Protein AF-A0A8J3CJN0-F1 (afdb_monomer_lite)

Sequence (1232 aa):
MSHNLHHTLRSFTLPDGKTASFYSLPALESAGIGPISRLPISIRIVLESVLRHYDGQKITETHIKQLANWQATAERTDEIPFVVARVVLQDFTGVPLLADLAAMRNVAHQMGKNPKTIEPLVPVDLVVDHSVMVDKYGTNIALRQNMEREFERNGERYQFMKWGMQAFDTFKVVPPGIGIVHQVNLEYLFRGVNEKNGVYYPDTLVGTDSHTTMINGVGVVGWGVGGIEAEAAMLGQPVYFLTPDVVGVELSGALNEGVTATDLVLTITEMLRREKVVGKFVEFFGEGTASLTVTDRATIANMAPEYGATMGFFPIDDKTVDYLTKTGRTEAEIATFKAYYQAQNMYDVPMMGDIDYTKVLQMNLKEIVPSIAGPKRPQDRIALPEAQNAFDTLLTNTSSDGFNKSVDEASVRYTIAGTDTTLGHGDVVLAAITSCTNTSNPSVMLAAGLLAKKAVEKGLQVPAHIKTSLAPGSRVVADYLEKSGLQHYLDALGFNVVAFGCTTCIGNAGDLAPEINDTILNNDVIAAAVLSGNRNFEARIHPNIKANFLASPPLVVAFALAGRMNIDLTTEPISIGSNGQPVYLKDIWPNSDEISTALPFAFDPATFKERYTDFAKDLDLWQQVPAPTGQVYSWPESTYIAKPPFFDRFKMSTDDISGITGAKALLILGDSVTTDHISPAGSFKATTPAGQWLESKGVSAKDFNSYGSRRGHHDVMVRGTFANVRVKNLMLPANEDGSRIEGGYTLLNGTQTTVFDAAAQHMSTGTPTIVFGGEEYGTGSSRDWAAKGTQLLGVKAVIAKSFERIHRSNLVGMGVLPLQFKEGDSAEILGITGNETFDILGVNNHIKPQEDLTLVIHRPNGTSAHVQVTSRIDTPIEVDYYRHGGILPYVLRLLLGPDAQVTPEQSVPNFSHLSTTTHKEKSSMSSNNTHKQGQWAKWTGAAVAALLVALLFRGCNDWGQTVQAPKIDPAVVNKIDAPAVPVANKLMQLAGFNNNGKFTLNGTVPTDAIKAQIDAELKKTFGDGNYVNNLAVAADVKPAGWLAKLAGLFDFFKVSGAEVTFNGDAVTLSGTTGSLSEKLQTFLGDSIKVSALDIANASKAATGNALDTLNALKPDASGKEILDALNLQIINFASGSAVIPAENQAVLKKAATLLKDKKDFTFEIGGHADNVGNEAANLTLSEKRAAAVRDFLVKNGVADTMLTAKGYGSSIPVADNATEAGRFKNRRIEYR

Organism: NCBI:txid1384487

pLDDT: mean 87.47, std 17.37, range [24.17, 98.88]

InterPro domains:
  IPR000573 Aconitase A/isopropylmalate dehydratase small subunit, swivel domain [PF00694] (693-823)
  IPR001030 Aconitase/3-isopropylmalate dehydratase large subunit, alpha/beta/alpha domain [PF00330] (70-563)
  IPR001030 Aconitase/3-isopropylmalate dehydratase large subunit, alpha/beta/alpha domain [PR00415] (147-160)
  IPR001030 Aconitase/3-isopropylmalate dehydratase large subunit, alpha/beta/alpha domain [PR00415] (171-179)
  IPR001030 Aconitase/3-isopropylmalate dehydratase large subunit, alpha/beta/alpha domain [PR00415] (200-213)
  IPR001030 Aconitase/3-isopropylmalate dehydratase large subunit, alpha/beta/alpha domain [PR00415] (214-229)
  IPR001030 Aconitase/3-isopropylmalate dehydratase large subunit, alpha/beta/alpha domain [PR00415] (276-289)
  IPR001030 Aconitase/3-isopropylmalate dehydratase large subunit, alpha/beta/alpha domain [PR00415] (290-303)
  IPR001030 Aconitase/3-isopropylmalate dehydratase large subunit, alpha/beta/alpha domain [PR00415] (370-384)
  IPR001030 Aconitase/3-isopropylmalate dehydratase large subunit, alpha/beta/alpha domain [PR00415] (432-443)
  IPR001030 Aconitase/3-isopropylmalate dehydratase large subunit, alpha/beta/alpha domain [PR00415] (494-507)
  IPR006249 Aconitase/Iron-responsive element-binding protein 2 [PTHR11670] (6-894)
  IPR006249 Aconitase/Iron-responsive element-binding protein 2 [TIGR01341] (19-895)
  IPR006664 Outer membrane protein, bacterial [PR01021] (1133-1155)
  IPR006664 Outer membrane protein, bacterial [PR01021] (1163-1178)
  IPR006664 Outer membrane protein, bacterial [PR01021] (1178-1194)
  IPR006665 OmpA-like domain [PF00691] (1133-1227)
  IPR006665 OmpA-like domain [PS51123] (1120-1232)
  IPR006665 OmpA-like domain [cd07185] (1131-1230)
  IPR006690 Outer membrane protein, OmpA-like, conserved site [PS01068] (1165-1209)

Radius of gyration: 36.58 Å; chains: 1; bounding box: 81×136×108 Å

Structure (mmCIF, N/CA/C/O backbone):
data_AF-A0A8J3CJN0-F1
#
_entry.id   AF-A0A8J3CJN0-F1
#
loop_
_atom_site.group_PDB
_atom_site.id
_atom_site.type_symbol
_atom_site.label_atom_id
_atom_site.label_alt_id
_atom_site.label_comp_id
_atom_site.label_asym_id
_atom_site.label_entity_id
_atom_site.label_seq_id
_atom_site.pdbx_PDB_ins_code
_atom_site.Cartn_x
_atom_site.Cartn_y
_atom_site.Cartn_z
_atom_site.occupancy
_atom_site.B_iso_or_equiv
_atom_site.auth_seq_id
_atom_site.auth_comp_id
_atom_site.auth_asym_id
_atom_site.auth_atom_id
_atom_site.pdbx_PDB_model_num
ATOM 1 N N . MET A 1 1 ? -20.441 -20.152 24.062 1.00 48.16 1 MET A N 1
ATOM 2 C CA . MET A 1 1 ? -21.369 -21.240 23.662 1.00 48.16 1 MET A CA 1
ATOM 3 C C . MET A 1 1 ? -21.905 -20.907 22.280 1.00 48.16 1 MET A C 1
ATOM 5 O O . MET A 1 1 ? -21.934 -19.726 21.960 1.00 48.16 1 MET A O 1
ATOM 9 N N . SER A 1 2 ? -22.297 -21.889 21.467 1.00 72.44 2 SER A N 1
ATOM 10 C CA . SER A 1 2 ? -23.025 -21.608 20.223 1.00 72.44 2 SER A CA 1
ATOM 11 C C . SER A 1 2 ? -24.394 -21.011 20.548 1.00 72.44 2 SER A C 1
ATOM 13 O O . SER A 1 2 ? -25.103 -21.507 21.425 1.00 72.44 2 SER A O 1
ATOM 15 N N . HIS A 1 3 ? -24.752 -19.929 19.864 1.00 92.62 3 HIS A N 1
ATOM 16 C CA . HIS A 1 3 ? -26.099 -19.364 19.919 1.00 92.62 3 HIS A CA 1
ATOM 17 C C . HIS A 1 3 ? -26.935 -19.931 18.763 1.00 92.62 3 HIS A C 1
ATOM 19 O O . HIS A 1 3 ? -26.430 -20.657 17.907 1.00 92.62 3 HIS A O 1
ATOM 25 N N . ASN A 1 4 ? -28.232 -19.629 18.745 1.00 93.38 4 ASN A N 1
ATOM 26 C CA . ASN A 1 4 ? -29.097 -19.942 17.607 1.00 93.38 4 ASN A CA 1
ATOM 27 C C . ASN A 1 4 ? -30.085 -18.794 17.352 1.00 93.38 4 ASN A C 1
ATOM 29 O O . ASN A 1 4 ? -31.301 -18.991 17.260 1.00 93.38 4 ASN A O 1
ATOM 33 N N . LEU A 1 5 ? -29.551 -17.570 17.320 1.00 93.81 5 LEU A N 1
ATOM 34 C CA . LEU A 1 5 ? -30.323 -16.357 17.082 1.00 93.81 5 LEU A CA 1
ATOM 35 C C . LEU A 1 5 ? -31.024 -16.443 15.714 1.00 93.81 5 LEU A C 1
ATOM 37 O O . LEU A 1 5 ? -30.443 -16.921 14.739 1.00 93.81 5 LEU A O 1
ATOM 41 N N . HIS A 1 6 ? -32.300 -16.053 15.664 1.00 94.88 6 HIS A N 1
ATOM 42 C CA . HIS A 1 6 ? -33.177 -16.161 14.485 1.00 94.88 6 HIS A CA 1
ATOM 43 C C . HIS A 1 6 ? -33.244 -17.565 13.830 1.00 94.88 6 HIS A C 1
ATOM 45 O O . HIS A 1 6 ? -33.575 -17.686 12.654 1.00 94.88 6 HIS A O 1
ATOM 51 N N . HIS A 1 7 ? -32.948 -18.641 14.574 1.00 95.88 7 HIS A N 1
ATOM 52 C CA . HIS A 1 7 ? -32.847 -20.010 14.045 1.00 95.88 7 HIS A CA 1
ATOM 53 C C . HIS A 1 7 ? -31.845 -20.146 12.877 1.00 95.88 7 HIS A C 1
ATOM 55 O O . HIS A 1 7 ? -32.108 -20.860 11.904 1.00 95.88 7 HIS A O 1
ATOM 61 N N . THR A 1 8 ? -30.713 -19.443 12.950 1.00 97.00 8 THR A N 1
ATOM 62 C CA . THR A 1 8 ? -29.686 -19.412 11.893 1.00 97.00 8 THR A CA 1
ATOM 63 C C . THR A 1 8 ? -28.685 -20.559 11.941 1.00 97.00 8 THR A C 1
ATOM 65 O O . THR A 1 8 ? -28.099 -20.867 10.905 1.00 97.00 8 THR A O 1
ATOM 68 N N . LEU A 1 9 ? -28.500 -21.231 13.082 1.00 97.31 9 LEU A N 1
ATOM 69 C CA . LEU A 1 9 ? -27.635 -22.408 13.157 1.00 97.31 9 LEU A CA 1
ATOM 70 C C . LEU A 1 9 ? -28.329 -23.573 12.436 1.00 97.31 9 LEU A C 1
ATOM 72 O O . LEU A 1 9 ? -29.327 -24.121 12.915 1.00 97.31 9 LEU A O 1
ATOM 76 N N . ARG A 1 10 ? -27.821 -23.909 11.250 1.00 97.00 10 ARG A N 1
ATOM 77 C CA . ARG A 1 10 ? -28.373 -24.909 10.328 1.00 97.00 10 ARG A CA 1
ATOM 78 C C . ARG A 1 10 ? -27.341 -25.970 9.997 1.00 97.00 10 ARG A C 1
ATOM 80 O O . ARG A 1 10 ? -26.159 -25.826 10.295 1.00 97.00 10 ARG A O 1
ATOM 87 N N . SER A 1 11 ? -27.816 -27.041 9.377 1.00 95.38 11 SER A N 1
ATOM 88 C CA . SER A 1 11 ? -27.004 -28.150 8.903 1.00 95.38 11 SER A CA 1
ATOM 89 C C . SER A 1 11 ? -26.852 -28.146 7.382 1.00 95.38 11 SER A C 1
ATOM 91 O O . SER A 1 11 ? -27.796 -27.826 6.662 1.00 95.38 11 SER A O 1
ATOM 93 N N . PHE A 1 12 ? -25.681 -28.561 6.904 1.00 94.38 12 PHE A N 1
ATOM 94 C CA . PHE A 1 12 ? -25.420 -28.919 5.508 1.00 94.38 12 PHE A CA 1
ATOM 95 C C . PHE A 1 12 ? -24.737 -30.295 5.432 1.00 94.38 12 PHE A C 1
ATOM 97 O O . PHE A 1 12 ? -24.317 -30.853 6.452 1.00 94.38 12 PHE A O 1
ATOM 104 N N . THR A 1 13 ? -24.674 -30.875 4.234 1.00 92.06 13 THR A N 1
ATOM 105 C CA . THR A 1 13 ? -24.120 -32.217 4.005 1.00 92.06 13 THR A CA 1
ATOM 106 C C . THR A 1 13 ? -22.684 -32.124 3.496 1.00 92.06 13 THR A C 1
ATOM 108 O O . THR A 1 13 ? -22.411 -31.413 2.531 1.00 92.06 13 THR A O 1
ATOM 111 N N . LEU A 1 14 ? -21.777 -32.855 4.143 1.00 88.38 14 LEU A N 1
ATOM 112 C CA . LEU A 1 14 ? -20.382 -33.003 3.735 1.00 88.38 14 LEU A CA 1
ATOM 113 C C . LEU A 1 14 ? -20.226 -34.067 2.628 1.00 88.38 14 LEU A C 1
ATOM 115 O O . LEU A 1 14 ? -21.095 -34.931 2.483 1.00 88.38 14 LEU A O 1
ATOM 119 N N . PRO A 1 15 ? -19.103 -34.072 1.881 1.00 78.31 15 PRO A N 1
ATOM 120 C CA . PRO A 1 15 ? -18.867 -35.025 0.787 1.00 78.31 15 PRO A CA 1
ATOM 121 C C . PRO A 1 15 ? -18.867 -36.503 1.207 1.00 78.31 15 PRO A C 1
ATOM 123 O O . PRO A 1 15 ? -19.134 -37.377 0.388 1.00 78.31 15 PRO A O 1
ATOM 126 N N . ASP A 1 16 ? -18.594 -36.794 2.482 1.00 81.88 16 ASP A N 1
ATOM 127 C CA . ASP A 1 16 ? -18.627 -38.141 3.064 1.00 81.88 16 ASP A CA 1
ATOM 128 C C . ASP A 1 16 ? -20.008 -38.539 3.628 1.00 81.88 16 ASP A C 1
ATOM 130 O O . ASP A 1 16 ? -20.142 -39.560 4.306 1.00 81.88 16 ASP A O 1
ATOM 134 N N . GLY A 1 17 ? -21.039 -37.727 3.373 1.00 83.25 17 GLY A N 1
ATOM 135 C CA . GLY A 1 17 ? -22.405 -37.930 3.849 1.00 83.25 17 GLY A CA 1
ATOM 136 C C . GLY A 1 17 ? -22.647 -37.525 5.306 1.00 83.25 17 GLY A C 1
ATOM 137 O O . GLY A 1 17 ? -23.784 -37.628 5.775 1.00 83.25 17 GLY A O 1
ATOM 138 N N . LYS A 1 18 ? -21.634 -37.045 6.043 1.00 86.88 18 LYS A N 1
ATOM 139 C CA . LYS A 1 18 ? -21.842 -36.500 7.393 1.00 86.88 18 LYS A CA 1
ATOM 140 C C . LYS A 1 18 ? -22.598 -35.174 7.342 1.00 86.88 18 LYS A C 1
ATOM 142 O O . LYS A 1 18 ? -22.627 -34.468 6.338 1.00 86.88 18 LYS A O 1
ATOM 147 N N . THR A 1 19 ? -23.212 -34.826 8.467 1.00 88.38 19 THR A N 1
ATOM 148 C CA . THR A 1 19 ? -23.887 -33.539 8.660 1.00 88.38 19 THR A CA 1
ATOM 149 C C . THR A 1 19 ? -22.973 -32.585 9.424 1.00 88.38 19 THR A C 1
ATOM 151 O O . THR A 1 19 ? -22.493 -32.933 10.501 1.00 88.38 19 THR A O 1
ATOM 154 N N . ALA A 1 20 ? -22.762 -31.388 8.884 1.00 91.69 20 ALA A N 1
ATOM 155 C CA . ALA A 1 20 ? -21.978 -30.310 9.485 1.00 91.69 20 ALA A CA 1
ATOM 156 C C . ALA A 1 20 ? -22.864 -29.100 9.801 1.00 91.69 20 ALA A C 1
ATOM 158 O O . ALA A 1 20 ? -23.912 -28.935 9.177 1.00 91.69 20 ALA A O 1
ATOM 159 N N . SER A 1 21 ? -22.463 -28.253 10.756 1.00 96.44 21 SER A N 1
ATOM 160 C CA . SER A 1 21 ? -23.229 -27.054 11.135 1.00 96.44 21 SER A CA 1
ATOM 161 C C . SER A 1 21 ? -22.655 -25.782 10.510 1.00 96.44 21 SER A C 1
ATOM 163 O O . SER A 1 21 ? -21.455 -25.701 10.260 1.00 96.44 21 SER A O 1
ATOM 165 N N . PHE A 1 22 ? -23.492 -24.768 10.297 1.00 97.69 22 PHE A N 1
ATOM 166 C CA . PHE A 1 22 ? -23.095 -23.427 9.856 1.00 97.69 22 PHE A CA 1
ATOM 167 C C . PHE A 1 22 ? -24.135 -22.375 10.273 1.00 97.69 22 PHE A C 1
ATOM 169 O O . PHE A 1 22 ? -25.286 -22.718 10.554 1.00 97.69 22 PHE A O 1
ATOM 176 N N . TYR A 1 23 ? -23.752 -21.096 10.305 1.00 98.12 23 TYR A N 1
ATOM 177 C CA . TYR A 1 23 ? -24.701 -19.993 10.488 1.00 98.12 23 TYR A CA 1
ATOM 178 C C . TYR A 1 23 ? -25.222 -19.542 9.117 1.00 98.12 23 TYR A C 1
ATOM 180 O O . TYR A 1 23 ? -24.522 -18.890 8.345 1.00 98.12 23 TYR A O 1
ATOM 188 N N . SER A 1 24 ? -26.449 -19.949 8.798 1.00 98.44 24 SER A N 1
ATOM 189 C CA . SER A 1 24 ? -27.060 -19.788 7.480 1.00 98.44 24 SER A CA 1
ATOM 190 C C . SER A 1 24 ? -27.631 -18.385 7.282 1.00 98.44 24 SER A C 1
ATOM 192 O O . SER A 1 24 ? -28.590 -17.985 7.948 1.00 98.44 24 SER A O 1
ATOM 194 N N . LEU A 1 25 ? -27.081 -17.663 6.306 1.00 98.50 25 LEU A N 1
ATOM 195 C CA . LEU A 1 25 ? -27.592 -16.367 5.866 1.00 98.50 25 LEU A CA 1
ATOM 196 C C . LEU A 1 25 ? -28.964 -16.475 5.166 1.00 98.50 25 LEU A C 1
ATOM 198 O O . LEU A 1 25 ? -29.846 -15.688 5.514 1.00 98.50 25 LEU A O 1
ATOM 202 N N . PRO A 1 26 ? -29.240 -17.485 4.308 1.00 98.31 26 PRO A N 1
ATOM 203 C CA . PRO A 1 26 ? -30.597 -17.732 3.807 1.00 98.31 26 PRO A CA 1
ATOM 204 C C . PRO A 1 26 ? -31.639 -17.957 4.917 1.00 98.31 26 PRO A C 1
ATOM 206 O O . PRO A 1 26 ? -32.799 -17.569 4.768 1.00 98.31 26 PRO A O 1
ATOM 209 N N . ALA A 1 27 ? -31.251 -18.541 6.059 1.00 98.31 27 ALA A N 1
ATOM 210 C CA . ALA A 1 27 ? -32.141 -18.673 7.215 1.00 98.31 27 ALA A CA 1
ATOM 211 C C . ALA A 1 27 ? -32.377 -17.336 7.947 1.00 98.31 27 ALA A C 1
ATOM 213 O O . ALA A 1 27 ? -33.477 -17.121 8.453 1.00 98.31 27 ALA A O 1
ATOM 214 N N . LEU A 1 28 ? -31.387 -16.433 7.975 1.00 98.25 28 LEU A N 1
ATOM 215 C CA . LEU A 1 28 ? -31.521 -15.085 8.544 1.00 98.25 28 LEU A CA 1
ATOM 216 C C . LEU A 1 28 ? -32.468 -14.206 7.701 1.00 98.25 28 LEU A C 1
ATOM 218 O O . LEU A 1 28 ? -33.319 -13.505 8.249 1.00 98.25 28 LEU A O 1
ATOM 222 N N . GLU A 1 29 ? -32.382 -14.307 6.374 1.00 98.25 29 GLU A N 1
ATOM 223 C CA . GLU A 1 29 ? -33.317 -13.675 5.431 1.00 98.25 29 GLU A CA 1
ATOM 224 C C . GLU A 1 29 ? -34.728 -14.266 5.557 1.00 98.25 29 GLU A C 1
ATOM 226 O O . GLU A 1 29 ? -35.704 -13.528 5.685 1.00 98.25 29 GLU A O 1
ATOM 231 N N . SER A 1 30 ? -34.839 -15.597 5.653 1.00 97.94 30 SER A N 1
ATOM 232 C CA . SER A 1 30 ? -36.113 -16.295 5.906 1.00 97.94 30 SER A CA 1
ATOM 233 C C . SER A 1 30 ? -36.765 -15.921 7.247 1.00 97.94 30 SER A C 1
ATOM 235 O O . SER A 1 30 ? -37.970 -16.102 7.413 1.00 97.94 30 SER A O 1
ATOM 237 N N . ALA A 1 31 ? -35.992 -15.399 8.205 1.00 97.38 31 ALA A N 1
ATOM 238 C CA . ALA A 1 31 ? -36.487 -14.862 9.472 1.00 97.38 31 ALA A CA 1
ATOM 239 C C . ALA A 1 31 ? -36.919 -13.379 9.388 1.00 97.38 31 ALA A C 1
ATOM 241 O O . ALA A 1 31 ? -37.317 -12.805 10.402 1.00 97.38 31 ALA A O 1
ATOM 242 N N . GLY A 1 32 ? -36.858 -12.760 8.202 1.00 97.00 32 GLY A N 1
ATOM 243 C CA . GLY A 1 32 ? -37.298 -11.384 7.955 1.00 97.00 32 GLY A CA 1
ATOM 244 C C . GLY A 1 32 ? -36.328 -10.306 8.441 1.00 97.00 32 GLY A C 1
ATOM 245 O O . GLY A 1 32 ? -36.754 -9.180 8.686 1.00 97.00 32 GLY A O 1
ATOM 246 N N . ILE A 1 33 ? -35.043 -10.636 8.620 1.00 96.69 33 ILE A N 1
ATOM 247 C CA . ILE A 1 33 ? -34.050 -9.723 9.213 1.00 96.69 33 ILE A CA 1
ATOM 248 C C . ILE A 1 33 ? -33.394 -8.785 8.185 1.00 96.69 33 ILE A C 1
ATOM 250 O O . ILE A 1 33 ? -32.803 -7.789 8.588 1.00 96.69 33 ILE A O 1
ATOM 254 N N . GLY A 1 34 ? -33.538 -9.041 6.882 1.00 95.62 34 GLY A N 1
ATOM 255 C CA . GLY A 1 34 ? -33.107 -8.139 5.806 1.00 95.62 34 GLY A CA 1
ATOM 256 C C . GLY A 1 34 ? -33.061 -8.831 4.433 1.00 95.62 34 GLY A C 1
ATOM 257 O O . GLY A 1 34 ? -33.147 -10.061 4.387 1.00 95.62 34 GLY A O 1
ATOM 258 N N . PRO A 1 35 ? -32.936 -8.084 3.318 1.00 96.75 35 PRO A N 1
ATOM 259 C CA . PRO A 1 35 ? -32.906 -8.621 1.952 1.00 96.75 35 PRO A CA 1
ATOM 260 C C . PRO A 1 35 ? -31.509 -9.161 1.581 1.00 96.75 35 PRO A C 1
ATOM 262 O O . PRO A 1 35 ? -30.846 -8.659 0.674 1.00 96.75 35 PRO A O 1
ATOM 265 N N . ILE A 1 36 ? -31.019 -10.160 2.318 1.00 98.19 36 ILE A N 1
ATOM 266 C CA . ILE A 1 36 ? -29.624 -10.630 2.234 1.00 98.19 36 ILE A CA 1
ATOM 267 C C . ILE A 1 36 ? -29.261 -11.149 0.831 1.00 98.19 36 ILE A C 1
ATOM 269 O O . ILE A 1 36 ? -28.139 -10.936 0.371 1.00 98.19 36 ILE A O 1
ATOM 273 N N . SER A 1 37 ? -30.217 -11.737 0.106 1.00 97.31 37 SER A N 1
ATOM 274 C CA . SER A 1 37 ? -30.073 -12.164 -1.293 1.00 97.31 37 SER A CA 1
ATOM 275 C C . SER A 1 37 ? -29.746 -11.032 -2.277 1.00 97.31 37 SER A C 1
ATOM 277 O O . SER A 1 37 ? -29.248 -11.320 -3.366 1.00 97.31 37 SER A O 1
ATOM 279 N N . ARG A 1 38 ? -29.959 -9.764 -1.895 1.00 97.75 38 ARG A N 1
ATOM 280 C CA . ARG A 1 38 ? -29.622 -8.554 -2.669 1.00 97.75 38 ARG A CA 1
ATOM 281 C C . ARG A 1 38 ? -28.297 -7.902 -2.278 1.00 97.75 38 ARG A C 1
ATOM 283 O O . ARG A 1 38 ? -27.766 -7.104 -3.048 1.00 97.75 38 ARG A O 1
ATOM 290 N N . LEU A 1 39 ? -27.763 -8.220 -1.097 1.00 98.44 39 LEU A N 1
ATOM 291 C CA . LEU A 1 39 ? -26.531 -7.612 -0.587 1.00 98.44 39 LEU A CA 1
ATOM 292 C C . LEU A 1 39 ? -25.309 -8.067 -1.404 1.00 98.44 39 LEU A C 1
ATOM 294 O O . LEU A 1 39 ? -25.266 -9.238 -1.798 1.00 98.44 39 LEU A O 1
ATOM 298 N N . PRO A 1 40 ? -24.288 -7.212 -1.596 1.00 98.50 40 PRO A N 1
ATOM 299 C CA . PRO A 1 40 ? -22.991 -7.616 -2.140 1.00 98.50 40 PRO A CA 1
ATOM 300 C C . PRO A 1 40 ? -22.386 -8.815 -1.404 1.00 98.50 40 PRO A C 1
ATOM 302 O O . PRO A 1 40 ? -22.539 -8.948 -0.186 1.00 98.50 40 PRO A O 1
ATOM 305 N N . ILE A 1 41 ? -21.693 -9.703 -2.120 1.00 98.56 41 ILE A N 1
ATOM 306 C CA . ILE A 1 41 ? -21.180 -10.960 -1.542 1.00 98.56 41 ILE A CA 1
ATOM 307 C C . ILE A 1 41 ? -20.112 -10.673 -0.473 1.00 98.56 41 ILE A C 1
ATOM 309 O O . ILE A 1 41 ? -20.093 -11.313 0.580 1.00 98.56 41 ILE A O 1
ATOM 313 N N . SER A 1 42 ? -19.309 -9.629 -0.677 1.00 98.25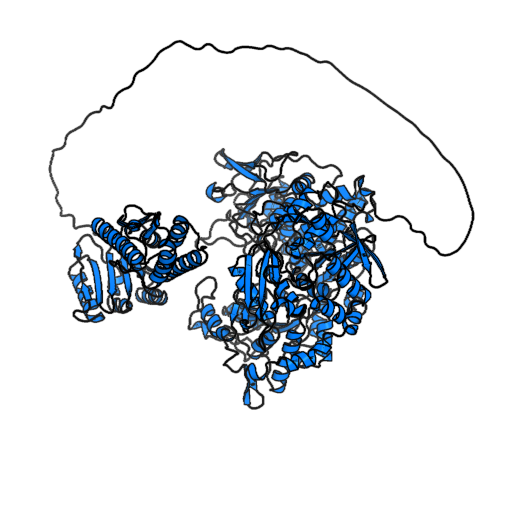 42 SER A N 1
ATOM 314 C CA . SER A 1 42 ? -18.426 -9.042 0.337 1.00 98.25 42 SER A CA 1
ATOM 315 C C . SER A 1 42 ? -19.148 -8.719 1.657 1.00 98.25 42 SER A C 1
ATOM 317 O O . SER A 1 42 ? -18.676 -9.098 2.731 1.00 98.25 42 SER A O 1
ATOM 319 N N . ILE A 1 43 ? -20.319 -8.077 1.593 1.00 98.25 43 ILE A N 1
ATOM 320 C CA . ILE A 1 43 ? -21.145 -7.728 2.762 1.00 98.25 43 ILE A CA 1
ATOM 321 C C . ILE A 1 43 ? -21.745 -8.982 3.416 1.00 98.25 43 ILE A C 1
ATOM 323 O O . ILE A 1 43 ? -21.762 -9.072 4.644 1.00 98.25 43 ILE A O 1
ATOM 327 N N . ARG A 1 44 ? -22.163 -9.988 2.631 1.00 98.50 44 ARG A N 1
ATOM 328 C CA . ARG A 1 44 ? -22.650 -11.279 3.161 1.00 98.50 44 ARG A CA 1
ATOM 329 C C . ARG A 1 44 ? -21.586 -11.987 4.007 1.00 98.50 44 ARG A C 1
ATOM 331 O O . ARG A 1 44 ? -21.894 -12.473 5.090 1.00 98.50 44 ARG A O 1
ATOM 338 N N . ILE A 1 45 ? -20.330 -12.011 3.559 1.00 98.31 45 ILE A N 1
ATOM 339 C CA . ILE A 1 45 ? -19.232 -12.662 4.296 1.00 98.31 45 ILE A CA 1
ATOM 340 C C . ILE A 1 45 ? -18.900 -11.915 5.600 1.00 98.31 45 ILE A C 1
ATOM 342 O O . ILE A 1 45 ? -18.632 -12.556 6.619 1.00 98.31 45 ILE A O 1
ATOM 346 N N . VAL A 1 46 ? -18.985 -10.578 5.621 1.00 98.19 46 VAL A N 1
ATOM 347 C CA . VAL A 1 46 ? -18.901 -9.811 6.881 1.00 98.19 46 VAL A CA 1
ATOM 348 C C . VAL A 1 46 ? -20.080 -10.166 7.797 1.00 98.19 46 VAL A C 1
ATOM 350 O O . VAL A 1 46 ? -19.863 -10.462 8.972 1.00 98.19 46 VAL A O 1
ATOM 353 N N . LEU A 1 47 ? -21.306 -10.223 7.264 1.00 98.38 47 LEU A N 1
ATOM 354 C CA . LEU A 1 47 ? -22.522 -10.562 8.013 1.00 98.38 47 LEU A CA 1
ATOM 355 C C . LEU A 1 47 ? -22.490 -11.973 8.614 1.00 98.38 47 LEU A C 1
ATOM 357 O O . LEU A 1 47 ? -22.982 -12.150 9.726 1.00 98.38 47 LEU A O 1
ATOM 361 N N . GLU A 1 48 ? -21.868 -12.953 7.952 1.00 98.25 48 GLU A N 1
ATOM 362 C CA . GLU A 1 48 ? -21.621 -14.279 8.537 1.00 98.25 48 GLU A CA 1
ATOM 363 C C . GLU A 1 48 ? -20.787 -14.167 9.818 1.00 98.25 48 GLU A C 1
ATOM 365 O O . GLU A 1 48 ? -21.176 -14.717 10.848 1.00 98.25 48 GLU A O 1
ATOM 370 N N . SER A 1 49 ? -19.690 -13.401 9.793 1.00 97.12 49 SER A N 1
ATOM 371 C CA . SER A 1 49 ? -18.840 -13.225 10.974 1.00 97.12 49 SER A CA 1
ATOM 372 C C . SER A 1 49 ? -19.557 -12.462 12.093 1.00 97.12 49 SER A C 1
ATOM 374 O O . SER A 1 49 ? -19.501 -12.895 13.246 1.00 97.12 49 SER A O 1
ATOM 376 N N . VAL A 1 50 ? -20.274 -11.376 11.773 1.00 97.06 50 VAL A N 1
ATOM 377 C CA . VAL A 1 50 ? -21.072 -10.617 12.759 1.00 97.06 50 VAL A CA 1
ATOM 378 C C . VAL A 1 50 ? -22.139 -11.520 13.392 1.00 97.06 50 VAL A C 1
ATOM 380 O O . VAL A 1 50 ? -22.304 -11.531 14.609 1.00 97.06 50 VAL A O 1
ATOM 383 N N . LEU A 1 51 ? -22.830 -12.337 12.592 1.00 97.88 51 LEU A N 1
ATOM 384 C CA . LEU A 1 51 ? -23.830 -13.289 13.074 1.00 97.88 51 LEU A CA 1
ATOM 385 C C . LEU A 1 51 ? -23.206 -14.365 13.975 1.00 97.88 51 LEU A C 1
ATOM 387 O O . LEU A 1 51 ? -23.654 -14.568 15.103 1.00 97.88 51 LEU A O 1
ATOM 391 N N . ARG A 1 52 ? -22.163 -15.056 13.506 1.00 96.88 52 ARG A N 1
ATOM 392 C CA . ARG A 1 52 ? -21.522 -16.187 14.199 1.00 96.88 52 ARG A CA 1
ATOM 393 C C . ARG A 1 52 ? -20.884 -15.804 15.535 1.00 96.88 52 ARG A C 1
ATOM 395 O O . ARG A 1 52 ? -20.864 -16.637 16.441 1.00 96.88 52 ARG A O 1
ATOM 402 N N . HIS A 1 53 ? -20.401 -14.570 15.675 1.00 95.06 53 HIS A N 1
ATOM 403 C CA . HIS A 1 53 ? -19.730 -14.081 16.884 1.00 95.06 53 HIS A CA 1
ATOM 404 C C . HIS A 1 53 ? -20.630 -13.266 17.832 1.00 95.06 53 HIS A C 1
ATOM 406 O O . HIS A 1 53 ? -20.114 -12.639 18.754 1.00 95.06 53 HIS A O 1
ATOM 412 N N . TYR A 1 54 ? -21.956 -13.293 17.649 1.00 94.81 54 TYR A N 1
ATOM 413 C CA . TYR A 1 54 ? -22.913 -12.703 18.591 1.00 94.81 54 TYR A CA 1
ATOM 414 C C . TYR A 1 54 ? -22.675 -13.174 20.038 1.00 94.81 54 TYR A C 1
ATOM 416 O O . TYR A 1 54 ? -22.812 -14.359 20.357 1.00 94.81 54 TYR A O 1
ATOM 424 N N . ASP A 1 55 ? -22.351 -12.223 20.915 1.00 88.81 55 ASP A N 1
ATOM 425 C CA . ASP A 1 55 ? -22.137 -12.423 22.354 1.00 88.81 55 ASP A CA 1
ATOM 426 C C . ASP A 1 55 ? -23.091 -11.578 23.224 1.00 88.81 55 ASP A C 1
ATOM 428 O O . ASP A 1 55 ? -23.168 -11.781 24.437 1.00 88.81 55 ASP A O 1
ATOM 432 N N . GLY A 1 56 ? -23.832 -10.643 22.615 1.00 86.19 56 GLY A N 1
ATOM 433 C CA . GLY A 1 56 ? -24.709 -9.700 23.311 1.00 86.19 56 GLY A CA 1
ATOM 434 C C . GLY A 1 56 ? -23.974 -8.577 24.057 1.00 86.19 56 GLY A C 1
ATOM 435 O O . GLY A 1 56 ? -24.619 -7.840 24.800 1.00 86.19 56 GLY A O 1
ATOM 436 N N . GLN A 1 57 ? -22.656 -8.438 23.873 1.00 81.38 57 GLN A N 1
ATOM 437 C CA . GLN A 1 57 ? -21.807 -7.435 24.525 1.00 81.38 57 GLN A CA 1
ATOM 438 C C . GLN A 1 57 ? -20.966 -6.659 23.504 1.00 81.38 57 GLN A C 1
ATOM 440 O O . GLN A 1 57 ? -21.230 -5.482 23.270 1.00 81.38 57 GLN A O 1
ATOM 445 N N . LYS A 1 58 ? -19.980 -7.309 22.869 1.00 80.12 58 LYS A N 1
ATOM 446 C CA . LYS A 1 58 ? -19.170 -6.719 21.790 1.00 80.12 58 LYS A CA 1
ATOM 447 C C . LYS A 1 58 ? -19.924 -6.739 20.462 1.00 80.12 58 LYS A C 1
ATOM 449 O O . LYS A 1 58 ? -19.781 -5.835 19.644 1.00 80.12 58 LYS A O 1
ATOM 454 N N . ILE A 1 59 ? -20.720 -7.783 20.238 1.00 89.88 59 ILE A N 1
ATOM 455 C CA . ILE A 1 59 ? -21.463 -8.019 19.005 1.00 89.88 59 ILE A CA 1
ATOM 456 C C . ILE A 1 59 ? -22.928 -8.265 19.361 1.00 89.88 59 ILE A C 1
ATOM 458 O O . ILE A 1 59 ? -23.306 -9.286 19.940 1.00 89.88 59 ILE A O 1
ATOM 462 N N . THR A 1 60 ? -23.750 -7.270 19.034 1.00 92.06 60 THR A N 1
ATOM 463 C CA . THR A 1 60 ? -25.161 -7.186 19.411 1.00 92.06 60 THR A CA 1
ATOM 464 C C . THR A 1 60 ? -26.080 -7.578 18.252 1.00 92.06 60 THR A C 1
ATOM 466 O O . THR A 1 60 ? -25.681 -7.599 17.088 1.00 92.06 60 THR A O 1
ATOM 469 N N . GLU A 1 61 ? -27.353 -7.838 18.559 1.00 95.12 61 GLU A N 1
ATOM 470 C CA . GLU A 1 61 ? -28.394 -8.064 17.544 1.00 95.12 61 GLU A CA 1
ATOM 471 C C . GLU A 1 61 ? -28.610 -6.812 16.668 1.00 95.12 61 GLU A C 1
ATOM 473 O O . GLU A 1 61 ? -29.010 -6.926 15.510 1.00 95.12 61 GLU A O 1
ATOM 478 N N . THR A 1 62 ? -28.285 -5.621 17.187 1.00 93.81 62 THR A N 1
ATOM 479 C CA . THR A 1 62 ? -28.304 -4.361 16.436 1.00 93.81 62 THR A CA 1
ATOM 480 C C . THR A 1 62 ? -27.297 -4.391 15.288 1.00 93.81 62 THR A C 1
ATOM 482 O O . THR A 1 62 ? -27.699 -4.147 14.156 1.00 93.81 62 THR A O 1
ATOM 485 N N . HIS A 1 63 ? -26.043 -4.799 15.532 1.00 94.00 63 HIS A N 1
ATOM 486 C CA . HIS A 1 63 ? -25.006 -4.859 14.488 1.00 94.00 63 HIS A CA 1
ATOM 487 C C . HIS A 1 63 ? -25.387 -5.830 13.356 1.00 94.00 63 HIS A C 1
ATOM 489 O O . HIS A 1 63 ? -25.184 -5.532 12.179 1.00 94.00 63 HIS A O 1
ATOM 495 N N . ILE A 1 64 ? -26.002 -6.970 13.703 1.00 96.88 64 ILE A N 1
ATOM 496 C CA . ILE A 1 64 ? -26.533 -7.939 12.727 1.00 96.88 64 ILE A CA 1
ATOM 497 C C . ILE A 1 64 ? -27.631 -7.288 11.877 1.00 96.88 64 ILE A C 1
ATOM 499 O O . ILE A 1 64 ? -27.603 -7.395 10.654 1.00 96.88 64 ILE A O 1
ATOM 503 N N . LYS A 1 65 ? -28.585 -6.589 12.506 1.00 96.12 65 LYS A N 1
ATOM 504 C CA . LYS A 1 65 ? -29.696 -5.921 11.808 1.00 96.12 65 LYS A CA 1
ATOM 505 C C . LYS A 1 65 ? -29.239 -4.753 10.939 1.00 96.12 65 LYS A C 1
ATOM 507 O O . LYS A 1 65 ? -29.767 -4.609 9.841 1.00 96.12 65 LYS A O 1
ATOM 512 N N . GLN A 1 66 ? -28.277 -3.953 11.394 1.00 94.31 66 GLN A N 1
ATOM 513 C CA . GLN A 1 66 ? -27.710 -2.840 10.627 1.00 94.31 66 GLN A CA 1
ATOM 514 C C . GLN A 1 66 ? -27.102 -3.352 9.317 1.00 94.31 66 GLN A C 1
ATOM 516 O O . GLN A 1 66 ? -27.499 -2.913 8.241 1.00 94.31 66 GLN A O 1
ATOM 521 N N . LEU A 1 67 ? -26.228 -4.362 9.389 1.00 95.81 67 LEU A N 1
ATOM 522 C CA . LEU A 1 67 ? -25.569 -4.900 8.200 1.00 95.81 67 LEU A CA 1
ATOM 523 C C . LEU A 1 67 ? -26.505 -5.746 7.314 1.00 95.81 67 LEU A C 1
ATOM 525 O O . LEU A 1 67 ? -26.410 -5.675 6.092 1.00 95.81 67 LEU A O 1
ATOM 529 N N . ALA A 1 68 ? -27.449 -6.498 7.894 1.00 97.25 68 ALA A N 1
ATOM 530 C CA . ALA A 1 68 ? -28.460 -7.237 7.127 1.00 97.25 68 ALA A CA 1
ATOM 531 C C . ALA A 1 68 ? -29.446 -6.320 6.377 1.00 97.25 68 ALA A C 1
ATOM 533 O O . ALA A 1 68 ? -30.022 -6.742 5.376 1.00 97.25 68 ALA A O 1
ATOM 534 N N . ASN A 1 69 ? -29.622 -5.073 6.832 1.00 96.12 69 ASN A N 1
ATOM 535 C CA . ASN A 1 69 ? -30.407 -4.032 6.159 1.00 96.12 69 ASN A CA 1
ATOM 536 C C . ASN A 1 69 ? -29.519 -2.946 5.530 1.00 96.12 69 ASN A C 1
ATOM 538 O O . ASN A 1 69 ? -29.973 -1.814 5.360 1.00 96.12 69 ASN A O 1
ATOM 542 N N . TRP A 1 70 ? -28.272 -3.272 5.171 1.00 96.69 70 TRP A N 1
ATOM 543 C CA . TRP A 1 70 ? -27.436 -2.384 4.365 1.00 96.69 70 TRP A CA 1
ATOM 544 C C . TRP A 1 70 ? -28.166 -2.018 3.064 1.00 96.69 70 TRP A C 1
ATOM 546 O O . TRP A 1 70 ? -28.778 -2.869 2.417 1.00 96.69 70 TRP A O 1
ATOM 556 N N . GLN A 1 71 ? -28.110 -0.743 2.677 1.00 95.25 71 GLN A N 1
ATOM 557 C CA . GLN A 1 71 ? -28.754 -0.234 1.466 1.00 95.25 71 GLN A CA 1
ATOM 558 C C . GLN A 1 71 ? -27.740 0.494 0.591 1.00 95.25 71 GLN A C 1
ATOM 560 O O . GLN A 1 71 ? -26.977 1.334 1.081 1.00 95.25 71 GLN A O 1
ATOM 565 N N . ALA A 1 72 ? -27.799 0.229 -0.715 1.00 94.44 72 ALA A N 1
ATOM 566 C CA . ALA A 1 72 ? -26.913 0.792 -1.729 1.00 94.44 72 ALA A CA 1
ATOM 567 C C . ALA A 1 72 ? -26.691 2.305 -1.577 1.00 94.44 72 ALA A C 1
ATOM 569 O O . ALA A 1 72 ? -25.544 2.746 -1.586 1.00 94.44 72 ALA A O 1
ATOM 570 N N . THR A 1 73 ? -27.759 3.080 -1.366 1.00 92.56 73 THR A N 1
ATOM 571 C CA . THR A 1 73 ? -27.751 4.555 -1.349 1.00 92.56 73 THR A CA 1
ATOM 572 C C . THR A 1 73 ? -27.970 5.184 0.034 1.00 92.56 73 THR A C 1
ATOM 574 O O . THR A 1 73 ? -28.286 6.370 0.107 1.00 92.56 73 THR A O 1
ATOM 577 N N . ALA A 1 74 ? -27.869 4.419 1.125 1.00 92.00 74 ALA A N 1
ATOM 578 C CA . ALA A 1 74 ? -27.953 4.976 2.479 1.00 92.00 74 ALA A CA 1
ATOM 579 C C . ALA A 1 74 ? -26.644 5.668 2.900 1.00 92.00 74 ALA A C 1
ATOM 581 O O . ALA A 1 74 ? -25.564 5.341 2.408 1.00 92.00 74 ALA A O 1
ATOM 582 N N . GLU A 1 75 ? -26.749 6.604 3.843 1.00 87.88 75 GLU A N 1
ATOM 583 C CA . GLU A 1 75 ? -25.596 7.242 4.483 1.00 87.88 75 GLU A CA 1
ATOM 584 C C . GLU A 1 75 ? -24.774 6.220 5.290 1.00 87.88 75 GLU A C 1
ATOM 586 O O . GLU A 1 75 ? -25.306 5.226 5.794 1.00 87.88 75 GLU A O 1
ATOM 591 N N . ARG A 1 76 ? -23.460 6.439 5.405 1.00 85.62 76 ARG A N 1
ATOM 592 C CA . ARG A 1 76 ? -22.556 5.571 6.174 1.00 85.62 76 ARG A CA 1
ATOM 593 C C . ARG A 1 76 ? -22.306 6.176 7.549 1.00 85.62 76 ARG A C 1
ATOM 595 O O . ARG A 1 76 ? -21.320 6.874 7.753 1.00 85.62 76 ARG A O 1
ATOM 602 N N . THR A 1 77 ? -23.227 5.915 8.472 1.00 79.12 77 THR A N 1
ATOM 603 C CA . THR A 1 77 ? -23.158 6.348 9.881 1.00 79.12 77 THR A CA 1
ATOM 604 C C . THR A 1 77 ? -22.646 5.262 10.824 1.00 79.12 77 THR A C 1
ATOM 606 O O . THR A 1 77 ? -22.129 5.566 11.896 1.00 79.12 77 THR A O 1
ATOM 609 N N . ASP A 1 78 ? -22.808 3.997 10.438 1.00 81.25 78 ASP A N 1
ATOM 610 C CA . ASP A 1 78 ? -22.727 2.862 11.355 1.00 81.25 78 ASP A CA 1
ATOM 611 C C . ASP A 1 78 ? -21.375 2.153 11.245 1.00 81.25 78 ASP A C 1
ATOM 613 O O . ASP A 1 78 ? -20.958 1.776 10.148 1.00 81.25 78 ASP A O 1
ATOM 617 N N . GLU A 1 79 ? -20.702 1.910 12.370 1.00 82.44 79 GLU A N 1
ATOM 618 C CA . GLU A 1 79 ? -19.528 1.032 12.422 1.00 82.44 79 GLU A CA 1
ATOM 619 C C . GLU A 1 79 ? -19.899 -0.415 12.757 1.00 82.44 79 GLU A C 1
ATOM 621 O O . GLU A 1 79 ? -20.804 -0.679 13.550 1.00 82.44 79 GLU A O 1
ATOM 626 N N . ILE A 1 80 ? -19.154 -1.360 12.180 1.00 89.06 80 ILE A N 1
ATOM 627 C CA . ILE A 1 80 ? -19.403 -2.797 12.303 1.00 89.06 80 ILE A CA 1
ATOM 628 C C . ILE A 1 80 ? -18.182 -3.504 12.916 1.00 89.06 80 ILE A C 1
ATOM 630 O O . ILE A 1 80 ? -17.072 -3.355 12.397 1.00 89.06 80 ILE A O 1
ATOM 634 N N . PRO A 1 81 ? -18.358 -4.314 13.980 1.00 90.94 81 PRO A N 1
ATOM 635 C CA . PRO A 1 81 ? -17.308 -5.183 14.503 1.00 90.94 81 PRO A CA 1
ATOM 636 C C . PRO A 1 81 ? -17.139 -6.437 13.641 1.00 90.94 81 PRO A C 1
ATOM 638 O O . PRO A 1 81 ? -18.071 -7.224 13.489 1.00 90.94 81 PRO A O 1
ATOM 641 N N . PHE A 1 82 ? -15.928 -6.689 13.152 1.00 93.19 82 PHE A N 1
ATOM 642 C CA . PHE A 1 82 ? -15.608 -7.851 12.325 1.00 93.19 82 PHE A CA 1
ATOM 643 C C . PHE A 1 82 ? -14.501 -8.700 12.948 1.00 93.19 82 PHE A C 1
ATOM 645 O O . PHE A 1 82 ? -13.381 -8.239 13.169 1.00 93.19 82 PHE A O 1
ATOM 652 N N . VAL A 1 83 ? -14.815 -9.965 13.235 1.00 94.81 83 VAL A N 1
ATOM 653 C CA . VAL A 1 83 ? -13.844 -10.947 13.732 1.00 94.81 83 VAL A CA 1
ATOM 654 C C . VAL A 1 83 ? -13.358 -11.787 12.553 1.00 94.81 83 VAL A C 1
ATOM 656 O O . VAL A 1 83 ? -14.144 -12.446 11.867 1.00 94.81 83 VAL A O 1
ATOM 659 N N . VAL A 1 84 ? -12.055 -11.756 12.305 1.00 95.38 84 VAL A N 1
ATOM 660 C CA . VAL A 1 84 ? -11.419 -12.516 11.221 1.00 95.38 84 VAL A CA 1
ATOM 661 C C . VAL A 1 84 ? -11.239 -13.992 11.576 1.00 95.38 84 VAL A C 1
ATOM 663 O O . VAL A 1 84 ? -11.189 -14.355 12.750 1.00 95.38 84 VAL A O 1
ATOM 666 N N . ALA A 1 85 ? -11.116 -14.857 10.569 1.00 95.94 85 ALA A N 1
ATOM 667 C CA . ALA A 1 85 ? -10.781 -16.264 10.767 1.00 95.94 85 ALA A CA 1
ATOM 668 C C . ALA A 1 85 ? -9.303 -16.475 11.144 1.00 95.94 85 ALA A C 1
ATOM 670 O O . ALA A 1 85 ? -9.012 -17.400 11.903 1.00 95.94 85 ALA A O 1
ATOM 671 N N . ARG A 1 86 ? -8.391 -15.634 10.628 1.00 96.38 86 ARG A N 1
ATOM 672 C CA . ARG A 1 86 ? -6.928 -15.691 10.836 1.00 96.38 86 ARG A CA 1
ATOM 673 C C . ARG A 1 86 ? -6.249 -14.330 10.614 1.00 96.38 86 ARG A C 1
ATOM 675 O O . ARG A 1 86 ? -6.878 -13.392 10.127 1.00 96.38 86 ARG A O 1
ATOM 682 N N . VAL A 1 87 ? -4.961 -14.230 10.941 1.00 97.06 87 VAL A N 1
ATOM 683 C CA . VAL A 1 87 ? -4.111 -13.048 10.691 1.00 97.06 87 VAL A CA 1
ATOM 684 C C . VAL A 1 87 ? -2.849 -13.461 9.929 1.00 97.06 87 VAL A C 1
ATOM 686 O O . VAL A 1 87 ? -2.266 -14.505 10.216 1.00 97.06 87 VAL A O 1
ATOM 689 N N . VAL A 1 88 ? -2.409 -12.643 8.967 1.00 96.88 88 VAL A N 1
ATOM 690 C CA . VAL A 1 88 ? -1.174 -12.885 8.192 1.00 96.88 88 VAL A CA 1
ATOM 691 C C . VAL A 1 88 ? -0.181 -11.737 8.378 1.00 96.88 88 VAL A C 1
ATOM 693 O O . VAL A 1 88 ? -0.542 -10.564 8.300 1.00 96.88 88 VAL A O 1
ATOM 696 N N . LEU A 1 89 ? 1.084 -12.068 8.629 1.00 95.56 89 LEU A N 1
ATOM 697 C CA . LEU A 1 89 ? 2.149 -11.120 8.952 1.00 95.56 89 LEU A CA 1
ATOM 698 C C . LEU A 1 89 ? 3.320 -11.243 7.967 1.00 95.56 89 LEU A C 1
ATOM 700 O O . LEU A 1 89 ? 3.561 -12.303 7.392 1.00 95.56 89 LEU A O 1
ATOM 704 N N . GLN A 1 90 ? 4.096 -10.168 7.841 1.00 92.62 90 GLN A N 1
ATOM 705 C CA . GLN A 1 90 ? 5.410 -10.164 7.185 1.00 92.62 90 GLN A CA 1
ATOM 706 C C . GLN A 1 90 ? 6.491 -9.675 8.155 1.00 92.62 90 GLN A C 1
ATOM 708 O O . GLN A 1 90 ? 6.175 -9.028 9.155 1.00 92.62 90 GLN A O 1
ATOM 713 N N . ASP A 1 91 ? 7.764 -10.000 7.936 1.00 91.31 91 ASP A N 1
ATOM 714 C CA . ASP A 1 91 ? 8.786 -9.908 8.989 1.00 91.31 91 ASP A CA 1
ATOM 715 C C . ASP A 1 91 ? 9.082 -8.485 9.520 1.00 91.31 91 ASP A C 1
ATOM 717 O O . ASP A 1 91 ? 9.473 -8.341 10.683 1.00 91.31 91 ASP A O 1
ATOM 721 N N . PHE A 1 92 ? 8.847 -7.414 8.750 1.00 85.88 92 PHE A N 1
ATOM 722 C CA . PHE A 1 92 ? 8.986 -6.027 9.237 1.00 85.88 92 PHE A CA 1
ATOM 723 C C . PHE A 1 92 ? 7.825 -5.588 10.149 1.00 85.88 92 PHE A C 1
ATOM 725 O O . PHE A 1 92 ? 7.919 -4.545 10.795 1.00 85.88 92 PHE A O 1
ATOM 732 N N . THR A 1 93 ? 6.712 -6.316 10.204 1.00 86.31 93 THR A N 1
ATOM 733 C CA . THR A 1 93 ? 5.551 -5.987 11.060 1.00 86.31 93 THR A CA 1
ATOM 734 C C . THR A 1 93 ? 5.200 -7.094 12.051 1.00 86.31 93 THR A C 1
ATOM 736 O O . THR A 1 93 ? 4.699 -6.803 13.130 1.00 86.31 93 THR A O 1
ATOM 739 N N . GLY A 1 94 ? 5.545 -8.346 11.757 1.00 92.44 94 GLY A N 1
ATOM 740 C CA . GLY A 1 94 ? 5.375 -9.467 12.674 1.00 92.44 94 GLY A CA 1
ATOM 741 C C . GLY A 1 94 ? 6.433 -9.540 13.778 1.00 92.44 94 GLY A C 1
ATOM 742 O O . GLY A 1 94 ? 6.120 -9.989 14.875 1.00 92.44 94 GLY A O 1
ATOM 743 N N . VAL A 1 95 ? 7.658 -9.043 13.549 1.00 93.88 95 VAL A N 1
ATOM 744 C CA . VAL A 1 95 ? 8.694 -8.966 14.601 1.00 93.88 95 VAL A CA 1
ATOM 745 C C . VAL A 1 95 ? 8.292 -8.064 15.785 1.00 93.88 95 VAL A C 1
ATOM 747 O O . VAL A 1 95 ? 8.414 -8.544 16.912 1.00 93.88 95 VAL A O 1
ATOM 750 N N . PRO A 1 96 ? 7.800 -6.813 15.611 1.00 92.81 96 PRO A N 1
ATOM 751 C CA . PRO A 1 96 ? 7.319 -6.025 16.750 1.00 92.81 96 PRO A CA 1
ATOM 752 C C . PRO A 1 96 ? 6.114 -6.674 17.449 1.00 92.81 96 PRO A C 1
ATOM 754 O O . PRO A 1 96 ? 6.124 -6.769 18.668 1.00 92.81 96 PRO A O 1
ATOM 757 N N . LEU A 1 97 ? 5.142 -7.222 16.710 1.00 92.75 97 LEU A N 1
ATOM 758 C CA . LEU A 1 97 ? 3.988 -7.928 17.294 1.00 92.75 97 LEU A CA 1
ATOM 759 C C . LEU A 1 97 ? 4.406 -9.143 18.139 1.00 92.75 97 LEU A C 1
ATOM 761 O O . LEU A 1 97 ? 3.916 -9.333 19.249 1.00 92.75 97 LEU A O 1
ATOM 765 N N . LEU A 1 98 ? 5.374 -9.936 17.670 1.00 94.94 98 LEU A N 1
ATOM 766 C CA . LEU A 1 98 ? 5.938 -11.032 18.459 1.00 94.94 98 LEU A CA 1
ATOM 767 C C . LEU A 1 98 ? 6.692 -10.516 19.703 1.00 94.94 98 LEU A C 1
ATOM 769 O O . LEU A 1 98 ? 6.681 -11.183 20.738 1.00 94.94 98 LEU A O 1
ATOM 773 N N . ALA A 1 99 ? 7.316 -9.333 19.637 1.00 95.06 99 ALA A N 1
ATOM 774 C CA . ALA A 1 99 ? 7.965 -8.685 20.782 1.00 95.06 99 ALA A CA 1
ATOM 775 C C . ALA A 1 99 ? 6.959 -8.174 21.826 1.00 95.06 99 ALA A C 1
ATOM 777 O O . ALA A 1 99 ? 7.216 -8.298 23.027 1.00 95.06 99 ALA A O 1
ATOM 778 N N . ASP A 1 100 ? 5.803 -7.677 21.393 1.00 93.75 100 ASP A N 1
ATOM 779 C CA . ASP A 1 100 ? 4.721 -7.248 22.276 1.00 93.75 100 ASP A CA 1
ATOM 780 C C . ASP A 1 100 ? 4.049 -8.452 22.968 1.00 93.75 100 ASP A C 1
ATOM 782 O O . ASP A 1 100 ? 3.960 -8.475 24.201 1.00 93.75 100 ASP A O 1
ATOM 786 N N . LEU A 1 101 ? 3.736 -9.531 22.233 1.00 94.06 101 LEU A N 1
ATOM 787 C CA . LEU A 1 101 ? 3.290 -10.810 22.815 1.00 94.06 101 LEU A CA 1
ATOM 788 C C . LEU A 1 101 ? 4.321 -11.415 23.787 1.00 94.06 101 LEU A C 1
ATOM 790 O O . LEU A 1 101 ? 3.959 -11.940 24.846 1.00 94.06 101 LEU A O 1
ATOM 794 N N . ALA A 1 102 ? 5.616 -11.342 23.461 1.00 95.56 102 ALA A N 1
ATOM 795 C CA . ALA A 1 102 ? 6.682 -11.788 24.354 1.00 95.56 102 ALA A CA 1
ATOM 796 C C . ALA A 1 102 ? 6.700 -10.970 25.653 1.00 95.56 102 ALA A C 1
ATOM 798 O O . ALA A 1 102 ? 6.740 -11.543 26.743 1.00 95.56 102 ALA A O 1
ATOM 799 N N . ALA A 1 103 ? 6.594 -9.641 25.561 1.00 95.88 103 ALA A N 1
ATOM 800 C CA . ALA A 1 103 ? 6.558 -8.767 26.726 1.00 95.88 103 ALA A CA 1
ATOM 801 C C . ALA A 1 103 ? 5.320 -9.016 27.604 1.00 95.88 103 ALA A C 1
ATOM 803 O O . ALA A 1 103 ? 5.467 -9.111 28.825 1.00 95.88 103 ALA A O 1
ATOM 804 N N . MET A 1 104 ? 4.138 -9.229 27.010 1.00 94.81 104 MET A N 1
ATOM 805 C CA . MET A 1 104 ? 2.939 -9.681 27.731 1.00 94.81 104 MET A CA 1
ATOM 806 C C . MET A 1 104 ? 3.201 -10.976 28.519 1.00 94.81 104 MET A C 1
ATOM 808 O O . MET A 1 104 ? 2.820 -11.079 29.688 1.00 94.81 104 MET A O 1
ATOM 812 N N . ARG A 1 105 ? 3.907 -11.952 27.928 1.00 95.75 105 ARG A N 1
ATOM 813 C CA . ARG A 1 105 ? 4.296 -13.195 28.618 1.00 95.75 105 ARG A CA 1
ATOM 814 C C . ARG A 1 105 ? 5.290 -12.978 29.756 1.00 95.75 105 ARG A C 1
ATOM 816 O O . ARG A 1 105 ? 5.148 -13.615 30.801 1.00 95.75 105 ARG A O 1
ATOM 823 N N . ASN A 1 106 ? 6.262 -12.076 29.604 1.00 95.56 106 ASN A N 1
ATOM 824 C CA . ASN A 1 106 ? 7.150 -11.702 30.708 1.00 95.56 106 ASN A CA 1
ATOM 825 C C . ASN A 1 106 ? 6.371 -11.037 31.861 1.00 95.56 106 ASN A C 1
ATOM 827 O O . ASN A 1 106 ? 6.647 -11.351 33.016 1.00 95.56 106 ASN A O 1
ATOM 831 N N . VAL A 1 107 ? 5.371 -10.195 31.573 1.00 95.50 107 VAL A N 1
ATOM 832 C CA . VAL A 1 107 ? 4.498 -9.585 32.598 1.00 95.50 107 VAL A CA 1
ATOM 833 C C . VAL A 1 107 ? 3.648 -10.644 33.300 1.00 95.50 107 VAL A C 1
ATOM 835 O O . VAL A 1 107 ? 3.629 -10.693 34.528 1.00 95.50 107 VAL A O 1
ATOM 838 N N . ALA A 1 108 ? 3.010 -11.549 32.549 1.00 95.06 108 ALA A N 1
ATOM 839 C CA . ALA A 1 108 ? 2.260 -12.670 33.118 1.00 95.06 108 ALA A CA 1
ATOM 840 C C . ALA A 1 108 ? 3.133 -13.497 34.081 1.00 95.06 108 ALA A C 1
ATOM 842 O O . ALA A 1 108 ? 2.730 -13.759 35.216 1.00 95.06 108 ALA A O 1
ATOM 843 N N . HIS A 1 109 ? 4.365 -13.822 33.674 1.00 95.31 109 HIS A N 1
ATOM 844 C CA . HIS A 1 109 ? 5.334 -14.531 34.509 1.00 95.31 109 HIS A CA 1
ATOM 845 C C . HIS A 1 109 ? 5.720 -13.750 35.778 1.00 95.31 109 HIS A C 1
ATOM 847 O O . HIS A 1 109 ? 5.688 -14.309 36.873 1.00 95.31 109 HIS A O 1
ATOM 853 N N . GLN A 1 110 ? 6.021 -12.451 35.654 1.00 94.50 110 GLN A N 1
ATOM 854 C CA . GLN A 1 110 ? 6.334 -11.565 36.787 1.00 94.50 110 GLN A CA 1
ATOM 855 C C . GLN A 1 110 ? 5.172 -11.447 37.787 1.00 94.50 110 GLN A C 1
ATOM 857 O O . GLN A 1 110 ? 5.400 -11.279 38.982 1.00 94.50 110 GLN A O 1
ATOM 862 N N . MET A 1 111 ? 3.930 -11.592 37.318 1.00 94.19 111 MET A N 1
ATOM 863 C CA . MET A 1 111 ? 2.716 -11.610 38.140 1.00 94.19 111 MET A CA 1
ATOM 864 C C . MET A 1 111 ? 2.349 -13.004 38.686 1.00 94.19 111 MET A C 1
ATOM 866 O O . MET A 1 111 ? 1.274 -13.168 39.264 1.00 94.19 111 MET A O 1
ATOM 870 N N . GLY A 1 112 ? 3.198 -14.021 38.495 1.00 94.12 112 GLY A N 1
ATOM 871 C CA . GLY A 1 112 ? 2.939 -15.397 38.941 1.00 94.12 112 GLY A CA 1
ATOM 872 C C . GLY A 1 112 ? 1.817 -16.112 38.174 1.00 94.12 112 GLY A C 1
ATOM 873 O O . GLY A 1 112 ? 1.278 -17.108 38.655 1.00 94.12 112 GLY A O 1
ATOM 874 N N . LYS A 1 113 ? 1.438 -15.606 36.995 1.00 93.88 113 LYS A N 1
ATOM 875 C CA . LYS A 1 113 ? 0.443 -16.203 36.094 1.00 93.88 113 LYS A CA 1
ATOM 876 C C . LYS A 1 113 ? 1.138 -17.136 35.093 1.00 93.88 113 LYS A C 1
ATOM 878 O O . LYS A 1 113 ? 2.326 -16.997 34.810 1.00 93.88 113 LYS A O 1
ATOM 883 N N . ASN A 1 114 ? 0.389 -18.086 34.533 1.00 93.44 114 ASN A N 1
ATOM 884 C CA . ASN A 1 114 ? 0.888 -18.980 33.485 1.00 93.44 114 ASN A CA 1
ATOM 885 C C . ASN A 1 114 ? 1.111 -18.194 32.171 1.00 93.44 114 ASN A C 1
ATOM 887 O O . ASN A 1 114 ? 0.122 -17.703 31.617 1.00 93.44 114 ASN A O 1
ATOM 891 N N . PRO A 1 115 ? 2.341 -18.106 31.622 1.00 94.06 115 PRO A N 1
ATOM 892 C CA . PRO A 1 115 ? 2.600 -17.364 30.386 1.00 94.06 115 PRO A CA 1
ATOM 893 C C . PRO A 1 115 ? 1.834 -17.899 29.169 1.00 94.06 115 PRO A C 1
ATOM 895 O O . PRO A 1 115 ? 1.491 -17.114 28.292 1.00 94.06 115 PRO A O 1
ATOM 898 N N . LYS A 1 116 ? 1.478 -19.194 29.137 1.00 92.75 116 LYS A N 1
ATOM 899 C CA . LYS A 1 116 ? 0.633 -19.775 28.073 1.00 92.75 116 LYS A CA 1
ATOM 900 C C . LYS A 1 116 ? -0.814 -19.245 28.035 1.00 92.75 116 LYS A C 1
ATOM 902 O O . LYS A 1 116 ? -1.544 -19.594 27.120 1.00 92.75 116 LYS A O 1
ATOM 907 N N . THR A 1 117 ? -1.240 -18.397 28.978 1.00 90.38 117 THR A N 1
ATOM 908 C CA . THR A 1 117 ? -2.515 -17.648 28.849 1.00 90.38 117 THR A CA 1
ATOM 909 C C . THR A 1 117 ? -2.439 -16.499 27.840 1.00 90.38 117 THR A C 1
ATOM 911 O O . THR A 1 117 ? -3.474 -15.990 27.421 1.00 90.38 117 THR A O 1
ATOM 914 N N . ILE A 1 118 ? -1.229 -16.109 27.421 1.00 92.62 118 ILE A N 1
ATOM 915 C CA . ILE A 1 118 ? -1.010 -15.182 26.312 1.00 92.62 118 ILE A CA 1
ATOM 916 C C . ILE A 1 118 ? -0.700 -16.013 25.065 1.00 92.62 118 ILE A C 1
ATOM 918 O O . ILE A 1 118 ? 0.404 -16.542 24.911 1.00 92.62 118 ILE A O 1
ATOM 922 N N . GLU A 1 119 ? -1.690 -16.146 24.196 1.00 91.88 119 GLU A N 1
ATOM 923 C CA . GLU A 1 119 ? -1.660 -16.940 22.969 1.00 91.88 119 GLU A CA 1
ATOM 924 C C . GLU A 1 119 ? -2.658 -16.308 21.979 1.00 91.88 119 GLU A C 1
ATOM 926 O O . GLU A 1 119 ? -3.730 -15.877 22.419 1.00 91.88 119 GLU A O 1
ATOM 931 N N . PRO A 1 120 ? -2.349 -16.215 20.673 1.00 92.19 120 PRO A N 1
ATOM 932 C CA . PRO A 1 120 ? -3.342 -15.824 19.678 1.00 92.19 120 PRO A CA 1
ATOM 933 C C . PRO A 1 120 ? -4.581 -16.740 19.685 1.00 92.19 120 PRO A C 1
ATOM 935 O O . PRO A 1 120 ? -4.495 -17.958 19.819 1.00 92.19 120 PRO A O 1
ATOM 938 N N . LEU A 1 121 ? -5.763 -16.140 19.544 1.00 89.38 121 LEU A N 1
ATOM 939 C CA . LEU A 1 121 ? -7.070 -16.813 19.592 1.00 89.38 121 LEU A CA 1
ATOM 940 C C . LEU A 1 121 ? -7.585 -17.229 18.196 1.00 89.38 121 LEU A C 1
ATOM 942 O O . LEU A 1 121 ? -8.574 -17.968 18.077 1.00 89.38 121 LEU A O 1
ATOM 946 N N . VAL A 1 122 ? -6.885 -16.775 17.154 1.00 91.44 122 VAL A N 1
ATOM 947 C CA . VAL A 1 122 ? -7.000 -17.168 15.742 1.00 91.44 122 VAL A CA 1
ATOM 948 C C . VAL A 1 122 ? -5.599 -17.496 15.194 1.00 91.44 122 VAL A C 1
ATOM 950 O O . VAL A 1 122 ? -4.621 -16.995 15.752 1.00 91.44 122 VAL A O 1
ATOM 953 N N . PRO A 1 123 ? -5.462 -18.319 14.134 1.00 94.00 123 PRO A N 1
ATOM 954 C CA . PRO A 1 123 ? -4.159 -18.648 13.552 1.00 94.00 123 PRO A CA 1
ATOM 955 C C . PRO A 1 123 ? -3.392 -17.405 13.087 1.00 94.00 123 PRO A C 1
ATOM 957 O O . PRO A 1 123 ? -3.993 -16.469 12.550 1.00 94.00 123 PRO A O 1
ATOM 960 N N . VAL A 1 124 ? -2.069 -17.421 13.271 1.00 96.25 124 VAL A N 1
ATOM 961 C CA . VAL A 1 124 ? -1.170 -16.333 12.861 1.00 96.25 124 VAL A CA 1
ATOM 962 C C . VAL A 1 124 ? -0.025 -16.894 12.025 1.00 96.25 124 VAL A C 1
ATOM 964 O O . VAL A 1 124 ? 0.864 -17.558 12.559 1.00 96.25 124 VAL A O 1
ATOM 967 N N . ASP A 1 125 ? -0.027 -16.589 10.730 1.00 96.12 125 ASP A N 1
ATOM 968 C CA . ASP A 1 125 ? 1.018 -17.001 9.789 1.00 96.12 125 ASP A CA 1
ATOM 969 C C . ASP A 1 125 ? 1.933 -15.813 9.452 1.00 96.12 125 ASP A C 1
ATOM 971 O O . ASP A 1 125 ? 1.503 -14.853 8.813 1.00 96.12 125 ASP A O 1
ATOM 975 N N . LEU A 1 126 ? 3.204 -15.868 9.855 1.00 96.38 126 LEU A N 1
ATOM 976 C CA . LEU A 1 126 ? 4.235 -14.900 9.471 1.00 96.38 126 LEU A CA 1
ATOM 977 C C . LEU A 1 126 ? 5.055 -15.447 8.298 1.00 96.38 126 LEU A C 1
ATOM 979 O O . LEU A 1 126 ? 5.592 -16.547 8.386 1.00 96.38 126 LEU A O 1
ATOM 983 N N . VAL A 1 127 ? 5.215 -14.678 7.222 1.00 96.38 127 VAL A N 1
ATOM 984 C CA . VAL A 1 127 ? 6.127 -15.008 6.110 1.00 96.38 127 VAL A CA 1
ATOM 985 C C . VAL A 1 127 ? 7.336 -14.068 6.129 1.00 96.38 127 VAL A C 1
ATOM 987 O O . VAL A 1 127 ? 7.191 -12.877 6.396 1.00 96.38 127 VAL A O 1
ATOM 990 N N . VAL A 1 128 ? 8.542 -14.601 5.910 1.00 95.62 128 VAL A N 1
ATOM 991 C CA . VAL A 1 128 ? 9.783 -13.809 5.920 1.00 95.62 128 VAL A CA 1
ATOM 992 C C . VAL A 1 128 ? 10.234 -13.521 4.490 1.00 95.62 128 VAL A C 1
ATOM 994 O O . VAL A 1 128 ? 10.793 -14.384 3.817 1.00 95.62 128 VAL A O 1
ATOM 997 N N . ASP A 1 129 ? 9.950 -12.306 4.024 1.00 94.31 129 ASP A N 1
ATOM 998 C CA . ASP A 1 129 ? 10.080 -11.899 2.621 1.00 94.31 129 ASP A CA 1
ATOM 999 C C . ASP A 1 129 ? 10.471 -10.420 2.414 1.00 94.31 129 ASP A C 1
ATOM 1001 O O . ASP A 1 129 ? 10.843 -10.041 1.300 1.00 94.31 129 ASP A O 1
ATOM 1005 N N . HIS A 1 130 ? 10.430 -9.581 3.456 1.00 91.31 130 HIS A N 1
ATOM 1006 C CA . HIS A 1 130 ? 10.808 -8.161 3.415 1.00 91.31 130 HIS A CA 1
ATOM 1007 C C . HIS A 1 130 ? 12.283 -7.918 3.788 1.00 91.31 130 HIS A C 1
ATOM 1009 O O . HIS A 1 130 ? 12.783 -6.804 3.628 1.00 91.31 130 HIS A O 1
ATOM 1015 N N . SER A 1 131 ? 12.998 -8.938 4.262 1.00 89.31 131 SER A N 1
ATOM 1016 C CA . SER A 1 131 ? 14.404 -8.874 4.689 1.00 89.31 131 SER A CA 1
ATOM 1017 C C . SER A 1 131 ? 15.441 -9.040 3.572 1.00 89.31 131 SER A C 1
ATOM 1019 O O . SER A 1 131 ? 16.536 -8.480 3.683 1.00 89.31 131 SER A O 1
ATOM 1021 N N . VAL A 1 132 ? 15.127 -9.786 2.508 1.00 93.31 132 VAL A N 1
ATOM 1022 C CA . VAL A 1 132 ? 16.080 -10.113 1.432 1.00 93.31 132 VAL A CA 1
ATOM 1023 C C . VAL A 1 132 ? 16.322 -8.927 0.492 1.00 93.31 132 VAL A C 1
ATOM 1025 O O . VAL A 1 132 ? 15.402 -8.164 0.188 1.00 93.31 132 VAL A O 1
ATOM 1028 N N . MET A 1 133 ? 17.561 -8.775 0.016 1.00 92.81 133 MET A N 1
ATOM 1029 C CA . MET A 1 133 ? 18.014 -7.680 -0.851 1.00 92.81 133 MET A CA 1
ATOM 1030 C C . MET A 1 133 ? 18.770 -8.211 -2.073 1.00 92.81 133 MET A C 1
ATOM 1032 O O . MET A 1 133 ? 19.452 -9.231 -1.992 1.00 92.81 133 MET A O 1
ATOM 1036 N N . VAL A 1 134 ? 18.673 -7.506 -3.206 1.00 96.38 134 VAL A N 1
ATOM 1037 C CA . VAL A 1 134 ? 19.377 -7.868 -4.453 1.00 96.38 134 VAL A CA 1
ATOM 1038 C C . VAL A 1 134 ? 20.799 -7.282 -4.456 1.00 96.38 134 VAL A C 1
ATOM 1040 O O . VAL A 1 134 ? 21.160 -6.406 -5.247 1.00 96.38 134 VAL A O 1
ATOM 1043 N N . ASP A 1 135 ? 21.616 -7.763 -3.519 1.00 94.31 135 ASP A N 1
ATOM 1044 C CA . ASP A 1 135 ? 23.053 -7.470 -3.409 1.00 94.31 135 ASP A CA 1
ATOM 1045 C C . ASP A 1 135 ? 23.866 -8.031 -4.589 1.00 94.31 135 ASP A C 1
ATOM 1047 O O . ASP A 1 135 ? 24.928 -7.507 -4.937 1.00 94.31 135 ASP A O 1
ATOM 1051 N N . LYS A 1 136 ? 23.374 -9.121 -5.183 1.00 96.69 136 LYS A N 1
ATOM 1052 C CA . LYS A 1 136 ? 23.938 -9.841 -6.325 1.00 96.69 136 LYS A CA 1
ATOM 1053 C C . LYS A 1 136 ? 22.840 -10.184 -7.326 1.00 96.69 136 LYS A C 1
ATOM 1055 O O . LYS A 1 136 ? 21.697 -10.438 -6.951 1.00 96.69 136 LYS A O 1
ATOM 1060 N N . TYR A 1 137 ? 23.209 -10.150 -8.600 1.00 97.00 137 TYR A N 1
ATOM 1061 C CA . TYR A 1 137 ? 22.321 -10.206 -9.760 1.00 97.00 137 TYR A CA 1
ATOM 1062 C C . TYR A 1 137 ? 23.106 -10.661 -11.000 1.00 97.00 137 TYR A C 1
ATOM 1064 O O . TYR A 1 137 ? 24.335 -10.735 -10.936 1.00 97.00 137 TYR A O 1
ATOM 1072 N N . GLY A 1 138 ? 22.420 -10.991 -12.102 1.00 94.38 138 GLY A N 1
ATOM 1073 C CA . GLY A 1 138 ? 23.062 -11.375 -13.370 1.00 94.38 138 GLY A CA 1
ATOM 1074 C C . GLY A 1 138 ? 23.957 -12.624 -13.307 1.00 94.38 138 GLY A C 1
ATOM 1075 O O . GLY A 1 138 ? 24.889 -12.756 -14.098 1.00 94.38 138 GLY A O 1
ATOM 1076 N N . THR A 1 139 ? 23.754 -13.517 -12.329 1.00 95.56 139 THR A N 1
ATOM 1077 C CA . THR A 1 139 ? 24.537 -14.753 -12.194 1.00 95.56 139 THR A CA 1
ATOM 1078 C C . THR A 1 139 ? 23.798 -15.844 -11.414 1.00 95.56 139 THR A C 1
ATOM 1080 O O . THR A 1 139 ? 23.082 -15.558 -10.456 1.00 95.56 139 THR A O 1
ATOM 1083 N N . ASN A 1 140 ? 24.035 -17.114 -11.757 1.00 94.38 140 ASN A N 1
ATOM 1084 C CA . ASN A 1 140 ? 23.405 -18.280 -11.116 1.00 94.38 140 ASN A CA 1
ATOM 1085 C C . ASN A 1 140 ? 23.747 -18.429 -9.618 1.00 94.38 140 ASN A C 1
ATOM 1087 O O . ASN A 1 140 ? 23.047 -19.136 -8.898 1.00 94.38 140 ASN A O 1
ATOM 1091 N N . ILE A 1 141 ? 24.800 -17.764 -9.121 1.00 96.38 141 ILE A N 1
ATOM 1092 C CA . ILE A 1 141 ? 25.140 -17.747 -7.684 1.00 96.38 141 ILE A CA 1
ATOM 1093 C C . ILE A 1 141 ? 24.437 -16.626 -6.897 1.00 96.38 141 ILE A C 1
ATOM 1095 O O . ILE A 1 141 ? 24.595 -16.556 -5.677 1.00 96.38 141 ILE A O 1
ATOM 1099 N N . ALA A 1 142 ? 23.661 -15.759 -7.563 1.00 97.38 142 ALA A N 1
ATOM 1100 C CA . ALA A 1 142 ? 23.024 -14.593 -6.949 1.00 97.38 142 ALA A CA 1
ATOM 1101 C C . ALA A 1 142 ? 22.086 -14.981 -5.801 1.00 97.38 142 ALA A C 1
ATOM 1103 O O . ALA A 1 142 ? 22.247 -14.454 -4.702 1.00 97.38 142 ALA A O 1
ATOM 1104 N N . LEU A 1 143 ? 21.188 -15.956 -6.018 1.00 96.88 143 LEU A N 1
ATOM 1105 C CA . LEU A 1 143 ? 20.315 -16.501 -4.973 1.00 96.88 143 LEU A CA 1
ATOM 1106 C C . LEU A 1 143 ? 21.106 -16.867 -3.714 1.00 96.88 143 LEU A C 1
ATOM 1108 O O . LEU A 1 143 ? 20.798 -16.374 -2.633 1.00 96.88 143 LEU A O 1
ATOM 1112 N N . ARG A 1 144 ? 22.160 -17.684 -3.840 1.00 95.81 144 ARG A N 1
ATOM 1113 C CA . ARG A 1 144 ? 22.931 -18.135 -2.674 1.00 95.81 144 ARG A CA 1
ATOM 1114 C C . ARG A 1 144 ? 23.594 -16.967 -1.942 1.00 95.81 144 ARG A C 1
ATOM 1116 O O . ARG A 1 144 ? 23.452 -16.877 -0.727 1.00 95.81 144 ARG A O 1
ATOM 1123 N N . GLN A 1 145 ? 24.250 -16.061 -2.667 1.00 97.31 145 GLN A N 1
ATOM 1124 C CA . GLN A 1 145 ? 24.958 -14.927 -2.062 1.00 97.31 145 GLN A CA 1
ATOM 1125 C C . GLN A 1 145 ? 24.010 -13.904 -1.411 1.00 97.31 145 GLN A C 1
ATOM 1127 O O . GLN A 1 145 ? 24.362 -13.310 -0.391 1.00 97.31 145 GLN A O 1
ATOM 1132 N N . ASN A 1 146 ? 22.804 -13.719 -1.957 1.00 97.38 146 ASN A N 1
ATOM 1133 C CA . ASN A 1 146 ? 21.777 -12.863 -1.360 1.00 97.38 146 ASN A CA 1
ATOM 1134 C C . ASN A 1 146 ? 21.191 -13.495 -0.090 1.00 97.38 146 ASN A C 1
ATOM 1136 O O . ASN A 1 146 ? 21.081 -12.806 0.923 1.00 97.38 146 ASN A O 1
ATOM 1140 N N . MET A 1 147 ? 20.892 -14.802 -0.102 1.00 96.12 147 MET A N 1
ATOM 1141 C CA . MET A 1 147 ? 20.442 -15.516 1.101 1.00 96.12 147 MET A CA 1
ATOM 1142 C C . MET A 1 147 ? 21.525 -15.510 2.196 1.00 96.12 147 MET A C 1
ATOM 1144 O O . MET A 1 147 ? 21.218 -15.266 3.358 1.00 96.12 147 MET A O 1
ATOM 1148 N N . GLU A 1 148 ? 22.802 -15.716 1.860 1.00 96.19 148 GLU A N 1
ATOM 1149 C CA . GLU A 1 148 ? 23.899 -15.663 2.843 1.00 96.19 148 GLU A CA 1
ATOM 1150 C C . GLU A 1 148 ? 24.003 -14.282 3.516 1.00 96.19 148 GLU A C 1
ATOM 1152 O O . GLU A 1 148 ? 24.046 -14.207 4.746 1.00 96.19 148 GLU A O 1
ATOM 1157 N N . ARG A 1 149 ? 23.930 -13.188 2.741 1.00 94.75 149 ARG A N 1
ATOM 1158 C CA . ARG A 1 149 ? 23.877 -11.811 3.275 1.00 94.75 149 ARG A CA 1
ATOM 1159 C C . ARG A 1 149 ? 22.609 -11.523 4.074 1.00 94.75 149 ARG A C 1
ATOM 1161 O O . ARG A 1 149 ? 22.646 -10.769 5.044 1.00 94.75 149 ARG A O 1
ATOM 1168 N N . GLU A 1 150 ? 21.474 -12.095 3.684 1.00 94.50 150 GLU A N 1
ATOM 1169 C CA . GLU A 1 150 ? 20.229 -11.963 4.435 1.00 94.50 150 GLU A CA 1
ATOM 1170 C C . GLU A 1 150 ? 20.354 -12.605 5.825 1.00 94.50 150 GLU A C 1
ATOM 1172 O O . GLU A 1 150 ? 20.004 -11.968 6.822 1.00 94.50 150 GLU A O 1
ATOM 1177 N N . PHE A 1 151 ? 20.881 -13.828 5.909 1.00 95.06 151 PHE A N 1
ATOM 1178 C CA . PHE A 1 151 ? 21.081 -14.527 7.179 1.00 95.06 151 PHE A CA 1
ATOM 1179 C C . PHE A 1 151 ? 22.166 -13.872 8.051 1.00 95.06 151 PHE A C 1
ATOM 1181 O O . PHE A 1 151 ? 21.970 -13.768 9.262 1.00 95.06 151 PHE A O 1
ATOM 1188 N N . GLU A 1 152 ? 23.242 -13.346 7.452 1.00 93.44 152 GLU A N 1
ATOM 1189 C CA . GLU A 1 152 ? 24.241 -12.503 8.131 1.00 93.44 152 GLU A CA 1
ATOM 1190 C C . GLU A 1 152 ? 23.585 -11.271 8.784 1.00 93.44 152 GLU A C 1
ATOM 1192 O O . GLU A 1 152 ? 23.762 -11.020 9.976 1.00 93.44 152 GLU A O 1
ATOM 1197 N N . ARG A 1 153 ? 22.766 -10.524 8.030 1.00 92.44 153 ARG A N 1
ATOM 1198 C CA . ARG A 1 153 ? 22.130 -9.279 8.502 1.00 92.44 153 ARG A CA 1
ATOM 1199 C C . ARG A 1 153 ? 21.000 -9.483 9.511 1.00 92.44 153 ARG A C 1
ATOM 1201 O O . ARG A 1 153 ? 20.743 -8.573 10.296 1.00 92.44 153 ARG A O 1
ATOM 1208 N N . ASN A 1 154 ? 20.288 -10.611 9.465 1.00 93.25 154 ASN A N 1
ATOM 1209 C CA . ASN A 1 154 ? 19.022 -10.801 10.188 1.00 93.25 154 ASN A CA 1
ATOM 1210 C C . ASN A 1 154 ? 19.064 -11.894 11.275 1.00 93.25 154 ASN A C 1
ATOM 1212 O O . ASN A 1 154 ? 18.026 -12.182 11.874 1.00 93.25 154 ASN A O 1
ATOM 1216 N N . GLY A 1 155 ? 20.231 -12.478 11.575 1.00 93.69 155 GLY A N 1
ATOM 1217 C CA . GLY A 1 155 ? 20.376 -13.611 12.501 1.00 93.69 155 GLY A CA 1
ATOM 1218 C C . GLY A 1 155 ? 19.626 -13.476 13.838 1.00 93.69 155 GLY A C 1
ATOM 1219 O O . GLY A 1 155 ? 18.890 -14.389 14.207 1.00 93.69 155 GLY A O 1
ATOM 1220 N N . GLU A 1 156 ? 19.729 -12.336 14.534 1.00 93.94 156 GLU A N 1
ATOM 1221 C CA . GLU A 1 156 ? 18.995 -12.077 15.794 1.00 93.94 156 GLU A CA 1
ATOM 1222 C C . GLU A 1 156 ? 17.465 -12.115 15.608 1.00 93.94 156 GLU A C 1
ATOM 1224 O O . GLU A 1 156 ? 16.748 -12.725 16.404 1.00 93.94 156 GLU A O 1
ATOM 1229 N N . ARG A 1 157 ? 16.956 -11.517 14.520 1.00 95.38 157 ARG A N 1
ATOM 1230 C CA . ARG A 1 157 ? 15.521 -11.514 14.179 1.00 95.38 157 ARG A CA 1
ATOM 1231 C C . ARG A 1 157 ? 15.022 -12.937 13.921 1.00 95.38 157 ARG A C 1
ATOM 1233 O O . ARG A 1 157 ? 13.909 -13.285 14.306 1.00 95.38 157 ARG A O 1
ATOM 1240 N N . TYR A 1 158 ? 15.853 -13.771 13.298 1.00 95.19 158 TYR A N 1
ATOM 1241 C CA . TYR A 1 158 ? 15.511 -15.152 12.951 1.00 95.19 158 TYR A CA 1
ATOM 1242 C C . TYR A 1 158 ? 15.559 -16.083 14.167 1.00 95.19 158 TYR A C 1
ATOM 1244 O O . TYR A 1 158 ? 14.670 -16.920 14.317 1.00 95.19 158 TYR A O 1
ATOM 1252 N N . GLN A 1 159 ? 16.511 -15.887 15.087 1.00 95.31 159 GLN A N 1
ATOM 1253 C CA . GLN A 1 159 ? 16.513 -16.560 16.394 1.00 95.31 159 GLN A CA 1
ATOM 1254 C C . GLN A 1 159 ? 15.249 -16.218 17.196 1.00 95.31 159 GLN A C 1
ATOM 1256 O O . GLN A 1 159 ? 14.620 -17.107 17.772 1.00 95.31 159 GLN A O 1
ATOM 1261 N N . PHE A 1 160 ? 14.832 -14.948 17.187 1.00 96.25 160 PHE A N 1
ATOM 1262 C CA . PHE A 1 160 ? 13.615 -14.509 17.867 1.00 96.25 160 PHE A CA 1
ATOM 1263 C C . PHE A 1 160 ? 12.339 -15.100 17.246 1.00 96.25 160 PHE A C 1
ATOM 1265 O O . PHE A 1 160 ? 11.480 -15.607 17.967 1.00 96.25 160 PHE A O 1
ATOM 1272 N N . MET A 1 161 ? 12.230 -15.135 15.914 1.00 95.38 161 MET A N 1
ATOM 1273 C CA . MET A 1 161 ? 11.094 -15.781 15.243 1.00 95.38 161 MET A CA 1
ATOM 1274 C C . MET A 1 161 ? 11.069 -17.304 15.456 1.00 95.38 161 MET A C 1
ATOM 1276 O O . MET A 1 161 ? 9.991 -17.854 15.681 1.00 95.38 161 MET A O 1
ATOM 1280 N N . LYS A 1 162 ? 12.227 -17.985 15.499 1.00 94.00 162 LYS A N 1
ATOM 1281 C CA . LYS A 1 162 ? 12.313 -19.404 15.901 1.00 94.00 162 LYS A CA 1
ATOM 1282 C C . LYS A 1 162 ? 11.847 -19.644 17.337 1.00 94.00 162 LYS A C 1
ATOM 1284 O O . LYS A 1 162 ? 11.134 -20.616 17.577 1.00 94.00 162 LYS A O 1
ATOM 1289 N N . TRP A 1 163 ? 12.212 -18.769 18.277 1.00 96.06 163 TRP A N 1
ATOM 1290 C CA . TRP A 1 163 ? 11.660 -18.815 19.633 1.00 96.06 163 TRP A CA 1
ATOM 1291 C C . TRP A 1 163 ? 10.129 -18.673 19.604 1.00 96.06 163 TRP A C 1
ATOM 1293 O O . TRP A 1 163 ? 9.436 -19.470 20.232 1.00 96.06 163 TRP A O 1
ATOM 1303 N N . GLY A 1 164 ? 9.592 -17.744 18.804 1.00 95.19 164 GLY A N 1
ATOM 1304 C CA . GLY A 1 164 ? 8.148 -17.570 18.615 1.00 95.19 164 GLY A CA 1
ATOM 1305 C C . GLY A 1 164 ? 7.431 -18.842 18.147 1.00 95.19 164 GLY A C 1
ATOM 1306 O O . GLY A 1 164 ? 6.445 -19.240 18.764 1.00 95.19 164 GLY A O 1
ATOM 1307 N N . MET A 1 165 ? 7.966 -19.530 17.128 1.00 92.44 165 MET A N 1
ATOM 1308 C CA . MET A 1 165 ? 7.430 -20.814 16.632 1.00 92.44 165 MET A CA 1
ATOM 1309 C C . MET A 1 165 ? 7.374 -21.916 17.700 1.00 92.44 165 MET A C 1
ATOM 1311 O O . MET A 1 165 ? 6.538 -22.811 17.610 1.00 92.44 165 MET A O 1
ATOM 1315 N N . GLN A 1 166 ? 8.297 -21.898 18.667 1.00 92.88 166 GLN A N 1
ATOM 1316 C CA . GLN A 1 166 ? 8.315 -22.851 19.778 1.00 92.88 166 GLN A CA 1
ATOM 1317 C C . GLN A 1 166 ? 7.359 -22.418 20.891 1.00 92.88 166 GLN A C 1
ATOM 1319 O O . GLN A 1 166 ? 6.699 -23.259 21.503 1.00 92.88 166 GLN A O 1
ATOM 1324 N N . ALA A 1 167 ? 7.340 -21.124 21.210 1.00 93.75 167 ALA A N 1
ATOM 1325 C CA . ALA A 1 167 ? 6.656 -20.586 22.375 1.00 93.75 167 ALA A CA 1
ATOM 1326 C C . ALA A 1 167 ? 5.130 -20.544 22.207 1.00 93.75 167 ALA A C 1
ATOM 1328 O O . ALA A 1 167 ? 4.423 -20.749 23.198 1.00 93.75 167 ALA A O 1
ATOM 1329 N N . PHE A 1 168 ? 4.636 -20.278 20.997 1.00 94.50 168 PHE A N 1
ATOM 1330 C CA . PHE A 1 168 ? 3.215 -20.096 20.696 1.00 94.50 168 PHE A CA 1
ATOM 1331 C C . PHE A 1 168 ? 2.693 -21.238 19.815 1.00 94.50 168 PHE A C 1
ATOM 1333 O O . PHE A 1 168 ? 3.229 -21.511 18.739 1.00 94.50 168 PHE A O 1
ATOM 1340 N N . ASP A 1 169 ? 1.634 -21.912 20.260 1.00 91.69 169 ASP A N 1
ATOM 1341 C CA . ASP A 1 169 ? 1.096 -23.093 19.577 1.00 91.69 169 ASP A CA 1
ATOM 1342 C C . ASP A 1 169 ? 0.342 -22.714 18.282 1.00 91.69 169 ASP A C 1
ATOM 1344 O O . ASP A 1 169 ? 0.331 -23.486 17.321 1.00 91.69 169 ASP A O 1
ATOM 1348 N N . THR A 1 170 ? -0.221 -21.503 18.209 1.00 91.50 170 THR A N 1
ATOM 1349 C CA . THR A 1 170 ? -1.012 -20.970 17.075 1.00 91.50 170 THR A CA 1
ATOM 1350 C C . THR A 1 170 ? -0.217 -20.107 16.088 1.00 91.50 170 THR A C 1
ATOM 1352 O O . THR A 1 170 ? -0.669 -19.888 14.964 1.00 91.50 170 THR A O 1
ATOM 1355 N N . PHE A 1 171 ? 0.977 -19.651 16.475 1.00 94.62 171 PHE A N 1
ATOM 1356 C CA . PHE A 1 171 ? 1.870 -18.845 15.638 1.00 94.62 171 PHE A CA 1
ATOM 1357 C C . PHE A 1 171 ? 2.717 -19.740 14.729 1.00 94.62 171 PHE A C 1
ATOM 1359 O O . PHE A 1 171 ? 3.282 -20.740 15.184 1.00 94.62 171 PHE A O 1
ATOM 1366 N N . LYS A 1 172 ? 2.834 -19.402 13.447 1.00 94.06 172 LYS A N 1
ATOM 1367 C CA . LYS A 1 172 ? 3.637 -20.139 12.464 1.00 94.06 172 LYS A CA 1
ATOM 1368 C C . LYS A 1 172 ? 4.511 -19.168 11.682 1.00 94.06 172 LYS A C 1
ATOM 1370 O O . LYS A 1 172 ? 4.149 -18.013 11.484 1.00 94.06 172 LYS A O 1
ATOM 1375 N N . VAL A 1 173 ? 5.679 -19.644 11.255 1.00 94.56 173 VAL A N 1
ATOM 1376 C CA . VAL A 1 173 ? 6.619 -18.872 10.436 1.00 94.56 173 VAL A CA 1
ATOM 1377 C C . VAL A 1 173 ? 6.956 -19.675 9.190 1.00 94.56 173 VAL A C 1
ATOM 1379 O O . VAL A 1 173 ? 7.427 -20.809 9.295 1.00 94.56 173 VAL A O 1
ATOM 1382 N N . VAL A 1 174 ? 6.744 -19.072 8.026 1.00 95.06 174 VAL A N 1
ATOM 1383 C CA . VAL A 1 174 ? 7.303 -19.513 6.749 1.00 95.06 174 VAL A CA 1
ATOM 1384 C C . VAL A 1 174 ? 8.699 -18.880 6.627 1.00 95.06 174 VAL A C 1
ATOM 1386 O O . VAL A 1 174 ? 8.792 -17.649 6.597 1.00 95.06 174 VAL A O 1
ATOM 1389 N N . PRO A 1 175 ? 9.787 -19.676 6.622 1.00 94.31 175 PRO A N 1
ATOM 1390 C CA . PRO A 1 175 ? 11.157 -19.160 6.662 1.00 94.31 175 PRO A CA 1
ATOM 1391 C C . PRO A 1 175 ? 11.572 -18.312 5.441 1.00 94.31 175 PRO A C 1
ATOM 1393 O O . PRO A 1 175 ? 10.912 -18.368 4.399 1.00 94.31 175 PRO A O 1
ATOM 1396 N N . PRO A 1 176 ? 12.714 -17.596 5.528 1.00 93.31 176 PRO A N 1
ATOM 1397 C CA . PRO A 1 176 ? 13.279 -16.855 4.402 1.00 93.31 176 PRO A CA 1
ATOM 1398 C C . PRO A 1 176 ? 13.565 -17.763 3.201 1.00 93.31 176 PRO A C 1
ATOM 1400 O O . PRO A 1 176 ? 14.007 -18.904 3.360 1.00 93.31 176 PRO A O 1
ATOM 1403 N N . GLY A 1 177 ? 13.373 -17.246 1.986 1.00 92.31 177 GLY A N 1
ATOM 1404 C CA . GLY A 1 177 ? 13.700 -17.975 0.755 1.00 92.31 177 GLY A CA 1
ATOM 1405 C C . GLY A 1 177 ? 12.699 -19.076 0.374 1.00 92.31 177 GLY A C 1
ATOM 1406 O O . GLY A 1 177 ? 13.063 -20.006 -0.354 1.00 92.31 177 GLY A O 1
ATOM 1407 N N . ILE A 1 178 ? 11.455 -18.992 0.860 1.00 94.06 178 ILE A N 1
ATOM 1408 C CA . ILE A 1 178 ? 10.322 -19.825 0.419 1.00 94.06 178 ILE A CA 1
ATOM 1409 C C . ILE A 1 178 ? 9.443 -19.090 -0.605 1.00 94.06 178 ILE A C 1
ATOM 1411 O O . ILE A 1 178 ? 9.070 -19.678 -1.623 1.00 94.06 178 ILE A O 1
ATOM 1415 N N . GLY A 1 179 ? 9.108 -17.822 -0.348 1.00 93.88 179 GLY A N 1
ATOM 1416 C CA . GLY A 1 179 ? 8.188 -17.044 -1.174 1.00 93.88 179 GLY A CA 1
ATOM 1417 C C . GLY A 1 179 ? 7.709 -15.751 -0.510 1.00 93.88 179 GLY A C 1
ATOM 1418 O O . GLY A 1 179 ? 8.013 -15.486 0.648 1.00 93.88 179 GLY A O 1
ATOM 1419 N N . ILE A 1 180 ? 6.937 -14.964 -1.261 1.00 97.31 180 ILE A N 1
ATOM 1420 C CA . ILE A 1 180 ? 6.315 -13.703 -0.839 1.00 97.31 180 ILE A CA 1
ATOM 1421 C C . ILE A 1 180 ? 4.974 -13.989 -0.158 1.00 97.31 180 ILE A C 1
ATOM 1423 O O . ILE A 1 180 ? 4.187 -14.805 -0.644 1.00 97.31 180 ILE A O 1
ATOM 1427 N N . VAL A 1 181 ? 4.684 -13.257 0.920 1.00 96.94 181 VAL A N 1
ATOM 1428 C CA . VAL A 1 181 ? 3.539 -13.437 1.822 1.00 96.94 181 VAL A CA 1
ATOM 1429 C C . VAL A 1 181 ? 2.211 -13.676 1.101 1.00 96.94 181 VAL A C 1
ATOM 1431 O O . VAL A 1 181 ? 1.520 -14.645 1.406 1.00 96.94 181 VAL A O 1
ATOM 1434 N N . HIS A 1 182 ? 1.872 -12.875 0.088 1.00 97.88 182 HIS A N 1
ATOM 1435 C CA . HIS A 1 182 ? 0.574 -12.970 -0.596 1.00 97.88 182 HIS A CA 1
ATOM 1436 C C . HIS A 1 182 ? 0.479 -14.120 -1.598 1.00 97.88 182 HIS A C 1
ATOM 1438 O O . HIS A 1 182 ? -0.595 -14.694 -1.762 1.00 97.88 182 HIS A O 1
ATOM 1444 N N . GLN A 1 183 ? 1.596 -14.505 -2.222 1.00 97.75 183 GLN A N 1
ATOM 1445 C CA . GLN A 1 183 ? 1.629 -15.676 -3.099 1.00 97.75 183 GLN A CA 1
ATOM 1446 C C . GLN A 1 183 ? 1.610 -16.963 -2.270 1.00 97.75 183 GLN A C 1
ATOM 1448 O O . GLN A 1 183 ? 0.819 -17.848 -2.560 1.00 97.75 183 GLN A O 1
ATOM 1453 N N . VAL A 1 184 ? 2.361 -17.030 -1.165 1.00 97.25 184 VAL A N 1
ATOM 1454 C CA . VAL A 1 184 ? 2.276 -18.132 -0.189 1.00 97.25 184 VAL A CA 1
ATOM 1455 C C . VAL A 1 184 ? 0.881 -18.214 0.456 1.00 97.25 184 VAL A C 1
ATOM 1457 O O . VAL A 1 184 ? 0.377 -19.310 0.706 1.00 97.25 184 VAL A O 1
ATOM 1460 N N . ASN A 1 185 ? 0.212 -17.079 0.679 1.00 98.00 185 ASN A N 1
ATOM 1461 C CA . ASN A 1 185 ? -1.167 -17.044 1.168 1.00 98.00 185 ASN A CA 1
ATOM 1462 C C . ASN A 1 185 ? -2.144 -17.689 0.168 1.00 98.00 185 ASN A C 1
ATOM 1464 O O . ASN A 1 185 ? -2.896 -18.587 0.544 1.00 98.00 185 ASN A O 1
ATOM 1468 N N . LEU A 1 186 ? -2.082 -17.281 -1.103 1.00 97.31 186 LEU A N 1
ATOM 1469 C CA . LEU A 1 186 ? -2.914 -17.809 -2.188 1.00 97.31 186 LEU A CA 1
ATOM 1470 C C . LEU A 1 186 ? -2.611 -19.295 -2.483 1.00 97.31 186 LEU A C 1
ATOM 1472 O O . LEU A 1 186 ? -3.515 -20.130 -2.520 1.00 97.31 186 LEU A O 1
ATOM 1476 N N . GLU A 1 187 ? -1.330 -19.644 -2.626 1.00 96.06 187 GLU A N 1
ATOM 1477 C CA . GLU A 1 187 ? -0.872 -20.983 -3.013 1.00 96.06 187 GLU A CA 1
ATOM 1478 C C . GLU A 1 187 ? -0.950 -22.006 -1.874 1.00 96.06 187 GLU A C 1
ATOM 1480 O O . GLU A 1 187 ? -1.060 -23.194 -2.165 1.00 96.06 187 GLU A O 1
ATOM 1485 N N . TYR A 1 188 ? -0.968 -21.601 -0.594 1.00 94.88 188 TYR A N 1
ATOM 1486 C CA . TYR A 1 188 ? -0.899 -22.552 0.530 1.00 94.88 188 TYR A CA 1
ATOM 1487 C C . TYR A 1 188 ? -1.715 -22.202 1.786 1.00 94.88 188 TYR A C 1
ATOM 1489 O O . TYR A 1 188 ? -2.440 -23.070 2.276 1.00 94.88 188 TYR A O 1
ATOM 1497 N N . LEU A 1 189 ? -1.615 -20.984 2.337 1.00 95.56 189 LEU A N 1
ATOM 1498 C CA . LEU A 1 189 ? -2.257 -20.681 3.635 1.00 95.56 189 LEU A CA 1
ATOM 1499 C C . LEU A 1 189 ? -3.793 -20.675 3.542 1.00 95.56 189 LEU A C 1
ATOM 1501 O O . LEU A 1 189 ? -4.472 -21.027 4.504 1.00 95.56 189 LEU A O 1
ATOM 1505 N N . PHE A 1 190 ? -4.344 -20.330 2.376 1.00 95.06 190 PHE A N 1
ATOM 1506 C CA . PHE A 1 190 ? -5.771 -20.411 2.076 1.00 95.06 190 PHE A CA 1
ATOM 1507 C C . PHE A 1 190 ? -6.294 -21.857 2.114 1.00 95.06 190 PHE A C 1
ATOM 1509 O O . PHE A 1 190 ? -5.936 -22.688 1.273 1.00 95.06 190 PHE A O 1
ATOM 1516 N N . ARG A 1 191 ? -7.188 -22.153 3.068 1.00 84.56 191 ARG A N 1
ATOM 1517 C CA . ARG A 1 191 ? -7.830 -23.476 3.240 1.00 84.56 191 ARG A CA 1
ATOM 1518 C C . ARG A 1 191 ? -9.261 -23.559 2.693 1.00 84.56 191 ARG A C 1
ATOM 1520 O O . ARG A 1 191 ? -9.903 -24.596 2.808 1.00 84.56 191 ARG A O 1
ATOM 1527 N N . GLY A 1 192 ? -9.773 -22.488 2.083 1.00 90.06 192 GLY A N 1
ATOM 1528 C CA . GLY A 1 192 ? -11.131 -22.445 1.542 1.00 90.06 192 GLY A CA 1
ATOM 1529 C C . GLY A 1 192 ? -12.195 -22.107 2.591 1.00 90.06 192 GLY A C 1
ATOM 1530 O O . GLY A 1 192 ? -12.649 -20.966 2.663 1.00 90.06 192 GLY A O 1
ATOM 1531 N N . VAL A 1 193 ? -12.617 -23.105 3.371 1.00 94.38 193 VAL A N 1
ATOM 1532 C CA . VAL A 1 193 ? -13.620 -22.976 4.447 1.00 94.38 193 VAL A CA 1
ATOM 1533 C C . VAL A 1 193 ? -13.006 -23.500 5.740 1.00 94.38 193 VAL A C 1
ATOM 1535 O O . VAL A 1 193 ? -12.406 -24.571 5.756 1.00 94.38 193 VAL A O 1
ATOM 1538 N N . ASN A 1 194 ? -13.158 -22.742 6.822 1.00 95.12 194 ASN A N 1
ATOM 1539 C CA . ASN A 1 194 ? -12.648 -23.097 8.141 1.00 95.12 194 ASN A CA 1
ATOM 1540 C C . ASN A 1 194 ? -13.681 -23.913 8.932 1.00 95.12 194 ASN A C 1
ATOM 1542 O O . ASN A 1 194 ? -14.884 -23.771 8.719 1.00 95.12 194 ASN A O 1
ATOM 1546 N N . GLU A 1 195 ? -13.213 -24.718 9.887 1.00 93.44 195 GLU A N 1
ATOM 1547 C CA . GLU A 1 195 ? -14.037 -25.488 10.828 1.00 93.44 195 GLU A CA 1
ATOM 1548 C C . GLU A 1 195 ? -13.594 -25.185 12.267 1.00 93.44 195 GLU A C 1
ATOM 1550 O O . GLU A 1 195 ? -12.396 -25.100 12.547 1.00 93.44 195 GLU A O 1
ATOM 1555 N N . LYS A 1 196 ? -14.551 -24.993 13.183 1.00 91.12 196 LYS A N 1
ATOM 1556 C CA . LYS A 1 196 ? -14.290 -24.904 14.628 1.00 91.12 196 LYS A CA 1
ATOM 1557 C C . LYS A 1 196 ? -15.491 -25.425 15.425 1.00 91.12 196 LYS A C 1
ATOM 1559 O O . LYS A 1 196 ? -16.569 -24.832 15.395 1.00 91.12 196 LYS A O 1
ATOM 1564 N N . ASN A 1 197 ? -15.288 -26.488 16.206 1.00 89.69 197 ASN A N 1
ATOM 1565 C CA . ASN A 1 197 ? -16.303 -27.137 17.053 1.00 89.69 197 ASN A CA 1
ATOM 1566 C C . ASN A 1 197 ? -17.542 -27.666 16.289 1.00 89.69 197 ASN A C 1
ATOM 1568 O O . ASN A 1 197 ? -18.667 -27.580 16.783 1.00 89.69 197 ASN A O 1
ATOM 1572 N N . GLY A 1 198 ? -17.350 -28.202 15.083 1.00 90.50 198 GLY A N 1
ATOM 1573 C CA . GLY A 1 198 ? -18.401 -28.719 14.199 1.00 90.50 198 GLY A CA 1
ATOM 1574 C C . GLY A 1 198 ? -19.143 -27.646 13.393 1.00 90.50 198 GLY A C 1
ATOM 1575 O O . GLY A 1 198 ? -20.118 -27.971 12.707 1.00 90.50 198 GLY A O 1
ATOM 1576 N N . VAL A 1 199 ? -18.703 -26.385 13.478 1.00 95.50 199 VAL A N 1
ATOM 1577 C CA . VAL A 1 199 ? -19.263 -25.241 12.746 1.00 95.50 199 VAL A CA 1
ATOM 1578 C C . VAL A 1 199 ? -18.296 -24.805 11.650 1.00 95.50 199 VAL A C 1
ATOM 1580 O O . VAL A 1 199 ? -17.139 -24.499 11.935 1.00 95.50 199 VAL A O 1
ATOM 1583 N N . TYR A 1 200 ? -18.788 -24.738 10.415 1.00 97.38 200 TYR A N 1
ATOM 1584 C CA . TYR A 1 200 ? -18.048 -24.280 9.242 1.00 97.38 200 TYR A CA 1
ATOM 1585 C C . TYR A 1 200 ? -18.347 -22.812 8.934 1.00 97.38 200 TYR A C 1
ATOM 1587 O O . TYR A 1 200 ? -19.476 -22.354 9.129 1.00 97.38 200 TYR A O 1
ATOM 1595 N N . TYR A 1 201 ? -17.333 -22.084 8.464 1.00 97.50 201 TYR A N 1
ATOM 1596 C CA . TYR A 1 201 ? -17.403 -20.647 8.191 1.00 97.50 201 TYR A CA 1
ATOM 1597 C C . TYR A 1 201 ? -16.374 -20.194 7.133 1.00 97.50 201 TYR A C 1
ATOM 1599 O O . TYR A 1 201 ? -15.398 -20.910 6.886 1.00 97.50 201 TYR A O 1
ATOM 1607 N N . PRO A 1 202 ? -16.556 -19.020 6.492 1.00 97.44 202 PRO A N 1
ATOM 1608 C CA . PRO A 1 202 ? -15.679 -18.543 5.425 1.00 97.44 202 PRO A CA 1
ATOM 1609 C C . PRO A 1 202 ? -14.246 -18.327 5.920 1.00 97.44 202 PRO A C 1
ATOM 1611 O O . PRO A 1 202 ? -14.010 -18.091 7.109 1.00 97.44 202 PRO A O 1
ATOM 1614 N N . ASP A 1 203 ? -13.280 -18.344 5.006 1.00 97.69 203 ASP A N 1
ATOM 1615 C CA . ASP A 1 203 ? -11.983 -17.738 5.295 1.00 97.69 203 ASP A CA 1
ATOM 1616 C C . ASP A 1 203 ? -12.077 -16.211 5.206 1.00 97.69 203 ASP A C 1
ATOM 1618 O O . ASP A 1 203 ? -12.676 -15.659 4.281 1.00 97.69 203 ASP A O 1
ATOM 1622 N N . THR A 1 204 ? -11.505 -15.540 6.204 1.00 97.69 204 THR A N 1
ATOM 1623 C CA . THR A 1 204 ? -11.398 -14.081 6.303 1.00 97.69 204 THR A CA 1
ATOM 1624 C C . THR A 1 204 ? -10.139 -13.721 7.080 1.00 97.69 204 THR A C 1
ATOM 1626 O O . THR A 1 204 ? -9.778 -14.401 8.045 1.00 97.69 204 THR A O 1
ATOM 1629 N N . LEU A 1 205 ? -9.462 -12.643 6.693 1.00 97.62 205 LEU A N 1
ATOM 1630 C CA . LEU A 1 205 ? -8.245 -12.207 7.376 1.00 97.62 205 LEU A CA 1
ATOM 1631 C C . LEU A 1 205 ? -8.039 -10.703 7.329 1.00 97.62 205 LEU A C 1
ATOM 1633 O O . LEU A 1 205 ? -8.523 -10.009 6.443 1.00 97.62 205 LEU A O 1
ATOM 1637 N N . VAL A 1 206 ? -7.221 -10.224 8.252 1.00 96.25 206 VAL A N 1
ATOM 1638 C CA . VAL A 1 206 ? -6.484 -8.976 8.079 1.00 96.25 206 VAL A CA 1
ATOM 1639 C C . VAL A 1 206 ? -4.995 -9.295 8.095 1.00 96.25 206 VAL A C 1
ATOM 1641 O O . VAL A 1 206 ? -4.573 -10.285 8.700 1.00 96.25 206 VAL A O 1
ATOM 1644 N N . GLY A 1 207 ? -4.197 -8.484 7.408 1.00 94.38 207 GLY A N 1
ATOM 1645 C CA . GLY A 1 207 ? -2.753 -8.684 7.356 1.00 94.38 207 GLY A CA 1
ATOM 1646 C C . GLY A 1 207 ? -1.963 -7.395 7.484 1.00 94.38 207 GLY A C 1
ATOM 1647 O O . GLY A 1 207 ? -2.449 -6.318 7.153 1.00 94.38 207 GLY A O 1
ATOM 1648 N N . THR A 1 208 ? -0.724 -7.485 7.961 1.00 91.06 208 THR A N 1
ATOM 1649 C CA . THR A 1 208 ? 0.141 -6.311 8.189 1.00 91.06 208 THR A CA 1
ATOM 1650 C C . THR A 1 208 ? 0.960 -5.907 6.953 1.00 91.06 208 THR A C 1
ATOM 1652 O O . THR A 1 208 ? 2.080 -5.396 7.049 1.00 91.06 208 THR A O 1
ATOM 1655 N N . ASP A 1 209 ? 0.378 -6.119 5.771 1.00 89.50 209 ASP A N 1
ATOM 1656 C CA . ASP A 1 209 ? 0.781 -5.524 4.497 1.00 89.50 209 ASP A CA 1
ATOM 1657 C C . ASP A 1 209 ? -0.459 -5.092 3.700 1.00 89.50 209 ASP A C 1
ATOM 1659 O O . ASP A 1 209 ? -1.498 -5.758 3.734 1.00 89.50 209 ASP A O 1
ATOM 1663 N N . SER A 1 210 ? -0.353 -3.986 2.960 1.00 85.88 210 SER A N 1
ATOM 1664 C CA . SER A 1 210 ? -1.481 -3.397 2.231 1.00 85.88 210 SER A CA 1
ATOM 1665 C C . SER A 1 210 ? -2.091 -4.334 1.186 1.00 85.88 210 SER A C 1
ATOM 1667 O O . SER A 1 210 ? -3.308 -4.364 1.045 1.00 85.88 210 SER A O 1
ATOM 1669 N N . HIS A 1 211 ? -1.274 -5.137 0.500 1.00 94.06 211 HIS A N 1
ATOM 1670 C CA . HIS A 1 211 ? -1.710 -5.963 -0.634 1.00 94.06 211 HIS A CA 1
ATOM 1671 C C . HIS A 1 211 ? -2.249 -7.336 -0.197 1.00 94.06 211 HIS A C 1
ATOM 1673 O O . HIS A 1 211 ? -2.410 -8.232 -1.024 1.00 94.06 211 HIS A O 1
ATOM 1679 N N . THR A 1 212 ? -2.578 -7.496 1.096 1.00 97.31 212 THR A N 1
ATOM 1680 C CA . THR A 1 212 ? -3.325 -8.657 1.628 1.00 97.31 212 THR A CA 1
ATOM 1681 C C . THR A 1 212 ? -4.613 -8.896 0.831 1.00 97.31 212 THR A C 1
ATOM 1683 O O . THR A 1 212 ? -5.039 -10.036 0.668 1.00 97.31 212 THR A O 1
ATOM 1686 N N . THR A 1 213 ? -5.169 -7.831 0.246 1.00 97.88 213 THR A N 1
ATOM 1687 C CA . THR A 1 213 ? -6.282 -7.830 -0.714 1.00 97.88 213 THR A CA 1
ATOM 1688 C C . THR A 1 213 ? -6.071 -8.735 -1.934 1.00 97.88 213 THR A C 1
ATOM 1690 O O . THR A 1 213 ? -7.035 -9.178 -2.541 1.00 97.88 213 THR A O 1
ATOM 1693 N N . MET A 1 214 ? -4.841 -9.127 -2.281 1.00 98.69 214 MET A N 1
ATOM 1694 C CA . MET A 1 214 ? -4.580 -10.134 -3.321 1.00 98.69 214 MET A CA 1
ATOM 1695 C C . MET A 1 214 ? -5.379 -11.436 -3.114 1.00 98.69 214 MET A C 1
ATOM 1697 O O . MET A 1 214 ? -5.767 -12.090 -4.082 1.00 98.69 214 MET A O 1
ATOM 1701 N N . ILE A 1 215 ? -5.687 -11.788 -1.861 1.00 98.56 215 ILE A N 1
ATOM 1702 C CA . ILE A 1 215 ? -6.503 -12.957 -1.516 1.00 98.56 215 ILE A CA 1
ATOM 1703 C C . ILE A 1 215 ? -7.987 -12.814 -1.903 1.00 98.56 215 ILE A C 1
ATOM 1705 O O . ILE A 1 215 ? -8.696 -13.813 -2.008 1.00 98.56 215 ILE A O 1
ATOM 1709 N N . ASN A 1 216 ? -8.482 -11.602 -2.177 1.00 98.75 216 ASN A N 1
ATOM 1710 C CA . ASN A 1 216 ? -9.878 -11.412 -2.574 1.00 98.75 216 ASN A CA 1
ATOM 1711 C C . ASN A 1 216 ? -10.173 -11.992 -3.972 1.00 98.75 216 ASN A C 1
ATOM 1713 O O . ASN A 1 216 ? -11.338 -12.200 -4.301 1.00 98.75 216 ASN A O 1
ATOM 1717 N N . GLY A 1 217 ? -9.139 -12.325 -4.760 1.00 98.44 217 GLY A N 1
ATOM 1718 C CA . GLY A 1 217 ? -9.253 -13.063 -6.025 1.00 98.44 217 GLY A CA 1
ATOM 1719 C C . GLY A 1 217 ? -9.777 -14.505 -5.891 1.00 98.44 217 GLY A C 1
ATOM 1720 O O . GLY A 1 217 ? -10.166 -15.103 -6.895 1.00 98.44 217 GLY A O 1
ATOM 1721 N N . VAL A 1 218 ? -9.823 -15.052 -4.667 1.00 98.00 218 VAL A N 1
ATOM 1722 C CA . VAL A 1 218 ? -10.465 -16.339 -4.315 1.00 98.00 218 VAL A CA 1
ATOM 1723 C C . VAL A 1 218 ? -11.693 -16.168 -3.405 1.00 98.00 218 VAL A C 1
ATOM 1725 O O . VAL A 1 218 ? -12.086 -17.106 -2.714 1.00 98.00 218 VAL A O 1
ATOM 1728 N N . GLY A 1 219 ? -12.299 -14.975 -3.381 1.00 97.50 219 GLY A N 1
ATOM 1729 C CA . GLY A 1 219 ? -13.531 -14.698 -2.630 1.00 97.50 219 GLY A CA 1
ATOM 1730 C C . GLY A 1 219 ? -13.388 -14.665 -1.112 1.00 97.50 219 GLY A C 1
ATOM 1731 O O . GLY A 1 219 ? -14.369 -14.797 -0.383 1.00 97.50 219 GLY A O 1
ATOM 1732 N N . VAL A 1 220 ? -12.168 -14.452 -0.625 1.00 98.56 220 VAL A N 1
ATOM 1733 C CA . VAL A 1 220 ? -11.871 -14.220 0.789 1.00 98.56 220 VAL A CA 1
ATOM 1734 C C . VAL A 1 220 ? -11.978 -12.729 1.091 1.00 98.56 220 VAL A C 1
ATOM 1736 O O . VAL A 1 220 ? -11.301 -11.915 0.461 1.00 98.56 220 VAL A O 1
ATOM 1739 N N . VAL A 1 221 ? -12.788 -12.352 2.083 1.00 98.25 221 VAL A N 1
ATOM 1740 C CA . VAL A 1 221 ? -12.827 -10.967 2.582 1.00 98.25 221 VAL A CA 1
ATOM 1741 C C . VAL A 1 221 ? -11.605 -10.714 3.463 1.00 98.25 221 VAL A C 1
ATOM 1743 O O . VAL A 1 221 ? -11.416 -11.375 4.487 1.00 98.25 221 VAL A O 1
ATOM 1746 N N . GLY A 1 222 ? -10.776 -9.749 3.067 1.00 96.94 222 GLY A N 1
ATOM 1747 C CA . GLY A 1 222 ? -9.603 -9.365 3.842 1.00 96.94 222 GLY A CA 1
ATOM 1748 C C . GLY A 1 222 ? -8.749 -8.272 3.215 1.00 96.94 222 GLY A C 1
ATOM 1749 O O . GLY A 1 222 ? -8.744 -8.096 1.998 1.00 96.94 222 GLY A O 1
ATOM 1750 N N . TRP A 1 223 ? -8.041 -7.520 4.055 1.00 95.38 223 TRP A N 1
ATOM 1751 C CA . TRP A 1 223 ? -7.313 -6.311 3.660 1.00 95.38 223 TRP A CA 1
ATOM 1752 C C . TRP A 1 223 ? -6.117 -6.017 4.575 1.00 95.38 223 TRP A C 1
ATOM 1754 O O . TRP A 1 223 ? -5.903 -6.679 5.595 1.00 95.38 223 TRP A O 1
ATOM 1764 N N . GLY A 1 224 ? -5.313 -5.025 4.187 1.00 90.56 224 GLY A N 1
ATOM 1765 C CA . GLY A 1 224 ? -4.167 -4.565 4.967 1.00 90.56 224 GLY A CA 1
ATOM 1766 C C . GLY A 1 224 ? -4.552 -3.659 6.140 1.00 90.56 224 GLY A C 1
ATOM 1767 O O . GLY A 1 224 ? -5.305 -2.703 5.963 1.00 90.56 224 GLY A O 1
ATOM 1768 N N . VAL A 1 225 ? -4.001 -3.927 7.323 1.00 86.56 225 VAL A N 1
ATOM 1769 C CA . VAL A 1 225 ? -4.257 -3.190 8.575 1.00 86.56 225 VAL A CA 1
ATOM 1770 C C . VAL A 1 225 ? -2.956 -2.804 9.286 1.00 86.56 225 VAL A C 1
ATOM 1772 O O . VAL A 1 225 ? -1.863 -3.231 8.908 1.00 86.56 225 VAL A O 1
ATOM 1775 N N . GLY A 1 226 ? -3.056 -1.987 10.334 1.00 81.44 226 GLY A N 1
ATOM 1776 C CA . GLY A 1 226 ? -1.933 -1.703 11.227 1.00 81.44 226 GLY A CA 1
ATOM 1777 C C . GLY A 1 226 ? -1.529 -2.888 12.088 1.00 81.44 226 GLY A C 1
ATOM 1778 O O . GLY A 1 226 ? -2.338 -3.758 12.395 1.00 81.44 226 GLY A O 1
ATOM 1779 N N . GLY A 1 227 ? -0.276 -2.887 12.550 1.00 84.00 227 GLY A N 1
ATOM 1780 C CA . GLY A 1 227 ? 0.196 -3.891 13.505 1.00 84.00 227 GLY A CA 1
ATOM 1781 C C . GLY A 1 227 ? -0.681 -3.956 14.761 1.00 84.00 227 GLY A C 1
ATOM 1782 O O . GLY A 1 227 ? -1.004 -5.042 15.214 1.00 84.00 227 GLY A O 1
ATOM 1783 N N . ILE A 1 228 ? -1.152 -2.810 15.261 1.00 82.88 228 ILE A N 1
ATOM 1784 C CA . ILE A 1 228 ? -2.015 -2.734 16.451 1.00 82.88 228 ILE A CA 1
ATOM 1785 C C . ILE A 1 228 ? -3.427 -3.286 16.157 1.00 82.88 228 ILE A C 1
ATOM 1787 O O . ILE A 1 228 ? -3.976 -4.012 16.980 1.00 82.88 228 ILE A O 1
ATOM 1791 N N . GLU A 1 229 ? -3.997 -3.014 14.975 1.00 83.06 229 GLU A N 1
ATOM 1792 C CA . GLU A 1 229 ? -5.268 -3.613 14.518 1.00 83.06 229 GLU A CA 1
ATOM 1793 C C . GLU A 1 229 ? -5.135 -5.144 14.331 1.00 83.06 229 GLU A C 1
ATOM 1795 O O . GLU A 1 229 ? -6.028 -5.898 14.715 1.00 83.06 229 GLU A O 1
ATOM 1800 N N . ALA A 1 230 ? -4.006 -5.628 13.800 1.00 89.38 230 ALA A N 1
ATOM 1801 C CA . ALA A 1 230 ? -3.714 -7.059 13.670 1.00 89.38 230 ALA A CA 1
ATOM 1802 C C . ALA A 1 230 ? -3.447 -7.746 15.024 1.00 89.38 230 ALA A C 1
ATOM 1804 O O . ALA A 1 230 ? -3.805 -8.909 15.203 1.00 89.38 230 ALA A O 1
ATOM 1805 N N . GLU A 1 231 ? -2.856 -7.038 15.988 1.00 86.94 231 GLU A N 1
ATOM 1806 C CA . GLU A 1 231 ? -2.655 -7.517 17.360 1.00 86.94 231 GLU A CA 1
ATOM 1807 C C . GLU A 1 231 ? -3.987 -7.600 18.125 1.00 86.94 231 GLU A C 1
ATOM 1809 O O . GLU A 1 231 ? -4.250 -8.585 18.816 1.00 86.94 231 GLU A O 1
ATOM 1814 N N . ALA A 1 232 ? -4.888 -6.634 17.906 1.00 83.25 232 ALA A N 1
ATOM 1815 C CA . ALA A 1 232 ? -6.278 -6.697 18.359 1.00 83.25 232 ALA A CA 1
ATOM 1816 C C . ALA A 1 232 ? -6.988 -7.947 17.813 1.00 83.25 232 ALA A C 1
ATOM 1818 O O . ALA A 1 232 ? -7.558 -8.728 18.581 1.00 83.25 232 ALA A O 1
ATOM 1819 N N . ALA A 1 233 ? -6.903 -8.151 16.494 1.00 90.00 233 ALA A N 1
ATOM 1820 C CA . ALA A 1 233 ? -7.525 -9.262 15.786 1.00 90.00 233 ALA A CA 1
ATOM 1821 C C . ALA A 1 233 ? -6.985 -10.624 16.248 1.00 90.00 233 ALA A C 1
ATOM 1823 O O . ALA A 1 233 ? -7.767 -11.522 16.568 1.00 90.00 233 ALA A O 1
ATOM 1824 N N . MET A 1 234 ? -5.657 -10.779 16.349 1.00 90.75 234 MET A N 1
ATOM 1825 C CA . MET A 1 234 ? -5.059 -12.047 16.774 1.00 90.75 234 MET A CA 1
ATOM 1826 C C . MET A 1 234 ? -5.396 -12.389 18.230 1.00 90.75 234 MET A C 1
ATOM 1828 O O . MET A 1 234 ? -5.513 -13.563 18.565 1.00 90.75 234 MET A O 1
ATOM 1832 N N . LEU A 1 235 ? -5.631 -11.387 19.084 1.00 85.75 235 LEU A N 1
ATOM 1833 C CA . LEU A 1 235 ? -6.084 -11.560 20.468 1.00 85.75 235 LEU A CA 1
ATOM 1834 C C . LEU A 1 235 ? -7.619 -11.464 20.615 1.00 85.75 235 LEU A C 1
ATOM 1836 O O . LEU A 1 235 ? -8.139 -11.118 21.682 1.00 85.75 235 LEU A O 1
ATOM 1840 N N . GLY A 1 236 ? -8.361 -11.786 19.549 1.00 81.12 236 GLY A N 1
ATOM 1841 C CA . GLY A 1 236 ? -9.811 -12.005 19.571 1.00 81.12 236 GLY A CA 1
ATOM 1842 C C . GLY A 1 236 ? -10.662 -10.765 19.848 1.00 81.12 236 GLY A C 1
ATOM 1843 O O . GLY A 1 236 ? -11.786 -10.894 20.340 1.00 81.12 236 GLY A O 1
ATOM 1844 N N . GLN A 1 237 ? -10.152 -9.565 19.567 1.00 85.12 237 GLN A N 1
ATOM 1845 C CA . GLN A 1 237 ? -10.984 -8.366 19.472 1.00 85.12 237 GLN A CA 1
ATOM 1846 C C . GLN A 1 237 ? -11.467 -8.200 18.021 1.00 85.12 237 GLN A C 1
ATOM 1848 O O . GLN A 1 237 ? -10.689 -8.447 17.098 1.00 85.12 237 GLN A O 1
ATOM 1853 N N . PRO A 1 238 ? -12.724 -7.786 17.783 1.00 88.38 238 PRO A N 1
ATOM 1854 C CA . PRO A 1 238 ? -13.155 -7.421 16.441 1.00 88.38 238 PRO A CA 1
ATOM 1855 C C . PRO A 1 238 ? -12.408 -6.178 15.940 1.00 88.38 238 PRO A C 1
ATOM 1857 O O . PRO A 1 238 ? -12.181 -5.233 16.696 1.00 88.38 238 PRO A O 1
ATOM 1860 N N . VAL A 1 239 ? -12.080 -6.168 14.649 1.00 87.81 239 VAL A N 1
ATOM 1861 C CA . VAL A 1 239 ? -11.659 -4.967 13.921 1.00 87.81 239 VAL A CA 1
ATOM 1862 C C . VAL A 1 239 ? -12.917 -4.168 13.593 1.00 87.81 239 VAL A C 1
ATOM 1864 O O . VAL A 1 239 ? -13.864 -4.726 13.041 1.00 87.81 239 VAL A O 1
ATOM 1867 N N . TYR A 1 240 ? -12.939 -2.881 13.932 1.00 83.88 240 TYR A N 1
ATOM 1868 C CA . TYR A 1 240 ? -14.060 -1.992 13.623 1.00 83.88 240 TYR A CA 1
ATOM 1869 C C . TYR A 1 240 ? -13.781 -1.215 12.340 1.00 83.88 240 TYR A C 1
ATOM 1871 O O . TYR A 1 240 ? -12.662 -0.750 12.108 1.00 83.88 240 TYR A O 1
ATOM 1879 N N . PHE A 1 241 ? -14.806 -1.073 11.506 1.00 84.81 241 PHE A N 1
ATOM 1880 C CA . PHE A 1 241 ? -14.782 -0.176 10.358 1.00 84.81 241 PHE A CA 1
ATOM 1881 C C . PHE A 1 241 ? -16.166 0.416 10.107 1.00 84.81 241 PHE A C 1
ATOM 1883 O O . PHE A 1 241 ? -17.187 -0.224 10.367 1.00 84.81 241 PHE A O 1
ATOM 1890 N N . LEU A 1 242 ? -16.185 1.639 9.576 1.00 82.81 242 LEU A N 1
ATOM 1891 C CA . LEU A 1 242 ? -17.395 2.264 9.060 1.00 82.81 242 LEU A CA 1
ATOM 1892 C C . LEU A 1 242 ? -17.967 1.412 7.925 1.00 82.81 242 LEU A C 1
ATOM 1894 O O . LEU A 1 242 ? -17.233 1.006 7.022 1.00 82.81 242 LEU A O 1
ATOM 1898 N N . THR A 1 243 ? -19.272 1.161 7.969 1.00 89.00 243 THR A N 1
ATOM 1899 C CA . THR A 1 243 ? -19.996 0.394 6.953 1.00 89.00 243 THR A CA 1
ATOM 1900 C C . THR A 1 243 ? -19.705 0.967 5.560 1.00 89.00 243 THR A C 1
ATOM 1902 O O . THR A 1 243 ? -19.991 2.142 5.327 1.00 89.00 243 THR A O 1
ATOM 1905 N N . PRO A 1 244 ? -19.138 0.191 4.622 1.00 90.31 244 PRO A N 1
ATOM 1906 C CA . PRO A 1 244 ? -18.626 0.746 3.380 1.00 90.31 244 PRO A CA 1
ATOM 1907 C C . PRO A 1 244 ? -19.721 0.906 2.322 1.00 90.31 244 PRO A C 1
ATOM 1909 O O . PRO A 1 244 ? -20.713 0.172 2.280 1.00 90.31 244 PRO A O 1
ATOM 1912 N N . ASP A 1 245 ? -19.480 1.839 1.404 1.00 95.69 245 ASP A N 1
ATOM 1913 C CA . ASP A 1 245 ? -20.027 1.756 0.051 1.00 95.69 245 ASP A CA 1
ATOM 1914 C C . ASP A 1 245 ? -19.445 0.538 -0.671 1.00 95.69 245 ASP A C 1
ATOM 1916 O O . ASP A 1 245 ? -18.257 0.236 -0.515 1.00 95.69 245 ASP A O 1
ATOM 1920 N N . VAL A 1 246 ? -20.240 -0.095 -1.537 1.00 98.44 246 VAL A N 1
ATOM 1921 C CA . VAL A 1 246 ? -19.748 -1.147 -2.436 1.00 98.44 246 VAL A CA 1
ATOM 1922 C C . VAL A 1 246 ? -19.947 -0.714 -3.882 1.00 98.44 246 VAL A C 1
ATOM 1924 O O . VAL A 1 246 ? -21.078 -0.551 -4.346 1.00 98.44 246 VAL A O 1
ATOM 1927 N N . VAL A 1 247 ? -18.839 -0.516 -4.592 1.00 98.69 247 VAL A N 1
ATOM 1928 C CA . VAL A 1 247 ? -18.825 -0.188 -6.020 1.00 98.69 247 VAL A CA 1
ATOM 1929 C C . VAL A 1 247 ? -18.738 -1.487 -6.814 1.00 98.69 247 VAL A C 1
ATOM 1931 O O . VAL A 1 247 ? -17.722 -2.179 -6.774 1.00 98.69 247 VAL A O 1
ATOM 1934 N N . GLY A 1 248 ? -19.808 -1.814 -7.532 1.00 98.75 248 GLY A N 1
ATOM 1935 C CA . GLY A 1 248 ? -19.827 -2.936 -8.460 1.00 98.75 248 GLY A CA 1
ATOM 1936 C C . GLY A 1 248 ? -19.065 -2.583 -9.735 1.00 98.75 248 GLY A C 1
ATOM 1937 O O . GLY A 1 248 ? -19.291 -1.518 -10.311 1.00 98.75 248 GLY A O 1
ATOM 1938 N N . VAL A 1 249 ? -18.193 -3.471 -10.203 1.00 98.81 249 VAL A N 1
ATOM 1939 C CA . VAL A 1 249 ? -17.530 -3.359 -11.509 1.00 98.81 249 VAL A CA 1
ATOM 1940 C C . VAL A 1 249 ? -17.973 -4.533 -12.373 1.00 98.81 249 VAL A C 1
ATOM 1942 O O . VAL A 1 249 ? -17.541 -5.667 -12.167 1.00 98.81 249 VAL A O 1
ATOM 1945 N N . GLU A 1 250 ? -18.838 -4.261 -13.347 1.00 98.69 250 GLU A N 1
ATOM 1946 C CA . GLU A 1 250 ? -19.169 -5.229 -14.386 1.00 98.69 250 GLU A CA 1
ATOM 1947 C C . GLU A 1 250 ? -17.984 -5.347 -15.348 1.00 98.69 250 GLU A C 1
ATOM 1949 O O . GLU A 1 250 ? -17.571 -4.361 -15.967 1.00 98.69 250 GLU A O 1
ATOM 1954 N N . LEU A 1 251 ? -17.471 -6.564 -15.512 1.00 98.69 251 LEU A N 1
ATOM 1955 C CA . LEU A 1 251 ? -16.577 -6.909 -16.611 1.00 98.69 251 LEU A CA 1
ATOM 1956 C C . LEU A 1 251 ? -17.377 -7.668 -17.675 1.00 98.69 251 LEU A C 1
ATOM 1958 O O . LEU A 1 251 ? -18.087 -8.624 -17.361 1.00 98.69 251 LEU A O 1
ATOM 1962 N N . SER A 1 252 ? -17.230 -7.266 -18.935 1.00 98.12 252 SER A N 1
ATOM 1963 C CA . SER A 1 252 ? -17.897 -7.867 -20.100 1.00 98.12 252 SER A CA 1
ATOM 1964 C C . SER A 1 252 ? -16.891 -8.290 -21.176 1.00 98.12 252 SER A C 1
ATOM 1966 O O . SER A 1 252 ? -15.776 -7.765 -21.246 1.00 98.12 252 SER A O 1
ATOM 1968 N N . GLY A 1 253 ? -17.261 -9.253 -22.021 1.00 95.88 253 GLY A N 1
ATOM 1969 C CA . GLY A 1 253 ? -16.385 -9.813 -23.044 1.00 95.88 253 GLY A CA 1
ATOM 1970 C C . GLY A 1 253 ? -15.199 -10.610 -22.482 1.00 95.88 253 GLY A C 1
ATOM 1971 O O . GLY A 1 253 ? -15.286 -11.256 -21.443 1.00 95.88 253 GLY A O 1
ATOM 1972 N N . ALA A 1 254 ? -14.082 -10.582 -23.209 1.00 94.56 254 ALA A N 1
ATOM 1973 C CA . ALA A 1 254 ? -12.820 -11.234 -22.855 1.00 94.56 254 ALA A CA 1
ATOM 1974 C C . ALA A 1 254 ? -11.642 -10.391 -23.374 1.00 94.56 254 ALA A C 1
ATOM 1976 O O . ALA A 1 254 ? -11.835 -9.570 -24.275 1.00 94.56 254 ALA A O 1
ATOM 1977 N N . LEU A 1 255 ? -10.447 -10.587 -22.810 1.00 94.31 255 LEU A N 1
ATOM 1978 C CA . LEU A 1 255 ? -9.224 -9.898 -23.239 1.00 94.31 255 LEU A CA 1
ATOM 1979 C C . LEU A 1 255 ? -8.836 -10.268 -24.682 1.00 94.31 255 LEU A C 1
ATOM 1981 O O . LEU A 1 255 ? -9.123 -11.369 -25.155 1.00 94.31 255 LEU A O 1
ATOM 1985 N N . ASN A 1 256 ? -8.168 -9.342 -25.374 1.00 94.88 256 ASN A N 1
ATOM 1986 C CA . ASN A 1 256 ? -7.623 -9.579 -26.713 1.00 94.88 256 ASN A CA 1
ATOM 1987 C C . ASN A 1 256 ? -6.319 -10.397 -26.665 1.00 94.88 256 ASN A C 1
ATOM 1989 O O . ASN A 1 256 ? -5.607 -10.402 -25.661 1.00 94.88 256 ASN A O 1
ATOM 1993 N N . GLU A 1 257 ? -5.970 -11.023 -27.793 1.00 93.50 257 GLU A N 1
ATOM 1994 C CA . GLU A 1 257 ? -4.691 -11.718 -27.987 1.00 93.50 257 GLU A CA 1
ATOM 1995 C C . GLU A 1 257 ? -3.497 -10.823 -27.610 1.00 93.50 257 GLU A C 1
ATOM 1997 O O . GLU A 1 257 ? -3.406 -9.670 -28.035 1.00 93.50 257 GLU A O 1
ATOM 2002 N N . GLY A 1 258 ? -2.578 -11.361 -26.805 1.00 91.81 258 GLY A N 1
ATOM 2003 C CA . GLY A 1 258 ? -1.378 -10.658 -26.348 1.00 91.81 258 GLY A CA 1
ATOM 2004 C C . GLY A 1 258 ? -1.581 -9.631 -25.223 1.00 91.81 258 GLY A C 1
ATOM 2005 O O . GLY A 1 258 ? -0.583 -9.094 -24.746 1.00 91.81 258 GLY A O 1
ATOM 2006 N N . VAL A 1 259 ? -2.813 -9.376 -24.766 1.00 96.44 259 VAL A N 1
ATOM 2007 C CA . VAL A 1 259 ? -3.095 -8.517 -23.600 1.00 96.44 259 VAL A CA 1
ATOM 2008 C C . VAL A 1 259 ? -2.980 -9.325 -22.305 1.00 96.44 259 VAL A C 1
ATOM 2010 O O . VAL A 1 259 ? -3.451 -10.457 -22.218 1.00 96.44 259 VAL A O 1
ATOM 2013 N N . THR A 1 260 ? -2.355 -8.748 -21.278 1.00 97.25 260 THR A N 1
ATOM 2014 C CA . THR A 1 260 ? -2.057 -9.419 -20.006 1.00 97.25 260 THR A CA 1
ATOM 2015 C C . THR A 1 260 ? -2.963 -8.964 -18.858 1.00 97.25 260 THR A C 1
ATOM 2017 O O . THR A 1 260 ? -3.566 -7.889 -18.891 1.00 97.25 260 THR A O 1
ATOM 2020 N N . ALA A 1 261 ? -2.994 -9.748 -17.774 1.00 96.75 261 ALA A N 1
ATOM 2021 C CA . ALA A 1 261 ? -3.616 -9.335 -16.513 1.00 96.75 261 ALA A CA 1
ATOM 2022 C C . ALA A 1 261 ? -3.003 -8.040 -15.941 1.00 96.75 261 ALA A C 1
ATOM 2024 O O . ALA A 1 261 ? -3.704 -7.278 -15.274 1.00 96.75 261 ALA A O 1
ATOM 2025 N N . THR A 1 262 ? -1.726 -7.757 -16.233 1.00 98.12 262 THR A N 1
ATOM 2026 C CA . THR A 1 262 ? -1.066 -6.508 -15.833 1.00 98.12 262 THR A CA 1
ATOM 2027 C C . THR A 1 262 ? -1.689 -5.297 -16.540 1.00 98.12 262 THR A C 1
ATOM 2029 O O . THR A 1 262 ? -1.997 -4.298 -15.897 1.00 98.12 262 THR A O 1
ATOM 2032 N N . ASP A 1 263 ? -1.955 -5.397 -17.845 1.00 98.38 263 ASP A N 1
ATOM 2033 C CA . ASP A 1 263 ? -2.571 -4.319 -18.636 1.00 98.38 263 ASP A CA 1
ATOM 2034 C C . ASP A 1 263 ? -4.004 -4.016 -18.162 1.00 98.38 263 ASP A C 1
ATOM 2036 O O . ASP A 1 263 ? -4.422 -2.856 -18.060 1.00 98.38 263 ASP A O 1
ATOM 2040 N N . LEU A 1 264 ? -4.741 -5.075 -17.806 1.00 98.50 264 LEU A N 1
ATOM 2041 C CA . LEU A 1 264 ? -6.076 -4.989 -17.221 1.00 98.50 264 LEU A CA 1
ATOM 2042 C C . LEU A 1 264 ? -6.050 -4.298 -15.849 1.00 98.50 264 LEU A C 1
ATOM 2044 O O . LEU A 1 264 ? -6.810 -3.352 -15.644 1.00 98.50 264 LEU A O 1
ATOM 2048 N N . VAL A 1 265 ? -5.166 -4.696 -14.922 1.00 98.50 265 VAL A N 1
ATOM 2049 C CA . VAL A 1 265 ? -5.116 -4.048 -13.598 1.00 98.50 265 VAL A CA 1
ATOM 2050 C C . VAL A 1 265 ? -4.627 -2.601 -13.666 1.00 98.50 265 VAL A C 1
ATOM 2052 O O . VAL A 1 265 ? -5.158 -1.771 -12.933 1.00 98.50 265 VAL A O 1
ATOM 2055 N N . LEU A 1 266 ? -3.702 -2.242 -14.564 1.00 98.50 266 LEU A N 1
ATOM 2056 C CA . LEU A 1 266 ? -3.311 -0.838 -14.755 1.00 98.50 266 LEU A CA 1
ATOM 2057 C C . LEU A 1 266 ? -4.488 0.005 -15.277 1.00 98.50 266 LEU A C 1
ATOM 2059 O O . LEU A 1 266 ? -4.720 1.113 -14.790 1.00 98.50 266 LEU A O 1
ATOM 2063 N N . THR A 1 267 ? -5.291 -0.542 -16.195 1.00 98.44 267 THR A N 1
ATOM 2064 C CA . THR A 1 267 ? -6.510 0.114 -16.708 1.00 98.44 267 THR A CA 1
ATOM 2065 C C . THR A 1 267 ? -7.586 0.263 -15.622 1.00 98.44 267 THR A C 1
ATOM 2067 O O . THR A 1 267 ? -8.173 1.335 -15.465 1.00 98.44 267 THR A O 1
ATOM 2070 N N . ILE A 1 268 ? -7.808 -0.779 -14.813 1.00 98.38 268 ILE A N 1
ATOM 2071 C CA . ILE A 1 268 ? -8.711 -0.741 -13.651 1.00 98.38 268 ILE A CA 1
ATOM 2072 C C . ILE A 1 268 ? -8.214 0.260 -12.597 1.00 98.38 268 ILE A C 1
ATOM 2074 O O . ILE A 1 268 ? -9.017 1.010 -12.044 1.00 98.38 268 ILE A O 1
ATOM 2078 N N . THR A 1 269 ? -6.904 0.320 -12.344 1.00 96.50 269 THR A N 1
ATOM 2079 C CA . THR A 1 269 ? -6.300 1.218 -11.346 1.00 96.50 269 THR A CA 1
ATOM 2080 C C . THR A 1 269 ? -6.515 2.683 -11.714 1.00 96.50 269 THR A C 1
ATOM 2082 O O . THR A 1 269 ? -6.920 3.483 -10.869 1.00 96.50 269 THR A O 1
ATOM 2085 N N . GLU A 1 270 ? -6.317 3.031 -12.986 1.00 96.44 270 GLU A N 1
ATOM 2086 C CA . GLU A 1 270 ? -6.626 4.360 -13.510 1.00 96.44 270 GLU A CA 1
ATOM 2087 C C . GLU A 1 270 ? -8.121 4.701 -13.367 1.00 96.44 270 GLU A C 1
ATOM 2089 O O . GLU A 1 270 ? -8.464 5.751 -12.816 1.00 96.44 270 GLU A O 1
ATOM 2094 N N . MET A 1 271 ? -9.016 3.811 -13.818 1.00 97.62 271 MET A N 1
ATOM 2095 C CA . MET A 1 271 ? -10.468 4.013 -13.733 1.00 97.62 271 MET A CA 1
ATOM 2096 C C . MET A 1 271 ? -10.921 4.245 -12.285 1.00 97.62 271 MET A C 1
ATOM 2098 O O . MET A 1 271 ? -11.594 5.233 -11.989 1.00 97.62 271 MET A O 1
ATOM 2102 N N . LEU A 1 272 ? -10.522 3.365 -11.365 1.00 95.25 272 LEU A N 1
ATOM 2103 C CA . LEU A 1 272 ? -10.960 3.406 -9.971 1.00 95.25 272 LEU A CA 1
ATOM 2104 C C . LEU A 1 272 ? -10.341 4.574 -9.182 1.00 95.25 272 LEU A C 1
ATOM 2106 O O . LEU A 1 272 ? -10.980 5.084 -8.258 1.00 95.25 272 LEU A O 1
ATOM 2110 N N . ARG A 1 273 ? -9.163 5.087 -9.581 1.00 83.81 273 ARG A N 1
ATOM 2111 C CA . ARG A 1 273 ? -8.640 6.365 -9.059 1.00 83.81 273 ARG A CA 1
ATOM 2112 C C . ARG A 1 273 ? -9.437 7.571 -9.537 1.00 83.81 273 ARG A C 1
ATOM 2114 O O . ARG A 1 273 ? -9.736 8.437 -8.714 1.00 83.81 273 ARG A O 1
ATOM 2121 N N . ARG A 1 274 ? -9.816 7.626 -10.819 1.00 88.94 274 ARG A N 1
ATOM 2122 C CA . ARG A 1 274 ? -10.702 8.683 -11.351 1.00 88.94 274 ARG A CA 1
ATOM 2123 C C . ARG A 1 274 ? -12.063 8.674 -10.633 1.00 88.94 274 ARG A C 1
ATOM 2125 O O . ARG A 1 274 ? -12.588 9.735 -10.311 1.00 88.94 274 ARG A O 1
ATOM 2132 N N . GLU A 1 275 ? -12.563 7.484 -10.299 1.00 93.50 275 GLU A N 1
ATOM 2133 C CA . GLU A 1 275 ? -13.807 7.237 -9.547 1.00 93.50 275 GLU A CA 1
ATOM 2134 C C . GLU A 1 275 ? -13.688 7.363 -8.011 1.00 93.50 275 GLU A C 1
ATOM 2136 O O . GLU A 1 275 ? -14.684 7.245 -7.298 1.00 93.50 275 GLU A O 1
ATOM 2141 N N . LYS A 1 276 ? -12.489 7.653 -7.482 1.00 83.62 276 LYS A N 1
ATOM 2142 C CA . LYS A 1 276 ? -12.234 7.970 -6.062 1.00 83.62 276 LYS A CA 1
ATOM 2143 C C . LYS A 1 276 ? -12.816 6.949 -5.069 1.00 83.62 276 LYS A C 1
ATOM 2145 O O . LYS A 1 276 ? -13.440 7.322 -4.075 1.00 83.62 276 LYS A O 1
ATOM 2150 N N . VAL A 1 277 ? -12.562 5.658 -5.283 1.00 88.50 277 VAL A N 1
ATOM 2151 C CA . VAL A 1 277 ? -13.073 4.557 -4.431 1.00 88.50 277 VAL A CA 1
ATOM 2152 C C . VAL A 1 277 ? -12.405 4.431 -3.044 1.00 88.50 277 VAL A C 1
ATOM 2154 O O . VAL A 1 277 ? -12.370 3.351 -2.457 1.00 88.50 277 VAL A O 1
ATOM 2157 N N . VAL A 1 278 ? -11.873 5.527 -2.494 1.00 80.25 278 VAL A N 1
ATOM 2158 C CA . VAL A 1 278 ? -11.131 5.533 -1.224 1.00 80.25 278 VAL A CA 1
ATOM 2159 C C . VAL A 1 278 ? -12.041 5.158 -0.054 1.00 80.25 278 VAL A C 1
ATOM 2161 O O . VAL A 1 278 ? -13.096 5.761 0.132 1.00 80.25 278 VAL A O 1
ATOM 2164 N N . GLY A 1 279 ? -11.631 4.154 0.726 1.00 77.25 279 GLY A N 1
ATOM 2165 C CA . GLY A 1 279 ? -12.407 3.641 1.866 1.00 77.25 279 GLY A CA 1
ATOM 2166 C C . GLY A 1 279 ? -13.661 2.844 1.483 1.00 77.25 279 GLY A C 1
ATOM 2167 O O . GLY A 1 279 ? -14.473 2.535 2.352 1.00 77.25 279 GLY A O 1
ATOM 2168 N N . LYS A 1 280 ? -13.835 2.519 0.195 1.00 92.25 280 LYS A N 1
ATOM 2169 C CA . LYS A 1 280 ? -14.957 1.724 -0.323 1.00 92.25 280 LYS A CA 1
ATOM 2170 C C . LYS A 1 280 ? -14.525 0.280 -0.569 1.00 92.25 280 LYS A C 1
ATOM 2172 O O . LYS A 1 280 ? -13.340 -0.004 -0.765 1.00 92.25 280 LYS A O 1
ATOM 2177 N N . PHE A 1 281 ? -15.489 -0.631 -0.607 1.00 98.12 281 PHE A N 1
ATOM 2178 C CA . PHE A 1 281 ? -15.294 -1.942 -1.219 1.00 98.12 281 PHE A CA 1
ATOM 2179 C C . PHE A 1 281 ? -15.511 -1.830 -2.732 1.00 98.12 281 PHE A C 1
ATOM 2181 O O . PHE A 1 281 ? -16.385 -1.093 -3.193 1.00 98.12 281 PHE A O 1
ATOM 2188 N N . VAL A 1 282 ? -14.732 -2.584 -3.504 1.00 98.81 282 VAL A N 1
ATOM 2189 C CA . VAL A 1 282 ? -14.982 -2.835 -4.927 1.00 98.81 282 VAL A CA 1
ATOM 2190 C C . VAL A 1 282 ? -15.332 -4.312 -5.078 1.00 98.81 282 VAL A C 1
ATOM 2192 O O . VAL A 1 282 ? -14.679 -5.153 -4.464 1.00 98.81 282 VAL A O 1
ATOM 2195 N N . GLU A 1 283 ? -16.356 -4.635 -5.865 1.00 98.88 283 GLU A N 1
ATOM 2196 C CA . GLU A 1 283 ? -16.802 -6.011 -6.113 1.00 98.88 283 GLU A CA 1
ATOM 2197 C C . GLU A 1 283 ? -16.973 -6.241 -7.621 1.00 98.88 283 GLU A C 1
ATOM 2199 O O . GLU A 1 283 ? -17.713 -5.520 -8.289 1.00 98.88 283 GLU A O 1
ATOM 2204 N N . PHE A 1 284 ? -16.254 -7.219 -8.172 1.00 98.81 284 PHE A N 1
ATOM 2205 C CA . PHE A 1 284 ? -16.240 -7.516 -9.605 1.00 98.81 284 PHE A CA 1
ATOM 2206 C C . PHE A 1 284 ? -17.302 -8.566 -9.957 1.00 98.81 284 PHE A C 1
ATOM 2208 O O . PHE A 1 284 ? -17.411 -9.593 -9.285 1.00 98.81 284 PHE A O 1
ATOM 2215 N N . PHE A 1 285 ? -18.074 -8.327 -11.019 1.00 98.75 285 PHE A N 1
ATOM 2216 C CA . PHE A 1 285 ? -19.177 -9.200 -11.444 1.00 98.75 285 PHE A CA 1
ATOM 2217 C C . PHE A 1 285 ? -19.322 -9.249 -12.982 1.00 98.75 285 PHE A C 1
ATOM 2219 O O . PHE A 1 285 ? -18.503 -8.667 -13.701 1.00 98.75 285 PHE A O 1
ATOM 2226 N N . GLY A 1 286 ? -20.314 -9.977 -13.506 1.00 98.38 286 GLY A N 1
ATOM 2227 C CA . GLY A 1 286 ? -20.583 -10.092 -14.948 1.00 98.38 286 GLY A CA 1
ATOM 2228 C C . GLY A 1 286 ? -19.773 -11.170 -15.689 1.00 98.38 286 GLY A C 1
ATOM 2229 O O . GLY A 1 286 ? -18.872 -11.808 -15.137 1.00 98.38 286 GLY A O 1
ATOM 2230 N N . GLU A 1 287 ? -20.103 -11.385 -16.969 1.00 97.06 287 GLU A N 1
ATOM 2231 C CA . GLU A 1 287 ? -19.555 -12.477 -17.799 1.00 97.06 287 GLU A CA 1
ATOM 2232 C C . GLU A 1 287 ? -18.021 -12.454 -17.934 1.00 97.06 287 GLU A C 1
ATOM 2234 O O . GLU A 1 287 ? -17.370 -13.500 -17.884 1.00 97.06 287 GLU A O 1
ATOM 2239 N N . GLY A 1 288 ? -17.420 -11.266 -18.029 1.00 97.62 288 GLY A N 1
ATOM 2240 C CA . GLY A 1 288 ? -15.976 -11.096 -18.141 1.00 97.62 288 GLY A CA 1
ATOM 2241 C C . GLY A 1 288 ? -15.263 -11.525 -16.862 1.00 97.62 288 GLY A C 1
ATOM 2242 O O . GLY A 1 288 ? -14.212 -12.161 -16.933 1.00 97.62 288 GLY A O 1
ATOM 2243 N N . THR A 1 289 ? -15.870 -11.294 -15.696 1.00 97.69 289 THR A N 1
ATOM 2244 C CA . THR A 1 289 ? -15.336 -11.722 -14.395 1.00 97.69 289 THR A CA 1
ATOM 2245 C C . THR A 1 289 ? -15.299 -13.250 -14.281 1.00 97.69 289 THR A C 1
ATOM 2247 O O . THR A 1 289 ? -14.306 -13.815 -13.811 1.00 97.69 289 THR A O 1
ATOM 2250 N N . ALA A 1 290 ? -16.329 -13.934 -14.788 1.00 96.06 290 ALA A N 1
ATOM 2251 C CA . ALA A 1 290 ? -16.364 -15.394 -14.890 1.00 96.06 290 ALA A CA 1
ATOM 2252 C C . ALA A 1 290 ? -15.347 -15.955 -15.911 1.00 96.06 290 ALA A C 1
ATOM 2254 O O . ALA A 1 290 ? -14.923 -17.103 -15.789 1.00 96.06 290 ALA A O 1
ATOM 2255 N N . SER A 1 291 ? -14.904 -15.162 -16.898 1.00 95.12 291 SER A N 1
ATOM 2256 C CA . SER A 1 291 ? -13.878 -15.589 -17.864 1.00 95.12 291 SER A CA 1
ATOM 2257 C C . SER A 1 291 ? -12.467 -15.673 -17.253 1.00 95.12 291 SER A C 1
ATOM 2259 O O . SER A 1 291 ? -11.742 -16.641 -17.521 1.00 95.12 291 SER A O 1
ATOM 2261 N N . LEU A 1 292 ? -12.109 -14.707 -16.394 1.00 97.44 292 LEU A N 1
ATOM 2262 C CA . LEU A 1 292 ? -10.775 -14.538 -15.800 1.00 97.44 292 LEU A CA 1
ATOM 2263 C C . LEU A 1 292 ? -10.339 -15.738 -14.947 1.00 97.44 292 LEU A C 1
ATOM 2265 O O . LEU A 1 292 ? -11.151 -16.364 -14.261 1.00 97.44 292 LEU A O 1
ATOM 2269 N N . THR A 1 293 ? -9.039 -16.043 -14.940 1.00 96.88 293 THR A N 1
ATOM 2270 C CA . THR A 1 293 ? -8.466 -17.029 -14.013 1.00 96.88 293 THR A CA 1
ATOM 2271 C C . THR A 1 293 ? -8.305 -16.428 -12.616 1.00 96.88 293 THR A C 1
ATOM 2273 O O . THR A 1 293 ? -8.182 -15.213 -12.458 1.00 96.88 293 THR A O 1
ATOM 2276 N N . VAL A 1 294 ? -8.232 -17.275 -11.584 1.00 97.81 294 VAL A N 1
ATOM 2277 C CA . VAL A 1 294 ? -7.940 -16.835 -10.205 1.00 97.81 294 VAL A CA 1
ATOM 2278 C C . VAL A 1 294 ? -6.657 -16.006 -10.117 1.00 97.81 294 VAL A C 1
ATOM 2280 O O . VAL A 1 294 ? -6.604 -15.055 -9.345 1.00 97.81 294 VAL A O 1
ATOM 2283 N N . THR A 1 295 ? -5.641 -16.316 -10.921 1.00 97.38 295 THR A N 1
ATOM 2284 C CA . THR A 1 295 ? -4.386 -15.559 -10.928 1.00 97.38 295 THR A CA 1
ATOM 2285 C C . THR A 1 295 ? -4.529 -14.177 -11.566 1.00 97.38 295 THR A C 1
ATOM 2287 O O . THR A 1 295 ? -3.877 -13.243 -11.112 1.00 97.38 295 THR A O 1
ATOM 2290 N N . ASP A 1 296 ? -5.434 -13.993 -12.532 1.00 98.25 296 ASP A N 1
ATOM 2291 C CA . ASP A 1 296 ? -5.749 -12.661 -13.075 1.00 98.25 296 ASP A CA 1
ATOM 2292 C C . ASP A 1 296 ? -6.562 -11.842 -12.060 1.00 98.25 296 ASP A C 1
ATOM 2294 O O . ASP A 1 296 ? -6.264 -10.676 -11.803 1.00 98.25 296 ASP A O 1
ATOM 2298 N N . ARG A 1 297 ? -7.545 -12.483 -11.408 1.00 98.69 297 ARG A N 1
ATOM 2299 C CA . ARG A 1 297 ? -8.330 -11.898 -10.307 1.00 98.69 297 ARG A CA 1
ATOM 2300 C C . ARG A 1 297 ? -7.431 -11.463 -9.146 1.00 98.69 297 ARG A C 1
ATOM 2302 O O . ARG A 1 297 ? -7.589 -10.363 -8.626 1.00 98.69 297 ARG A O 1
ATOM 2309 N N . ALA A 1 298 ? -6.452 -12.288 -8.770 1.00 98.62 298 ALA A N 1
ATOM 2310 C CA . ALA A 1 298 ? -5.470 -11.979 -7.733 1.00 98.62 298 ALA A CA 1
ATOM 2311 C C . ALA A 1 298 ? -4.564 -10.797 -8.121 1.00 98.62 298 ALA A C 1
ATOM 2313 O O . ALA A 1 298 ? -4.338 -9.923 -7.285 1.00 98.62 298 ALA A O 1
ATOM 2314 N N . THR A 1 299 ? -4.111 -10.705 -9.380 1.00 98.50 299 THR A N 1
ATOM 2315 C CA . THR A 1 299 ? -3.392 -9.525 -9.900 1.00 98.50 299 THR A CA 1
ATOM 2316 C C . THR A 1 299 ? -4.232 -8.245 -9.757 1.00 98.50 299 THR A C 1
ATOM 2318 O O . THR A 1 299 ? -3.714 -7.232 -9.289 1.00 98.50 299 THR A O 1
ATOM 2321 N N . ILE A 1 300 ? -5.536 -8.289 -10.065 1.00 98.62 300 ILE A N 1
ATOM 2322 C CA . ILE A 1 300 ? -6.448 -7.132 -9.935 1.00 98.62 300 ILE A CA 1
ATOM 2323 C C . ILE A 1 300 ? -6.724 -6.763 -8.467 1.00 98.62 300 ILE A C 1
ATOM 2325 O O . ILE A 1 300 ? -6.753 -5.582 -8.108 1.00 98.62 300 ILE A O 1
ATOM 2329 N N . ALA A 1 301 ? -6.917 -7.763 -7.605 1.00 98.69 301 ALA A N 1
ATOM 2330 C CA . ALA A 1 301 ? -7.203 -7.571 -6.185 1.00 98.69 301 ALA A CA 1
ATOM 2331 C C . ALA A 1 301 ? -5.967 -7.106 -5.384 1.00 98.69 301 ALA A C 1
ATOM 2333 O O . ALA A 1 301 ? -6.093 -6.357 -4.412 1.00 98.69 301 ALA A O 1
ATOM 2334 N N . ASN A 1 302 ? -4.756 -7.484 -5.816 1.00 98.38 302 ASN A N 1
ATOM 2335 C CA . ASN A 1 302 ? -3.487 -7.053 -5.217 1.00 98.38 302 ASN A CA 1
ATOM 2336 C C . ASN A 1 302 ? -3.348 -5.523 -5.191 1.00 98.38 302 ASN A C 1
ATOM 2338 O O . ASN A 1 302 ? -2.955 -4.968 -4.169 1.00 98.38 302 ASN A O 1
ATOM 2342 N N . MET A 1 303 ? -3.735 -4.853 -6.282 1.00 96.62 303 MET A N 1
ATOM 2343 C CA . MET A 1 303 ? -3.605 -3.400 -6.451 1.00 96.62 303 MET A CA 1
ATOM 2344 C C . MET A 1 303 ? -4.761 -2.584 -5.841 1.00 96.62 303 MET A C 1
ATOM 2346 O O . MET A 1 303 ? -4.881 -1.390 -6.115 1.00 96.62 303 MET A O 1
ATOM 2350 N N . ALA A 1 304 ? -5.609 -3.173 -4.988 1.00 95.12 304 ALA A N 1
ATOM 2351 C CA . ALA A 1 304 ? -6.668 -2.425 -4.300 1.00 95.12 304 ALA A CA 1
ATOM 2352 C C . ALA A 1 304 ? -6.171 -1.186 -3.519 1.00 95.12 304 ALA A C 1
ATOM 2354 O O . ALA A 1 304 ? -6.790 -0.129 -3.672 1.00 95.12 304 ALA A O 1
ATOM 2355 N N . PRO A 1 305 ? -5.032 -1.219 -2.792 1.00 87.38 305 PRO A N 1
ATOM 2356 C CA . PRO A 1 305 ? -4.446 -0.019 -2.186 1.00 87.38 305 PRO A CA 1
ATOM 2357 C C . PRO A 1 305 ? -4.022 1.035 -3.225 1.00 87.38 305 PRO A C 1
ATOM 2359 O O . PRO A 1 305 ? -4.116 2.242 -2.978 1.00 87.38 305 PRO A O 1
ATOM 2362 N N . GLU A 1 306 ? -3.596 0.590 -4.407 1.00 86.44 306 GLU A N 1
ATOM 2363 C CA . GLU A 1 306 ? -3.104 1.414 -5.513 1.00 86.44 306 GLU A CA 1
ATOM 2364 C C . GLU A 1 306 ? -4.239 2.123 -6.259 1.00 86.44 306 GLU A C 1
ATOM 2366 O O . GLU A 1 306 ? -4.004 3.238 -6.728 1.00 86.44 306 GLU A O 1
ATOM 2371 N N . TYR A 1 307 ? -5.473 1.591 -6.255 1.00 89.62 307 TYR A N 1
ATOM 2372 C CA . TYR A 1 307 ? -6.691 2.368 -6.553 1.00 89.62 307 TYR A CA 1
ATOM 2373 C C . TYR A 1 307 ? -7.388 2.995 -5.329 1.00 89.62 307 TYR A C 1
ATOM 2375 O O . TYR A 1 307 ? -8.194 3.913 -5.480 1.00 89.62 307 TYR A O 1
ATOM 2383 N N . GLY A 1 308 ? -7.001 2.607 -4.114 1.00 79.81 308 GLY A N 1
ATOM 2384 C CA . GLY A 1 308 ? -7.452 3.186 -2.843 1.00 79.81 308 GLY A CA 1
ATOM 2385 C C . GLY A 1 308 ? -8.658 2.499 -2.200 1.00 79.81 308 GLY A C 1
ATOM 2386 O O . GLY A 1 308 ? -9.065 2.911 -1.113 1.00 79.81 308 GLY A O 1
ATOM 2387 N N . ALA A 1 309 ? -9.212 1.464 -2.832 1.00 88.62 309 ALA A N 1
ATOM 2388 C CA . ALA A 1 309 ? -10.255 0.647 -2.224 1.00 88.62 309 ALA A CA 1
ATOM 2389 C C . ALA A 1 309 ? -9.707 -0.094 -0.997 1.00 88.62 309 ALA A C 1
ATOM 2391 O O . ALA A 1 309 ? -8.533 -0.464 -0.951 1.00 88.62 309 ALA A O 1
ATOM 2392 N N . THR A 1 310 ? -10.567 -0.369 -0.017 1.00 89.56 310 THR A N 1
ATOM 2393 C CA . THR A 1 310 ? -10.200 -1.237 1.112 1.00 89.56 310 THR A CA 1
ATOM 2394 C C . THR A 1 310 ? -9.941 -2.667 0.635 1.00 89.56 310 THR A C 1
ATOM 2396 O O . THR A 1 310 ? -9.058 -3.332 1.167 1.00 89.56 310 THR A O 1
ATOM 2399 N N . MET A 1 311 ? -10.675 -3.127 -0.384 1.00 96.62 311 MET A N 1
ATOM 2400 C CA . MET A 1 311 ? -10.465 -4.412 -1.054 1.00 96.62 311 MET A CA 1
ATOM 2401 C C . MET A 1 311 ? -11.112 -4.451 -2.449 1.00 96.62 311 MET A C 1
ATOM 2403 O O . MET A 1 311 ? -12.030 -3.674 -2.722 1.00 96.62 311 MET A O 1
ATOM 2407 N N . GLY A 1 312 ? -10.643 -5.365 -3.307 1.00 98.25 312 GLY A N 1
ATOM 2408 C CA . GLY A 1 312 ? -11.164 -5.610 -4.660 1.00 98.25 312 GLY A CA 1
ATOM 2409 C C . GLY A 1 312 ? -11.644 -7.054 -4.808 1.00 98.25 312 GLY A C 1
ATOM 2410 O O . GLY A 1 312 ? -10.864 -7.936 -5.154 1.00 98.25 312 GLY A O 1
ATOM 2411 N N . PHE A 1 313 ? -12.910 -7.303 -4.485 1.00 98.81 313 PHE A N 1
ATOM 2412 C CA . PHE A 1 313 ? -13.470 -8.632 -4.242 1.00 98.81 313 PHE A CA 1
ATOM 2413 C C . PHE A 1 313 ? -13.960 -9.347 -5.504 1.00 98.81 313 PHE A C 1
ATOM 2415 O O . PHE A 1 313 ? -14.672 -8.761 -6.318 1.00 98.81 313 PHE A O 1
ATOM 2422 N N . PHE A 1 314 ? -13.641 -10.639 -5.618 1.00 98.81 314 PHE A N 1
ATOM 2423 C CA . PHE A 1 314 ? -14.128 -11.524 -6.674 1.00 98.81 314 PHE A CA 1
ATOM 2424 C C . PHE A 1 314 ? -14.966 -12.672 -6.085 1.00 98.81 314 PHE A C 1
ATOM 2426 O O . PHE A 1 314 ? -14.471 -13.374 -5.205 1.00 98.81 314 PHE A O 1
ATOM 2433 N N . PRO A 1 315 ? -16.200 -12.911 -6.568 1.00 98.12 315 PRO A N 1
ATOM 2434 C CA . PRO A 1 315 ? -17.027 -14.047 -6.157 1.00 98.12 315 PRO A CA 1
ATOM 2435 C C . PRO A 1 315 ? -16.380 -15.423 -6.386 1.00 98.12 315 PRO A C 1
ATOM 2437 O O . PRO A 1 315 ? -15.462 -15.584 -7.195 1.00 98.12 315 PRO A O 1
ATOM 2440 N N . ILE A 1 316 ? -16.897 -16.425 -5.669 1.00 97.88 316 ILE A N 1
ATOM 2441 C CA . ILE A 1 316 ? -16.427 -17.815 -5.699 1.00 97.88 316 ILE A CA 1
ATOM 2442 C C . ILE A 1 316 ? -17.195 -18.601 -6.756 1.00 97.88 316 ILE A C 1
ATOM 2444 O O . ILE A 1 316 ? -18.418 -18.672 -6.705 1.00 97.88 316 ILE A O 1
ATOM 2448 N N . ASP A 1 317 ? -16.479 -19.247 -7.669 1.00 97.75 317 ASP A N 1
ATOM 2449 C CA . ASP A 1 317 ? -17.055 -19.988 -8.794 1.00 97.75 317 ASP A CA 1
ATOM 2450 C C . ASP A 1 317 ? -16.232 -21.247 -9.141 1.00 97.75 317 ASP A C 1
ATOM 2452 O O . ASP A 1 317 ? -15.367 -21.700 -8.378 1.00 97.75 317 ASP A O 1
ATOM 2456 N N . ASP A 1 318 ? -16.491 -21.837 -10.310 1.00 97.75 318 ASP A N 1
ATOM 2457 C CA . ASP A 1 318 ? -15.721 -22.976 -10.816 1.00 97.75 318 ASP A CA 1
ATOM 2458 C C . ASP A 1 318 ? -14.240 -22.640 -11.096 1.00 97.75 318 ASP A C 1
ATOM 2460 O O . ASP A 1 318 ? -13.403 -23.539 -11.014 1.00 97.75 318 ASP A O 1
ATOM 2464 N N . LYS A 1 319 ? -13.858 -21.372 -11.333 1.00 97.69 319 LYS A N 1
ATOM 2465 C CA . LYS A 1 319 ? -12.437 -20.977 -11.455 1.00 97.69 319 LYS A CA 1
ATOM 2466 C C . LYS A 1 319 ? -11.726 -21.061 -10.105 1.00 97.69 319 LYS A C 1
ATOM 2468 O O . LYS A 1 319 ? -10.570 -21.478 -10.047 1.00 97.69 319 LYS A O 1
ATOM 2473 N N . THR A 1 320 ? -12.407 -20.707 -9.011 1.00 97.94 320 THR A N 1
ATOM 2474 C CA . THR A 1 320 ? -11.878 -20.888 -7.648 1.00 97.94 320 THR A CA 1
ATOM 2475 C C . THR A 1 320 ? -11.663 -22.370 -7.325 1.00 97.94 320 THR A C 1
ATOM 2477 O O . THR A 1 320 ? -10.627 -22.742 -6.774 1.00 97.94 320 THR A O 1
ATOM 2480 N N . VAL A 1 321 ? -12.601 -23.231 -7.728 1.00 97.44 321 VAL A N 1
ATOM 2481 C CA . VAL A 1 321 ? -12.524 -24.694 -7.550 1.00 97.44 321 VAL A CA 1
ATOM 2482 C C . VAL A 1 321 ? -11.411 -25.326 -8.400 1.00 97.44 321 VAL A C 1
ATOM 2484 O O . VAL A 1 321 ? -10.635 -26.142 -7.896 1.00 97.44 321 VAL A O 1
ATOM 2487 N N . ASP A 1 322 ? -11.275 -24.913 -9.660 1.00 96.56 322 ASP A N 1
ATOM 2488 C CA . ASP A 1 322 ? -10.184 -25.306 -10.562 1.00 96.56 322 ASP A CA 1
ATOM 2489 C C . ASP A 1 322 ? -8.806 -24.925 -9.988 1.00 96.56 322 ASP A C 1
ATOM 2491 O O . ASP A 1 322 ? -7.902 -25.761 -9.927 1.00 96.56 322 ASP A O 1
ATOM 2495 N N . TYR A 1 323 ? -8.655 -23.706 -9.459 1.00 97.06 323 TYR A N 1
ATOM 2496 C CA . TYR A 1 323 ? -7.411 -23.268 -8.818 1.00 97.06 323 TYR A CA 1
ATOM 2497 C C . TYR A 1 323 ? -7.068 -24.078 -7.557 1.00 97.06 323 TYR A C 1
ATOM 2499 O O . TYR A 1 323 ? -5.922 -24.505 -7.395 1.00 97.06 323 TYR A O 1
ATOM 2507 N N . LEU A 1 324 ? -8.043 -24.357 -6.681 1.00 96.44 324 LEU A N 1
ATOM 2508 C CA . LEU A 1 324 ? -7.835 -25.218 -5.506 1.00 96.44 324 LEU A CA 1
ATOM 2509 C C . LEU A 1 324 ? -7.392 -26.638 -5.903 1.00 96.44 324 LEU A C 1
ATOM 2511 O O . LEU A 1 324 ? -6.526 -27.221 -5.250 1.00 96.44 324 LEU A O 1
ATOM 2515 N N . THR A 1 325 ? -7.937 -27.163 -7.004 1.00 95.44 325 THR A N 1
ATOM 2516 C CA . THR A 1 325 ? -7.563 -28.469 -7.571 1.00 95.44 325 THR A CA 1
ATOM 2517 C C . THR A 1 325 ? -6.120 -28.456 -8.090 1.00 95.44 325 THR A C 1
ATOM 2519 O O . THR A 1 325 ? -5.305 -29.291 -7.694 1.00 95.44 325 THR A O 1
ATOM 2522 N N . LYS A 1 326 ? -5.771 -27.470 -8.926 1.00 94.25 326 LYS A N 1
ATOM 2523 C CA . LYS A 1 326 ? -4.438 -27.307 -9.539 1.00 94.25 326 LYS A CA 1
ATOM 2524 C C . LYS A 1 326 ? -3.323 -27.050 -8.527 1.00 94.25 326 LYS A C 1
ATOM 2526 O O . LYS A 1 326 ? -2.207 -27.523 -8.711 1.00 94.25 326 LYS A O 1
ATOM 2531 N N . THR A 1 327 ? -3.639 -26.357 -7.436 1.00 94.25 327 THR A N 1
ATOM 2532 C CA . THR A 1 327 ? -2.723 -26.121 -6.307 1.00 94.25 327 THR A CA 1
ATOM 2533 C C . THR A 1 327 ? -2.723 -27.250 -5.267 1.00 94.25 327 THR A C 1
ATOM 2535 O O . THR A 1 327 ? -2.104 -27.129 -4.212 1.00 94.25 327 THR A O 1
ATOM 2538 N N . GLY A 1 328 ? -3.396 -28.370 -5.546 1.00 93.50 328 GLY A N 1
ATOM 2539 C CA . GLY A 1 328 ? -3.245 -29.606 -4.786 1.00 93.50 328 GLY A CA 1
ATOM 2540 C C . GLY A 1 328 ? -3.994 -29.693 -3.457 1.00 93.50 328 GLY A C 1
ATOM 2541 O O . GLY A 1 328 ? -3.596 -30.508 -2.621 1.00 93.50 328 GLY A O 1
ATOM 2542 N N . ARG A 1 329 ? -5.093 -28.953 -3.255 1.00 94.12 329 ARG A N 1
ATOM 2543 C CA . ARG A 1 329 ? -6.034 -29.291 -2.168 1.00 94.12 329 ARG A CA 1
ATOM 2544 C C . ARG A 1 329 ? -6.629 -30.688 -2.401 1.00 94.12 329 ARG A C 1
ATOM 2546 O O . ARG A 1 329 ? -6.597 -31.226 -3.510 1.00 94.12 329 ARG A O 1
ATOM 2553 N N . THR A 1 330 ? -7.124 -31.319 -1.344 1.00 93.06 330 THR A N 1
ATOM 2554 C CA . THR A 1 330 ? -7.776 -32.632 -1.429 1.00 93.06 330 THR A CA 1
ATOM 2555 C C . THR A 1 330 ? -9.200 -32.517 -1.970 1.00 93.06 330 THR A C 1
ATOM 2557 O O . THR A 1 330 ? -9.881 -31.512 -1.774 1.00 93.06 330 THR A O 1
ATOM 2560 N N . GLU A 1 331 ? -9.688 -33.585 -2.603 1.00 93.38 331 GLU A N 1
ATOM 2561 C CA . GLU A 1 331 ? -11.070 -33.677 -3.099 1.00 93.38 331 GLU A CA 1
ATOM 2562 C C . GLU A 1 331 ? -12.102 -33.413 -1.987 1.00 93.38 331 GLU A C 1
ATOM 2564 O O . GLU A 1 331 ? -13.126 -32.777 -2.227 1.00 93.38 331 GLU A O 1
ATOM 2569 N N . ALA A 1 332 ? -11.803 -33.833 -0.751 1.00 92.62 332 ALA A N 1
ATOM 2570 C CA . ALA A 1 332 ? -12.651 -33.605 0.416 1.00 92.62 332 ALA A CA 1
ATOM 2571 C C . ALA A 1 332 ? -12.716 -32.122 0.827 1.00 92.62 332 ALA A C 1
ATOM 2573 O O . ALA A 1 332 ? -13.809 -31.622 1.096 1.00 92.62 332 ALA A O 1
ATOM 2574 N N . GLU A 1 333 ? -11.586 -31.401 0.840 1.00 93.69 333 GLU A N 1
ATOM 2575 C CA . GLU A 1 333 ? -11.560 -29.946 1.073 1.00 93.69 333 GLU A CA 1
ATOM 2576 C C . GLU A 1 333 ? -12.333 -29.206 -0.028 1.00 93.69 333 GLU A C 1
ATOM 2578 O O . GLU A 1 333 ? -13.197 -28.383 0.267 1.00 93.69 333 GLU A O 1
ATOM 2583 N N . ILE A 1 334 ? -12.077 -29.545 -1.296 1.00 95.75 334 ILE A N 1
ATOM 2584 C CA . ILE A 1 334 ? -12.671 -28.890 -2.472 1.00 95.75 334 ILE A CA 1
ATOM 2585 C C . ILE A 1 334 ? -14.192 -29.095 -2.524 1.00 95.75 334 ILE A C 1
ATOM 2587 O O . ILE A 1 334 ? -14.949 -28.143 -2.732 1.00 95.75 334 ILE A O 1
ATOM 2591 N N . ALA A 1 335 ? -14.667 -30.321 -2.293 1.00 94.56 335 ALA A N 1
ATOM 2592 C CA . ALA A 1 335 ? -16.096 -30.611 -2.285 1.00 94.56 335 ALA A CA 1
ATOM 2593 C C . ALA A 1 335 ? -16.802 -30.029 -1.042 1.00 94.56 335 ALA A C 1
ATOM 2595 O O . ALA A 1 335 ? -17.944 -29.586 -1.150 1.00 94.56 335 ALA A O 1
ATOM 2596 N N . THR A 1 336 ? -16.123 -29.941 0.110 1.00 95.38 336 THR A N 1
ATOM 2597 C CA . THR A 1 336 ? -16.649 -29.247 1.304 1.00 95.38 336 THR A CA 1
ATOM 2598 C C . THR A 1 336 ? -16.763 -27.739 1.069 1.00 95.38 336 THR A C 1
ATOM 2600 O O . THR A 1 336 ? -17.786 -27.142 1.401 1.00 95.38 336 THR A O 1
ATOM 2603 N N . PHE A 1 337 ? -15.753 -27.135 0.435 1.00 96.44 337 PHE A N 1
ATOM 2604 C CA . PHE A 1 337 ? -15.749 -25.734 0.015 1.00 96.44 337 PHE A CA 1
ATOM 2605 C C . PHE A 1 337 ? -16.943 -25.422 -0.898 1.00 96.44 337 PHE A C 1
ATOM 2607 O O . PHE A 1 337 ? -17.730 -24.525 -0.587 1.00 96.44 337 PHE A O 1
ATOM 2614 N N . LYS A 1 338 ? -17.143 -26.204 -1.971 1.00 96.12 338 LYS A N 1
ATOM 2615 C CA . LYS A 1 338 ? -18.278 -26.010 -2.891 1.00 96.12 338 LYS A CA 1
ATOM 2616 C C . LYS A 1 338 ? -19.627 -26.195 -2.181 1.00 96.12 338 LYS A C 1
ATOM 2618 O O . LYS A 1 338 ? -20.487 -25.325 -2.300 1.00 96.12 338 LYS A O 1
ATOM 2623 N N . ALA A 1 339 ? -19.787 -27.251 -1.378 1.00 95.81 339 ALA A N 1
ATOM 2624 C CA . ALA A 1 339 ? -21.023 -27.511 -0.633 1.00 95.81 339 ALA A CA 1
ATOM 2625 C C . ALA A 1 339 ? -21.386 -26.384 0.356 1.00 95.81 339 ALA A C 1
ATOM 2627 O O . ALA A 1 339 ? -22.555 -26.015 0.461 1.00 95.81 339 ALA A O 1
ATOM 2628 N N . TYR A 1 340 ? -20.400 -25.807 1.051 1.00 97.56 340 TYR A N 1
ATOM 2629 C CA . TYR A 1 340 ? -20.617 -24.709 1.997 1.00 97.56 340 TYR A CA 1
ATOM 2630 C C . TYR A 1 340 ? -21.090 -23.418 1.306 1.00 97.56 340 TYR A C 1
ATOM 2632 O O . TYR A 1 340 ? -22.109 -22.848 1.698 1.00 97.56 340 TYR A O 1
ATOM 2640 N N . TYR A 1 341 ? -20.388 -22.958 0.262 1.00 97.62 341 TYR A N 1
ATOM 2641 C CA . TYR A 1 341 ? -20.754 -21.709 -0.422 1.00 97.62 341 TYR A CA 1
ATOM 2642 C C . TYR A 1 341 ? -22.067 -21.835 -1.210 1.00 97.62 341 TYR A C 1
ATOM 2644 O O . TYR A 1 341 ? -22.837 -20.874 -1.266 1.00 97.62 341 TYR A O 1
ATOM 2652 N N . GLN A 1 342 ? -22.391 -23.032 -1.713 1.00 96.44 342 GLN A N 1
ATOM 2653 C CA . GLN A 1 342 ? -23.723 -23.336 -2.243 1.00 96.44 342 GLN A CA 1
ATOM 2654 C C . GLN A 1 342 ? -24.805 -23.278 -1.149 1.00 96.44 342 GLN A C 1
ATOM 2656 O O . GLN A 1 342 ? -25.829 -22.633 -1.350 1.00 96.44 342 GLN A O 1
ATOM 2661 N N . ALA A 1 343 ? -24.573 -23.855 0.038 1.00 96.81 343 ALA A N 1
ATOM 2662 C CA . ALA A 1 343 ? -25.525 -23.811 1.158 1.00 96.81 343 ALA A CA 1
ATOM 2663 C C . ALA A 1 343 ? -25.752 -22.400 1.752 1.00 96.81 343 ALA A C 1
ATOM 2665 O O . ALA A 1 343 ? -26.745 -22.174 2.449 1.00 96.81 343 ALA A O 1
ATOM 2666 N N . GLN A 1 344 ? -24.854 -21.449 1.474 1.00 97.56 344 GLN A N 1
ATOM 2667 C CA . GLN A 1 344 ? -24.985 -20.035 1.847 1.00 97.56 344 GLN A CA 1
ATOM 2668 C C . GLN A 1 344 ? -25.602 -19.140 0.755 1.00 97.56 344 GLN A C 1
ATOM 2670 O O . GLN A 1 344 ? -25.805 -17.955 1.015 1.00 97.56 344 GLN A O 1
ATOM 2675 N N . ASN A 1 345 ? -25.887 -19.653 -0.450 1.00 96.88 345 ASN A N 1
ATOM 2676 C CA . ASN A 1 345 ? -26.207 -18.840 -1.637 1.00 96.88 345 ASN A CA 1
ATOM 2677 C C . ASN A 1 345 ? -25.121 -17.770 -1.924 1.00 96.88 345 ASN A C 1
ATOM 2679 O O . ASN A 1 345 ? -25.410 -16.581 -2.092 1.00 96.88 345 ASN A O 1
ATOM 2683 N N . MET A 1 346 ? -23.855 -18.205 -1.930 1.00 97.31 346 MET A N 1
ATOM 2684 C CA . MET A 1 346 ? -22.654 -17.392 -2.193 1.00 97.31 346 MET A CA 1
ATOM 2685 C C . MET A 1 346 ? -21.689 -18.101 -3.166 1.00 97.31 346 MET A C 1
ATOM 2687 O O . MET A 1 346 ? -20.471 -18.051 -2.995 1.00 97.31 346 MET A O 1
ATOM 2691 N N . TYR A 1 347 ? -22.242 -18.807 -4.152 1.00 97.06 347 TYR A N 1
ATOM 2692 C CA . TYR A 1 347 ? -21.510 -19.485 -5.223 1.00 97.06 347 TYR A CA 1
ATOM 2693 C C . TYR A 1 347 ? -21.967 -18.926 -6.580 1.00 97.06 347 TYR A C 1
ATOM 2695 O O . TYR A 1 347 ? -23.120 -18.515 -6.701 1.00 97.06 347 TYR A O 1
ATOM 2703 N N . ASP A 1 348 ? -21.064 -18.949 -7.559 1.00 96.25 348 ASP A N 1
ATOM 2704 C CA . ASP A 1 348 ? -21.137 -18.307 -8.878 1.00 96.25 348 ASP A CA 1
ATOM 2705 C C . ASP A 1 348 ? -21.012 -16.765 -8.867 1.00 96.25 348 ASP A C 1
ATOM 2707 O O . ASP A 1 348 ? -21.137 -16.089 -7.842 1.00 96.25 348 ASP A O 1
ATOM 2711 N N . VAL A 1 349 ? -20.677 -16.200 -10.034 1.00 97.88 349 VAL A N 1
ATOM 2712 C CA . VAL A 1 349 ? -20.484 -14.754 -10.246 1.00 97.88 349 VAL A CA 1
ATOM 2713 C C . VAL A 1 349 ? -21.835 -14.094 -10.574 1.00 97.88 349 VAL A C 1
ATOM 2715 O O . VAL A 1 349 ? -22.463 -14.512 -11.549 1.00 97.88 349 VAL A O 1
ATOM 2718 N N . PRO A 1 350 ? -22.280 -13.052 -9.838 1.00 97.75 350 PRO A N 1
ATOM 2719 C CA . PRO A 1 350 ? -23.537 -12.362 -10.128 1.00 97.75 350 PRO A CA 1
ATOM 2720 C C . PRO A 1 350 ? -23.554 -11.645 -11.481 1.00 97.75 350 PRO A C 1
ATOM 2722 O O . PRO A 1 350 ? -22.517 -11.236 -12.013 1.00 97.75 350 PRO A O 1
ATOM 2725 N N . MET A 1 351 ? -24.759 -11.428 -12.002 1.00 97.69 351 MET A N 1
ATOM 2726 C CA . MET A 1 351 ? -25.032 -10.687 -13.230 1.00 97.69 351 MET A CA 1
ATOM 2727 C C . MET A 1 351 ? -25.683 -9.327 -12.939 1.00 97.69 351 MET A C 1
ATOM 2729 O O . MET A 1 351 ? -26.061 -9.000 -11.810 1.00 97.69 351 MET A O 1
ATOM 2733 N N . MET A 1 352 ? -25.795 -8.496 -13.979 1.00 96.44 352 MET A N 1
ATOM 2734 C CA . MET A 1 352 ? -26.379 -7.157 -13.886 1.00 96.44 352 MET A CA 1
ATOM 2735 C C . MET A 1 352 ? -27.818 -7.206 -13.352 1.00 96.44 352 MET A C 1
ATOM 2737 O O . MET A 1 352 ? -28.725 -7.706 -14.014 1.00 96.44 352 MET A O 1
ATOM 2741 N N . GLY A 1 353 ? -28.022 -6.634 -12.163 1.00 95.62 353 GLY A N 1
ATOM 2742 C CA . GLY A 1 353 ? -29.320 -6.568 -11.491 1.00 95.62 353 GLY A CA 1
ATOM 2743 C C . GLY A 1 353 ? -29.556 -7.624 -10.407 1.00 95.62 353 GLY A C 1
ATOM 2744 O O . GLY A 1 353 ? -30.551 -7.499 -9.695 1.00 95.62 353 GLY A O 1
ATOM 2745 N N . ASP A 1 354 ? -28.662 -8.601 -10.208 1.00 96.88 354 ASP A N 1
ATOM 2746 C CA . ASP A 1 354 ? -28.768 -9.590 -9.116 1.00 96.88 354 ASP A CA 1
ATOM 2747 C C . ASP A 1 354 ? -28.466 -8.986 -7.733 1.00 96.88 354 ASP A C 1
ATOM 2749 O O . ASP A 1 354 ? -29.046 -9.397 -6.725 1.00 96.88 354 ASP A O 1
ATOM 2753 N N . ILE A 1 355 ? -27.584 -7.984 -7.703 1.00 98.06 355 ILE A N 1
ATOM 2754 C CA . ILE A 1 355 ? -27.035 -7.336 -6.506 1.00 98.06 355 ILE A CA 1
ATOM 2755 C C . ILE A 1 355 ? -27.302 -5.830 -6.564 1.00 98.06 355 ILE A C 1
ATOM 2757 O O . ILE A 1 355 ? -27.155 -5.209 -7.619 1.00 98.06 355 ILE A O 1
ATOM 2761 N N . ASP A 1 356 ? -27.639 -5.228 -5.424 1.00 98.06 356 ASP A N 1
ATOM 2762 C CA . ASP A 1 356 ? -27.843 -3.782 -5.305 1.00 98.06 356 ASP A CA 1
ATOM 2763 C C . ASP A 1 356 ? -26.540 -3.073 -4.883 1.00 98.06 356 ASP A C 1
ATOM 2765 O O . ASP A 1 356 ? -26.280 -2.868 -3.702 1.00 98.06 356 ASP A O 1
ATOM 2769 N N . TYR A 1 357 ? -25.690 -2.693 -5.842 1.00 98.44 357 TYR A N 1
ATOM 2770 C CA . TYR A 1 357 ? -24.450 -1.939 -5.576 1.00 98.44 357 TYR A CA 1
ATOM 2771 C C . TYR A 1 357 ? -24.694 -0.432 -5.366 1.00 98.44 357 TYR A C 1
ATOM 2773 O O . TYR A 1 357 ? -25.590 0.150 -5.974 1.00 98.44 357 TYR A O 1
ATOM 2781 N N . THR A 1 358 ? -23.846 0.240 -4.572 1.00 98.06 358 THR A N 1
ATOM 2782 C CA . THR A 1 358 ? -23.899 1.705 -4.352 1.00 98.06 358 THR A CA 1
ATOM 2783 C C . THR A 1 358 ? -23.722 2.497 -5.647 1.00 98.06 358 THR A C 1
ATOM 2785 O O . THR A 1 358 ? -24.397 3.499 -5.879 1.00 98.06 358 THR A O 1
ATOM 2788 N N . LYS A 1 359 ? -22.795 2.045 -6.491 1.00 97.62 359 LYS A N 1
ATOM 2789 C CA . LYS A 1 359 ? -22.593 2.510 -7.863 1.00 97.62 359 LYS A CA 1
ATOM 2790 C C . LYS A 1 359 ? -22.145 1.313 -8.691 1.00 97.62 359 LYS A C 1
ATOM 2792 O O . LYS A 1 359 ? -21.415 0.466 -8.180 1.00 97.62 359 LYS A O 1
ATOM 2797 N N . VAL A 1 360 ? -22.555 1.268 -9.954 1.00 98.38 360 VAL A N 1
ATOM 2798 C CA . VAL A 1 360 ? -22.031 0.321 -10.943 1.00 98.38 360 VAL A CA 1
ATOM 2799 C C . VAL A 1 360 ? -21.125 1.067 -11.920 1.00 98.38 360 VAL A C 1
ATOM 2801 O O . VAL A 1 360 ? -21.453 2.166 -12.370 1.00 98.38 360 VAL A O 1
ATOM 2804 N N . LEU A 1 361 ? -19.984 0.460 -12.228 1.00 98.44 361 LEU A N 1
ATOM 2805 C CA . LEU A 1 361 ? -19.080 0.804 -13.321 1.00 98.44 361 LEU A CA 1
ATOM 2806 C C . LEU A 1 361 ? -19.087 -0.358 -14.321 1.00 98.44 361 LEU A C 1
ATOM 2808 O O . LEU A 1 361 ? -19.274 -1.504 -13.917 1.00 98.44 361 LEU A O 1
ATOM 2812 N N . GLN A 1 362 ? -18.875 -0.077 -15.605 1.00 98.06 362 GLN A N 1
ATOM 2813 C CA . GLN A 1 362 ? -18.865 -1.091 -16.664 1.00 98.06 362 GLN A CA 1
ATOM 2814 C C . GLN A 1 362 ? -17.549 -1.020 -17.440 1.00 98.06 362 GLN A C 1
ATOM 2816 O O . GLN A 1 362 ? -17.083 0.071 -17.765 1.00 98.06 362 GLN A O 1
ATOM 2821 N N . MET A 1 363 ? -16.959 -2.176 -17.746 1.00 97.62 363 MET A N 1
ATOM 2822 C CA . MET A 1 363 ? -15.732 -2.292 -18.532 1.00 97.62 363 MET A CA 1
ATOM 2823 C C . MET A 1 363 ? -15.835 -3.452 -19.527 1.00 97.62 363 MET A C 1
ATOM 2825 O O . MET A 1 363 ? -16.205 -4.574 -19.177 1.00 97.62 363 MET A O 1
ATOM 2829 N N . ASN A 1 364 ? -15.470 -3.186 -20.779 1.00 97.88 364 ASN A N 1
ATOM 2830 C CA . ASN A 1 364 ? -15.359 -4.183 -21.837 1.00 97.88 364 ASN A CA 1
ATOM 2831 C C . ASN A 1 364 ? -13.900 -4.640 -21.952 1.00 97.88 364 ASN A C 1
ATOM 2833 O O . ASN A 1 364 ? -13.016 -3.854 -22.290 1.00 97.88 364 ASN A O 1
ATOM 2837 N N . LEU A 1 365 ? -13.636 -5.923 -21.705 1.00 97.94 365 LEU A N 1
ATOM 2838 C CA . LEU A 1 365 ? -12.282 -6.482 -21.720 1.00 97.94 365 LEU A CA 1
ATOM 2839 C C . LEU A 1 365 ? -11.615 -6.427 -23.113 1.00 97.94 365 LEU A C 1
ATOM 2841 O O . LEU A 1 365 ? -10.392 -6.518 -23.209 1.00 97.94 365 LEU A O 1
ATOM 2845 N N . LYS A 1 366 ? -12.383 -6.189 -24.186 1.00 96.81 366 LYS A N 1
ATOM 2846 C CA . LYS A 1 366 ? -11.860 -5.981 -25.550 1.00 96.81 366 LYS A CA 1
ATOM 2847 C C . LYS A 1 366 ? -11.305 -4.576 -25.805 1.00 96.81 366 LYS A C 1
ATOM 2849 O O . LYS A 1 366 ? -10.723 -4.352 -26.863 1.00 96.81 366 LYS A O 1
ATOM 2854 N N . GLU A 1 367 ? -11.481 -3.635 -24.880 1.00 96.56 367 GLU A N 1
ATOM 2855 C CA . GLU A 1 367 ? -10.953 -2.262 -24.984 1.00 96.56 367 GLU A CA 1
ATOM 2856 C C . GLU A 1 367 ? -9.605 -2.091 -24.262 1.00 96.56 367 GLU A C 1
ATOM 2858 O O . GLU A 1 367 ? -8.971 -1.038 -24.347 1.00 96.56 367 GLU A O 1
ATOM 2863 N N . ILE A 1 368 ? -9.132 -3.139 -23.580 1.00 97.75 368 ILE A N 1
ATOM 2864 C CA . ILE A 1 368 ? -7.828 -3.166 -22.916 1.00 97.75 368 ILE A CA 1
ATOM 2865 C C . ILE A 1 368 ? -6.716 -3.293 -23.965 1.00 97.75 368 ILE A C 1
ATOM 2867 O O . ILE A 1 368 ? -6.795 -4.108 -24.889 1.00 97.75 368 ILE A O 1
ATOM 2871 N N . VAL A 1 369 ? -5.661 -2.496 -23.792 1.00 97.00 369 VAL A N 1
ATOM 2872 C CA . VAL A 1 369 ? -4.479 -2.443 -24.665 1.00 97.00 369 VAL A CA 1
ATOM 2873 C C . VAL A 1 369 ? -3.198 -2.606 -23.841 1.00 97.00 369 VAL A C 1
ATOM 2875 O O . VAL A 1 369 ? -3.185 -2.166 -22.685 1.00 97.00 369 VAL A O 1
ATOM 2878 N N . PRO A 1 370 ? -2.112 -3.173 -24.410 1.00 97.81 370 PRO A N 1
ATOM 2879 C CA . PRO A 1 370 ? -0.817 -3.250 -23.738 1.00 97.81 370 PRO A CA 1
ATOM 2880 C C . PRO A 1 370 ? -0.394 -1.883 -23.191 1.00 97.81 370 PRO A C 1
ATOM 2882 O O . PRO A 1 370 ? -0.473 -0.880 -23.904 1.00 97.81 370 PRO A O 1
ATOM 2885 N N . SER A 1 371 ? -0.004 -1.830 -21.920 1.00 97.94 371 SER A N 1
ATOM 2886 C CA . SER A 1 371 ? 0.211 -0.591 -21.170 1.00 97.94 371 SER A CA 1
ATOM 2887 C C . SER A 1 371 ? 1.381 -0.716 -20.187 1.00 97.94 371 SER A C 1
ATOM 2889 O O . SER A 1 371 ? 1.709 -1.795 -19.698 1.00 97.94 371 SER A O 1
ATOM 2891 N N . ILE A 1 372 ? 1.973 0.424 -19.844 1.00 98.38 372 ILE A N 1
ATOM 2892 C CA . ILE A 1 372 ? 2.842 0.594 -18.671 1.00 98.38 372 ILE A CA 1
ATOM 2893 C C . ILE A 1 372 ? 2.222 1.639 -17.734 1.00 98.38 372 ILE A C 1
ATOM 2895 O O . ILE A 1 372 ? 1.251 2.300 -18.104 1.00 98.38 372 ILE A O 1
ATOM 2899 N N . ALA A 1 373 ? 2.762 1.818 -16.528 1.00 98.06 373 ALA A N 1
ATOM 2900 C CA . ALA A 1 373 ? 2.391 2.953 -15.680 1.00 98.06 373 ALA A CA 1
ATOM 2901 C C . ALA A 1 373 ? 3.587 3.584 -14.963 1.00 98.06 373 ALA A C 1
ATOM 2903 O O . ALA A 1 373 ? 4.443 2.884 -14.420 1.00 98.06 373 ALA A O 1
ATOM 2904 N N . GLY A 1 374 ? 3.648 4.913 -14.944 1.00 95.06 374 GLY A N 1
ATOM 2905 C CA . GLY A 1 374 ? 4.750 5.684 -14.372 1.00 95.06 374 GLY A CA 1
ATOM 2906 C C . GLY A 1 374 ? 4.896 7.058 -15.022 1.00 95.06 374 GLY A C 1
ATOM 2907 O O . GLY A 1 374 ? 4.034 7.462 -15.797 1.00 95.06 374 GLY A O 1
ATOM 2908 N N . PRO A 1 375 ? 5.974 7.803 -14.724 1.00 92.81 375 PRO A N 1
ATOM 2909 C CA . PRO A 1 375 ? 7.185 7.390 -14.009 1.00 92.81 375 PRO A CA 1
ATOM 2910 C C . PRO A 1 375 ? 7.111 7.479 -12.476 1.00 92.81 375 PRO A C 1
ATOM 2912 O O . PRO A 1 375 ? 8.097 7.137 -11.822 1.00 92.81 375 PRO A O 1
ATOM 2915 N N . LYS A 1 376 ? 6.012 8.009 -11.910 1.00 84.75 376 LYS A N 1
ATOM 2916 C CA . LYS A 1 376 ? 5.928 8.399 -10.489 1.00 84.75 376 LYS A CA 1
ATOM 2917 C C . LYS A 1 376 ? 4.751 7.795 -9.710 1.00 84.75 376 LYS A C 1
ATOM 2919 O O . LYS A 1 376 ? 4.837 7.760 -8.483 1.00 84.75 376 LYS A O 1
ATOM 2924 N N . ARG A 1 377 ? 3.648 7.373 -10.346 1.00 86.81 377 ARG A N 1
ATOM 2925 C CA . ARG A 1 377 ? 2.467 6.817 -9.646 1.00 86.81 377 ARG A CA 1
ATOM 2926 C C . ARG A 1 377 ? 1.878 5.594 -10.381 1.00 86.81 377 ARG A C 1
ATOM 2928 O O . ARG A 1 377 ? 2.001 5.515 -11.604 1.00 86.81 377 ARG A O 1
ATOM 2935 N N . PRO A 1 378 ? 1.216 4.641 -9.688 1.00 88.25 378 PRO A N 1
ATOM 2936 C CA . PRO A 1 378 ? 0.679 3.426 -10.324 1.00 88.25 378 PRO A CA 1
ATOM 2937 C C . PRO A 1 378 ? -0.499 3.675 -11.271 1.00 88.25 378 PRO A C 1
ATOM 2939 O O . PRO A 1 378 ? -0.737 2.886 -12.178 1.00 88.25 378 PRO A O 1
ATOM 2942 N N . GLN A 1 379 ? -1.232 4.771 -11.062 1.00 87.69 379 GLN A N 1
ATOM 2943 C CA . GLN A 1 379 ? -2.344 5.196 -11.913 1.00 87.69 379 GLN A CA 1
ATOM 2944 C C . GLN A 1 379 ? -1.932 6.075 -13.104 1.00 87.69 379 GLN A C 1
ATOM 2946 O O . GLN A 1 379 ? -2.799 6.452 -13.889 1.00 87.69 379 GLN A O 1
ATOM 2951 N N . ASP A 1 380 ? -0.643 6.409 -13.249 1.00 94.31 380 ASP A N 1
ATOM 2952 C CA . ASP A 1 380 ? -0.113 7.149 -14.404 1.00 94.31 380 ASP A CA 1
ATOM 2953 C C . ASP A 1 380 ? 0.030 6.192 -15.604 1.00 94.31 380 ASP A C 1
ATOM 2955 O O . ASP A 1 380 ? 1.136 5.887 -16.050 1.00 94.31 380 ASP A O 1
ATOM 2959 N N . ARG A 1 381 ? -1.090 5.623 -16.064 1.00 97.50 381 ARG A N 1
ATOM 2960 C CA . ARG A 1 381 ? -1.125 4.639 -17.151 1.00 97.50 381 ARG A CA 1
ATOM 2961 C C . ARG A 1 381 ? -0.768 5.296 -18.486 1.00 97.50 381 ARG A C 1
ATOM 2963 O O . ARG A 1 381 ? -1.304 6.342 -18.837 1.00 97.50 381 ARG A O 1
ATOM 2970 N N . ILE A 1 382 ? 0.091 4.629 -19.251 1.00 98.06 382 ILE A N 1
ATOM 2971 C CA . ILE A 1 382 ? 0.515 5.013 -20.599 1.00 98.06 382 ILE A CA 1
ATOM 2972 C C . ILE A 1 382 ? 0.295 3.798 -21.509 1.00 98.06 382 ILE A C 1
ATOM 2974 O O . ILE A 1 382 ? 0.779 2.703 -21.205 1.00 98.06 382 ILE A O 1
ATOM 2978 N N . ALA A 1 383 ? -0.435 3.963 -22.615 1.00 97.75 383 ALA A N 1
ATOM 2979 C CA . ALA A 1 383 ? -0.576 2.895 -23.605 1.00 97.75 383 ALA A CA 1
ATOM 2980 C C . ALA A 1 383 ? 0.778 2.642 -24.290 1.00 97.75 383 ALA A C 1
ATOM 2982 O O . ALA A 1 383 ? 1.528 3.580 -24.546 1.00 97.75 383 ALA A O 1
ATOM 2983 N N . LEU A 1 384 ? 1.111 1.389 -24.610 1.00 97.31 384 LEU A N 1
ATOM 2984 C CA . LEU A 1 384 ? 2.457 1.031 -25.077 1.00 97.31 384 LEU A CA 1
ATOM 2985 C C . LEU A 1 384 ? 2.961 1.830 -26.307 1.00 97.31 384 LEU A C 1
ATOM 2987 O O . LEU A 1 384 ? 4.128 2.221 -26.274 1.00 97.31 384 LEU A O 1
ATOM 2991 N N . PRO A 1 385 ? 2.137 2.156 -27.331 1.00 96.12 385 PRO A N 1
ATOM 2992 C CA . PRO A 1 385 ? 2.562 3.014 -28.448 1.00 96.12 385 PRO A CA 1
ATOM 2993 C C . PRO A 1 385 ? 2.875 4.469 -28.056 1.00 96.12 385 PRO A C 1
ATOM 2995 O O . PRO A 1 385 ? 3.521 5.194 -28.804 1.00 96.12 385 PRO A O 1
ATOM 2998 N N . GLU A 1 386 ? 2.401 4.927 -26.896 1.00 97.12 386 GLU A N 1
ATOM 2999 C CA . GLU A 1 386 ? 2.567 6.302 -26.414 1.00 97.12 386 GLU A CA 1
ATOM 3000 C C . GLU A 1 386 ? 3.804 6.462 -25.509 1.00 97.12 386 GLU A C 1
ATOM 3002 O O . GLU A 1 386 ? 4.159 7.590 -25.163 1.00 97.12 386 GLU A O 1
ATOM 3007 N N . ALA A 1 387 ? 4.477 5.360 -25.142 1.00 95.81 387 ALA A N 1
ATOM 3008 C CA . ALA A 1 387 ? 5.541 5.318 -24.133 1.00 95.81 387 ALA A CA 1
ATOM 3009 C C . ALA A 1 387 ? 6.678 6.327 -24.381 1.00 95.81 387 ALA A C 1
ATOM 3011 O O . ALA A 1 387 ? 7.034 7.079 -23.471 1.00 95.81 387 ALA A O 1
ATOM 3012 N N . GLN A 1 388 ? 7.194 6.394 -25.614 1.00 96.06 388 GLN A N 1
ATOM 3013 C CA . GLN A 1 388 ? 8.230 7.352 -26.015 1.00 96.06 388 GLN A CA 1
ATOM 3014 C C . GLN A 1 388 ? 7.765 8.801 -25.845 1.00 96.06 388 GLN A C 1
ATOM 3016 O O . GLN A 1 388 ? 8.342 9.554 -25.064 1.00 96.06 388 GLN A O 1
ATOM 3021 N N . ASN A 1 389 ? 6.674 9.173 -26.520 1.00 95.56 389 ASN A N 1
ATOM 3022 C CA . ASN A 1 389 ? 6.149 10.536 -26.508 1.00 95.56 389 ASN A CA 1
ATOM 3023 C C . ASN A 1 389 ? 5.754 10.997 -25.092 1.00 95.56 389 ASN A C 1
ATOM 3025 O O . ASN A 1 389 ? 5.968 12.158 -24.739 1.00 95.56 389 ASN A O 1
ATOM 3029 N N . ALA A 1 390 ? 5.214 10.097 -24.265 1.00 94.88 390 ALA A N 1
ATOM 3030 C CA . ALA A 1 390 ? 4.924 10.369 -22.863 1.00 94.88 390 ALA A CA 1
ATOM 3031 C C . ALA A 1 390 ? 6.209 10.624 -22.057 1.00 94.88 390 ALA A C 1
ATOM 3033 O O . ALA A 1 390 ? 6.271 11.610 -21.320 1.00 94.88 390 ALA A O 1
ATOM 3034 N N . PHE A 1 391 ? 7.246 9.793 -22.219 1.00 94.81 391 PHE A N 1
ATOM 3035 C CA . PHE A 1 391 ? 8.526 9.986 -21.533 1.00 94.81 391 PHE A CA 1
ATOM 3036 C C . PHE A 1 391 ? 9.214 11.294 -21.947 1.00 94.81 391 PHE A C 1
ATOM 3038 O O . PHE A 1 391 ? 9.588 12.077 -21.076 1.00 94.81 391 PHE A O 1
ATOM 3045 N N . ASP A 1 392 ? 9.323 11.575 -23.246 1.00 93.69 392 ASP A N 1
ATOM 3046 C CA . ASP A 1 392 ? 10.005 12.769 -23.765 1.00 93.69 392 ASP A CA 1
ATOM 3047 C C . ASP A 1 392 ? 9.259 14.067 -23.386 1.00 93.69 392 ASP A C 1
ATOM 3049 O O . ASP A 1 392 ? 9.872 15.089 -23.051 1.00 93.69 392 ASP A O 1
ATOM 3053 N N . THR A 1 393 ? 7.921 14.009 -23.334 1.00 92.94 393 THR A N 1
ATOM 3054 C CA . THR A 1 393 ? 7.086 15.085 -22.776 1.00 92.94 393 THR A CA 1
ATOM 3055 C C . THR A 1 393 ? 7.363 15.280 -21.285 1.00 92.94 393 THR A C 1
ATOM 3057 O O . THR A 1 393 ? 7.545 16.407 -20.835 1.00 92.94 393 THR A O 1
ATOM 3060 N N . LEU A 1 394 ? 7.423 14.206 -20.492 1.00 92.25 394 LEU A N 1
ATOM 3061 C CA . LEU A 1 394 ? 7.676 14.293 -19.049 1.00 92.25 394 LEU A CA 1
ATOM 3062 C C . LEU A 1 394 ? 9.101 14.750 -18.720 1.00 92.25 394 LEU A C 1
ATOM 3064 O O . LEU A 1 394 ? 9.292 15.465 -17.739 1.00 92.25 394 LEU A O 1
ATOM 3068 N N . LEU A 1 395 ? 10.083 14.388 -19.546 1.00 93.19 395 LEU A N 1
ATOM 3069 C CA . LEU A 1 395 ? 11.475 14.815 -19.420 1.00 93.19 395 LEU A CA 1
ATOM 3070 C C . LEU A 1 395 ? 11.608 16.344 -19.500 1.00 93.19 395 LEU A C 1
ATOM 3072 O O . LEU A 1 395 ? 12.309 16.946 -18.685 1.00 93.19 395 LEU A O 1
ATOM 3076 N N . THR A 1 396 ? 10.882 16.966 -20.432 1.00 90.69 396 THR A N 1
ATOM 3077 C CA . THR A 1 396 ? 10.923 18.416 -20.687 1.00 90.69 396 THR A CA 1
ATOM 3078 C C . THR A 1 396 ? 9.874 19.226 -19.912 1.00 90.69 396 THR A C 1
ATOM 3080 O O . THR A 1 396 ? 10.015 20.438 -19.757 1.00 90.69 396 THR A O 1
ATOM 3083 N N . ASN A 1 397 ? 8.841 18.576 -19.369 1.00 86.69 397 ASN A N 1
ATOM 3084 C CA . ASN A 1 397 ? 7.796 19.208 -18.562 1.00 86.69 397 ASN A CA 1
ATOM 3085 C C . ASN A 1 397 ? 8.366 19.809 -17.256 1.00 86.69 397 ASN A C 1
ATOM 3087 O O . ASN A 1 397 ? 9.063 19.139 -16.492 1.00 86.69 397 ASN A O 1
ATOM 3091 N N . THR A 1 398 ? 8.035 21.079 -17.004 1.00 80.38 398 THR A N 1
ATOM 3092 C CA . THR A 1 398 ? 8.524 21.909 -15.886 1.00 80.38 398 THR A CA 1
ATOM 3093 C C . THR A 1 398 ? 7.626 21.876 -14.640 1.00 80.38 398 THR A C 1
ATOM 3095 O O . THR A 1 398 ? 7.976 22.431 -13.599 1.00 80.38 398 THR A O 1
ATOM 3098 N N . SER A 1 399 ? 6.459 21.226 -14.718 1.00 75.38 399 SER A N 1
ATOM 3099 C CA . SER A 1 399 ? 5.576 20.990 -13.565 1.00 75.38 399 SER A CA 1
ATOM 3100 C C . SER A 1 399 ? 6.128 19.914 -12.618 1.00 75.38 399 SER A C 1
ATOM 3102 O O . SER A 1 399 ? 7.025 19.153 -12.978 1.00 75.38 399 SER A O 1
ATOM 3104 N N . SER A 1 400 ? 5.542 19.793 -11.420 1.00 66.19 400 SER A N 1
ATOM 3105 C CA . SER A 1 400 ? 5.901 18.783 -10.402 1.00 66.19 400 SER A CA 1
ATOM 3106 C C . SER A 1 400 ? 5.932 17.339 -10.916 1.00 66.19 400 SER A C 1
ATOM 3108 O O . SER A 1 400 ? 6.681 16.499 -10.410 1.00 66.19 400 SER A O 1
ATOM 3110 N N . ASP A 1 401 ? 5.111 17.042 -11.920 1.00 68.88 401 ASP A N 1
ATOM 3111 C CA . ASP A 1 401 ? 4.971 15.702 -12.480 1.00 68.88 401 ASP A CA 1
ATOM 3112 C C . ASP A 1 401 ? 6.075 15.395 -13.507 1.00 68.88 401 ASP A C 1
ATOM 3114 O O . ASP A 1 401 ? 6.454 14.233 -13.648 1.00 68.88 401 ASP A O 1
ATOM 3118 N N . GLY A 1 402 ? 6.684 16.415 -14.122 1.00 83.44 402 GLY A N 1
ATOM 3119 C CA . GLY A 1 402 ? 7.811 16.283 -15.051 1.00 83.44 402 GLY A CA 1
ATOM 3120 C C . GLY A 1 402 ? 9.194 16.200 -14.389 1.00 83.44 402 GLY A C 1
ATOM 3121 O O . GLY A 1 402 ? 9.321 15.986 -13.179 1.00 83.44 402 GLY A O 1
ATOM 3122 N N . PHE A 1 403 ? 10.245 16.350 -15.198 1.00 89.50 403 PHE A N 1
ATOM 3123 C CA . PHE A 1 403 ? 11.650 16.302 -14.770 1.00 89.50 403 PHE A CA 1
ATOM 3124 C C . PHE A 1 403 ? 12.454 17.580 -15.064 1.00 89.50 403 PHE A C 1
ATOM 3126 O O . PHE A 1 403 ? 13.616 17.649 -14.667 1.00 89.50 403 PHE A O 1
ATOM 3133 N N . ASN A 1 404 ? 11.846 18.594 -15.694 1.00 91.06 404 ASN A N 1
ATOM 3134 C CA . ASN A 1 404 ? 12.424 19.927 -15.898 1.00 91.06 404 ASN A CA 1
ATOM 3135 C C . ASN A 1 404 ? 13.834 19.915 -16.540 1.00 91.06 404 ASN A C 1
ATOM 3137 O O . ASN A 1 404 ? 14.738 20.617 -16.085 1.00 91.06 404 ASN A O 1
ATOM 3141 N N . LYS A 1 405 ? 14.036 19.114 -17.595 1.00 92.06 405 LYS A N 1
ATOM 3142 C CA . LYS A 1 405 ? 15.233 19.183 -18.453 1.00 92.06 405 LYS A CA 1
ATOM 3143 C C . LYS A 1 405 ? 14.974 20.068 -19.668 1.00 92.06 405 LYS A C 1
ATOM 3145 O O . LYS A 1 405 ? 13.886 20.045 -20.239 1.00 92.06 405 LYS A O 1
ATOM 3150 N N . SER A 1 406 ? 15.973 20.837 -20.089 1.00 88.81 406 SER A N 1
ATOM 3151 C CA . SER A 1 406 ? 15.913 21.540 -21.373 1.00 88.81 406 SER A CA 1
ATOM 3152 C C . SER A 1 406 ? 15.961 20.558 -22.551 1.00 88.81 406 SER A C 1
ATOM 3154 O O . SER A 1 406 ? 16.402 19.415 -22.421 1.00 88.81 406 SER A O 1
ATOM 3156 N N . VAL A 1 407 ? 15.518 21.012 -23.728 1.00 84.94 407 VAL A N 1
ATOM 3157 C CA . VAL A 1 407 ? 15.542 20.211 -24.967 1.00 84.94 407 VAL A CA 1
ATOM 3158 C C . VAL A 1 407 ? 16.972 19.826 -25.367 1.00 84.94 407 VAL A C 1
ATOM 3160 O O . VAL A 1 407 ? 17.183 18.738 -25.896 1.00 84.94 407 VAL A O 1
ATOM 3163 N N . ASP A 1 408 ? 17.956 20.680 -25.070 1.00 85.81 408 ASP A N 1
ATOM 3164 C CA . ASP A 1 408 ? 19.366 20.388 -25.334 1.00 85.81 408 ASP A CA 1
ATOM 3165 C C . ASP A 1 408 ? 19.880 19.293 -24.378 1.00 85.81 408 ASP A C 1
ATOM 3167 O O . ASP A 1 408 ? 20.400 18.273 -24.839 1.00 85.81 408 ASP A O 1
ATOM 3171 N N . GLU A 1 409 ? 19.654 19.444 -23.062 1.00 87.06 409 GLU A N 1
ATOM 3172 C CA . GLU A 1 409 ? 20.002 18.438 -22.038 1.00 87.06 409 GLU A CA 1
ATOM 3173 C C . GLU A 1 409 ? 19.355 17.075 -22.303 1.00 87.06 409 GLU A C 1
ATOM 3175 O O . GLU A 1 409 ? 20.015 16.052 -22.136 1.00 87.06 409 GLU A O 1
ATOM 3180 N N . ALA A 1 410 ? 18.097 17.052 -22.762 1.00 84.31 410 ALA A N 1
ATOM 3181 C CA . ALA A 1 410 ? 17.336 15.834 -23.051 1.00 84.31 410 ALA A CA 1
ATOM 3182 C C . ALA A 1 410 ? 18.077 14.847 -23.980 1.00 84.31 410 ALA A C 1
ATOM 3184 O O . ALA A 1 410 ? 17.850 13.641 -23.900 1.00 84.31 410 ALA A O 1
ATOM 3185 N N . SER A 1 411 ? 18.979 15.352 -24.830 1.00 87.44 411 SER A N 1
ATOM 3186 C CA . SER A 1 411 ? 19.767 14.569 -25.791 1.00 87.44 411 SER A CA 1
ATOM 3187 C C . SER A 1 411 ? 21.157 14.128 -25.299 1.00 87.44 411 SER A C 1
ATOM 3189 O O . SER A 1 411 ? 21.829 13.348 -25.981 1.00 87.44 411 SER A O 1
ATOM 3191 N N . VAL A 1 412 ? 21.621 14.620 -24.145 1.00 93.19 412 VAL A N 1
ATOM 3192 C CA . VAL A 1 412 ? 23.004 14.427 -23.683 1.00 93.19 412 VAL A CA 1
ATOM 3193 C C . VAL A 1 412 ? 23.226 13.009 -23.146 1.00 93.19 412 VAL A C 1
ATOM 3195 O O . VAL A 1 412 ? 22.367 12.413 -22.492 1.00 93.19 412 VAL A O 1
ATOM 3198 N N . ARG A 1 413 ? 24.418 12.464 -23.417 1.00 95.88 413 ARG A N 1
ATOM 3199 C CA . ARG A 1 413 ? 24.885 11.171 -22.902 1.00 95.88 413 ARG A CA 1
ATOM 3200 C C . ARG A 1 413 ? 26.282 11.304 -22.297 1.00 95.88 413 ARG A C 1
ATOM 3202 O O . ARG A 1 413 ? 27.129 12.015 -22.832 1.00 95.88 413 ARG A O 1
ATOM 3209 N N . TYR A 1 414 ? 26.518 10.585 -21.206 1.00 96.38 414 TYR A N 1
ATOM 3210 C CA . TYR A 1 414 ? 27.703 10.677 -20.353 1.00 96.38 414 TYR A CA 1
ATOM 3211 C C . TYR A 1 414 ? 28.404 9.316 -20.284 1.00 96.38 414 TYR A C 1
ATOM 3213 O O . TYR A 1 414 ? 27.745 8.303 -20.064 1.00 96.38 414 TYR A O 1
ATOM 3221 N N . THR A 1 415 ? 29.722 9.254 -20.473 1.00 95.44 415 THR A N 1
ATOM 3222 C CA . THR A 1 415 ? 30.471 7.986 -20.391 1.00 95.44 415 THR A CA 1
ATOM 3223 C C . THR A 1 415 ? 30.494 7.451 -18.959 1.00 95.44 415 THR A C 1
ATOM 3225 O O . THR A 1 415 ? 30.924 8.158 -18.049 1.00 95.44 415 THR A O 1
ATOM 3228 N N . ILE A 1 416 ? 30.089 6.193 -18.765 1.00 94.19 416 ILE A N 1
ATOM 3229 C CA . ILE A 1 416 ? 30.178 5.505 -17.472 1.00 94.19 416 ILE A CA 1
ATOM 3230 C C . ILE A 1 416 ? 31.652 5.186 -17.205 1.00 94.19 416 ILE A C 1
ATOM 3232 O O . ILE A 1 416 ? 32.303 4.498 -17.999 1.00 94.19 416 ILE A O 1
ATOM 3236 N N . ALA A 1 417 ? 32.184 5.701 -16.094 1.00 90.56 417 ALA A N 1
ATOM 3237 C CA . ALA A 1 417 ? 33.608 5.647 -15.776 1.00 90.56 417 ALA A CA 1
ATOM 3238 C C . ALA A 1 417 ? 34.170 4.211 -15.808 1.00 90.56 417 ALA A C 1
ATOM 3240 O O . ALA A 1 417 ? 33.640 3.307 -15.171 1.00 90.56 417 ALA A O 1
ATOM 3241 N N . GLY A 1 418 ? 35.268 4.013 -16.545 1.00 88.75 418 GLY A N 1
ATOM 3242 C CA . GLY A 1 418 ? 35.899 2.699 -16.721 1.00 88.75 418 GLY A CA 1
ATOM 3243 C C . GLY A 1 418 ? 35.301 1.827 -17.833 1.00 88.75 418 GLY A C 1
ATOM 3244 O O . GLY A 1 418 ? 35.747 0.694 -17.998 1.00 88.75 418 GLY A O 1
ATOM 3245 N N . THR A 1 419 ? 34.338 2.333 -18.613 1.00 89.94 419 THR A N 1
ATOM 3246 C CA . THR A 1 419 ? 33.696 1.598 -19.717 1.00 89.94 419 THR A CA 1
ATOM 3247 C C . THR A 1 419 ? 33.602 2.440 -20.996 1.00 89.94 419 THR A C 1
ATOM 3249 O O . THR A 1 419 ? 33.621 3.668 -20.937 1.00 89.94 419 THR A O 1
ATOM 3252 N N . ASP A 1 420 ? 33.399 1.786 -22.143 1.00 89.38 420 ASP A N 1
ATOM 3253 C CA . ASP A 1 420 ? 33.025 2.445 -23.408 1.00 89.38 420 ASP A CA 1
ATOM 3254 C C . ASP A 1 420 ? 31.505 2.728 -23.516 1.00 89.38 420 ASP A C 1
ATOM 3256 O O . ASP A 1 420 ? 31.008 3.143 -24.563 1.00 89.38 420 ASP A O 1
ATOM 3260 N N . THR A 1 421 ? 30.733 2.477 -22.451 1.00 92.50 421 THR A N 1
ATOM 3261 C CA . THR A 1 421 ? 29.273 2.660 -22.433 1.00 92.50 421 THR A CA 1
ATOM 3262 C C . THR A 1 421 ? 28.914 4.088 -22.026 1.00 92.50 421 THR A C 1
ATOM 3264 O O . THR A 1 421 ? 29.542 4.673 -21.145 1.00 92.50 421 THR A O 1
ATOM 3267 N N . THR A 1 422 ? 27.869 4.651 -22.636 1.00 95.69 422 THR A N 1
ATOM 3268 C CA . THR A 1 422 ? 27.305 5.950 -22.234 1.00 95.69 422 THR A CA 1
ATOM 3269 C C . THR A 1 422 ? 25.924 5.780 -21.620 1.00 95.69 422 THR A C 1
ATOM 3271 O O . THR A 1 422 ? 25.164 4.930 -22.081 1.00 95.69 422 THR A O 1
ATOM 3274 N N . LEU A 1 423 ? 25.597 6.616 -20.635 1.00 96.50 423 LEU A N 1
ATOM 3275 C CA . LEU A 1 423 ? 24.287 6.733 -20.001 1.00 96.50 423 LEU A CA 1
ATOM 3276 C C . LEU A 1 423 ? 23.635 8.073 -20.378 1.00 96.50 423 LEU A C 1
ATOM 3278 O O . LEU A 1 423 ? 24.293 9.110 -20.328 1.00 96.50 423 LEU A O 1
ATOM 3282 N N . GLY A 1 424 ? 22.356 8.064 -20.735 1.00 96.56 424 GLY A N 1
ATOM 3283 C CA . GLY A 1 424 ? 21.551 9.248 -21.043 1.00 96.56 424 GLY A CA 1
ATOM 3284 C C . GLY A 1 424 ? 20.184 9.230 -20.361 1.00 96.56 424 GLY A C 1
ATOM 3285 O O . GLY A 1 424 ? 19.844 8.317 -19.608 1.00 96.56 424 GLY A O 1
ATOM 3286 N N . HIS A 1 425 ? 19.383 10.261 -20.621 1.00 97.25 425 HIS A N 1
ATOM 3287 C CA . HIS A 1 425 ? 18.017 10.336 -20.108 1.00 97.25 425 HIS A CA 1
ATOM 3288 C C . HIS A 1 425 ? 17.117 9.254 -20.721 1.00 97.25 425 HIS A C 1
ATOM 3290 O O . HIS A 1 425 ? 17.102 9.053 -21.933 1.00 97.25 425 HIS A O 1
ATOM 3296 N N . GLY A 1 426 ? 16.356 8.565 -19.869 1.00 96.31 426 GLY A N 1
ATOM 3297 C CA . GLY A 1 426 ? 15.469 7.470 -20.267 1.00 96.31 426 GLY A CA 1
ATOM 3298 C C . GLY A 1 426 ? 16.133 6.100 -20.385 1.00 96.31 426 GLY A C 1
ATOM 3299 O O . GLY A 1 426 ? 15.409 5.119 -20.542 1.00 96.31 426 GLY A O 1
ATOM 3300 N N . ASP A 1 427 ? 17.457 5.991 -20.262 1.00 98.06 427 ASP A N 1
ATOM 3301 C CA . ASP A 1 427 ? 18.139 4.693 -20.223 1.00 98.06 427 ASP A CA 1
ATOM 3302 C C . ASP A 1 427 ? 17.676 3.861 -19.015 1.00 98.06 427 ASP A C 1
ATOM 3304 O O . ASP A 1 427 ? 17.572 4.361 -17.888 1.00 98.06 427 ASP A O 1
ATOM 3308 N N . VAL A 1 428 ? 17.414 2.575 -19.242 1.00 98.50 428 VAL A N 1
ATOM 3309 C CA . VAL A 1 428 ? 16.973 1.628 -18.213 1.00 98.50 428 VAL A CA 1
ATOM 3310 C C . VAL A 1 428 ? 18.200 1.082 -17.492 1.00 98.50 428 VAL A C 1
ATOM 3312 O O . VAL A 1 428 ? 18.923 0.269 -18.045 1.00 98.50 428 VAL A O 1
ATOM 3315 N N . VAL A 1 429 ? 18.426 1.472 -16.236 1.00 98.31 429 VAL A N 1
ATOM 3316 C CA . VAL A 1 429 ? 19.546 0.953 -15.419 1.00 98.31 429 VAL A CA 1
ATOM 3317 C C . VAL A 1 429 ? 19.145 -0.222 -14.525 1.00 98.31 429 VAL A C 1
ATOM 3319 O O . VAL A 1 429 ? 20.005 -0.874 -13.935 1.00 98.31 429 VAL A O 1
ATOM 3322 N N . LEU A 1 430 ? 17.846 -0.519 -14.416 1.00 98.62 430 LEU A N 1
ATOM 3323 C CA . LEU A 1 430 ? 17.319 -1.607 -13.593 1.00 98.62 430 LEU A CA 1
ATOM 3324 C C . LEU A 1 430 ? 16.077 -2.240 -14.233 1.00 98.62 430 LEU A C 1
ATOM 3326 O O . LEU A 1 430 ? 15.131 -1.538 -14.588 1.00 98.62 430 LEU A O 1
ATOM 3330 N N . ALA A 1 431 ? 16.053 -3.571 -14.315 1.00 98.75 431 ALA A N 1
ATOM 3331 C CA . ALA A 1 431 ? 14.919 -4.338 -14.825 1.00 98.75 431 ALA A CA 1
ATOM 3332 C C . ALA A 1 431 ? 14.598 -5.523 -13.896 1.00 98.75 431 ALA A C 1
ATOM 3334 O O . ALA A 1 431 ? 15.434 -6.403 -13.686 1.00 98.75 431 ALA A O 1
ATOM 3335 N N . ALA A 1 432 ? 13.396 -5.558 -13.315 1.00 98.69 432 ALA A N 1
ATOM 3336 C CA . ALA A 1 432 ? 13.050 -6.529 -12.273 1.00 98.69 432 ALA A CA 1
ATOM 3337 C C . ALA A 1 432 ? 11.737 -7.279 -12.536 1.00 98.69 432 ALA A C 1
ATOM 3339 O O . ALA A 1 432 ? 10.640 -6.712 -12.481 1.00 98.69 432 ALA A O 1
ATOM 3340 N N . ILE A 1 433 ? 11.842 -8.594 -12.735 1.00 98.75 433 ILE A N 1
ATOM 3341 C CA . ILE A 1 433 ? 10.697 -9.496 -12.612 1.00 98.75 433 ILE A CA 1
ATOM 3342 C C . ILE A 1 433 ? 10.538 -9.803 -11.119 1.00 98.75 433 ILE A C 1
ATOM 3344 O O . ILE A 1 433 ? 11.403 -10.431 -10.515 1.00 98.75 433 ILE A O 1
ATOM 3348 N N . THR A 1 434 ? 9.496 -9.267 -10.486 1.00 97.25 434 THR A N 1
ATOM 3349 C CA . THR A 1 434 ? 9.375 -9.181 -9.019 1.00 97.25 434 THR A CA 1
ATOM 3350 C C . THR A 1 434 ? 7.901 -9.083 -8.609 1.00 97.25 434 THR A C 1
ATOM 3352 O O . THR A 1 434 ? 7.023 -8.998 -9.462 1.00 97.25 434 THR A O 1
ATOM 3355 N N . SER A 1 435 ? 7.636 -9.029 -7.301 1.00 94.44 435 SER A N 1
ATOM 3356 C CA . SER A 1 435 ? 6.308 -8.922 -6.682 1.00 94.44 435 SER A CA 1
ATOM 3357 C C . SER A 1 435 ? 5.382 -10.128 -6.853 1.00 94.44 435 SER A C 1
ATOM 3359 O O . SER A 1 435 ? 5.250 -10.728 -7.921 1.00 94.44 435 SER A O 1
ATOM 3361 N N . CYS A 1 436 ? 4.624 -10.410 -5.795 1.00 94.50 436 CYS A N 1
ATOM 3362 C CA . CYS A 1 436 ? 3.479 -11.319 -5.827 1.00 94.50 436 CYS A CA 1
ATOM 3363 C C . CYS A 1 436 ? 2.400 -10.891 -6.841 1.00 94.50 436 CYS A C 1
ATOM 3365 O O . CYS A 1 436 ? 1.694 -11.756 -7.347 1.00 94.50 436 CYS A O 1
ATOM 3367 N N . THR A 1 437 ? 2.311 -9.598 -7.187 1.00 93.69 437 THR A N 1
ATOM 3368 C CA . THR A 1 437 ? 1.336 -9.032 -8.148 1.00 93.69 437 THR A CA 1
ATOM 3369 C C . THR A 1 437 ? 1.315 -9.773 -9.487 1.00 93.69 437 THR A C 1
ATOM 3371 O O . THR A 1 437 ? 0.244 -10.011 -10.042 1.00 93.69 437 THR A O 1
ATOM 3374 N N . ASN A 1 438 ? 2.497 -10.141 -9.997 1.00 96.06 438 ASN A N 1
ATOM 3375 C CA . ASN A 1 438 ? 2.663 -10.761 -11.314 1.00 96.06 438 ASN A CA 1
ATOM 3376 C C . ASN A 1 438 ? 3.380 -12.121 -11.257 1.00 96.06 438 ASN A C 1
ATOM 3378 O O . ASN A 1 438 ? 3.054 -12.996 -12.052 1.00 96.06 438 ASN A O 1
ATOM 3382 N N . THR A 1 439 ? 4.302 -12.358 -10.311 1.00 96.81 439 THR A N 1
ATOM 3383 C CA . THR A 1 439 ? 5.001 -13.664 -10.223 1.00 96.81 439 THR A CA 1
ATOM 3384 C C . THR A 1 439 ? 4.108 -14.818 -9.743 1.00 96.81 439 THR A C 1
ATOM 3386 O O . THR A 1 439 ? 4.462 -15.981 -9.925 1.00 96.81 439 THR A O 1
ATOM 3389 N N . SER A 1 440 ? 2.917 -14.508 -9.220 1.00 95.38 440 SER A N 1
ATOM 3390 C CA . SER A 1 440 ? 1.860 -15.479 -8.906 1.00 95.38 440 SER A CA 1
ATOM 3391 C C . SER A 1 440 ? 1.003 -15.894 -10.100 1.00 95.38 440 SER A C 1
ATOM 3393 O O . SER A 1 440 ? 0.188 -16.802 -9.962 1.00 95.38 440 SER A O 1
ATOM 3395 N N . ASN A 1 441 ? 1.168 -15.255 -11.262 1.00 97.75 441 ASN A N 1
ATOM 3396 C CA . ASN A 1 441 ? 0.378 -15.517 -12.459 1.00 97.75 441 ASN A CA 1
ATOM 3397 C C . ASN A 1 441 ? 1.242 -16.240 -13.514 1.00 97.75 441 ASN A C 1
ATOM 3399 O O . ASN A 1 441 ? 2.077 -15.607 -14.171 1.00 97.75 441 ASN A O 1
ATOM 3403 N N . PRO A 1 442 ? 1.072 -17.568 -13.698 1.00 97.31 442 PRO A N 1
ATOM 3404 C CA . PRO A 1 442 ? 1.917 -18.333 -14.605 1.00 97.31 442 PRO A CA 1
ATOM 3405 C C . PRO A 1 442 ? 1.869 -17.870 -16.054 1.00 97.31 442 PRO A C 1
ATOM 3407 O O . PRO A 1 442 ? 2.887 -17.939 -16.734 1.00 97.31 442 PRO A O 1
ATOM 3410 N N . SER A 1 443 ? 0.730 -17.360 -16.526 1.00 96.81 443 SER A N 1
ATOM 3411 C CA . SER A 1 443 ? 0.562 -16.933 -17.917 1.00 96.81 443 SER A CA 1
ATOM 3412 C C . SER A 1 443 ? 1.570 -15.845 -18.295 1.00 96.81 443 SER A C 1
ATOM 3414 O O . SER A 1 443 ? 2.234 -15.953 -19.324 1.00 96.81 443 SER A O 1
ATOM 3416 N N . VAL A 1 444 ? 1.760 -14.834 -17.436 1.00 97.94 444 VAL A N 1
ATOM 3417 C CA . VAL A 1 444 ? 2.730 -13.752 -17.691 1.00 97.94 444 VAL A CA 1
ATOM 3418 C C . VAL A 1 444 ? 4.179 -14.162 -17.416 1.00 97.94 444 VAL A C 1
ATOM 3420 O O . VAL A 1 444 ? 5.085 -13.688 -18.099 1.00 97.94 444 VAL A O 1
ATOM 3423 N N . MET A 1 445 ? 4.420 -15.076 -16.473 1.00 98.62 445 MET A N 1
ATOM 3424 C CA . MET A 1 445 ? 5.765 -15.596 -16.192 1.00 98.62 445 MET A CA 1
ATOM 3425 C C . MET A 1 445 ? 6.284 -16.500 -17.318 1.00 98.62 445 MET A C 1
ATOM 3427 O O . MET A 1 445 ? 7.422 -16.348 -17.767 1.00 98.62 445 MET A O 1
ATOM 3431 N N . LEU A 1 446 ? 5.433 -17.389 -17.833 1.00 98.62 446 LEU A N 1
ATOM 3432 C CA . LEU A 1 446 ? 5.722 -18.206 -19.011 1.00 98.62 446 LEU A CA 1
ATOM 3433 C C . LEU A 1 446 ? 5.847 -17.332 -20.265 1.00 98.62 446 LEU A C 1
ATOM 3435 O O . LEU A 1 446 ? 6.754 -17.558 -21.061 1.00 98.62 446 LEU A O 1
ATOM 3439 N N . ALA A 1 447 ? 5.025 -16.285 -20.411 1.00 98.62 447 ALA A N 1
ATOM 3440 C CA . ALA A 1 447 ? 5.176 -15.310 -21.491 1.00 98.62 447 ALA A CA 1
ATOM 3441 C C . ALA A 1 447 ? 6.546 -14.602 -21.464 1.00 98.62 447 ALA A C 1
ATOM 3443 O O . ALA A 1 447 ? 7.180 -14.463 -22.509 1.00 98.62 447 ALA A O 1
ATOM 3444 N N . ALA A 1 448 ? 7.046 -14.210 -20.285 1.00 98.81 448 ALA A N 1
ATOM 3445 C CA . ALA A 1 448 ? 8.385 -13.632 -20.147 1.00 98.81 448 ALA A CA 1
ATOM 3446 C C . ALA A 1 448 ? 9.492 -14.623 -20.548 1.00 98.81 448 ALA A C 1
ATOM 3448 O O . ALA A 1 448 ? 10.410 -14.255 -21.280 1.00 98.81 448 ALA A O 1
ATOM 3449 N N . GLY A 1 449 ? 9.379 -15.890 -20.133 1.00 98.75 449 GLY A N 1
ATOM 3450 C CA . GLY A 1 449 ? 10.307 -16.953 -20.529 1.00 98.75 449 GLY A CA 1
ATOM 3451 C C . GLY A 1 449 ? 10.282 -17.263 -22.032 1.00 98.75 449 GLY A C 1
ATOM 3452 O O . GLY A 1 449 ? 11.333 -17.433 -22.648 1.00 98.75 449 GLY A O 1
ATOM 3453 N N . LEU A 1 450 ? 9.097 -17.279 -22.651 1.00 98.81 450 LEU A N 1
ATOM 3454 C CA . LEU A 1 450 ? 8.922 -17.476 -24.095 1.00 98.81 450 LEU A CA 1
ATOM 3455 C C . LEU A 1 450 ? 9.459 -16.289 -24.913 1.00 98.81 450 LEU A C 1
ATOM 3457 O O . LEU A 1 450 ? 10.078 -16.501 -25.956 1.00 98.81 450 LEU A O 1
ATOM 3461 N N . LEU A 1 451 ? 9.285 -15.054 -24.431 1.00 98.81 451 LEU A N 1
ATOM 3462 C CA . LEU A 1 451 ? 9.869 -13.863 -25.053 1.00 98.81 451 LEU A CA 1
ATOM 3463 C C . LEU A 1 451 ? 11.399 -13.880 -24.946 1.00 98.81 451 LEU A C 1
ATOM 3465 O O . LEU A 1 451 ? 12.081 -13.668 -25.948 1.00 98.81 451 LEU A O 1
ATOM 3469 N N . ALA A 1 452 ? 11.941 -14.207 -23.766 1.00 98.88 452 ALA A N 1
ATOM 3470 C CA . ALA A 1 452 ? 13.378 -14.381 -23.562 1.00 98.88 452 ALA A CA 1
ATOM 3471 C C . ALA A 1 452 ? 13.956 -15.448 -24.506 1.00 98.88 452 ALA A C 1
ATOM 3473 O O . ALA A 1 452 ? 14.961 -15.199 -25.172 1.00 98.88 452 ALA A O 1
ATOM 3474 N N . LYS A 1 453 ? 13.269 -16.589 -24.656 1.00 98.81 453 LYS A N 1
ATOM 3475 C CA . LYS A 1 453 ? 13.613 -17.629 -25.633 1.00 98.81 453 LYS A CA 1
ATOM 3476 C C . LYS A 1 453 ? 13.699 -17.079 -27.058 1.00 98.81 453 LYS A C 1
ATOM 3478 O O . LYS A 1 453 ? 14.754 -17.178 -27.682 1.00 98.81 453 LYS A O 1
ATOM 3483 N N . LYS A 1 454 ? 12.629 -16.455 -27.564 1.00 98.69 454 LYS A N 1
ATOM 3484 C CA . LYS A 1 454 ? 12.598 -15.913 -28.936 1.00 98.69 454 LYS A CA 1
ATOM 3485 C C . LYS A 1 454 ? 13.628 -14.799 -29.161 1.00 98.69 454 LYS A C 1
ATOM 3487 O O . LYS A 1 454 ? 14.118 -14.650 -30.280 1.00 98.69 454 LYS A O 1
ATOM 3492 N N . ALA A 1 455 ? 13.966 -14.026 -28.128 1.00 98.69 455 ALA A N 1
ATOM 3493 C CA . ALA A 1 455 ? 15.013 -13.010 -28.182 1.00 98.69 455 ALA A CA 1
ATOM 3494 C C . ALA A 1 455 ? 16.414 -13.639 -28.299 1.00 98.69 455 ALA A C 1
ATOM 3496 O O . ALA A 1 455 ? 17.156 -13.319 -29.231 1.00 98.69 455 ALA A O 1
ATOM 3497 N N . VAL A 1 456 ? 16.748 -14.582 -27.413 1.00 98.62 456 VAL A N 1
ATOM 3498 C CA . VAL A 1 456 ? 18.041 -15.290 -27.401 1.00 98.62 456 VAL A CA 1
ATOM 3499 C C . VAL A 1 456 ? 18.238 -16.117 -28.676 1.00 98.62 456 VAL A C 1
ATOM 3501 O O . VAL A 1 456 ? 19.319 -16.086 -29.258 1.00 98.62 456 VAL A O 1
ATOM 3504 N N . GLU A 1 457 ? 17.196 -16.778 -29.188 1.00 98.12 457 GLU A N 1
ATOM 3505 C CA . GLU A 1 457 ? 17.252 -17.542 -30.448 1.00 98.12 457 GLU A CA 1
ATOM 3506 C C . GLU A 1 457 ? 17.438 -16.652 -31.693 1.00 98.12 457 GLU A C 1
ATOM 3508 O O . GLU A 1 457 ? 17.945 -17.113 -32.715 1.00 98.12 457 GLU A O 1
ATOM 3513 N N . LYS A 1 458 ? 17.106 -15.355 -31.607 1.00 98.06 458 LYS A N 1
ATOM 3514 C CA . LYS A 1 458 ? 17.468 -14.338 -32.613 1.00 98.06 458 LYS A CA 1
ATOM 3515 C C . LYS A 1 458 ? 18.830 -13.679 -32.340 1.00 98.06 458 LYS A C 1
ATOM 3517 O O . LYS A 1 458 ? 19.319 -12.927 -33.185 1.00 98.06 458 LYS A O 1
ATOM 3522 N N . GLY A 1 459 ? 19.479 -13.984 -31.216 1.00 97.81 459 GLY A N 1
ATOM 3523 C CA . GLY A 1 459 ? 20.790 -13.464 -30.819 1.00 97.81 459 GLY A CA 1
ATOM 3524 C C . GLY A 1 459 ? 20.765 -12.106 -30.112 1.00 97.81 459 GLY A C 1
ATOM 3525 O O . GLY A 1 459 ?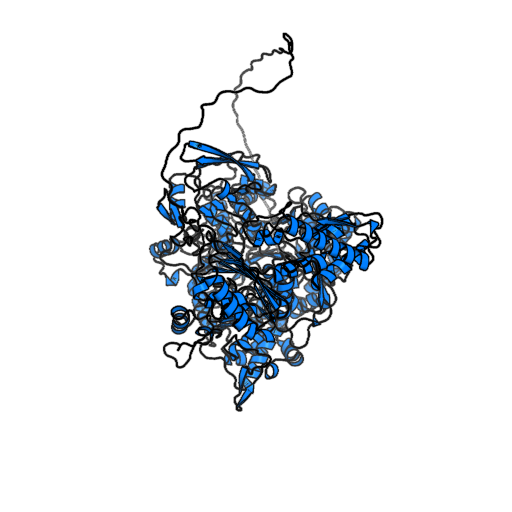 21.784 -11.420 -30.114 1.00 97.81 459 GLY A O 1
ATOM 3526 N N . LEU A 1 460 ? 19.627 -11.700 -29.540 1.00 98.31 460 LEU A N 1
ATOM 3527 C CA . LEU A 1 460 ? 19.529 -10.481 -28.731 1.00 98.31 460 LEU A CA 1
ATOM 3528 C C . LEU A 1 460 ? 20.142 -10.698 -27.337 1.00 98.31 460 LEU A C 1
ATOM 3530 O O . LEU A 1 460 ? 20.131 -11.808 -26.806 1.00 98.31 460 LEU A O 1
ATOM 3534 N N . GLN A 1 461 ? 20.643 -9.617 -26.737 1.00 97.50 461 GLN A N 1
ATOM 3535 C CA . GLN A 1 461 ? 21.218 -9.579 -25.389 1.00 97.50 461 GLN A CA 1
ATOM 3536 C C . GLN A 1 461 ? 20.771 -8.299 -24.671 1.00 97.50 461 GLN A C 1
ATOM 3538 O O . GLN A 1 461 ? 20.491 -7.292 -25.320 1.00 97.50 461 GLN A O 1
ATOM 3543 N N . VAL A 1 462 ? 20.720 -8.331 -23.337 1.00 98.12 462 VAL A N 1
ATOM 3544 C CA . VAL A 1 462 ? 20.497 -7.136 -22.506 1.00 98.12 462 VAL A CA 1
ATOM 3545 C C . VAL A 1 462 ? 21.817 -6.351 -22.377 1.00 98.12 462 VAL A C 1
ATOM 3547 O O . VAL A 1 462 ? 22.857 -6.978 -22.157 1.00 98.12 462 VAL A O 1
ATOM 3550 N N . PRO A 1 463 ? 21.826 -5.006 -22.487 1.00 96.25 463 PRO A N 1
ATOM 3551 C CA . PRO A 1 463 ? 23.026 -4.199 -22.262 1.00 96.25 463 PRO A CA 1
ATOM 3552 C C . PRO A 1 463 ? 23.648 -4.419 -20.872 1.00 96.25 463 PRO A C 1
ATOM 3554 O O . PRO A 1 463 ? 22.961 -4.433 -19.854 1.00 96.25 463 PRO A O 1
ATOM 3557 N N . ALA A 1 464 ? 24.976 -4.543 -20.808 1.00 93.00 464 ALA A N 1
ATOM 3558 C CA . ALA A 1 464 ? 25.680 -5.009 -19.604 1.00 93.00 464 ALA A CA 1
ATOM 3559 C C . ALA A 1 464 ? 25.627 -4.061 -18.383 1.00 93.00 464 ALA A C 1
ATOM 3561 O O . ALA A 1 464 ? 26.027 -4.456 -17.291 1.00 93.00 464 ALA A O 1
ATOM 3562 N N . HIS A 1 465 ? 25.148 -2.823 -18.549 1.00 94.25 465 HIS A N 1
ATOM 3563 C CA . HIS A 1 465 ? 24.974 -1.858 -17.457 1.00 94.25 465 HIS A CA 1
ATOM 3564 C C . HIS A 1 465 ? 23.626 -2.000 -16.723 1.00 94.25 465 HIS A C 1
ATOM 3566 O O . HIS A 1 465 ? 23.410 -1.326 -15.717 1.00 94.25 465 HIS A O 1
ATOM 3572 N N . ILE A 1 466 ? 22.706 -2.836 -17.219 1.00 97.69 466 ILE A N 1
ATOM 3573 C CA . ILE A 1 466 ? 21.354 -2.965 -16.662 1.00 97.69 466 ILE A CA 1
ATOM 3574 C C . ILE A 1 466 ? 21.340 -3.997 -15.537 1.00 97.69 466 ILE A C 1
ATOM 3576 O O . ILE A 1 466 ? 21.669 -5.167 -15.731 1.00 97.69 466 ILE A O 1
ATOM 3580 N N . LYS A 1 467 ? 20.875 -3.585 -14.356 1.00 98.06 467 LYS A N 1
ATOM 3581 C CA . LYS A 1 467 ? 20.641 -4.475 -13.217 1.00 98.06 467 LYS A CA 1
ATOM 3582 C C . LYS A 1 467 ? 19.385 -5.328 -13.443 1.00 98.06 467 LYS A C 1
ATOM 3584 O O . LYS A 1 467 ? 18.290 -4.960 -13.013 1.00 98.06 467 LYS A O 1
ATOM 3589 N N . THR A 1 468 ? 19.539 -6.456 -14.134 1.00 98.50 468 THR A N 1
ATOM 3590 C CA . THR A 1 468 ? 18.486 -7.466 -14.339 1.00 98.50 468 THR A CA 1
ATOM 3591 C C . THR A 1 468 ? 18.302 -8.369 -13.119 1.00 98.50 468 THR A C 1
ATOM 3593 O O . THR A 1 468 ? 19.254 -8.685 -12.407 1.00 98.50 468 THR A O 1
ATOM 3596 N N . SER A 1 469 ? 17.060 -8.767 -12.826 1.00 98.50 469 SER A N 1
ATOM 3597 C CA . SER A 1 469 ? 16.753 -9.651 -11.690 1.00 98.50 469 SER A CA 1
ATOM 3598 C C . SER A 1 469 ? 15.410 -10.373 -11.832 1.00 98.50 469 SER A C 1
ATOM 3600 O O . SER A 1 469 ? 14.428 -9.785 -12.288 1.00 98.50 469 SER A O 1
ATOM 3602 N N . LEU A 1 470 ? 15.357 -11.633 -11.388 1.00 98.69 470 LEU A N 1
ATOM 3603 C CA . LEU A 1 470 ? 14.128 -12.409 -11.208 1.00 98.69 470 LEU A CA 1
ATOM 3604 C C . LEU A 1 470 ? 13.968 -12.788 -9.728 1.00 98.69 470 LEU A C 1
ATOM 3606 O O . LEU A 1 470 ? 14.798 -13.497 -9.165 1.00 98.69 470 LEU A O 1
ATOM 3610 N N . ALA A 1 471 ? 12.895 -12.331 -9.090 1.00 98.00 471 ALA A N 1
ATOM 3611 C CA . ALA A 1 471 ? 12.569 -12.617 -7.696 1.00 98.00 471 ALA A CA 1
ATOM 3612 C C . ALA A 1 471 ? 11.147 -13.199 -7.590 1.00 98.00 471 ALA A C 1
ATOM 3614 O O . ALA A 1 471 ? 10.186 -12.438 -7.437 1.00 98.00 471 ALA A O 1
ATOM 3615 N N . PRO A 1 472 ? 10.982 -14.529 -7.723 1.00 96.88 472 PRO A N 1
ATOM 3616 C CA . PRO A 1 472 ? 9.667 -15.155 -7.736 1.00 96.88 472 PRO A CA 1
ATOM 3617 C C . PRO A 1 472 ? 9.007 -15.175 -6.354 1.00 96.88 472 PRO A C 1
ATOM 3619 O O . PRO A 1 472 ? 9.671 -15.385 -5.338 1.00 96.88 472 PRO A O 1
ATOM 3622 N N . GLY A 1 473 ? 7.683 -15.024 -6.303 1.00 94.62 473 GLY A N 1
ATOM 3623 C CA . GLY A 1 473 ? 6.931 -15.085 -5.052 1.00 94.62 473 GLY A CA 1
ATOM 3624 C C . GLY A 1 473 ? 6.675 -16.492 -4.501 1.00 94.62 473 GLY A C 1
ATOM 3625 O O . GLY A 1 473 ? 6.153 -16.594 -3.395 1.00 94.62 473 GLY A O 1
ATOM 3626 N N . SER A 1 474 ? 7.080 -17.569 -5.181 1.00 95.56 474 SER A N 1
ATOM 3627 C CA . SER A 1 474 ? 7.248 -18.897 -4.570 1.00 95.56 474 SER A CA 1
ATOM 3628 C C . SER A 1 474 ? 8.257 -19.762 -5.333 1.00 95.56 474 SER A C 1
ATOM 3630 O O . SER A 1 474 ? 8.585 -19.488 -6.491 1.00 95.56 474 SER A O 1
ATOM 3632 N N . ARG A 1 475 ? 8.741 -20.839 -4.695 1.00 94.94 475 ARG A N 1
ATOM 3633 C CA . ARG A 1 475 ? 9.614 -21.845 -5.336 1.00 94.94 475 ARG A CA 1
ATOM 3634 C C . ARG A 1 475 ? 8.964 -22.540 -6.539 1.00 94.94 475 ARG A C 1
ATOM 3636 O O . ARG A 1 475 ? 9.676 -22.868 -7.484 1.00 94.94 475 ARG A O 1
ATOM 3643 N N . VAL A 1 476 ? 7.634 -22.677 -6.549 1.00 96.00 476 VAL A N 1
ATOM 3644 C CA . VAL A 1 476 ? 6.876 -23.320 -7.641 1.00 96.00 476 VAL A CA 1
ATOM 3645 C C . VAL A 1 476 ? 7.105 -22.606 -8.980 1.00 96.00 476 VAL A C 1
ATOM 3647 O O . VAL A 1 476 ? 7.148 -23.245 -10.028 1.00 96.00 476 VAL A O 1
ATOM 3650 N N . VAL A 1 477 ? 7.331 -21.288 -8.948 1.00 97.12 477 VAL A N 1
ATOM 3651 C CA . VAL A 1 477 ? 7.642 -20.480 -10.138 1.00 97.12 477 VAL A CA 1
ATOM 3652 C C . VAL A 1 477 ? 8.988 -20.849 -10.754 1.00 97.12 477 VAL A C 1
ATOM 3654 O O . VAL A 1 477 ? 9.086 -20.989 -11.971 1.00 97.12 477 VAL A O 1
ATOM 3657 N N . ALA A 1 478 ? 10.020 -21.043 -9.929 1.00 95.62 478 ALA A N 1
ATOM 3658 C CA . ALA A 1 478 ? 11.311 -21.522 -10.415 1.00 95.62 478 ALA A CA 1
ATOM 3659 C C . ALA A 1 478 ? 11.182 -22.954 -10.962 1.00 95.62 478 ALA A C 1
ATOM 3661 O O . ALA A 1 478 ? 11.671 -23.228 -12.056 1.00 95.62 478 ALA A O 1
ATOM 3662 N N . ASP A 1 479 ? 10.441 -23.824 -10.263 1.00 96.12 479 ASP A N 1
ATOM 3663 C CA . ASP A 1 479 ? 10.207 -25.205 -10.693 1.00 96.12 479 ASP A CA 1
ATOM 3664 C C . ASP A 1 479 ? 9.557 -25.280 -12.083 1.00 96.12 479 ASP A C 1
ATOM 3666 O O . ASP A 1 479 ? 10.011 -26.058 -12.921 1.00 96.12 479 ASP A O 1
ATOM 3670 N N . TYR A 1 480 ? 8.516 -24.484 -12.372 1.00 97.25 480 TYR A N 1
ATOM 3671 C CA . TYR A 1 480 ? 7.879 -24.533 -13.694 1.00 97.25 480 TYR A CA 1
ATOM 3672 C C . TYR A 1 480 ? 8.693 -23.843 -14.791 1.00 97.25 480 TYR A C 1
ATOM 3674 O O . TYR A 1 480 ? 8.655 -24.301 -15.935 1.00 97.25 480 TYR A O 1
ATOM 3682 N N . LEU A 1 481 ? 9.466 -22.793 -14.483 1.00 98.31 481 LEU A N 1
ATOM 3683 C CA . LEU A 1 481 ? 10.383 -22.171 -15.449 1.00 98.31 481 LEU A CA 1
ATOM 3684 C C . LEU A 1 481 ? 11.560 -23.099 -15.798 1.00 98.31 481 LEU A C 1
ATOM 3686 O O . LEU A 1 481 ? 11.987 -23.129 -16.953 1.00 98.31 481 LEU A O 1
ATOM 3690 N N . GLU A 1 482 ? 12.049 -23.899 -14.848 1.00 97.25 482 GLU A N 1
ATOM 3691 C CA . GLU A 1 482 ? 13.057 -24.933 -15.101 1.00 97.25 482 GLU A CA 1
ATOM 3692 C C . GLU A 1 482 ? 12.460 -26.122 -15.874 1.00 97.25 482 GLU A C 1
ATOM 3694 O O . GLU A 1 482 ? 12.963 -26.469 -16.944 1.00 97.25 482 GLU A O 1
ATOM 3699 N N . LYS A 1 483 ? 11.336 -26.695 -15.413 1.00 97.00 483 LYS A N 1
ATOM 3700 C CA . LYS A 1 483 ? 10.667 -27.852 -16.053 1.00 97.00 483 LYS A CA 1
ATOM 3701 C C . LYS A 1 483 ? 10.185 -27.578 -17.483 1.00 97.00 483 LYS A C 1
ATOM 3703 O O . LYS A 1 483 ? 10.221 -28.485 -18.309 1.00 97.00 483 LYS A O 1
ATOM 3708 N N . SER A 1 484 ? 9.762 -26.348 -17.788 1.00 97.50 484 SER A N 1
ATOM 3709 C CA . SER A 1 484 ? 9.399 -25.921 -19.152 1.00 97.50 484 SER A CA 1
ATOM 3710 C C . SER A 1 484 ? 10.608 -25.597 -20.043 1.00 97.50 484 SER A C 1
ATOM 3712 O O . SER A 1 484 ? 10.443 -25.350 -21.238 1.00 97.50 484 SER A O 1
ATOM 3714 N N . GLY A 1 485 ? 11.826 -25.592 -19.488 1.00 98.06 485 GLY A N 1
ATOM 3715 C CA . GLY A 1 485 ? 13.044 -25.235 -20.210 1.00 98.06 485 GLY A CA 1
ATOM 3716 C C . GLY A 1 485 ? 13.151 -23.746 -20.546 1.00 98.06 485 GLY A C 1
ATOM 3717 O O . GLY A 1 485 ? 13.845 -23.402 -21.499 1.00 98.06 485 GLY A O 1
ATOM 3718 N N . LEU A 1 486 ? 12.485 -22.861 -19.797 1.00 98.62 486 LEU A N 1
ATOM 3719 C CA . LEU A 1 486 ? 12.480 -21.413 -20.043 1.00 98.62 486 LEU A CA 1
ATOM 3720 C C . LEU A 1 486 ? 13.481 -20.635 -19.171 1.00 98.62 486 LEU A C 1
ATOM 3722 O O . LEU A 1 486 ? 13.999 -19.612 -19.620 1.00 98.62 486 LEU A O 1
ATOM 3726 N N . GLN A 1 487 ? 13.812 -21.126 -17.968 1.00 98.50 487 GLN A N 1
ATOM 3727 C CA . GLN A 1 487 ? 14.704 -20.423 -17.032 1.00 98.50 487 GLN A CA 1
ATOM 3728 C C . GLN A 1 487 ? 16.080 -20.118 -17.643 1.00 98.50 487 GLN A C 1
ATOM 3730 O O . GLN A 1 487 ? 16.561 -19.000 -17.507 1.00 98.50 487 GLN A O 1
ATOM 3735 N N . HIS A 1 488 ? 16.678 -21.044 -18.398 1.00 98.31 488 HIS A N 1
ATOM 3736 C CA . HIS A 1 488 ? 18.012 -20.827 -18.972 1.00 98.31 488 HIS A CA 1
ATOM 3737 C C . HIS A 1 488 ? 18.062 -19.717 -20.045 1.00 98.31 488 HIS A C 1
ATOM 3739 O O . HIS A 1 488 ? 19.119 -19.126 -20.265 1.00 98.31 488 HIS A O 1
ATOM 3745 N N . TYR A 1 489 ? 16.934 -19.391 -20.690 1.00 98.75 489 TYR A N 1
ATOM 3746 C CA . TYR A 1 489 ? 16.842 -18.238 -21.591 1.00 98.75 489 TYR A CA 1
ATOM 3747 C C . TYR A 1 489 ? 16.681 -16.920 -20.815 1.00 98.75 489 TYR A C 1
ATOM 3749 O O . TYR A 1 489 ? 17.220 -15.898 -21.232 1.00 98.75 489 TYR A O 1
ATOM 3757 N N . LEU A 1 490 ? 15.992 -16.939 -19.665 1.00 98.81 490 LEU A N 1
ATOM 3758 C CA . LEU A 1 490 ? 15.958 -15.809 -18.728 1.00 98.81 490 LEU A CA 1
ATOM 3759 C C . LEU A 1 490 ? 17.352 -15.566 -18.125 1.00 98.81 490 LEU A C 1
ATOM 3761 O O . LEU A 1 490 ? 17.821 -14.429 -18.113 1.00 98.81 490 LEU A O 1
ATOM 3765 N N . ASP A 1 491 ? 18.055 -16.631 -17.728 1.00 98.62 491 ASP A N 1
ATOM 3766 C CA . ASP A 1 491 ? 19.436 -16.587 -17.237 1.00 98.62 491 ASP A CA 1
ATOM 3767 C C . ASP A 1 491 ? 20.401 -15.982 -18.269 1.00 98.62 491 ASP A C 1
ATOM 3769 O O . ASP A 1 491 ? 21.255 -15.172 -17.911 1.00 98.62 491 ASP A O 1
ATOM 3773 N N . ALA A 1 492 ? 20.244 -16.327 -19.553 1.00 98.56 492 ALA A N 1
ATOM 3774 C CA . ALA A 1 492 ? 21.039 -15.778 -20.656 1.00 98.56 492 ALA A CA 1
ATOM 3775 C C . ALA A 1 492 ? 20.803 -14.273 -20.905 1.00 98.56 492 ALA A C 1
ATOM 3777 O O . ALA A 1 492 ? 21.636 -13.618 -21.532 1.00 98.56 492 ALA A O 1
ATOM 3778 N N . LEU A 1 493 ? 19.700 -13.716 -20.391 1.00 98.62 493 LEU A N 1
ATOM 3779 C CA . LEU A 1 493 ? 19.403 -12.279 -20.365 1.00 98.62 493 LEU A CA 1
ATOM 3780 C C . LEU A 1 493 ? 19.642 -11.648 -18.972 1.00 98.62 493 LEU A C 1
ATOM 3782 O O . LEU A 1 493 ? 19.246 -10.510 -18.728 1.00 98.62 493 LEU A O 1
ATOM 3786 N N . GLY A 1 494 ? 20.279 -12.374 -18.045 1.00 98.12 494 GLY A N 1
ATOM 3787 C CA . GLY A 1 494 ? 20.590 -11.923 -16.682 1.00 98.12 494 GLY A CA 1
ATOM 3788 C C . GLY A 1 494 ? 19.408 -11.930 -15.701 1.00 98.12 494 GLY A C 1
ATOM 3789 O O . GLY A 1 494 ? 19.561 -11.545 -14.541 1.00 98.12 494 GLY A O 1
ATOM 3790 N N . PHE A 1 495 ? 18.232 -12.413 -16.115 1.00 98.69 495 PHE A N 1
ATOM 3791 C CA . PHE A 1 495 ? 17.062 -12.625 -15.252 1.00 98.69 495 PHE A CA 1
ATOM 3792 C C . PHE A 1 495 ? 17.185 -13.931 -14.444 1.00 98.69 495 PHE A C 1
ATOM 3794 O O . PHE A 1 495 ? 16.265 -14.748 -14.375 1.00 98.69 495 PHE A O 1
ATOM 3801 N N . ASN A 1 496 ? 18.345 -14.119 -13.816 1.00 98.44 496 ASN A N 1
ATOM 3802 C CA . ASN A 1 496 ? 18.601 -15.218 -12.894 1.00 98.44 496 ASN A CA 1
ATOM 3803 C C . ASN A 1 496 ? 17.773 -15.046 -11.619 1.00 98.44 496 ASN A C 1
ATOM 3805 O O . ASN A 1 496 ? 17.518 -13.918 -11.182 1.00 98.44 496 ASN A O 1
ATOM 3809 N N . VAL A 1 497 ? 17.407 -16.159 -10.978 1.00 98.50 497 VAL A N 1
ATOM 3810 C CA . VAL A 1 497 ? 16.743 -16.123 -9.669 1.00 98.50 497 VAL A CA 1
ATOM 3811 C C . VAL A 1 497 ? 17.682 -15.480 -8.638 1.00 98.50 497 VAL A C 1
ATOM 3813 O O . VAL A 1 497 ? 18.769 -15.991 -8.371 1.00 98.50 497 VAL A O 1
ATOM 3816 N N . VAL A 1 498 ? 17.266 -14.351 -8.052 1.00 98.12 498 VAL A N 1
ATOM 3817 C CA . VAL A 1 498 ? 18.053 -13.598 -7.056 1.00 98.12 498 VAL A CA 1
ATOM 3818 C C . VAL A 1 498 ? 17.574 -13.801 -5.619 1.00 98.12 498 VAL A C 1
ATOM 3820 O O . VAL A 1 498 ? 18.374 -13.644 -4.701 1.00 98.12 498 VAL A O 1
ATOM 3823 N N . ALA A 1 499 ? 16.294 -14.123 -5.410 1.00 97.19 499 ALA A N 1
ATOM 3824 C CA . ALA A 1 499 ? 15.673 -14.380 -4.107 1.00 97.19 499 ALA A CA 1
ATOM 3825 C C . ALA A 1 499 ? 14.245 -14.926 -4.283 1.00 97.19 499 ALA A C 1
ATOM 3827 O O . ALA A 1 499 ? 13.645 -14.734 -5.338 1.00 97.19 499 ALA A O 1
ATOM 3828 N N . PHE A 1 500 ? 13.665 -15.491 -3.220 1.00 96.56 500 PHE A N 1
ATOM 3829 C CA . PHE A 1 500 ? 12.216 -15.711 -3.105 1.00 96.56 500 PHE A CA 1
ATOM 3830 C C . PHE A 1 500 ? 11.644 -14.751 -2.051 1.00 96.56 500 PHE A C 1
ATOM 3832 O O . PHE A 1 500 ? 11.505 -15.119 -0.886 1.00 96.56 500 PHE A O 1
ATOM 3839 N N . GLY A 1 501 ? 11.406 -13.492 -2.439 1.00 94.94 501 GLY A N 1
ATOM 3840 C CA . GLY A 1 501 ? 11.004 -12.415 -1.526 1.00 94.94 501 GLY A CA 1
ATOM 3841 C C . GLY A 1 501 ? 10.795 -11.059 -2.217 1.00 94.94 501 GLY A C 1
ATOM 3842 O O . GLY A 1 501 ? 11.086 -10.890 -3.404 1.00 94.94 501 GLY A O 1
ATOM 3843 N N . CYS A 1 502 ? 10.289 -10.073 -1.473 1.00 92.38 502 CYS A N 1
ATOM 3844 C CA . CYS A 1 502 ? 9.739 -8.821 -2.008 1.00 92.38 502 CYS A CA 1
ATOM 3845 C C . CYS A 1 502 ? 10.740 -7.932 -2.761 1.00 92.38 502 CYS A C 1
ATOM 3847 O O . CYS A 1 502 ? 10.315 -7.186 -3.644 1.00 92.38 502 CYS A O 1
ATOM 3849 N N . THR A 1 503 ? 12.040 -8.021 -2.440 1.00 95.06 503 THR A N 1
ATOM 3850 C CA . THR A 1 503 ? 13.158 -7.444 -3.220 1.00 95.06 503 THR A CA 1
ATOM 3851 C C . THR A 1 503 ? 12.870 -6.034 -3.776 1.00 95.06 503 THR A C 1
ATOM 3853 O O . THR A 1 503 ? 12.500 -5.125 -3.030 1.00 95.06 503 THR A O 1
ATOM 3856 N N . THR A 1 504 ? 13.018 -5.822 -5.084 1.00 95.00 504 THR A N 1
ATOM 3857 C CA . THR A 1 504 ? 12.845 -4.534 -5.764 1.00 95.00 504 THR A CA 1
ATOM 3858 C C . THR A 1 504 ? 11.464 -3.914 -5.521 1.00 95.00 504 THR A C 1
ATOM 3860 O O . THR A 1 504 ? 11.365 -2.700 -5.372 1.00 95.00 504 THR A O 1
ATOM 3863 N N . CYS A 1 505 ? 10.399 -4.716 -5.384 1.00 92.88 505 CYS A N 1
ATOM 3864 C CA . CYS A 1 505 ? 9.042 -4.207 -5.146 1.00 92.88 505 CYS A CA 1
ATOM 3865 C C . CYS A 1 505 ? 8.880 -3.486 -3.788 1.00 92.88 505 CYS A C 1
ATOM 3867 O O . CYS A 1 505 ? 8.002 -2.628 -3.637 1.00 92.88 505 CYS A O 1
ATOM 3869 N N . ILE A 1 506 ? 9.719 -3.807 -2.793 1.00 86.88 506 ILE A N 1
ATOM 3870 C CA . ILE A 1 506 ? 9.725 -3.119 -1.490 1.00 86.88 506 ILE A CA 1
ATOM 3871 C C . ILE A 1 506 ? 10.788 -2.010 -1.385 1.00 86.88 506 ILE A C 1
ATOM 3873 O O . ILE A 1 506 ? 10.807 -1.285 -0.392 1.00 86.88 506 ILE A O 1
ATOM 3877 N N . GLY A 1 507 ? 11.635 -1.853 -2.408 1.00 88.00 507 GLY A N 1
ATOM 3878 C CA . GLY A 1 507 ? 12.826 -0.994 -2.386 1.00 88.00 507 GLY A CA 1
ATOM 3879 C C . GLY A 1 507 ? 14.114 -1.713 -1.978 1.00 88.00 507 GLY A C 1
ATOM 3880 O O . GLY A 1 507 ? 15.187 -1.117 -1.984 1.00 88.00 507 GLY A O 1
ATOM 3881 N N . ASN A 1 508 ? 14.055 -3.021 -1.707 1.00 91.19 508 ASN A N 1
ATOM 3882 C CA . ASN A 1 508 ? 15.227 -3.867 -1.459 1.00 91.19 508 ASN A CA 1
ATOM 3883 C C . ASN A 1 508 ? 15.934 -4.266 -2.774 1.00 91.19 508 ASN A C 1
ATOM 3885 O O . ASN A 1 508 ? 16.415 -5.391 -2.939 1.00 91.19 508 ASN A O 1
ATOM 3889 N N . ALA A 1 509 ? 16.002 -3.334 -3.725 1.00 92.56 509 ALA A N 1
ATOM 3890 C CA . ALA A 1 509 ? 16.643 -3.509 -5.021 1.00 92.56 509 ALA A CA 1
ATOM 3891 C C . ALA A 1 509 ? 18.163 -3.718 -4.923 1.00 92.56 509 ALA A C 1
ATOM 3893 O O . ALA A 1 509 ? 18.777 -4.110 -5.910 1.00 92.56 509 ALA A O 1
ATOM 3894 N N . GLY A 1 510 ? 18.776 -3.439 -3.763 1.00 90.56 510 GLY A N 1
ATOM 3895 C CA . GLY A 1 510 ? 20.229 -3.339 -3.595 1.00 90.56 510 GLY A CA 1
ATOM 3896 C C . GLY A 1 510 ? 20.830 -2.211 -4.443 1.00 90.56 510 GLY A C 1
ATOM 3897 O O . GLY A 1 510 ? 20.178 -1.686 -5.342 1.00 90.56 510 GLY A O 1
ATOM 3898 N N . ASP A 1 511 ? 22.087 -1.859 -4.200 1.00 91.62 511 ASP A N 1
ATOM 3899 C CA . ASP A 1 511 ? 22.701 -0.716 -4.889 1.00 91.62 511 ASP A CA 1
ATOM 3900 C C . ASP A 1 511 ? 23.039 -1.006 -6.370 1.00 91.62 511 ASP A C 1
ATOM 3902 O O . ASP A 1 511 ? 23.177 -2.170 -6.779 1.00 91.62 511 ASP A O 1
ATOM 3906 N N . LEU A 1 512 ? 23.164 0.047 -7.178 1.00 93.88 512 LEU A N 1
ATOM 3907 C CA . LEU A 1 512 ? 23.753 -0.010 -8.521 1.00 93.88 512 LEU A CA 1
ATOM 3908 C C . LEU A 1 512 ? 25.288 -0.129 -8.433 1.00 93.88 512 LEU A C 1
ATOM 3910 O O . LEU A 1 512 ? 25.878 -0.111 -7.351 1.00 93.88 512 LEU A O 1
ATOM 3914 N N . ALA A 1 513 ? 25.960 -0.267 -9.579 1.00 92.94 513 ALA A N 1
ATOM 3915 C CA . ALA A 1 513 ? 27.416 -0.141 -9.620 1.00 92.94 513 ALA A CA 1
ATOM 3916 C C . ALA A 1 513 ? 27.833 1.309 -9.264 1.00 92.94 513 ALA A C 1
ATOM 3918 O O . ALA A 1 513 ? 27.161 2.241 -9.723 1.00 92.94 513 ALA A O 1
ATOM 3919 N N . PRO A 1 514 ? 28.902 1.535 -8.470 1.00 94.50 514 PRO A N 1
ATOM 3920 C CA . PRO A 1 514 ? 29.319 2.878 -8.050 1.00 94.50 514 PRO A CA 1
ATOM 3921 C C . PRO A 1 514 ? 29.495 3.856 -9.214 1.00 94.50 514 PRO A C 1
ATOM 3923 O O . PRO A 1 514 ? 28.977 4.964 -9.169 1.00 94.50 514 PRO A O 1
ATOM 3926 N N . GLU A 1 515 ? 30.116 3.414 -10.304 1.00 95.38 515 GLU A N 1
ATOM 3927 C CA . GLU A 1 515 ? 30.328 4.186 -11.526 1.00 95.38 515 GLU A CA 1
ATOM 3928 C C . GLU A 1 515 ? 29.018 4.606 -12.220 1.00 95.38 515 GLU A C 1
ATOM 3930 O O . GLU A 1 515 ? 28.962 5.674 -12.832 1.00 95.38 515 GLU A O 1
ATOM 3935 N N . ILE A 1 516 ? 27.939 3.825 -12.086 1.00 96.19 516 ILE A N 1
ATOM 3936 C CA . ILE A 1 516 ? 26.602 4.182 -12.587 1.00 96.19 516 ILE A CA 1
ATOM 3937 C C . ILE A 1 516 ? 25.951 5.204 -11.649 1.00 96.19 516 ILE A C 1
ATOM 3939 O O . ILE A 1 516 ? 25.425 6.210 -12.121 1.00 96.19 516 ILE A O 1
ATOM 3943 N N . ASN A 1 517 ? 26.033 4.996 -10.330 1.00 95.06 517 ASN A N 1
ATOM 3944 C CA . ASN A 1 517 ? 25.549 5.957 -9.334 1.00 95.06 517 ASN A CA 1
ATOM 3945 C C . ASN A 1 517 ? 26.227 7.326 -9.477 1.00 95.06 517 ASN A C 1
ATOM 3947 O O . ASN A 1 517 ? 25.540 8.343 -9.527 1.00 95.06 517 ASN A O 1
ATOM 3951 N N . ASP A 1 518 ? 27.553 7.350 -9.602 1.00 95.31 518 ASP A N 1
ATOM 3952 C CA . ASP A 1 518 ? 28.331 8.570 -9.805 1.00 95.31 518 ASP A CA 1
ATOM 3953 C C . ASP A 1 518 ? 27.974 9.240 -11.139 1.00 95.31 518 ASP A C 1
ATOM 3955 O O . ASP A 1 518 ? 27.839 10.462 -11.195 1.00 95.31 518 ASP A O 1
ATOM 3959 N N . THR A 1 519 ? 27.756 8.468 -12.211 1.00 96.62 519 THR A N 1
ATOM 3960 C CA . THR A 1 519 ? 27.320 9.021 -13.506 1.00 96.62 519 THR A CA 1
ATOM 3961 C C . THR A 1 519 ? 25.925 9.648 -13.404 1.00 96.62 519 THR A C 1
ATOM 3963 O O . THR A 1 519 ? 25.718 10.745 -13.923 1.00 96.62 519 THR A O 1
ATOM 3966 N N . ILE A 1 520 ? 24.989 9.006 -12.696 1.00 96.19 520 ILE A N 1
ATOM 3967 C CA . ILE A 1 520 ? 23.634 9.525 -12.460 1.00 96.19 520 ILE A CA 1
ATOM 3968 C C . ILE A 1 520 ? 23.668 10.802 -11.614 1.00 96.19 520 ILE A C 1
ATOM 3970 O O . ILE A 1 520 ? 23.071 11.805 -12.001 1.00 96.19 520 ILE A O 1
ATOM 3974 N N . LEU A 1 521 ? 24.359 10.779 -10.472 1.00 93.88 521 LEU A N 1
ATOM 3975 C CA . LEU A 1 521 ? 24.322 11.859 -9.484 1.00 93.88 521 LEU A CA 1
ATOM 3976 C C . LEU A 1 521 ? 25.097 13.102 -9.932 1.00 93.88 521 LEU A C 1
ATOM 3978 O O . LEU A 1 521 ? 24.598 14.212 -9.765 1.00 93.88 521 LEU A O 1
ATOM 3982 N N . ASN A 1 522 ? 26.284 12.943 -10.529 1.00 95.44 522 ASN A N 1
ATOM 3983 C CA . ASN A 1 522 ? 27.114 14.089 -10.927 1.00 95.44 522 ASN A CA 1
ATOM 3984 C C . ASN A 1 522 ? 26.574 14.839 -12.159 1.00 95.44 522 ASN A C 1
ATOM 3986 O O . ASN A 1 522 ? 26.950 15.989 -12.374 1.00 95.44 522 ASN A O 1
ATOM 3990 N N . ASN A 1 523 ? 25.700 14.210 -12.953 1.00 95.00 523 ASN A N 1
ATOM 3991 C CA . ASN A 1 523 ? 25.125 14.787 -14.176 1.00 95.00 523 ASN A CA 1
ATOM 3992 C C . ASN A 1 523 ? 23.587 14.931 -14.116 1.00 95.00 523 ASN A C 1
ATOM 3994 O O . ASN A 1 523 ? 22.953 15.269 -15.113 1.00 95.00 523 ASN A O 1
ATOM 3998 N N . ASP A 1 524 ? 22.979 14.656 -12.956 1.00 93.94 524 ASP A N 1
ATOM 3999 C CA . ASP A 1 524 ? 21.528 14.631 -12.720 1.00 93.94 524 ASP A CA 1
ATOM 4000 C C . ASP A 1 524 ? 20.734 13.848 -13.792 1.00 93.94 524 ASP A C 1
ATOM 4002 O O . ASP A 1 524 ? 19.754 14.329 -14.375 1.00 93.94 524 ASP A O 1
ATOM 4006 N N . VAL A 1 525 ? 21.178 12.622 -14.088 1.00 96.50 525 VAL A N 1
ATOM 4007 C CA . VAL A 1 525 ? 20.581 11.790 -15.141 1.00 96.50 525 VAL A CA 1
ATOM 4008 C C . VAL A 1 525 ? 19.236 11.225 -14.685 1.00 96.50 525 VAL A C 1
ATOM 4010 O O . VAL A 1 525 ? 19.156 10.443 -13.740 1.00 96.50 525 VAL A O 1
ATOM 4013 N N . ILE A 1 526 ? 18.168 11.558 -15.414 1.00 96.44 526 ILE A N 1
ATOM 4014 C CA . ILE A 1 526 ? 16.865 10.877 -15.344 1.00 96.44 526 ILE A CA 1
ATOM 4015 C C . ILE A 1 526 ? 16.980 9.447 -15.913 1.00 96.44 526 ILE A C 1
ATOM 4017 O O . ILE A 1 526 ? 16.532 9.163 -17.024 1.00 96.44 526 ILE A O 1
ATOM 4021 N N . ALA A 1 527 ? 17.636 8.562 -15.164 1.00 96.62 527 ALA A N 1
ATOM 4022 C CA . ALA A 1 527 ? 17.695 7.129 -15.433 1.00 96.62 527 ALA A CA 1
ATOM 4023 C C . ALA A 1 527 ? 16.379 6.440 -15.030 1.00 96.62 527 ALA A C 1
ATOM 4025 O O . ALA A 1 527 ? 15.656 6.925 -14.149 1.00 96.62 527 ALA A O 1
ATOM 4026 N N . ALA A 1 528 ? 16.086 5.304 -15.664 1.00 97.88 528 ALA A N 1
ATOM 4027 C CA . ALA A 1 528 ? 14.836 4.571 -15.511 1.00 97.88 528 ALA A CA 1
ATOM 4028 C C . ALA A 1 528 ? 15.001 3.184 -14.863 1.00 97.88 528 ALA A C 1
ATOM 4030 O O . ALA A 1 528 ? 16.010 2.499 -15.047 1.00 97.88 528 ALA A O 1
ATOM 4031 N N . ALA A 1 529 ? 13.960 2.741 -14.157 1.00 98.44 529 ALA A N 1
ATOM 4032 C CA . ALA A 1 529 ? 13.742 1.349 -13.773 1.00 98.44 529 ALA A CA 1
ATOM 4033 C C . ALA A 1 529 ? 12.421 0.829 -14.349 1.00 98.44 529 ALA A C 1
ATOM 4035 O O . ALA A 1 529 ? 11.421 1.549 -14.361 1.00 98.44 529 ALA A O 1
ATOM 4036 N N . VAL A 1 530 ? 12.396 -0.443 -14.751 1.00 98.62 530 VAL A N 1
ATOM 4037 C CA . VAL A 1 530 ? 11.180 -1.142 -15.197 1.00 98.62 530 VAL A CA 1
ATOM 4038 C C . VAL A 1 530 ? 10.968 -2.381 -14.336 1.00 98.62 530 VAL A C 1
ATOM 4040 O O . VAL A 1 530 ? 11.877 -3.196 -14.168 1.00 98.62 530 VAL A O 1
ATOM 4043 N N . LEU A 1 531 ? 9.779 -2.537 -13.757 1.00 98.62 531 LEU A N 1
ATOM 4044 C CA . LEU A 1 531 ? 9.481 -3.649 -12.861 1.00 98.62 531 LEU A CA 1
ATOM 4045 C C . LEU A 1 531 ? 8.041 -4.149 -12.978 1.00 98.62 531 LEU A C 1
ATOM 4047 O O . LEU A 1 531 ? 7.118 -3.394 -13.259 1.00 98.62 531 LEU A O 1
ATOM 4051 N N . SER A 1 532 ? 7.834 -5.421 -12.648 1.00 98.31 532 SER A N 1
ATOM 4052 C CA . SER A 1 532 ? 6.497 -6.034 -12.528 1.00 98.31 532 SER A CA 1
ATOM 4053 C C . SER A 1 532 ? 5.912 -5.925 -11.111 1.00 98.31 532 SER A C 1
ATOM 4055 O O . SER A 1 532 ? 5.178 -6.793 -10.636 1.00 98.31 532 SER A O 1
ATOM 4057 N N . GLY A 1 533 ? 6.245 -4.828 -10.425 1.00 95.38 533 GLY A N 1
ATOM 4058 C CA . GLY A 1 533 ? 5.670 -4.462 -9.133 1.00 95.38 533 GLY A CA 1
ATOM 4059 C C . GLY A 1 533 ? 4.285 -3.819 -9.239 1.00 95.38 533 GLY A C 1
ATOM 4060 O O . GLY A 1 533 ? 3.657 -3.809 -10.293 1.00 95.38 533 GLY A O 1
ATOM 4061 N N . ASN A 1 534 ? 3.847 -3.239 -8.123 1.00 91.06 534 ASN A N 1
ATOM 4062 C CA . ASN A 1 534 ? 2.596 -2.483 -7.990 1.00 91.06 534 ASN A CA 1
ATOM 4063 C C . ASN A 1 534 ? 2.816 -1.012 -7.569 1.00 91.06 534 ASN A C 1
ATOM 4065 O O . ASN A 1 534 ? 1.899 -0.202 -7.658 1.00 91.06 534 ASN A O 1
ATOM 4069 N N . ARG A 1 535 ? 4.033 -0.635 -7.143 1.00 86.12 535 ARG A N 1
ATOM 4070 C CA . ARG A 1 535 ? 4.403 0.733 -6.736 1.00 86.12 535 ARG A CA 1
ATOM 4071 C C . ARG A 1 535 ? 5.671 1.204 -7.433 1.00 86.12 535 ARG A C 1
ATOM 4073 O O . ARG A 1 535 ? 6.624 0.445 -7.556 1.00 86.12 535 ARG A O 1
ATOM 4080 N N . ASN A 1 536 ? 5.678 2.471 -7.828 1.00 89.31 536 ASN A N 1
ATOM 4081 C CA . ASN A 1 536 ? 6.706 3.135 -8.638 1.00 89.31 536 ASN A CA 1
ATOM 4082 C C . ASN A 1 536 ? 6.980 4.585 -8.174 1.00 89.31 536 ASN A C 1
ATOM 4084 O O . ASN A 1 536 ? 7.433 5.418 -8.952 1.00 89.31 536 ASN A O 1
ATOM 4088 N N . PHE A 1 537 ? 6.694 4.900 -6.909 1.00 78.31 537 PHE A N 1
ATOM 4089 C CA . PHE A 1 537 ? 6.953 6.228 -6.344 1.00 78.31 537 PHE A CA 1
ATOM 4090 C C . PHE A 1 537 ? 8.449 6.592 -6.377 1.00 78.31 537 PHE A C 1
ATOM 4092 O O . PHE A 1 537 ? 9.318 5.722 -6.273 1.00 78.31 537 PHE A O 1
ATOM 4099 N N . GLU A 1 538 ? 8.765 7.884 -6.488 1.00 72.88 538 GLU A N 1
ATOM 4100 C CA . GLU A 1 538 ? 10.153 8.361 -6.472 1.00 72.88 538 GLU A CA 1
ATOM 4101 C C . GLU A 1 538 ? 10.877 7.926 -5.181 1.00 72.88 538 GLU A C 1
ATOM 4103 O O . GLU A 1 538 ? 10.284 7.881 -4.101 1.00 72.88 538 GLU A O 1
ATOM 4108 N N . ALA A 1 539 ? 12.151 7.537 -5.305 1.00 71.06 539 ALA A N 1
ATOM 4109 C CA . ALA A 1 539 ? 12.980 6.949 -4.244 1.00 71.06 539 ALA A CA 1
ATOM 4110 C C . ALA A 1 539 ? 12.438 5.659 -3.574 1.00 71.06 539 ALA A C 1
ATOM 4112 O O . ALA A 1 539 ? 13.072 5.148 -2.649 1.00 71.06 539 ALA A O 1
ATOM 4113 N N . ARG A 1 540 ? 11.317 5.075 -4.039 1.00 79.00 540 ARG A N 1
ATOM 4114 C CA . ARG A 1 540 ? 10.796 3.789 -3.529 1.00 79.00 540 ARG A CA 1
ATOM 4115 C C . ARG A 1 540 ? 11.573 2.584 -4.052 1.00 79.00 540 ARG A C 1
ATOM 4117 O O . ARG A 1 540 ? 11.752 1.636 -3.299 1.00 79.00 540 ARG A O 1
ATOM 4124 N N . ILE A 1 541 ? 11.975 2.592 -5.322 1.00 87.94 541 ILE A N 1
ATOM 4125 C CA . ILE A 1 541 ? 12.633 1.445 -5.974 1.00 87.94 541 ILE A CA 1
ATOM 4126 C C . ILE A 1 541 ? 14.139 1.455 -5.715 1.00 87.94 541 ILE A C 1
ATOM 4128 O O . ILE A 1 541 ? 14.701 0.460 -5.267 1.00 87.94 541 ILE A O 1
ATOM 4132 N N . HIS A 1 542 ? 14.774 2.596 -5.970 1.00 89.69 542 HIS A N 1
ATOM 4133 C CA . HIS A 1 542 ? 16.184 2.859 -5.709 1.00 89.69 542 HIS A CA 1
ATOM 4134 C C . HIS A 1 542 ? 16.349 4.367 -5.448 1.00 89.69 542 HIS A C 1
ATOM 4136 O O . HIS A 1 542 ? 15.709 5.153 -6.151 1.00 89.69 542 HIS A O 1
ATOM 4142 N N . PRO A 1 543 ? 17.182 4.814 -4.487 1.00 83.81 543 PRO A N 1
ATOM 4143 C CA . PRO A 1 543 ? 17.281 6.233 -4.121 1.00 83.81 543 PRO A CA 1
ATOM 4144 C C . PRO A 1 543 ? 17.735 7.147 -5.268 1.00 83.81 543 PRO A C 1
ATOM 4146 O O . PRO A 1 543 ? 17.357 8.314 -5.291 1.00 83.81 543 PRO A O 1
ATOM 4149 N N . ASN A 1 544 ? 18.501 6.616 -6.227 1.00 89.38 544 ASN A N 1
ATOM 4150 C CA . ASN A 1 544 ? 19.060 7.392 -7.340 1.00 89.38 544 ASN A CA 1
ATOM 4151 C C . ASN A 1 544 ? 18.240 7.284 -8.646 1.00 89.38 544 ASN A C 1
ATOM 4153 O O . ASN A 1 544 ? 18.604 7.909 -9.635 1.00 89.38 544 ASN A O 1
ATOM 4157 N N . ILE A 1 545 ? 17.150 6.500 -8.685 1.00 93.94 545 ILE A N 1
ATOM 4158 C CA . ILE A 1 545 ? 16.333 6.313 -9.901 1.00 93.94 545 ILE A CA 1
ATOM 4159 C C . ILE A 1 545 ? 15.034 7.118 -9.785 1.00 93.94 545 ILE A C 1
ATOM 4161 O O . ILE A 1 545 ? 14.114 6.752 -9.047 1.00 93.94 545 ILE A O 1
ATOM 4165 N N . LYS A 1 546 ? 14.951 8.217 -10.545 1.00 91.38 546 LYS A N 1
ATOM 4166 C CA . LYS A 1 546 ? 13.797 9.132 -10.530 1.00 91.38 546 LYS A CA 1
ATOM 4167 C C . LYS A 1 546 ? 12.611 8.646 -11.370 1.00 91.38 546 LYS A C 1
ATOM 4169 O O . LYS A 1 546 ? 11.478 8.989 -11.045 1.00 91.38 546 LYS A O 1
ATOM 4174 N N . ALA A 1 547 ? 12.844 7.862 -12.428 1.00 95.62 547 ALA A N 1
ATOM 4175 C CA . ALA A 1 547 ? 11.787 7.368 -13.311 1.00 95.62 547 ALA A CA 1
ATOM 4176 C C . ALA A 1 547 ? 11.548 5.863 -13.129 1.00 95.62 547 ALA A C 1
ATOM 4178 O O . ALA A 1 547 ? 12.456 5.060 -13.321 1.00 95.62 547 ALA A O 1
ATOM 4179 N N . ASN A 1 548 ? 10.330 5.464 -12.759 1.00 97.06 548 ASN A N 1
ATOM 4180 C CA . ASN A 1 548 ? 10.021 4.079 -12.405 1.00 97.06 548 ASN A CA 1
ATOM 4181 C C . ASN A 1 548 ? 8.728 3.622 -13.101 1.00 97.06 548 ASN A C 1
ATOM 4183 O O . ASN A 1 548 ? 7.682 4.259 -12.973 1.00 97.06 548 ASN A O 1
ATOM 4187 N N . PHE A 1 549 ? 8.789 2.505 -13.827 1.00 98.31 549 PHE A N 1
ATOM 4188 C CA . PHE A 1 549 ? 7.687 2.019 -14.658 1.00 98.31 549 PHE A CA 1
ATOM 4189 C C . PHE A 1 549 ? 7.206 0.631 -14.242 1.00 98.31 549 PHE A C 1
ATOM 4191 O O . PHE A 1 549 ? 7.988 -0.316 -14.151 1.00 98.31 549 PHE A O 1
ATOM 4198 N N . LEU A 1 550 ? 5.898 0.518 -14.019 1.00 98.56 550 LEU A N 1
ATOM 4199 C CA . LEU A 1 550 ? 5.193 -0.745 -13.845 1.00 98.56 550 LEU A CA 1
ATOM 4200 C C . LEU A 1 550 ? 4.883 -1.335 -15.220 1.00 98.56 550 LEU A C 1
ATOM 4202 O O . LEU A 1 550 ? 4.332 -0.638 -16.072 1.00 98.56 550 LEU A O 1
ATOM 4206 N N . ALA A 1 551 ? 5.228 -2.602 -15.430 1.00 98.44 551 ALA A N 1
ATOM 4207 C CA . ALA A 1 551 ? 5.025 -3.305 -16.693 1.00 98.44 551 ALA A CA 1
ATOM 4208 C C . ALA A 1 551 ? 4.797 -4.808 -16.462 1.00 98.44 551 ALA A C 1
ATOM 4210 O O . ALA A 1 551 ? 5.225 -5.361 -15.446 1.00 98.44 551 ALA A O 1
ATOM 4211 N N . SER A 1 552 ? 4.156 -5.498 -17.409 1.00 98.56 552 SER A N 1
ATOM 4212 C CA . SER A 1 552 ? 4.038 -6.962 -17.353 1.00 98.56 552 SER A CA 1
ATOM 4213 C C . SER A 1 552 ? 5.425 -7.629 -17.431 1.00 98.56 552 SER A C 1
ATOM 4215 O O . SER A 1 552 ? 6.323 -7.087 -18.078 1.00 98.56 552 SER A O 1
ATOM 4217 N N . PRO A 1 553 ? 5.650 -8.807 -16.814 1.00 98.75 553 PRO A N 1
ATOM 4218 C CA . PRO A 1 553 ? 6.915 -9.540 -16.919 1.00 98.75 553 PRO A CA 1
ATOM 4219 C C . PRO A 1 553 ? 7.532 -9.644 -18.335 1.00 98.75 553 PRO A C 1
ATOM 4221 O O . PRO A 1 553 ? 8.732 -9.386 -18.446 1.00 98.75 553 PRO A O 1
ATOM 4224 N N . PRO A 1 554 ? 6.792 -9.931 -19.433 1.00 98.69 554 PRO A N 1
ATOM 4225 C CA . PRO A 1 554 ? 7.371 -9.894 -20.781 1.00 98.69 554 PRO A CA 1
ATOM 4226 C C . PRO A 1 554 ? 7.771 -8.480 -21.239 1.00 98.69 554 PRO A C 1
ATOM 4228 O O . PRO A 1 554 ? 8.789 -8.338 -21.916 1.00 98.69 554 PRO A O 1
ATOM 4231 N N . LEU A 1 555 ? 7.052 -7.423 -20.837 1.00 98.75 555 LEU A N 1
ATOM 4232 C CA . LEU A 1 555 ? 7.470 -6.040 -21.105 1.00 98.75 555 LEU A CA 1
ATOM 4233 C C . LEU A 1 555 ? 8.716 -5.637 -20.302 1.00 98.75 555 LEU A C 1
ATOM 4235 O O . LEU A 1 555 ? 9.554 -4.921 -20.839 1.00 98.75 555 LEU A O 1
ATOM 4239 N N . VAL A 1 556 ? 8.903 -6.132 -19.071 1.00 98.88 556 VAL A N 1
ATOM 4240 C CA . VAL A 1 556 ? 10.159 -5.930 -18.316 1.00 98.88 556 VAL A CA 1
ATOM 4241 C C . VAL A 1 556 ? 11.356 -6.484 -19.101 1.00 98.88 556 VAL A C 1
ATOM 4243 O O . VAL A 1 556 ? 12.381 -5.812 -19.207 1.00 98.88 556 VAL A O 1
ATOM 4246 N N . VAL A 1 557 ? 11.222 -7.674 -19.701 1.00 98.88 557 VAL A N 1
ATOM 4247 C CA . VAL A 1 557 ? 12.265 -8.252 -20.569 1.00 98.88 557 VAL A CA 1
ATOM 4248 C C . VAL A 1 557 ? 12.433 -7.428 -21.853 1.00 98.88 557 VAL A C 1
ATOM 4250 O O . VAL A 1 557 ? 13.562 -7.146 -22.246 1.00 98.88 557 VAL A O 1
ATOM 4253 N N . ALA A 1 558 ? 11.344 -6.983 -22.490 1.00 98.75 558 ALA A N 1
ATOM 4254 C CA . ALA A 1 558 ? 11.413 -6.177 -23.712 1.00 98.75 558 ALA A CA 1
ATOM 4255 C C . ALA A 1 558 ? 12.107 -4.815 -23.509 1.00 98.75 558 ALA A C 1
ATOM 4257 O O . ALA A 1 558 ? 12.978 -4.454 -24.301 1.00 98.75 558 ALA A O 1
ATOM 4258 N N . PHE A 1 559 ? 11.788 -4.085 -22.434 1.00 98.75 559 PHE A N 1
ATOM 4259 C CA . PHE A 1 559 ? 12.465 -2.826 -22.101 1.00 98.75 559 PHE A CA 1
ATOM 4260 C C . PHE A 1 559 ? 13.919 -3.040 -21.652 1.00 98.75 559 PHE A C 1
ATOM 4262 O O . PHE A 1 559 ? 14.767 -2.208 -21.963 1.00 98.75 559 PHE A O 1
ATOM 4269 N N . ALA A 1 560 ? 14.250 -4.165 -21.004 1.00 98.81 560 ALA A N 1
ATOM 4270 C CA . ALA A 1 560 ? 15.645 -4.521 -20.727 1.00 98.81 560 ALA A CA 1
ATOM 4271 C C . ALA A 1 560 ? 16.443 -4.790 -22.017 1.00 98.81 560 ALA A C 1
ATOM 4273 O O . ALA A 1 560 ? 17.583 -4.356 -22.135 1.00 98.81 560 ALA A O 1
ATOM 4274 N N . LEU A 1 561 ? 15.844 -5.462 -23.006 1.00 98.75 561 LEU A N 1
ATOM 4275 C CA . LEU A 1 561 ? 16.467 -5.697 -24.314 1.00 98.75 561 LEU A CA 1
ATOM 4276 C C . LEU A 1 561 ? 16.640 -4.406 -25.134 1.00 98.75 561 LEU A C 1
ATOM 4278 O O . LEU A 1 561 ? 17.633 -4.273 -25.844 1.00 98.75 561 LEU A O 1
ATOM 4282 N N . ALA A 1 562 ? 15.697 -3.463 -25.035 1.00 98.31 562 ALA A N 1
ATOM 4283 C CA . ALA A 1 562 ? 15.782 -2.155 -25.692 1.00 98.31 562 ALA A CA 1
ATOM 4284 C C . ALA A 1 562 ? 16.716 -1.163 -24.968 1.00 98.31 562 ALA A C 1
ATOM 4286 O O . ALA A 1 562 ? 17.224 -0.227 -25.583 1.00 98.31 562 ALA A O 1
ATOM 4287 N N . GLY A 1 563 ? 16.912 -1.337 -23.657 1.00 98.19 563 GLY A N 1
ATOM 4288 C CA . GLY A 1 563 ? 17.794 -0.532 -22.808 1.00 98.19 563 GLY A CA 1
ATOM 4289 C C . GLY A 1 563 ? 17.353 0.911 -22.539 1.00 98.19 563 GLY A C 1
ATOM 4290 O O . GLY A 1 563 ? 18.076 1.640 -21.866 1.00 98.19 563 GLY A O 1
ATOM 4291 N N . ARG A 1 564 ? 16.186 1.344 -23.032 1.00 96.94 564 ARG A N 1
ATOM 4292 C CA . ARG A 1 564 ? 15.679 2.723 -22.914 1.00 96.94 564 ARG A CA 1
ATOM 4293 C C . ARG A 1 564 ? 14.152 2.777 -22.851 1.00 96.94 564 ARG A C 1
ATOM 4295 O O . ARG A 1 564 ? 13.486 1.895 -23.384 1.00 96.94 564 ARG A O 1
ATOM 4302 N N . MET A 1 565 ? 13.614 3.831 -22.241 1.00 96.50 565 MET A N 1
ATOM 4303 C CA . MET A 1 565 ? 12.176 4.118 -22.148 1.00 96.50 565 MET A CA 1
ATOM 4304 C C . MET A 1 565 ? 11.642 4.978 -23.296 1.00 96.50 565 MET A C 1
ATOM 4306 O O . MET A 1 565 ? 10.464 4.880 -23.628 1.00 96.50 565 MET A O 1
ATOM 4310 N N . ASN A 1 566 ? 12.486 5.801 -23.923 1.00 92.94 566 ASN A N 1
ATOM 4311 C CA . ASN A 1 566 ? 12.109 6.646 -25.059 1.00 92.94 566 ASN A CA 1
ATOM 4312 C C . ASN A 1 566 ? 12.102 5.857 -26.380 1.00 92.94 566 ASN A C 1
ATOM 4314 O O . ASN A 1 566 ? 12.795 6.202 -27.336 1.00 92.94 566 ASN A O 1
ATOM 4318 N N . ILE A 1 567 ? 11.327 4.771 -26.421 1.00 96.88 567 ILE A N 1
ATOM 4319 C CA . ILE A 1 567 ? 11.161 3.872 -27.569 1.00 96.88 567 ILE A CA 1
ATOM 4320 C C . ILE A 1 567 ? 9.689 3.472 -27.730 1.00 96.88 567 ILE A C 1
ATOM 4322 O O . ILE A 1 567 ? 9.045 3.067 -26.762 1.00 96.88 567 ILE A O 1
ATOM 4326 N N . ASP A 1 568 ? 9.155 3.547 -28.949 1.00 97.38 568 ASP A N 1
ATOM 4327 C CA . ASP A 1 568 ? 7.885 2.892 -29.277 1.00 97.38 568 ASP A CA 1
ATOM 4328 C C . ASP A 1 568 ? 8.155 1.431 -29.660 1.00 97.38 568 ASP A C 1
ATOM 4330 O O . ASP A 1 568 ? 8.442 1.111 -30.814 1.00 97.38 568 ASP A O 1
ATOM 4334 N N . LEU A 1 569 ? 8.021 0.518 -28.692 1.00 96.88 569 LEU A N 1
ATOM 4335 C CA . LEU A 1 569 ? 8.206 -0.925 -28.910 1.00 96.88 569 LEU A CA 1
ATOM 4336 C C . LEU A 1 569 ? 7.238 -1.534 -29.949 1.00 96.88 569 LEU A C 1
ATOM 4338 O O . LEU A 1 569 ? 7.423 -2.688 -30.346 1.00 96.88 569 LEU A O 1
ATOM 4342 N N . THR A 1 570 ? 6.204 -0.807 -30.384 1.00 95.31 570 THR A N 1
ATOM 4343 C CA . THR A 1 570 ? 5.234 -1.278 -31.381 1.00 95.31 570 THR A CA 1
ATOM 4344 C C . THR A 1 570 ? 5.628 -0.941 -32.824 1.00 95.31 570 THR A C 1
ATOM 4346 O O . THR A 1 570 ? 5.251 -1.690 -33.733 1.00 95.31 570 THR A O 1
ATOM 4349 N N . THR A 1 571 ? 6.442 0.103 -33.050 1.00 96.94 571 THR A N 1
ATOM 4350 C CA . THR A 1 571 ? 6.916 0.501 -34.394 1.00 96.94 571 THR A CA 1
ATOM 4351 C C . THR A 1 571 ? 8.438 0.536 -34.568 1.00 96.94 571 THR A C 1
ATOM 4353 O O . THR A 1 571 ? 8.907 0.323 -35.689 1.00 96.94 571 THR A O 1
ATOM 4356 N N . GLU A 1 572 ? 9.225 0.715 -33.504 1.00 97.94 572 GLU A N 1
ATOM 4357 C CA . GLU A 1 572 ? 10.691 0.630 -33.530 1.00 97.94 572 GLU A CA 1
ATOM 4358 C C . GLU A 1 572 ? 11.193 -0.814 -33.314 1.00 97.94 572 GLU A C 1
ATOM 4360 O O . GLU A 1 572 ? 10.553 -1.616 -32.626 1.00 97.94 572 GLU A O 1
ATOM 4365 N N . PRO A 1 573 ? 12.357 -1.187 -33.881 1.00 97.88 573 PRO A N 1
ATO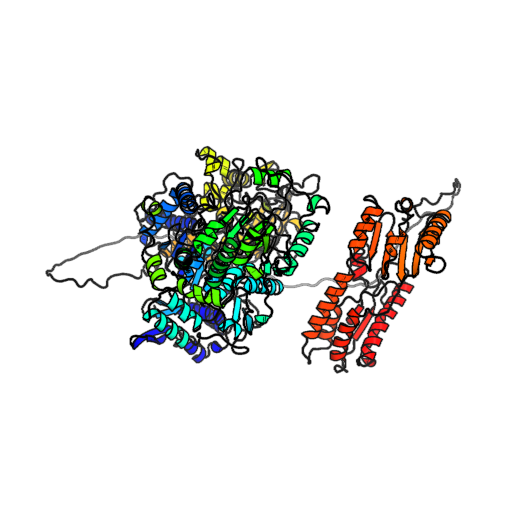M 4366 C CA . PRO A 1 573 ? 13.019 -2.435 -33.528 1.00 97.88 573 PRO A CA 1
ATOM 4367 C C . PRO A 1 573 ? 13.639 -2.340 -32.127 1.00 97.88 573 PRO A C 1
ATOM 4369 O O . PRO A 1 573 ? 14.249 -1.335 -31.770 1.00 97.88 573 PRO A O 1
ATOM 4372 N N . ILE A 1 574 ? 13.545 -3.427 -31.361 1.00 96.69 574 ILE A N 1
ATOM 4373 C CA . ILE A 1 574 ? 14.176 -3.569 -30.040 1.00 96.69 574 ILE A CA 1
ATOM 4374 C C . ILE A 1 574 ? 15.698 -3.563 -30.188 1.00 96.69 574 ILE A C 1
ATOM 4376 O O . ILE A 1 574 ? 16.401 -2.895 -29.437 1.00 96.69 574 ILE A O 1
ATOM 4380 N N . SER A 1 575 ? 16.204 -4.327 -31.159 1.00 95.38 575 SER A N 1
ATOM 4381 C CA . SER A 1 575 ? 17.624 -4.409 -31.500 1.00 95.38 575 SER A CA 1
ATOM 4382 C C . SER A 1 575 ? 17.808 -5.063 -32.879 1.00 95.38 575 SER A C 1
ATOM 4384 O O . SER A 1 575 ? 16.835 -5.408 -33.559 1.00 95.38 575 SER A O 1
ATOM 4386 N N . ILE A 1 576 ? 19.060 -5.247 -33.297 1.00 96.12 576 ILE A N 1
ATOM 4387 C CA . ILE A 1 576 ? 19.437 -6.005 -34.495 1.00 96.12 576 ILE A CA 1
ATOM 4388 C C . ILE A 1 576 ? 19.784 -7.442 -34.086 1.00 96.12 576 ILE A C 1
ATOM 4390 O O . ILE A 1 576 ? 20.575 -7.661 -33.172 1.00 96.12 576 ILE A O 1
ATOM 4394 N N . GLY A 1 577 ? 19.195 -8.427 -34.764 1.00 94.56 577 GLY A N 1
ATOM 4395 C CA . GLY A 1 577 ? 19.475 -9.842 -34.532 1.00 94.56 577 GLY A CA 1
ATOM 4396 C C . GLY A 1 577 ? 20.823 -10.297 -35.101 1.00 94.56 577 GLY A C 1
ATOM 4397 O O . GLY A 1 577 ? 21.433 -9.639 -35.943 1.00 94.56 577 GLY A O 1
ATOM 4398 N N . SER A 1 578 ? 21.255 -11.494 -34.706 1.00 94.06 578 SER A N 1
ATOM 4399 C CA . SER A 1 578 ? 22.495 -12.151 -35.172 1.00 94.06 578 SER A CA 1
ATOM 4400 C C . SER A 1 578 ? 22.587 -12.361 -36.694 1.00 94.06 578 SER A C 1
ATOM 4402 O O . SER A 1 578 ? 23.675 -12.556 -37.231 1.00 94.06 578 SER A O 1
ATOM 4404 N N . ASN A 1 579 ? 21.460 -12.283 -37.405 1.00 93.50 579 ASN A N 1
ATOM 4405 C CA . ASN A 1 579 ? 21.355 -12.321 -38.867 1.00 93.50 579 ASN A CA 1
ATOM 4406 C C . ASN A 1 579 ? 21.422 -10.926 -39.535 1.00 93.50 579 ASN A C 1
ATOM 4408 O O . ASN A 1 579 ? 21.171 -10.807 -40.736 1.00 93.50 579 ASN A O 1
ATOM 4412 N N . GLY A 1 580 ? 21.697 -9.865 -38.770 1.00 94.06 580 GLY A N 1
ATOM 4413 C CA . GLY A 1 580 ? 21.744 -8.481 -39.245 1.00 94.06 580 GLY A CA 1
ATOM 4414 C C . GLY A 1 580 ? 20.380 -7.862 -39.574 1.00 94.06 580 GLY A C 1
ATOM 4415 O O . GLY A 1 580 ? 20.345 -6.795 -40.182 1.00 94.06 580 GLY A O 1
ATOM 4416 N N . GLN A 1 581 ? 19.264 -8.511 -39.222 1.00 96.31 581 GLN A N 1
ATOM 4417 C CA . GLN A 1 581 ? 17.915 -7.976 -39.440 1.00 96.31 581 GLN A CA 1
ATOM 4418 C C . GLN A 1 581 ? 17.386 -7.260 -38.186 1.00 96.31 581 GLN A C 1
ATOM 4420 O O . GLN A 1 581 ? 17.698 -7.688 -37.072 1.00 96.31 581 GLN A O 1
ATOM 4425 N N . PRO A 1 582 ? 16.562 -6.205 -38.330 1.00 97.75 582 PRO A N 1
ATOM 4426 C CA . PRO A 1 582 ? 15.840 -5.620 -37.202 1.00 97.75 582 PRO A CA 1
ATOM 4427 C C . PRO A 1 582 ? 14.874 -6.637 -36.581 1.00 97.75 582 PRO A C 1
ATOM 4429 O O . PRO A 1 582 ? 14.229 -7.403 -37.297 1.00 97.75 582 PRO A O 1
ATOM 4432 N N . VAL A 1 583 ? 14.765 -6.623 -35.251 1.00 98.50 583 VAL A N 1
ATOM 4433 C CA . VAL A 1 583 ? 13.843 -7.470 -34.482 1.00 98.50 583 VAL A CA 1
ATOM 4434 C C . VAL A 1 583 ? 12.889 -6.580 -33.692 1.00 98.50 583 VAL A C 1
ATOM 4436 O O . VAL A 1 583 ? 13.309 -5.822 -32.820 1.00 98.50 583 VAL A O 1
ATOM 4439 N N . TYR A 1 584 ? 11.600 -6.675 -34.001 1.00 98.56 584 TYR A N 1
ATOM 4440 C CA . TYR A 1 584 ? 10.514 -5.922 -33.373 1.00 98.56 584 TYR A CA 1
ATOM 4441 C C . TYR A 1 584 ? 9.865 -6.729 -32.241 1.00 98.56 584 TYR A C 1
ATOM 4443 O O . TYR A 1 584 ? 9.962 -7.958 -32.220 1.00 98.56 584 TYR A O 1
ATOM 4451 N N . LEU A 1 585 ? 9.120 -6.070 -31.341 1.00 98.06 585 LEU A N 1
ATOM 4452 C CA . LEU A 1 585 ? 8.409 -6.748 -30.244 1.00 98.06 585 LEU A CA 1
ATOM 4453 C C . LEU A 1 585 ? 7.513 -7.889 -30.751 1.00 98.06 585 LEU A C 1
ATOM 4455 O O . LEU A 1 585 ? 7.596 -9.007 -30.253 1.00 98.06 585 LEU A O 1
ATOM 4459 N N . LYS A 1 586 ? 6.736 -7.639 -31.812 1.00 96.75 586 LYS A N 1
ATOM 4460 C CA . LYS A 1 586 ? 5.869 -8.628 -32.483 1.00 96.75 586 LYS A CA 1
ATOM 4461 C C . LYS A 1 586 ? 6.598 -9.890 -32.978 1.00 96.75 586 LYS A C 1
ATOM 4463 O O . LYS A 1 586 ? 5.961 -10.922 -33.147 1.00 96.75 586 LYS A O 1
ATOM 4468 N N . ASP A 1 587 ? 7.911 -9.823 -33.212 1.00 97.56 587 ASP A N 1
ATOM 4469 C CA . ASP A 1 587 ? 8.699 -10.954 -33.716 1.00 97.56 587 ASP A CA 1
ATOM 4470 C C . ASP A 1 587 ? 9.165 -11.888 -32.584 1.00 97.56 587 ASP A C 1
ATOM 4472 O O . ASP A 1 587 ? 9.628 -12.999 -32.863 1.00 97.56 587 ASP A O 1
ATOM 4476 N N . ILE A 1 588 ? 9.089 -11.421 -31.328 1.00 98.12 588 ILE A N 1
ATOM 4477 C CA . ILE A 1 588 ? 9.472 -12.143 -30.102 1.00 98.12 588 ILE A CA 1
ATOM 4478 C C . ILE A 1 588 ? 8.340 -12.255 -29.070 1.00 98.12 588 ILE A C 1
ATOM 4480 O O . ILE A 1 588 ? 8.502 -12.953 -28.074 1.00 98.12 588 ILE A O 1
ATOM 4484 N N . TRP A 1 589 ? 7.193 -11.611 -29.284 1.00 98.19 589 TRP A N 1
ATOM 4485 C CA . TRP A 1 589 ? 6.037 -11.750 -28.402 1.00 98.19 589 TRP A CA 1
ATOM 4486 C C . TRP A 1 589 ? 5.486 -13.190 -28.465 1.00 98.19 589 TRP A C 1
ATOM 4488 O O . TRP A 1 589 ? 5.458 -13.794 -29.547 1.00 98.19 589 TRP A O 1
ATOM 4498 N N . PRO A 1 590 ? 5.092 -13.794 -27.333 1.00 97.44 590 PRO A N 1
ATOM 4499 C CA . PRO A 1 590 ? 4.416 -15.086 -27.316 1.00 97.44 590 PRO A CA 1
ATOM 4500 C C . PRO A 1 590 ? 2.939 -14.942 -27.702 1.00 97.44 590 PRO A C 1
ATOM 4502 O O . PRO A 1 590 ? 2.301 -13.948 -27.362 1.00 97.44 590 PRO A O 1
ATOM 4505 N N . ASN A 1 591 ? 2.394 -15.947 -28.382 1.00 95.25 591 ASN A N 1
ATOM 4506 C CA . ASN A 1 591 ? 0.953 -16.068 -28.609 1.00 95.25 591 ASN A CA 1
ATOM 4507 C C . ASN A 1 591 ? 0.286 -16.960 -27.542 1.00 95.25 591 ASN A C 1
ATOM 4509 O O . ASN A 1 591 ? 0.957 -17.664 -26.777 1.00 95.25 591 ASN A O 1
ATOM 4513 N N . SER A 1 592 ? -1.045 -16.942 -27.492 1.00 93.31 592 SER A N 1
ATOM 4514 C CA . SER A 1 592 ? -1.820 -17.707 -26.508 1.00 93.31 592 SER A CA 1
ATOM 4515 C C . SER A 1 592 ? -1.667 -19.228 -26.642 1.00 93.31 592 SER A C 1
ATOM 4517 O O . SER A 1 592 ? -1.761 -19.919 -25.627 1.00 93.31 592 SER A O 1
ATOM 4519 N N . ASP A 1 593 ? -1.376 -19.770 -27.831 1.00 95.88 593 ASP A N 1
ATOM 4520 C CA . ASP A 1 593 ? -1.138 -21.211 -28.028 1.00 95.88 593 ASP A CA 1
ATOM 4521 C C . ASP A 1 593 ? 0.206 -21.650 -27.418 1.00 95.88 593 ASP A C 1
ATOM 4523 O O . ASP A 1 593 ? 0.291 -22.691 -26.762 1.00 95.88 593 ASP A O 1
ATOM 4527 N N . GLU A 1 594 ? 1.259 -20.842 -27.573 1.00 97.38 594 GLU A N 1
ATOM 4528 C CA . GLU A 1 594 ? 2.577 -21.076 -26.969 1.00 97.38 594 GLU A CA 1
ATOM 4529 C C . GLU A 1 594 ? 2.504 -21.023 -25.437 1.00 97.38 594 GLU A C 1
ATOM 4531 O O . GLU A 1 594 ? 3.037 -21.907 -24.761 1.00 97.38 594 GLU A O 1
ATOM 4536 N N . ILE A 1 595 ? 1.793 -20.032 -24.884 1.00 96.75 595 ILE A N 1
ATOM 4537 C CA . ILE A 1 595 ? 1.561 -19.919 -23.436 1.00 96.75 595 ILE A CA 1
ATOM 4538 C C . ILE A 1 595 ? 0.729 -21.110 -22.944 1.00 96.75 595 ILE A C 1
ATOM 4540 O O . ILE A 1 595 ? 1.117 -21.762 -21.977 1.00 96.75 595 ILE A O 1
ATOM 4544 N N . SER A 1 596 ? -0.363 -21.457 -23.634 1.00 94.62 596 SER A N 1
ATOM 4545 C CA . SER A 1 596 ? -1.231 -22.592 -23.275 1.00 94.62 596 SER A CA 1
ATOM 4546 C C . SER A 1 596 ? -0.510 -23.940 -23.343 1.00 94.62 596 SER A C 1
ATOM 4548 O O . SER A 1 596 ? -0.807 -24.831 -22.551 1.00 94.62 596 SER A O 1
ATOM 4550 N N . THR A 1 597 ? 0.472 -24.084 -24.238 1.00 96.56 597 THR A N 1
ATOM 4551 C CA . THR A 1 597 ? 1.328 -25.278 -24.334 1.00 96.56 597 THR A CA 1
ATOM 4552 C C . THR A 1 597 ? 2.279 -25.401 -23.137 1.00 96.56 597 THR A C 1
ATOM 4554 O O . THR A 1 597 ? 2.562 -26.511 -22.689 1.00 96.56 597 THR A O 1
ATOM 4557 N N . ALA A 1 598 ? 2.754 -24.279 -22.585 1.00 95.94 598 ALA A N 1
ATOM 4558 C CA . ALA A 1 598 ? 3.631 -24.258 -21.412 1.00 95.94 598 ALA A CA 1
ATOM 4559 C C . ALA A 1 598 ? 2.868 -24.260 -20.067 1.00 95.94 598 ALA A C 1
ATOM 4561 O O . ALA A 1 598 ? 3.408 -24.684 -19.045 1.00 95.94 598 ALA A O 1
ATOM 4562 N N . LEU A 1 599 ? 1.606 -23.823 -20.052 1.00 94.75 599 LEU A N 1
ATOM 4563 C CA . LEU A 1 599 ? 0.795 -23.662 -18.840 1.00 94.75 599 LEU A CA 1
ATOM 4564 C C . LEU A 1 599 ? 0.655 -24.929 -17.958 1.00 94.75 599 LEU A C 1
ATOM 4566 O O . LEU A 1 599 ? 0.664 -24.778 -16.734 1.00 94.75 599 LEU A O 1
ATOM 4570 N N . PRO A 1 600 ? 0.594 -26.170 -18.494 1.00 94.50 600 PRO A N 1
ATOM 4571 C CA . PRO A 1 600 ? 0.542 -27.384 -17.676 1.00 94.50 600 PRO A CA 1
ATOM 4572 C C . PRO A 1 600 ? 1.737 -27.579 -16.733 1.00 94.50 600 PRO A C 1
ATOM 4574 O O . PRO A 1 600 ? 1.566 -28.190 -15.682 1.00 94.50 600 PRO A O 1
ATOM 4577 N N . PHE A 1 601 ? 2.922 -27.035 -17.045 1.00 94.19 601 PHE A N 1
ATOM 4578 C CA . PHE A 1 601 ? 4.084 -27.122 -16.147 1.00 94.19 601 PHE A CA 1
ATOM 4579 C C . PHE A 1 601 ? 3.876 -26.353 -14.833 1.00 94.19 601 PHE A C 1
ATOM 4581 O O . PHE A 1 601 ? 4.470 -26.715 -13.820 1.00 94.19 601 PHE A O 1
ATOM 4588 N N . ALA A 1 602 ? 3.041 -25.309 -14.842 1.00 92.25 602 ALA A N 1
ATOM 4589 C CA . ALA A 1 602 ? 2.777 -24.454 -13.685 1.00 92.25 602 ALA A CA 1
ATOM 4590 C C . ALA A 1 602 ? 1.600 -24.917 -12.812 1.00 92.25 602 ALA A C 1
ATOM 4592 O O . ALA A 1 602 ? 1.436 -24.441 -11.690 1.00 92.25 602 ALA A O 1
ATOM 4593 N N . PHE A 1 603 ? 0.787 -25.849 -13.312 1.00 89.19 603 PHE A N 1
ATOM 4594 C CA . PHE A 1 603 ? -0.381 -26.391 -12.619 1.00 89.19 603 PHE A CA 1
ATOM 4595 C C . PHE A 1 603 ? -0.221 -27.893 -12.354 1.00 89.19 603 PHE A C 1
ATOM 4597 O O . PHE A 1 603 ? -1.099 -28.689 -12.679 1.00 89.19 603 PHE A O 1
ATOM 4604 N N . ASP A 1 604 ? 0.914 -28.263 -11.752 1.00 91.12 604 ASP A N 1
ATOM 4605 C CA . ASP A 1 604 ? 1.196 -29.607 -11.241 1.00 91.12 604 ASP A CA 1
ATOM 4606 C C . ASP A 1 604 ? 0.921 -29.697 -9.720 1.00 91.12 604 ASP A C 1
ATOM 4608 O O . ASP A 1 604 ? 1.740 -29.229 -8.919 1.00 91.12 604 ASP A O 1
ATOM 4612 N N . PRO A 1 605 ? -0.174 -30.360 -9.288 1.00 93.31 605 PRO A N 1
ATOM 4613 C CA . PRO A 1 605 ? -0.497 -30.557 -7.876 1.00 93.31 605 PRO A CA 1
ATOM 4614 C C . PRO A 1 605 ? 0.579 -31.285 -7.059 1.00 93.31 605 PRO A C 1
ATOM 4616 O O . PRO A 1 605 ? 0.575 -31.172 -5.831 1.00 93.31 605 PRO A O 1
ATOM 4619 N N . ALA A 1 606 ? 1.473 -32.056 -7.694 1.00 92.50 606 ALA A N 1
ATOM 4620 C CA . ALA A 1 606 ? 2.568 -32.724 -6.996 1.00 92.50 606 ALA A CA 1
ATOM 4621 C C . ALA A 1 606 ? 3.650 -31.719 -6.573 1.00 92.50 606 ALA A C 1
ATOM 4623 O O . ALA A 1 606 ? 4.058 -31.742 -5.413 1.00 92.50 606 ALA A O 1
ATOM 4624 N N . THR A 1 607 ? 4.036 -30.787 -7.454 1.00 92.38 607 THR A N 1
ATOM 4625 C CA . THR A 1 607 ? 4.988 -29.705 -7.138 1.00 92.38 607 THR A CA 1
ATOM 4626 C C . THR A 1 607 ? 4.504 -28.846 -5.968 1.00 92.38 607 THR A C 1
ATOM 4628 O O . THR A 1 607 ? 5.269 -28.612 -5.032 1.00 92.38 607 THR A O 1
ATOM 4631 N N . PHE A 1 608 ? 3.228 -28.433 -5.956 1.00 93.62 608 PHE A N 1
ATOM 4632 C CA . PHE A 1 608 ? 2.666 -27.688 -4.819 1.00 93.62 608 PHE A CA 1
ATOM 4633 C C . PHE A 1 608 ? 2.774 -28.490 -3.513 1.00 93.62 608 PHE A C 1
ATOM 4635 O O . PHE A 1 608 ? 3.286 -27.982 -2.517 1.00 93.62 608 PHE A O 1
ATOM 4642 N N . LYS A 1 609 ? 2.367 -29.766 -3.513 1.00 91.62 609 LYS A N 1
ATOM 4643 C CA . LYS A 1 609 ? 2.465 -30.626 -2.320 1.00 91.62 609 LYS A CA 1
ATOM 4644 C C . LYS A 1 609 ? 3.908 -30.808 -1.854 1.00 91.62 609 LYS A C 1
ATOM 4646 O O . LYS A 1 609 ? 4.164 -30.705 -0.657 1.00 91.62 609 LYS A O 1
ATOM 4651 N N . GLU A 1 610 ? 4.850 -31.034 -2.766 1.00 90.56 610 GLU A N 1
ATOM 4652 C CA . GLU A 1 610 ? 6.270 -31.187 -2.437 1.00 90.56 610 GLU A CA 1
ATOM 4653 C C . GLU A 1 610 ? 6.842 -29.916 -1.791 1.00 90.56 610 GLU A C 1
ATOM 4655 O O . GLU A 1 610 ? 7.424 -29.991 -0.708 1.00 90.56 610 GLU A O 1
ATOM 4660 N N . ARG A 1 611 ? 6.633 -28.744 -2.407 1.00 90.62 611 ARG A N 1
ATOM 4661 C CA . ARG A 1 611 ? 7.205 -27.472 -1.932 1.00 90.62 611 ARG A CA 1
ATOM 4662 C C . ARG A 1 611 ? 6.560 -26.920 -0.660 1.00 90.62 611 ARG A C 1
ATOM 4664 O O . ARG A 1 611 ? 7.215 -26.151 0.041 1.00 90.62 611 ARG A O 1
ATOM 4671 N N . TYR A 1 612 ? 5.327 -27.318 -0.345 1.00 90.00 612 TYR A N 1
ATOM 4672 C CA . TYR A 1 612 ? 4.583 -26.820 0.818 1.00 90.00 612 TYR A CA 1
ATOM 4673 C C . TYR A 1 612 ? 4.451 -27.807 1.996 1.00 90.00 612 TYR A C 1
ATOM 4675 O O . TYR A 1 612 ? 3.939 -27.414 3.043 1.00 90.00 612 TYR A O 1
ATOM 4683 N N . THR A 1 613 ? 4.922 -29.058 1.881 1.00 85.62 613 THR A N 1
ATOM 4684 C CA . THR A 1 613 ? 4.856 -30.037 2.994 1.00 85.62 613 THR A CA 1
ATOM 4685 C C . THR A 1 613 ? 5.911 -29.792 4.081 1.00 85.62 613 THR A C 1
ATOM 4687 O O . THR A 1 613 ? 5.597 -29.908 5.264 1.00 85.62 613 THR A O 1
ATOM 4690 N N . ASP A 1 614 ? 7.151 -29.452 3.713 1.00 80.56 614 ASP A N 1
ATOM 4691 C CA . ASP A 1 614 ? 8.233 -29.166 4.669 1.00 80.56 614 ASP A CA 1
ATOM 4692 C C . ASP A 1 614 ? 9.120 -28.017 4.168 1.00 80.56 614 ASP A C 1
ATOM 4694 O O . ASP A 1 614 ? 9.998 -28.195 3.323 1.00 80.56 614 ASP A O 1
ATOM 4698 N N . PHE A 1 615 ? 8.898 -26.825 4.724 1.00 79.06 615 PHE A N 1
ATOM 4699 C CA . PHE A 1 615 ? 9.700 -25.636 4.431 1.00 79.06 615 PHE A CA 1
ATOM 4700 C C . PHE A 1 615 ? 11.149 -25.723 4.930 1.00 79.06 615 PHE A C 1
ATOM 4702 O O . PHE A 1 615 ? 12.018 -25.027 4.410 1.00 79.06 615 PHE A O 1
ATOM 4709 N N . ALA A 1 616 ? 11.417 -26.500 5.981 1.00 73.69 616 ALA A N 1
ATOM 4710 C CA . ALA A 1 616 ? 12.699 -26.490 6.678 1.00 73.69 616 ALA A CA 1
ATOM 4711 C C . ALA A 1 616 ? 13.716 -27.459 6.061 1.00 73.69 616 ALA A C 1
ATOM 4713 O O . ALA A 1 616 ? 14.918 -27.196 6.148 1.00 73.69 616 ALA A O 1
ATOM 4714 N N . LYS A 1 617 ? 13.246 -28.546 5.437 1.00 75.75 617 LYS A N 1
ATOM 4715 C CA . LYS A 1 617 ? 14.051 -29.597 4.789 1.00 75.75 617 LYS A CA 1
ATOM 4716 C C . LYS A 1 617 ? 15.179 -29.050 3.905 1.00 75.75 617 LYS A C 1
ATOM 4718 O O . LYS A 1 617 ? 16.339 -29.405 4.101 1.00 75.75 617 LYS A O 1
ATOM 4723 N N . ASP A 1 618 ? 14.836 -28.144 2.989 1.00 75.19 618 ASP A N 1
ATOM 4724 C CA . ASP A 1 618 ? 15.725 -27.624 1.941 1.00 75.19 618 ASP A CA 1
ATOM 4725 C C . ASP A 1 618 ? 16.193 -26.177 2.253 1.00 75.19 618 ASP A C 1
ATOM 4727 O O . ASP A 1 618 ? 16.168 -25.297 1.383 1.00 75.19 618 ASP A O 1
ATOM 4731 N N . LEU A 1 619 ? 16.555 -25.905 3.518 1.00 85.12 619 LEU A N 1
ATOM 4732 C CA . LEU A 1 619 ? 17.077 -24.615 4.002 1.00 85.12 619 LEU A CA 1
ATOM 4733 C C . LEU A 1 619 ? 18.205 -24.793 5.041 1.00 85.12 619 LEU A C 1
ATOM 4735 O O . LEU A 1 619 ? 17.997 -24.646 6.248 1.00 85.12 619 LEU A O 1
ATOM 4739 N N . ASP A 1 620 ? 19.431 -25.039 4.571 1.00 91.75 620 ASP A N 1
ATOM 4740 C CA . ASP A 1 620 ? 20.633 -25.168 5.412 1.00 91.75 620 ASP A CA 1
ATOM 4741 C C . ASP A 1 620 ? 20.865 -23.938 6.307 1.00 91.75 620 ASP A C 1
ATOM 4743 O O . ASP A 1 620 ? 21.155 -24.079 7.496 1.00 91.75 620 ASP A O 1
ATOM 4747 N N . LEU A 1 621 ? 20.711 -22.731 5.753 1.00 93.75 621 LEU A N 1
ATOM 4748 C CA . LEU A 1 621 ? 20.898 -21.474 6.479 1.00 93.75 621 LEU A CA 1
ATOM 4749 C C . LEU A 1 621 ? 19.857 -21.315 7.596 1.00 93.75 621 LEU A C 1
ATOM 4751 O O . LEU A 1 621 ? 20.210 -20.943 8.713 1.00 93.75 621 LEU A O 1
ATOM 4755 N N . TRP A 1 622 ? 18.591 -21.674 7.340 1.00 93.31 622 TRP A N 1
ATOM 4756 C CA . TRP A 1 622 ? 17.554 -21.656 8.375 1.00 93.31 622 TRP A CA 1
ATOM 4757 C C . TRP A 1 622 ? 17.825 -22.689 9.458 1.00 93.31 622 TRP A C 1
ATOM 4759 O O . TRP A 1 622 ? 17.716 -22.358 10.636 1.00 93.31 622 TRP A O 1
ATOM 4769 N N . GLN A 1 623 ? 18.211 -23.917 9.102 1.00 90.94 623 GLN A N 1
ATOM 4770 C CA . GLN A 1 623 ? 18.539 -24.963 10.076 1.00 90.94 623 GLN A CA 1
ATOM 4771 C C . GLN A 1 623 ? 19.657 -24.515 11.035 1.00 90.94 623 GLN A C 1
ATOM 4773 O O . GLN A 1 623 ? 19.520 -24.713 12.242 1.00 90.94 623 GLN A O 1
ATOM 4778 N N . GLN A 1 624 ? 20.685 -23.824 10.527 1.00 92.88 624 GLN A N 1
ATOM 4779 C CA . GLN A 1 624 ? 21.821 -23.309 11.307 1.00 92.88 624 GLN A CA 1
ATOM 4780 C C . GLN A 1 624 ? 21.476 -22.185 12.304 1.00 92.88 624 GLN A C 1
ATOM 4782 O O . GLN A 1 624 ? 22.211 -22.003 13.274 1.00 92.88 624 GLN A O 1
ATOM 4787 N N . VAL A 1 625 ? 20.376 -21.440 12.123 1.00 92.88 625 VAL A N 1
ATOM 4788 C CA . VAL A 1 625 ? 19.970 -20.394 13.084 1.00 92.88 625 VAL A CA 1
ATOM 4789 C C . VAL A 1 625 ? 19.639 -21.024 14.450 1.00 92.88 625 VAL A C 1
ATOM 4791 O O . VAL A 1 625 ? 18.774 -21.905 14.500 1.00 92.88 625 VAL A O 1
ATOM 4794 N N . PRO A 1 626 ? 20.237 -20.570 15.570 1.00 91.94 626 PRO A N 1
ATOM 4795 C CA . PRO A 1 626 ? 19.887 -21.055 16.904 1.00 91.94 626 PRO A CA 1
ATOM 4796 C C . PRO A 1 626 ? 18.389 -20.926 17.216 1.00 91.94 626 PRO A C 1
ATOM 4798 O O . PRO A 1 626 ? 17.739 -19.964 16.813 1.00 91.94 626 PRO A O 1
ATOM 4801 N N . ALA A 1 627 ? 17.842 -21.886 17.963 1.00 87.94 627 ALA A N 1
ATOM 4802 C CA . ALA A 1 627 ? 16.452 -21.881 18.418 1.00 87.94 627 ALA A CA 1
ATOM 4803 C C . ALA A 1 627 ? 16.409 -21.730 19.953 1.00 87.94 627 ALA A C 1
ATOM 4805 O O . ALA A 1 627 ? 16.578 -22.727 20.660 1.00 87.94 627 ALA A O 1
ATOM 4806 N N . PRO A 1 628 ? 16.229 -20.510 20.496 1.00 87.62 628 PRO A N 1
ATOM 4807 C CA . PRO A 1 628 ? 16.068 -20.313 21.934 1.00 87.62 628 PRO A CA 1
ATOM 4808 C C . PRO A 1 628 ? 14.801 -21.018 22.429 1.00 87.62 628 PRO A C 1
ATOM 4810 O O . PRO A 1 628 ? 13.760 -20.947 21.777 1.00 87.62 628 PRO A O 1
ATOM 4813 N N . THR A 1 629 ? 14.877 -21.674 23.589 1.00 89.31 629 THR A N 1
ATOM 4814 C CA . THR A 1 629 ? 13.749 -22.421 24.170 1.00 89.31 629 THR A CA 1
ATOM 4815 C C . THR A 1 629 ? 13.245 -21.781 25.462 1.00 89.31 629 THR A C 1
ATOM 4817 O O . THR A 1 629 ? 14.032 -21.338 26.297 1.00 89.31 629 THR A O 1
ATOM 4820 N N . GLY A 1 630 ? 11.924 -21.737 25.637 1.00 92.31 630 GLY A N 1
ATOM 4821 C CA . GLY A 1 630 ? 11.263 -21.208 26.832 1.00 92.31 630 GLY A CA 1
ATOM 4822 C C . GLY A 1 630 ? 9.901 -20.582 26.533 1.00 92.31 630 GLY A C 1
ATOM 4823 O O . GLY A 1 630 ? 9.657 -20.086 25.439 1.00 92.31 630 GLY A O 1
ATOM 4824 N N . GLN A 1 631 ? 8.994 -20.573 27.516 1.00 92.06 631 GLN A N 1
ATOM 4825 C CA . GLN A 1 631 ? 7.671 -19.942 27.355 1.00 92.06 631 GLN A CA 1
ATOM 4826 C C . GLN A 1 631 ? 7.731 -18.406 27.349 1.00 92.06 631 GLN A C 1
ATOM 4828 O O . GLN A 1 631 ? 6.845 -17.767 26.785 1.00 92.06 631 GLN A O 1
ATOM 4833 N N . VAL A 1 632 ? 8.764 -17.829 27.969 1.00 94.88 632 VAL A N 1
ATOM 4834 C CA . VAL A 1 632 ? 9.065 -16.391 27.999 1.00 94.88 632 VAL A CA 1
ATOM 4835 C C . VAL A 1 632 ? 10.385 -16.140 27.275 1.00 94.88 632 VAL A C 1
ATOM 4837 O O . VAL A 1 632 ? 11.281 -16.983 27.339 1.00 94.88 632 VAL A O 1
ATOM 4840 N N . TYR A 1 633 ? 10.521 -14.991 26.613 1.00 95.75 633 TYR A N 1
ATOM 4841 C CA . TYR A 1 633 ? 11.793 -14.605 26.005 1.00 95.75 633 TYR A CA 1
ATOM 4842 C C . TYR A 1 633 ? 12.741 -14.012 27.059 1.00 95.75 633 TYR A C 1
ATOM 4844 O O . TYR A 1 633 ? 12.303 -13.398 28.039 1.00 95.75 633 TYR A O 1
ATOM 4852 N N . SER A 1 634 ? 14.045 -14.231 26.873 1.00 92.50 634 SER A N 1
ATOM 4853 C CA . SER A 1 634 ? 15.096 -13.862 27.831 1.00 92.50 634 SER A CA 1
ATOM 4854 C C . SER A 1 634 ? 15.645 -12.446 27.652 1.00 92.50 634 SER A C 1
ATOM 4856 O O . SER A 1 634 ? 16.255 -11.937 28.586 1.00 92.50 634 SER A O 1
ATOM 4858 N N . TRP A 1 635 ? 15.416 -11.817 26.491 1.00 94.50 635 TRP A N 1
ATOM 4859 C CA . TRP A 1 635 ? 15.907 -10.476 26.136 1.00 94.50 635 TRP A CA 1
ATOM 4860 C C . TRP A 1 635 ? 17.430 -10.309 26.335 1.00 94.50 635 TRP A C 1
ATOM 4862 O O . TRP A 1 635 ? 17.856 -9.556 27.213 1.00 94.50 635 TRP A O 1
ATOM 4872 N N . PRO A 1 636 ? 18.267 -11.012 25.542 1.00 93.31 636 PRO A N 1
ATOM 4873 C CA . PRO A 1 636 ? 19.713 -10.779 25.538 1.00 93.31 636 PRO A CA 1
ATOM 4874 C C . PRO A 1 636 ? 20.041 -9.335 25.124 1.00 93.31 636 PRO A C 1
ATOM 4876 O O . PRO A 1 636 ? 19.239 -8.687 24.448 1.00 93.31 636 PRO A O 1
ATOM 4879 N N . GLU A 1 637 ? 21.235 -8.840 25.475 1.00 93.81 637 GLU A N 1
ATOM 4880 C CA . GLU A 1 637 ? 21.725 -7.593 24.874 1.00 93.81 637 GLU A CA 1
ATOM 4881 C C . GLU A 1 637 ? 21.860 -7.794 23.360 1.00 93.81 637 GLU A C 1
ATOM 4883 O O . GLU A 1 637 ? 22.511 -8.730 22.897 1.00 93.81 637 GLU A O 1
ATOM 4888 N N . SER A 1 638 ? 21.179 -6.940 22.601 1.00 95.75 638 SER A N 1
ATOM 4889 C CA . SER A 1 638 ? 21.062 -7.016 21.149 1.00 95.75 638 SER A CA 1
ATOM 4890 C C . SER A 1 638 ? 20.845 -5.608 20.592 1.00 95.75 638 SER A C 1
ATOM 4892 O O . SER A 1 638 ? 20.623 -4.664 21.352 1.00 95.75 638 SER A O 1
ATOM 4894 N N . THR A 1 639 ? 20.883 -5.451 19.267 1.00 96.06 639 THR A N 1
ATOM 4895 C CA . THR A 1 639 ? 20.492 -4.181 18.620 1.00 96.06 639 THR A CA 1
ATOM 4896 C C . THR A 1 639 ? 19.307 -4.333 17.660 1.00 96.06 639 THR A C 1
ATOM 4898 O O . THR A 1 639 ? 18.907 -3.356 17.020 1.00 96.06 639 THR A O 1
ATOM 4901 N N . TYR A 1 640 ? 18.714 -5.529 17.561 1.00 95.62 640 TYR A N 1
ATOM 4902 C CA . TYR A 1 640 ? 17.511 -5.791 16.761 1.00 95.62 640 TYR A CA 1
ATOM 4903 C C . TYR A 1 640 ? 16.255 -6.100 17.584 1.00 95.62 640 TYR A C 1
ATOM 4905 O O . TYR A 1 640 ? 15.161 -5.781 17.122 1.00 95.62 640 TYR A O 1
ATOM 4913 N N . ILE A 1 641 ? 16.391 -6.703 18.771 1.00 96.31 641 ILE A N 1
ATOM 4914 C CA . ILE A 1 641 ? 15.286 -7.224 19.593 1.00 96.31 641 ILE A CA 1
ATOM 4915 C C . ILE A 1 641 ? 15.480 -6.808 21.062 1.00 96.31 641 ILE A C 1
ATOM 4917 O O . ILE A 1 641 ? 16.383 -7.307 21.734 1.00 96.31 641 ILE A O 1
ATOM 4921 N N . ALA A 1 642 ? 14.624 -5.933 21.591 1.00 96.38 642 ALA A N 1
ATOM 4922 C CA . ALA A 1 642 ? 14.663 -5.501 22.993 1.00 96.38 642 ALA A CA 1
ATOM 4923 C C . ALA A 1 642 ? 13.257 -5.345 23.576 1.00 96.38 642 ALA A C 1
ATOM 4925 O O . ALA A 1 642 ? 12.336 -4.938 22.867 1.00 96.38 642 ALA A O 1
ATOM 4926 N N . LYS A 1 643 ? 13.099 -5.635 24.877 1.00 96.25 643 LYS A N 1
ATOM 4927 C CA . LYS A 1 643 ? 11.788 -5.661 25.541 1.00 96.25 643 LYS A CA 1
ATOM 4928 C C . LYS A 1 643 ? 11.077 -4.311 25.350 1.00 96.25 643 LYS A C 1
ATOM 4930 O O . LYS A 1 643 ? 11.629 -3.300 25.784 1.00 96.25 643 LYS A O 1
ATOM 4935 N N . PRO A 1 644 ? 9.884 -4.254 24.734 1.00 93.12 644 PRO A N 1
ATOM 4936 C CA . PRO A 1 644 ? 9.140 -3.006 24.626 1.00 93.12 644 PRO A CA 1
ATOM 4937 C C . PRO A 1 644 ? 8.678 -2.514 26.016 1.00 93.12 644 PRO A C 1
ATOM 4939 O O . PRO A 1 644 ? 8.152 -3.308 26.805 1.00 93.12 644 PRO A O 1
ATOM 4942 N N . PRO A 1 645 ? 8.834 -1.213 26.334 1.00 93.31 645 PRO A N 1
ATOM 4943 C CA . PRO A 1 645 ? 8.551 -0.670 27.667 1.00 93.31 645 PRO A CA 1
ATOM 4944 C C . PRO A 1 645 ? 7.060 -0.378 27.923 1.00 93.31 645 PRO A C 1
ATOM 4946 O O . PRO A 1 645 ? 6.700 0.109 28.995 1.00 93.31 645 PRO A O 1
ATOM 4949 N N . PHE A 1 646 ? 6.163 -0.682 26.971 1.00 90.31 646 PHE A N 1
ATOM 4950 C CA . PHE A 1 646 ? 4.725 -0.365 27.055 1.00 90.31 646 PHE A CA 1
ATOM 4951 C C . PHE A 1 646 ? 4.041 -0.912 28.321 1.00 90.31 646 PHE A C 1
ATOM 4953 O O . PHE A 1 646 ? 3.051 -0.347 28.785 1.00 90.31 646 PHE A O 1
ATOM 4960 N N . PHE A 1 647 ? 4.582 -1.987 28.903 1.00 92.06 647 PHE A N 1
ATOM 4961 C CA . PHE A 1 647 ? 4.037 -2.648 30.088 1.00 92.06 647 PHE A CA 1
ATOM 4962 C C . PHE A 1 647 ? 4.789 -2.343 31.396 1.00 92.06 647 PHE A C 1
ATOM 4964 O O . PHE A 1 647 ? 4.423 -2.885 32.435 1.00 92.06 647 PHE A O 1
ATOM 4971 N N . ASP A 1 648 ? 5.807 -1.476 31.406 1.00 89.88 648 ASP A N 1
ATOM 4972 C CA . ASP A 1 648 ? 6.647 -1.254 32.603 1.00 89.88 648 ASP A CA 1
ATOM 4973 C C . ASP A 1 648 ? 5.910 -0.558 33.766 1.00 89.88 648 ASP A C 1
ATOM 4975 O O . ASP A 1 648 ? 6.389 -0.544 34.898 1.00 89.88 648 ASP A O 1
ATOM 4979 N N . ARG A 1 649 ? 4.711 -0.020 33.505 1.00 85.81 649 ARG A N 1
ATOM 4980 C CA . ARG A 1 649 ? 3.778 0.516 34.516 1.00 85.81 649 ARG A CA 1
ATOM 4981 C C . ARG A 1 649 ? 2.477 -0.297 34.625 1.00 85.81 649 ARG A C 1
ATOM 4983 O O . ARG A 1 649 ? 1.490 0.195 35.167 1.00 85.81 649 ARG A O 1
ATOM 4990 N N . PHE A 1 650 ? 2.442 -1.516 34.081 1.00 93.12 650 PHE A N 1
ATOM 4991 C CA . PHE A 1 650 ? 1.236 -2.346 34.049 1.00 93.12 650 PHE A CA 1
ATOM 4992 C C . PHE A 1 650 ? 0.810 -2.825 35.446 1.00 93.12 650 PHE A C 1
ATOM 4994 O O . PHE A 1 650 ? 1.625 -3.239 36.268 1.00 93.12 650 PHE A O 1
ATOM 5001 N N . LYS A 1 651 ? -0.504 -2.818 35.685 1.00 92.50 651 LYS A N 1
ATOM 5002 C CA . LYS A 1 651 ? -1.168 -3.358 36.879 1.00 92.50 651 LYS A CA 1
ATOM 5003 C C . LYS A 1 651 ? -2.600 -3.769 36.524 1.00 92.50 651 LYS A C 1
ATOM 5005 O O . LYS A 1 651 ? -3.156 -3.278 35.544 1.00 92.50 651 LYS A O 1
ATOM 5010 N N . MET A 1 652 ? -3.223 -4.637 37.329 1.00 92.44 652 MET A N 1
ATOM 5011 C CA . MET A 1 652 ? -4.592 -5.110 37.049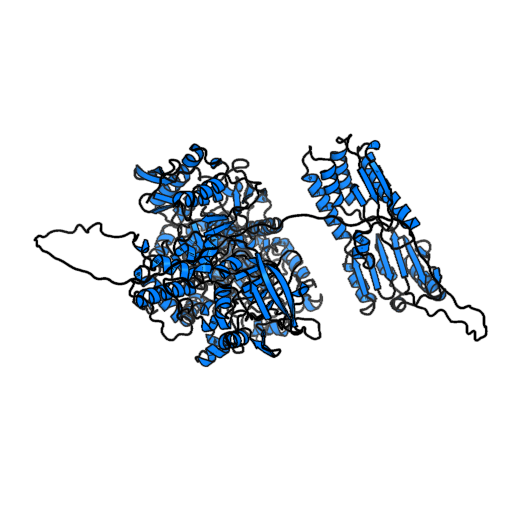 1.00 92.44 652 MET A CA 1
ATOM 5012 C C . MET A 1 652 ? -5.661 -4.013 37.129 1.00 92.44 652 MET A C 1
ATOM 5014 O O . MET A 1 652 ? -6.682 -4.136 36.461 1.00 92.44 652 MET A O 1
ATOM 5018 N N . SER A 1 653 ? -5.449 -2.946 37.907 1.00 91.69 653 SER A N 1
ATOM 5019 C CA . SER A 1 653 ? -6.335 -1.776 37.874 1.00 91.69 653 SER A CA 1
ATOM 5020 C C . SER A 1 653 ? -6.006 -0.872 36.683 1.00 91.69 653 SER A C 1
ATOM 5022 O O . SER A 1 653 ? -4.894 -0.892 36.145 1.00 91.69 653 SER A O 1
ATOM 5024 N N . THR A 1 654 ? -6.950 -0.026 36.296 1.00 90.38 654 THR A N 1
ATOM 5025 C CA . THR A 1 654 ? -6.645 1.188 35.534 1.00 90.38 654 THR A CA 1
ATOM 5026 C C . THR A 1 654 ? -5.994 2.241 36.445 1.00 90.38 654 THR A C 1
ATOM 5028 O O . THR A 1 654 ? -5.825 2.029 37.655 1.00 90.38 654 THR A O 1
ATOM 5031 N N . ASP A 1 655 ? -5.581 3.349 35.840 1.00 88.12 655 ASP A N 1
ATOM 5032 C CA . ASP A 1 655 ? -5.373 4.636 36.506 1.00 88.12 655 ASP A CA 1
ATOM 5033 C C . ASP A 1 655 ? -6.545 5.562 36.146 1.00 88.12 655 ASP A C 1
ATOM 5035 O O . ASP A 1 655 ? -7.247 5.306 35.165 1.00 88.12 655 ASP A O 1
ATOM 5039 N N . ASP A 1 656 ? -6.763 6.621 36.924 1.00 89.06 656 ASP A N 1
ATOM 5040 C CA . ASP A 1 656 ? -7.750 7.646 36.577 1.00 89.06 656 ASP A CA 1
ATOM 5041 C C . ASP A 1 656 ? -7.244 8.506 35.408 1.00 89.06 656 ASP A C 1
ATOM 5043 O O . ASP A 1 656 ? -6.110 8.991 35.421 1.00 89.06 656 ASP A O 1
ATOM 5047 N N . ILE A 1 657 ? -8.100 8.739 34.411 1.00 89.94 657 ILE A N 1
ATOM 5048 C CA . ILE A 1 657 ? -7.835 9.710 33.347 1.00 89.94 657 ILE A CA 1
ATOM 5049 C C . ILE A 1 657 ? -8.065 11.123 33.896 1.00 89.94 657 ILE A C 1
ATOM 5051 O O . ILE A 1 657 ? -9.131 11.417 34.444 1.00 89.94 657 ILE A O 1
ATOM 5055 N N . SER A 1 658 ? -7.107 12.021 33.667 1.00 88.25 658 SER A N 1
ATOM 5056 C CA . SER A 1 658 ? -7.235 13.459 33.919 1.00 88.25 658 SER A CA 1
ATOM 5057 C C . SER A 1 658 ? -6.932 14.285 32.666 1.00 88.25 658 SER A C 1
ATOM 5059 O O . SER A 1 658 ? -6.310 13.798 31.721 1.00 88.25 658 SER A O 1
ATOM 5061 N N . GLY A 1 659 ? -7.308 15.566 32.693 1.00 87.94 659 GLY A N 1
ATOM 5062 C CA . GLY A 1 659 ? -6.870 16.552 31.705 1.00 87.94 659 GLY A CA 1
ATOM 5063 C C . GLY A 1 659 ? -5.344 16.669 31.621 1.00 87.94 659 GLY A C 1
ATOM 5064 O O . GLY A 1 659 ? -4.623 16.367 32.577 1.00 87.94 659 GLY A O 1
ATOM 5065 N N . ILE A 1 660 ? -4.864 17.119 30.464 1.00 96.12 660 ILE A N 1
ATOM 5066 C CA . ILE A 1 660 ? -3.448 17.415 30.212 1.00 96.12 660 ILE A CA 1
ATOM 5067 C C . ILE A 1 660 ? -3.221 18.885 30.573 1.00 96.12 660 ILE A C 1
ATOM 5069 O O . ILE A 1 660 ? -4.017 19.725 30.161 1.00 96.12 660 ILE A O 1
ATOM 5073 N N . THR A 1 661 ? -2.163 19.212 31.317 1.00 97.25 661 THR A N 1
ATOM 5074 C CA . THR A 1 661 ? -1.871 20.593 31.742 1.00 97.25 661 THR A CA 1
ATOM 5075 C C . THR A 1 661 ? -0.399 20.959 31.560 1.00 97.25 661 THR A C 1
ATOM 5077 O O . THR A 1 661 ? 0.485 20.105 31.660 1.00 97.25 661 THR A O 1
ATOM 5080 N N . GLY A 1 662 ? -0.122 22.234 31.274 1.00 97.00 662 GLY A N 1
ATOM 5081 C CA . GLY A 1 662 ? 1.230 22.775 31.118 1.00 97.00 662 GLY A CA 1
ATOM 5082 C C . GLY A 1 662 ? 2.023 22.188 29.944 1.00 97.00 662 GLY A C 1
ATOM 5083 O O . GLY A 1 662 ? 3.255 22.192 29.979 1.00 97.00 662 GLY A O 1
ATOM 5084 N N . ALA A 1 663 ? 1.348 21.655 28.922 1.00 98.06 663 ALA A N 1
ATOM 5085 C CA . ALA A 1 663 ? 2.001 20.964 27.817 1.00 98.06 663 ALA A CA 1
ATOM 5086 C C . ALA A 1 663 ? 2.755 21.919 26.878 1.00 98.06 663 ALA A C 1
ATOM 5088 O O . ALA A 1 663 ? 2.430 23.105 26.768 1.00 98.06 663 ALA A O 1
ATOM 5089 N N . LYS A 1 664 ? 3.737 21.379 26.149 1.00 98.06 664 LYS A N 1
ATOM 5090 C CA . LYS A 1 664 ? 4.473 22.060 25.073 1.00 98.06 664 LYS A CA 1
ATOM 5091 C C . LYS A 1 664 ? 4.227 21.411 23.713 1.00 98.06 664 LYS A C 1
ATOM 5093 O O . LYS A 1 664 ? 4.060 20.196 23.619 1.00 98.06 664 LYS A O 1
ATOM 5098 N N . ALA A 1 665 ? 4.242 22.215 22.651 1.00 98.06 665 ALA A N 1
ATOM 5099 C CA . ALA A 1 665 ? 4.285 21.690 21.292 1.00 98.06 665 ALA A CA 1
ATOM 5100 C C . ALA A 1 665 ? 5.672 21.078 21.037 1.00 98.06 665 ALA A C 1
ATOM 5102 O O . ALA A 1 665 ? 6.681 21.768 21.157 1.00 98.06 665 ALA A O 1
ATOM 5103 N N . LEU A 1 666 ? 5.721 19.789 20.700 1.00 98.50 666 LEU A N 1
ATOM 5104 C CA . LEU A 1 666 ? 6.942 19.119 20.240 1.00 98.50 666 LEU A CA 1
ATOM 5105 C C . LEU A 1 666 ? 7.175 19.374 18.743 1.00 98.50 666 LEU A C 1
ATOM 5107 O O . LEU A 1 666 ? 8.318 19.447 18.294 1.00 98.50 666 LEU A O 1
ATOM 5111 N N . LEU A 1 667 ? 6.082 19.490 17.986 1.00 98.50 667 LEU A N 1
ATOM 5112 C CA . LEU A 1 667 ? 6.029 19.668 16.538 1.00 98.50 667 LEU A CA 1
ATOM 5113 C C . LEU A 1 667 ? 4.769 20.459 16.161 1.00 98.50 667 LEU A C 1
ATOM 5115 O O . LEU A 1 667 ? 3.704 20.234 16.744 1.00 98.50 667 LEU A O 1
ATOM 5119 N N . ILE A 1 668 ? 4.876 21.307 15.137 1.00 98.38 668 ILE A N 1
ATOM 5120 C CA . ILE A 1 668 ? 3.735 21.839 14.382 1.00 98.38 668 ILE A CA 1
ATOM 5121 C C . ILE A 1 668 ? 3.968 21.461 12.922 1.00 98.38 668 ILE A C 1
ATOM 5123 O O . ILE A 1 668 ? 5.017 21.775 12.367 1.00 98.38 668 ILE A O 1
ATOM 5127 N N . LEU A 1 669 ? 3.032 20.752 12.306 1.00 97.56 669 LEU A N 1
ATOM 5128 C CA . LEU A 1 669 ? 3.184 20.169 10.975 1.00 97.56 669 LEU A CA 1
ATOM 5129 C C . LEU A 1 669 ? 2.032 20.624 10.070 1.00 97.56 669 LEU A C 1
ATOM 5131 O O . LEU A 1 669 ? 0.931 20.864 10.555 1.00 97.56 669 LEU A O 1
ATOM 5135 N N . GLY A 1 670 ? 2.295 20.734 8.767 1.00 92.94 670 GLY A N 1
ATOM 5136 C CA . GLY A 1 670 ? 1.277 21.080 7.768 1.00 92.94 670 GLY A CA 1
ATOM 5137 C C . GLY A 1 670 ? 0.366 19.906 7.390 1.00 92.94 670 GLY A C 1
ATOM 5138 O O . GLY A 1 670 ? 0.230 18.939 8.141 1.00 92.94 670 GLY A O 1
ATOM 5139 N N . ASP A 1 671 ? -0.249 19.996 6.213 1.00 89.25 671 ASP A N 1
ATOM 5140 C CA . ASP A 1 671 ? -1.167 18.986 5.672 1.00 89.25 671 ASP A CA 1
ATOM 5141 C C . ASP A 1 671 ? -0.445 17.730 5.118 1.00 89.25 671 ASP A C 1
ATOM 5143 O O . ASP A 1 671 ? 0.766 17.732 4.872 1.00 89.25 671 ASP A O 1
ATOM 5147 N N . SER A 1 672 ? -1.200 16.640 4.946 1.00 82.81 672 SER A N 1
ATOM 5148 C CA . SER A 1 672 ? -0.798 15.341 4.373 1.00 82.81 672 SER A CA 1
ATOM 5149 C C . SER A 1 672 ? 0.494 14.750 4.967 1.00 82.81 672 SER A C 1
ATOM 5151 O O . SER A 1 672 ? 1.338 14.173 4.272 1.00 82.81 672 SER A O 1
ATOM 5153 N N . VAL A 1 673 ? 0.660 14.861 6.291 1.00 89.38 673 VAL A N 1
ATOM 5154 C CA . VAL A 1 673 ? 1.788 14.261 7.025 1.00 89.38 673 VAL A CA 1
ATOM 5155 C C . VAL A 1 673 ? 1.690 12.740 6.962 1.00 89.38 673 VAL A C 1
ATOM 5157 O O . VAL A 1 673 ? 0.921 12.121 7.694 1.00 89.38 673 VAL A O 1
ATOM 5160 N N . THR A 1 674 ? 2.503 12.127 6.105 1.00 84.25 674 THR A N 1
ATOM 5161 C CA . THR A 1 674 ? 2.491 10.674 5.923 1.00 84.25 674 THR A CA 1
ATOM 5162 C C . THR A 1 674 ? 2.998 9.903 7.149 1.00 84.25 674 THR A C 1
ATOM 5164 O O . THR A 1 674 ? 3.860 10.370 7.897 1.00 84.25 674 THR A O 1
ATOM 5167 N N . THR A 1 675 ? 2.584 8.642 7.289 1.00 86.88 675 THR A N 1
ATOM 5168 C CA . THR A 1 675 ? 3.214 7.672 8.203 1.00 86.88 675 THR A CA 1
ATOM 5169 C C . THR A 1 675 ? 4.710 7.482 7.943 1.00 86.88 675 THR A C 1
ATOM 5171 O O . THR A 1 675 ? 5.432 7.071 8.847 1.00 86.88 675 THR A O 1
ATOM 5174 N N . ASP A 1 676 ? 5.192 7.752 6.723 1.00 84.50 676 ASP A N 1
ATOM 5175 C CA . ASP A 1 676 ? 6.622 7.756 6.398 1.00 84.50 676 ASP A CA 1
ATOM 5176 C C . ASP A 1 676 ? 7.351 8.935 7.044 1.00 84.50 676 ASP A C 1
ATOM 5178 O O . ASP A 1 676 ? 8.487 8.761 7.487 1.00 84.50 676 ASP A O 1
ATOM 5182 N N . HIS A 1 677 ? 6.717 10.107 7.152 1.00 88.88 677 HIS A N 1
ATOM 5183 C CA . HIS A 1 677 ? 7.264 11.241 7.898 1.00 88.88 677 HIS A CA 1
ATOM 5184 C C . HIS A 1 677 ? 7.339 10.940 9.402 1.00 88.88 677 HIS A C 1
ATOM 5186 O O . HIS A 1 677 ? 8.354 11.232 10.031 1.00 88.88 677 HIS A O 1
ATOM 5192 N N . ILE A 1 678 ? 6.291 10.321 9.963 1.00 95.69 678 ILE A N 1
ATOM 5193 C CA . ILE A 1 678 ? 6.193 9.989 11.396 1.00 95.69 678 ILE A CA 1
ATOM 5194 C C . ILE A 1 678 ? 7.114 8.815 11.769 1.00 95.69 678 ILE A C 1
ATOM 5196 O O . ILE A 1 678 ? 7.756 8.836 12.816 1.00 95.69 678 ILE A O 1
ATOM 5200 N N . SER A 1 679 ? 7.203 7.783 10.927 1.00 93.38 679 SER A N 1
ATOM 5201 C CA . SER A 1 679 ? 7.978 6.565 11.183 1.00 93.38 679 SER A CA 1
ATOM 5202 C C . SER A 1 679 ? 8.616 6.040 9.885 1.00 93.38 679 SER A C 1
ATOM 5204 O O . SER A 1 679 ? 8.036 5.172 9.217 1.00 93.38 679 SER A O 1
ATOM 5206 N N . PRO A 1 680 ? 9.791 6.562 9.480 1.00 87.88 680 PRO A N 1
ATOM 5207 C CA . PRO A 1 680 ? 10.514 6.104 8.295 1.00 87.88 680 PRO A CA 1
ATOM 5208 C C . PRO A 1 680 ? 10.936 4.631 8.414 1.00 87.88 680 PRO A C 1
ATOM 5210 O O . PRO A 1 680 ? 11.141 4.111 9.508 1.00 87.88 680 PRO A O 1
ATOM 5213 N N . ALA A 1 681 ? 11.078 3.949 7.272 1.00 82.88 681 ALA A N 1
ATOM 5214 C CA . ALA A 1 681 ? 11.438 2.525 7.216 1.00 82.88 681 ALA A CA 1
ATOM 5215 C C . ALA A 1 681 ? 12.790 2.229 6.534 1.00 82.88 681 ALA A C 1
ATOM 5217 O O . ALA A 1 681 ? 13.309 1.128 6.699 1.00 82.88 681 ALA A O 1
ATOM 5218 N N . GLY A 1 682 ? 13.357 3.179 5.784 1.00 79.81 682 GLY A N 1
ATOM 5219 C CA . GLY A 1 682 ? 14.588 2.985 5.005 1.00 79.81 682 GLY A CA 1
ATOM 5220 C C . GLY A 1 682 ? 15.888 3.007 5.822 1.00 79.81 682 GLY A C 1
ATOM 5221 O O . GLY A 1 682 ? 15.885 2.968 7.054 1.00 79.81 682 GLY A O 1
ATOM 5222 N N . SER A 1 683 ? 17.013 3.077 5.110 1.00 84.38 683 SER A N 1
ATOM 5223 C CA . SER A 1 683 ? 18.353 3.316 5.664 1.00 84.38 683 SER A CA 1
ATOM 5224 C C . SER A 1 683 ? 18.498 4.725 6.255 1.00 84.38 683 SER A C 1
ATOM 5226 O O . SER A 1 683 ? 17.841 5.664 5.805 1.00 84.38 683 SER A O 1
ATOM 5228 N N . PHE A 1 684 ? 19.414 4.898 7.209 1.00 89.25 684 PHE A N 1
ATOM 5229 C CA . PHE A 1 684 ? 19.684 6.174 7.881 1.00 89.25 684 PHE A CA 1
ATOM 5230 C C . PHE A 1 684 ? 21.189 6.423 8.062 1.00 89.25 684 PHE A C 1
ATOM 5232 O O . PHE A 1 684 ? 22.001 5.503 7.991 1.00 89.25 684 PHE A O 1
ATOM 5239 N N . LYS A 1 685 ? 21.573 7.691 8.256 1.00 90.69 685 LYS A N 1
ATOM 5240 C CA . LYS A 1 685 ? 22.980 8.126 8.347 1.00 90.69 685 LYS A CA 1
ATOM 5241 C C . LYS A 1 685 ? 23.504 8.056 9.785 1.00 90.69 685 LYS A C 1
ATOM 5243 O O . LYS A 1 685 ? 22.735 8.227 10.731 1.00 90.69 685 LYS A O 1
ATOM 5248 N N . ALA A 1 686 ? 24.824 7.918 9.939 1.00 93.94 686 ALA A N 1
ATOM 5249 C CA . ALA A 1 686 ? 25.520 7.963 11.234 1.00 93.94 686 ALA A CA 1
ATOM 5250 C C . ALA A 1 686 ? 25.209 9.238 12.036 1.00 93.94 686 ALA A C 1
ATOM 5252 O O . ALA A 1 686 ? 25.047 9.189 13.245 1.00 93.94 686 ALA A O 1
ATOM 5253 N N . THR A 1 687 ? 25.005 10.364 11.348 1.00 93.06 687 THR A N 1
ATOM 5254 C CA . THR A 1 687 ? 24.648 11.663 11.941 1.00 93.06 687 THR A CA 1
ATOM 5255 C C . THR A 1 687 ? 23.221 11.759 12.500 1.00 93.06 687 THR A C 1
ATOM 5257 O O . THR A 1 687 ? 22.858 12.803 13.035 1.00 93.06 687 THR A O 1
ATOM 5260 N N . THR A 1 688 ? 22.392 10.718 12.371 1.00 95.75 688 THR A N 1
ATOM 5261 C CA . THR A 1 688 ? 21.062 10.661 13.008 1.00 95.75 688 THR A CA 1
ATOM 5262 C C . THR A 1 688 ? 21.174 10.156 14.452 1.00 95.75 688 THR A C 1
ATOM 5264 O O . THR A 1 688 ? 22.077 9.365 14.729 1.00 95.75 688 THR A O 1
ATOM 5267 N N . PRO A 1 689 ? 20.239 10.490 15.367 1.00 97.38 689 PRO A N 1
ATOM 5268 C CA . PRO A 1 689 ? 20.265 9.961 16.735 1.00 97.38 689 PRO A CA 1
ATOM 5269 C C . PRO A 1 689 ? 20.304 8.424 16.790 1.00 97.38 689 PRO A C 1
ATOM 5271 O O . PRO A 1 689 ? 20.972 7.843 17.642 1.00 97.38 689 PRO A O 1
ATOM 5274 N N . ALA A 1 690 ? 19.626 7.752 15.852 1.00 97.62 690 ALA A N 1
ATOM 5275 C CA . ALA A 1 690 ? 19.642 6.295 15.720 1.00 97.62 690 ALA A CA 1
ATOM 5276 C C . ALA A 1 690 ? 21.015 5.749 15.281 1.00 97.62 690 ALA A C 1
ATOM 5278 O O . ALA A 1 690 ? 21.466 4.738 15.818 1.00 97.62 690 ALA A O 1
ATOM 5279 N N . GLY A 1 691 ? 21.688 6.429 14.345 1.00 97.12 691 GLY A N 1
ATOM 5280 C CA . GLY A 1 691 ? 23.053 6.103 13.920 1.00 97.12 691 GLY A CA 1
ATOM 5281 C C . GLY A 1 691 ? 24.066 6.285 15.051 1.00 97.12 691 GLY A C 1
ATOM 5282 O O . GLY A 1 691 ? 24.790 5.350 15.373 1.00 97.12 691 GLY A O 1
ATOM 5283 N N . GLN A 1 692 ? 24.035 7.436 15.729 1.00 97.62 692 GLN A N 1
ATOM 5284 C CA . GLN A 1 692 ? 24.895 7.735 16.882 1.00 97.62 692 GLN A CA 1
ATOM 5285 C C . GLN A 1 692 ? 24.721 6.717 18.022 1.00 97.62 692 GLN A C 1
ATOM 5287 O O . GLN A 1 692 ? 25.699 6.271 18.623 1.00 97.62 692 GLN A O 1
ATOM 5292 N N . TRP A 1 693 ? 23.479 6.306 18.310 1.00 97.75 693 TRP A N 1
ATOM 5293 C CA . TRP A 1 693 ? 23.193 5.256 19.291 1.00 97.75 693 TRP A CA 1
ATOM 5294 C C . TRP A 1 693 ? 23.768 3.898 18.869 1.00 97.75 693 TRP A C 1
ATOM 5296 O O . TRP A 1 693 ? 24.408 3.239 19.689 1.00 97.75 693 TRP A O 1
ATOM 5306 N N . LEU A 1 694 ? 23.617 3.498 17.602 1.00 98.06 694 LEU A N 1
ATOM 5307 C CA . LEU A 1 694 ? 24.216 2.263 17.085 1.00 98.06 694 LEU A CA 1
ATOM 5308 C C . LEU A 1 694 ? 25.755 2.290 17.118 1.00 98.06 694 LEU A C 1
ATOM 5310 O O . LEU A 1 694 ? 26.361 1.304 17.539 1.00 98.06 694 LEU A O 1
ATOM 5314 N N . GLU A 1 695 ? 26.391 3.415 16.787 1.00 97.69 695 GLU A N 1
ATOM 5315 C CA . GLU A 1 695 ? 27.849 3.581 16.897 1.00 97.69 695 GLU A CA 1
ATOM 5316 C C . GLU A 1 695 ? 28.321 3.512 18.360 1.00 97.69 695 GLU A C 1
ATOM 5318 O O . GLU A 1 695 ? 29.309 2.840 18.656 1.00 97.69 695 GLU A O 1
ATOM 5323 N N . SER A 1 696 ? 27.567 4.092 19.307 1.00 97.25 696 SER A N 1
ATOM 5324 C CA . SER A 1 696 ? 27.825 3.935 20.754 1.00 97.25 696 SER A CA 1
ATOM 5325 C C . SER A 1 696 ? 27.674 2.493 21.263 1.00 97.25 696 SER A C 1
ATOM 5327 O O . SER A 1 696 ? 28.215 2.147 22.313 1.00 97.25 696 SER A O 1
ATOM 5329 N N . LYS A 1 697 ? 26.971 1.642 20.505 1.00 97.38 697 LYS A N 1
ATOM 5330 C CA . LYS A 1 697 ? 26.842 0.195 20.725 1.00 97.38 697 LYS A CA 1
ATOM 5331 C C . LYS A 1 697 ? 27.844 -0.628 19.900 1.00 97.38 697 LYS A C 1
ATOM 5333 O O . LYS A 1 697 ? 27.778 -1.853 19.913 1.00 97.38 697 LYS A O 1
ATOM 5338 N N . GLY A 1 698 ? 28.784 0.020 19.207 1.00 96.44 698 GLY A N 1
ATOM 5339 C CA . GLY A 1 698 ? 29.834 -0.629 18.418 1.00 96.44 698 GLY A CA 1
ATOM 5340 C C . GLY A 1 698 ? 29.382 -1.163 17.053 1.00 96.44 698 GLY A C 1
ATOM 5341 O O . GLY A 1 698 ? 30.154 -1.856 16.391 1.00 96.44 698 GLY A O 1
ATOM 5342 N N . VAL A 1 699 ? 28.161 -0.850 16.609 1.00 96.44 699 VAL A N 1
ATOM 5343 C CA . VAL A 1 699 ? 27.654 -1.230 15.283 1.00 96.44 699 VAL A CA 1
ATOM 5344 C C . VAL A 1 699 ? 28.155 -0.218 14.253 1.00 96.44 699 VAL A C 1
ATOM 5346 O O . VAL A 1 699 ? 27.946 0.982 14.411 1.00 96.44 699 VAL A O 1
ATOM 5349 N N . SER A 1 700 ? 28.814 -0.686 13.189 1.00 94.88 700 SER A N 1
ATOM 5350 C CA . SER A 1 700 ? 29.354 0.206 12.155 1.00 94.88 700 SER A CA 1
ATOM 5351 C C . SER A 1 700 ? 28.280 0.647 11.151 1.00 94.88 700 SER A C 1
ATOM 5353 O O . SER A 1 700 ? 27.283 -0.048 10.955 1.00 94.88 700 SER A O 1
ATOM 5355 N N . ALA A 1 701 ? 28.484 1.779 10.469 1.00 89.88 701 ALA A N 1
ATOM 5356 C CA . ALA A 1 701 ? 27.468 2.381 9.597 1.00 89.88 701 ALA A CA 1
ATOM 5357 C C . ALA A 1 701 ? 26.965 1.471 8.453 1.00 89.88 701 ALA A C 1
ATOM 5359 O O . ALA A 1 701 ? 25.795 1.544 8.082 1.00 89.88 701 ALA A O 1
ATOM 5360 N N . LYS A 1 702 ? 27.808 0.564 7.933 1.00 86.81 702 LYS A N 1
ATOM 5361 C CA . LYS A 1 702 ? 27.403 -0.457 6.941 1.00 86.81 702 LYS A CA 1
ATOM 5362 C C . LYS A 1 702 ? 26.461 -1.531 7.514 1.00 86.81 702 LYS A C 1
ATOM 5364 O O . LYS A 1 702 ? 25.748 -2.184 6.759 1.00 86.81 702 LYS A O 1
ATOM 5369 N N . ASP A 1 703 ? 26.450 -1.696 8.836 1.00 90.88 703 ASP A N 1
ATOM 5370 C CA . ASP A 1 703 ? 25.717 -2.732 9.572 1.00 90.88 703 ASP A CA 1
ATOM 5371 C C . ASP A 1 703 ? 24.440 -2.180 10.239 1.00 90.88 703 ASP A C 1
ATOM 5373 O O . ASP A 1 703 ? 23.679 -2.929 10.855 1.00 90.88 703 ASP A O 1
ATOM 5377 N N . PHE A 1 704 ? 24.153 -0.876 10.103 1.00 92.12 704 PHE A N 1
ATOM 5378 C CA . PHE A 1 704 ? 22.917 -0.261 10.608 1.00 92.12 704 PHE A CA 1
ATOM 5379 C C . PHE A 1 704 ? 21.650 -0.923 10.054 1.00 92.12 704 PHE A C 1
ATOM 5381 O O . PHE A 1 704 ? 20.647 -0.998 10.769 1.00 92.12 704 PHE A O 1
ATOM 5388 N N . ASN A 1 705 ? 21.714 -1.445 8.823 1.00 90.50 705 ASN A N 1
ATOM 5389 C CA . ASN A 1 705 ? 20.575 -1.980 8.079 1.00 90.50 705 ASN A CA 1
ATOM 5390 C C . ASN A 1 705 ? 19.522 -0.868 7.850 1.00 90.50 705 ASN A C 1
ATOM 5392 O O . ASN A 1 705 ? 19.862 0.211 7.362 1.00 90.50 705 ASN A O 1
ATOM 5396 N N . SER A 1 706 ? 18.255 -1.104 8.177 1.00 88.31 706 SER A N 1
ATOM 5397 C CA . SER A 1 706 ? 17.130 -0.198 7.904 1.00 88.31 706 SER A CA 1
ATOM 5398 C C . SER A 1 706 ? 16.257 -0.005 9.142 1.00 88.31 706 SER A C 1
ATOM 5400 O O . SER A 1 706 ? 16.161 -0.914 9.970 1.00 88.31 706 SER A O 1
ATOM 5402 N N . TYR A 1 707 ? 15.551 1.124 9.267 1.00 90.50 707 TYR A N 1
ATOM 5403 C CA . TYR A 1 707 ? 14.565 1.292 10.344 1.00 90.50 707 TYR A CA 1
ATOM 5404 C C . TYR A 1 707 ? 13.525 0.157 10.337 1.00 90.50 707 TYR A C 1
ATOM 5406 O O . TYR A 1 707 ? 13.181 -0.353 11.397 1.00 90.50 707 TYR A O 1
ATOM 5414 N N . GLY A 1 708 ? 13.097 -0.324 9.161 1.00 88.38 708 GLY A N 1
ATOM 5415 C CA . GLY A 1 708 ? 12.213 -1.487 9.020 1.00 88.38 708 GLY A CA 1
ATOM 5416 C C . GLY A 1 708 ? 12.753 -2.748 9.707 1.00 88.38 708 GLY A C 1
ATOM 5417 O O . GLY A 1 708 ? 12.050 -3.356 10.514 1.00 88.38 708 GLY A O 1
ATOM 5418 N N . SER A 1 709 ? 14.027 -3.086 9.480 1.00 89.88 709 SER A N 1
ATOM 5419 C CA . SER A 1 709 ? 14.686 -4.224 10.142 1.00 89.88 709 SER A CA 1
ATOM 5420 C C . SER A 1 709 ? 14.827 -4.062 11.665 1.00 89.88 709 SER A C 1
ATOM 5422 O O . SER A 1 709 ? 14.809 -5.051 12.397 1.00 89.88 709 SER A O 1
ATOM 5424 N N . ARG A 1 710 ? 14.934 -2.817 12.155 1.00 94.75 710 ARG A N 1
ATOM 5425 C CA . ARG A 1 710 ? 15.186 -2.461 13.564 1.00 94.75 710 ARG A CA 1
ATOM 5426 C C . ARG A 1 710 ? 13.909 -2.337 14.409 1.00 94.75 710 ARG A C 1
ATOM 5428 O O . ARG A 1 710 ? 13.993 -2.021 15.592 1.00 94.75 710 ARG A O 1
ATOM 5435 N N . ARG A 1 711 ? 12.730 -2.642 13.850 1.00 93.12 711 ARG A N 1
ATOM 5436 C CA . ARG A 1 711 ? 11.416 -2.505 14.516 1.00 93.12 711 ARG A CA 1
ATOM 5437 C C . ARG A 1 711 ? 11.205 -3.334 15.785 1.00 93.12 711 ARG A C 1
ATOM 5439 O O . ARG A 1 711 ? 10.281 -3.031 16.533 1.00 93.12 711 ARG A O 1
ATOM 5446 N N . GLY A 1 712 ? 12.043 -4.337 16.049 1.00 94.50 712 GLY A N 1
ATOM 5447 C CA . GLY A 1 712 ? 12.063 -5.057 17.326 1.00 94.50 712 GLY A CA 1
ATOM 5448 C C . GLY A 1 712 ? 12.827 -4.341 18.451 1.00 94.50 712 GLY A C 1
ATOM 5449 O O . GLY A 1 712 ? 12.821 -4.832 19.578 1.00 94.50 712 GLY A O 1
ATOM 5450 N N . HIS A 1 713 ? 13.485 -3.203 18.184 1.00 96.31 713 HIS A N 1
ATOM 5451 C CA . HIS A 1 713 ? 14.309 -2.484 19.157 1.00 96.31 713 HIS A CA 1
ATOM 5452 C C . HIS A 1 713 ? 13.833 -1.040 19.371 1.00 96.31 713 HIS A C 1
ATOM 5454 O O . HIS A 1 713 ? 14.086 -0.140 18.564 1.00 96.31 713 HIS A O 1
ATOM 5460 N N . HIS A 1 714 ? 13.191 -0.789 20.514 1.00 95.31 714 HIS A N 1
ATOM 5461 C CA . HIS A 1 714 ? 12.516 0.484 20.774 1.00 95.31 714 HIS A CA 1
ATOM 5462 C C . HIS A 1 714 ? 13.454 1.707 20.786 1.00 95.31 714 HIS A C 1
ATOM 5464 O O . HIS A 1 714 ? 13.076 2.727 20.215 1.00 95.31 714 HIS A O 1
ATOM 5470 N N . ASP A 1 715 ? 14.684 1.615 21.324 1.00 95.62 715 ASP A N 1
ATOM 5471 C CA . ASP A 1 715 ? 15.665 2.724 21.285 1.00 95.62 715 ASP A CA 1
ATOM 5472 C C . ASP A 1 715 ? 15.943 3.254 19.867 1.00 95.62 715 ASP A C 1
ATOM 5474 O O . ASP A 1 715 ? 16.079 4.466 19.680 1.00 95.62 715 ASP A O 1
ATOM 5478 N N . VAL A 1 716 ? 16.039 2.368 18.870 1.00 97.19 716 VAL A N 1
ATOM 5479 C CA . VAL A 1 716 ? 16.336 2.751 17.481 1.00 97.19 716 VAL A CA 1
ATOM 5480 C C . VAL A 1 716 ? 15.110 3.407 16.852 1.00 97.19 716 VAL A C 1
ATOM 5482 O O . VAL A 1 716 ? 15.225 4.430 16.178 1.00 97.19 716 VAL A O 1
ATOM 5485 N N . MET A 1 717 ? 13.925 2.853 17.112 1.00 96.94 717 MET A N 1
ATOM 5486 C CA . MET A 1 717 ? 12.677 3.317 16.511 1.00 96.94 717 MET A CA 1
ATOM 5487 C C . MET A 1 717 ? 12.161 4.628 17.107 1.00 96.94 717 MET A C 1
ATOM 5489 O O . MET A 1 717 ? 11.710 5.488 16.353 1.00 96.94 717 MET A O 1
ATOM 5493 N N . VAL A 1 718 ? 12.287 4.847 18.422 1.00 97.06 718 VAL A N 1
ATOM 5494 C CA . VAL A 1 718 ? 11.945 6.145 19.034 1.00 97.06 718 VAL A CA 1
ATOM 5495 C C . VAL A 1 718 ? 12.879 7.253 18.527 1.00 97.06 718 VAL A C 1
ATOM 5497 O O . VAL A 1 718 ? 12.417 8.343 18.205 1.00 97.06 718 VAL A O 1
ATOM 5500 N N . ARG A 1 719 ? 14.168 6.945 18.314 1.00 97.88 719 ARG A N 1
ATOM 5501 C CA . ARG A 1 719 ? 15.152 7.837 17.665 1.00 97.88 719 ARG A CA 1
ATOM 5502 C C . ARG A 1 719 ? 14.935 8.021 16.161 1.00 97.88 719 ARG A C 1
ATOM 5504 O O . ARG A 1 719 ? 15.468 8.963 15.583 1.00 97.88 719 ARG A O 1
ATOM 5511 N N . GLY A 1 720 ? 14.179 7.125 15.528 1.00 96.44 720 GLY A N 1
ATOM 5512 C CA . GLY A 1 720 ? 13.696 7.256 14.154 1.00 96.44 720 GLY A CA 1
ATOM 5513 C C . GLY A 1 720 ? 12.357 7.984 14.029 1.00 96.44 720 GLY A C 1
ATOM 5514 O O . GLY A 1 720 ? 11.971 8.359 12.925 1.00 96.44 720 GLY A O 1
ATOM 5515 N N . THR A 1 721 ? 11.632 8.199 15.128 1.00 97.88 721 THR A N 1
ATOM 5516 C CA . THR A 1 721 ? 10.287 8.783 15.080 1.00 97.88 721 THR A CA 1
ATOM 5517 C C . THR A 1 721 ? 10.377 10.278 14.769 1.00 97.88 721 THR A C 1
ATOM 5519 O O . THR A 1 721 ? 11.140 11.010 15.393 1.00 97.88 721 THR A O 1
ATOM 5522 N N . PHE A 1 722 ? 9.635 10.710 13.748 1.00 97.25 722 PHE A N 1
ATOM 5523 C CA . PHE A 1 722 ? 9.776 11.994 13.054 1.00 97.25 722 PHE A CA 1
ATOM 5524 C C . PHE A 1 722 ? 11.183 12.275 12.481 1.00 97.25 722 PHE A C 1
ATOM 5526 O O . PHE A 1 722 ? 11.473 13.409 12.122 1.00 97.25 722 PHE A O 1
ATOM 5533 N N . ALA A 1 723 ? 12.061 11.275 12.329 1.00 94.62 723 ALA A N 1
ATOM 5534 C CA . ALA A 1 723 ? 13.424 11.464 11.808 1.00 94.62 723 ALA A CA 1
ATOM 5535 C C . ALA A 1 723 ? 13.524 11.480 10.266 1.00 94.62 723 ALA A C 1
ATOM 5537 O O . ALA A 1 723 ? 14.627 11.447 9.716 1.00 94.62 723 ALA A O 1
ATOM 5538 N N . ASN A 1 724 ? 12.397 11.495 9.545 1.00 90.56 724 ASN A N 1
ATOM 5539 C CA . ASN A 1 724 ? 12.387 11.464 8.083 1.00 90.56 724 ASN A CA 1
ATOM 5540 C C . ASN A 1 724 ? 13.022 12.737 7.489 1.00 90.56 724 ASN A C 1
ATOM 5542 O O . ASN A 1 724 ? 12.664 13.850 7.863 1.00 90.56 724 ASN A O 1
ATOM 5546 N N . VAL A 1 725 ? 13.913 12.574 6.507 1.00 85.31 725 VAL A N 1
ATOM 5547 C CA . VAL A 1 725 ? 14.643 13.674 5.847 1.00 85.31 725 VAL A CA 1
ATOM 5548 C C . VAL A 1 725 ? 13.764 14.682 5.090 1.00 85.31 725 VAL A C 1
ATOM 5550 O O . VAL A 1 725 ? 14.283 15.714 4.691 1.00 85.31 725 VAL A O 1
ATOM 5553 N N . ARG A 1 726 ? 12.467 14.404 4.888 1.00 85.81 726 ARG A N 1
ATOM 5554 C CA . ARG A 1 726 ? 11.489 15.282 4.214 1.00 85.81 726 ARG A CA 1
ATOM 5555 C C . ARG A 1 726 ? 10.452 15.928 5.144 1.00 85.81 726 ARG A C 1
ATOM 5557 O O . ARG A 1 726 ? 9.656 16.737 4.669 1.00 85.81 726 ARG A O 1
ATOM 5564 N N . VAL A 1 727 ? 10.413 15.590 6.441 1.00 89.06 727 VAL A N 1
ATOM 5565 C CA . VAL A 1 727 ? 9.414 16.181 7.356 1.00 89.06 727 VAL A CA 1
ATOM 5566 C C . VAL A 1 727 ? 9.672 17.681 7.539 1.00 89.06 727 VAL A C 1
ATOM 5568 O O . VAL A 1 727 ? 10.823 18.106 7.596 1.00 89.06 727 VAL A O 1
ATOM 5571 N N . LYS A 1 728 ? 8.602 18.482 7.610 1.00 93.38 728 LYS A N 1
ATOM 5572 C CA . LYS A 1 728 ? 8.650 19.951 7.687 1.00 93.38 728 LYS A CA 1
ATOM 5573 C C . LYS A 1 728 ? 7.944 20.432 8.944 1.00 93.38 728 LYS A C 1
ATOM 5575 O O . LYS A 1 728 ? 6.721 20.360 9.031 1.00 93.38 728 LYS A O 1
ATOM 5580 N N . ASN A 1 729 ? 8.722 20.926 9.901 1.00 97.06 729 ASN A N 1
ATOM 5581 C CA . ASN A 1 729 ? 8.214 21.477 11.152 1.00 97.06 729 ASN A CA 1
ATOM 5582 C C . ASN A 1 729 ? 8.050 22.998 11.041 1.00 97.06 729 ASN A C 1
ATOM 5584 O O . ASN A 1 729 ? 9.023 23.726 10.863 1.00 97.06 729 ASN A O 1
ATOM 5588 N N . LEU A 1 730 ? 6.816 23.478 11.164 1.00 95.69 730 LEU A N 1
ATOM 5589 C CA . LEU A 1 730 ? 6.438 24.885 11.043 1.00 95.69 730 LEU A CA 1
ATOM 5590 C C . LEU A 1 730 ? 6.916 25.747 12.224 1.00 95.69 730 LEU A C 1
ATOM 5592 O O . LEU A 1 730 ? 6.971 26.967 12.072 1.00 95.69 730 LEU A O 1
ATOM 5596 N N . MET A 1 731 ? 7.324 25.127 13.344 1.00 96.19 731 MET A N 1
ATOM 5597 C CA . MET A 1 731 ? 8.056 25.798 14.433 1.00 96.19 731 MET A CA 1
ATOM 5598 C C . MET A 1 731 ? 9.431 26.309 13.981 1.00 96.19 731 MET A C 1
ATOM 5600 O O . MET A 1 731 ? 9.960 27.244 14.576 1.00 96.19 731 MET A O 1
ATOM 5604 N N . LEU A 1 732 ? 10.035 25.695 12.956 1.00 95.81 732 LEU A N 1
ATOM 5605 C CA . LEU A 1 732 ? 11.310 26.146 12.406 1.00 95.81 732 LEU A CA 1
ATOM 5606 C C . LEU A 1 732 ? 11.086 27.353 11.478 1.00 95.81 732 LEU A C 1
ATOM 5608 O O . LEU A 1 732 ? 10.114 27.363 10.707 1.00 95.81 732 LEU A O 1
ATOM 5612 N N . PRO A 1 733 ? 11.981 28.359 11.504 1.00 89.75 733 PRO A N 1
ATOM 5613 C CA . PRO A 1 733 ? 11.918 29.469 10.563 1.00 89.75 733 PRO A CA 1
ATOM 5614 C C . PRO A 1 733 ? 12.009 28.964 9.117 1.00 89.75 733 PRO A C 1
ATOM 5616 O O . PRO A 1 733 ? 12.584 27.910 8.835 1.00 89.75 733 PRO A O 1
ATOM 5619 N N . ALA A 1 734 ? 11.426 29.725 8.192 1.00 88.69 734 ALA A N 1
ATOM 5620 C CA . ALA A 1 734 ? 11.723 29.544 6.779 1.00 88.69 734 ALA A CA 1
ATOM 5621 C C . ALA A 1 734 ? 13.159 30.010 6.483 1.00 88.69 734 ALA A C 1
ATOM 5623 O O . ALA A 1 734 ? 13.682 30.902 7.153 1.00 88.69 734 ALA A O 1
ATOM 5624 N N . ASN A 1 735 ? 13.768 29.407 5.469 1.00 85.12 735 ASN A N 1
ATOM 5625 C CA . ASN A 1 735 ? 15.032 29.850 4.894 1.00 85.12 735 ASN A CA 1
ATOM 5626 C C . ASN A 1 735 ? 14.845 31.201 4.167 1.00 85.12 735 ASN A C 1
ATOM 5628 O O . ASN A 1 735 ? 13.719 31.645 3.935 1.00 85.12 735 ASN A O 1
ATOM 5632 N N . GLU A 1 736 ? 15.943 31.854 3.774 1.00 83.50 736 GLU A N 1
ATOM 5633 C CA . GLU A 1 736 ? 15.912 33.176 3.115 1.00 83.50 736 GLU A CA 1
ATOM 5634 C C . GLU A 1 736 ? 15.160 33.182 1.766 1.00 83.50 736 GLU A C 1
ATOM 5636 O O . GLU A 1 736 ? 14.628 34.212 1.359 1.00 83.50 736 GLU A O 1
ATOM 5641 N N . ASP A 1 737 ? 15.064 32.027 1.100 1.00 81.12 737 ASP A N 1
ATOM 5642 C CA . ASP A 1 737 ? 14.295 31.800 -0.133 1.00 81.12 737 ASP A CA 1
ATOM 5643 C C . ASP A 1 737 ? 12.802 31.479 0.113 1.00 81.12 737 ASP A C 1
ATOM 5645 O O . ASP A 1 737 ? 12.043 31.264 -0.832 1.00 81.12 737 ASP A O 1
ATOM 5649 N N . GLY A 1 738 ? 12.367 31.429 1.376 1.00 78.69 738 GLY A N 1
ATOM 5650 C CA . GLY A 1 738 ? 11.017 31.039 1.787 1.00 78.69 738 GLY A CA 1
ATOM 5651 C C . GLY A 1 738 ? 10.782 29.526 1.887 1.00 78.69 738 GLY A C 1
ATOM 5652 O O . GLY A 1 738 ? 9.693 29.112 2.297 1.00 78.69 738 GLY A O 1
ATOM 5653 N N . SER A 1 739 ? 11.771 28.685 1.564 1.00 82.25 739 SER A N 1
ATOM 5654 C CA . SER A 1 739 ? 11.672 27.233 1.743 1.00 82.25 739 SER A CA 1
ATOM 5655 C C . SER A 1 739 ? 11.650 26.845 3.230 1.00 82.25 739 SER A C 1
ATOM 5657 O O . SER A 1 739 ? 12.026 27.617 4.113 1.00 82.25 739 SER A O 1
ATOM 5659 N N . ARG A 1 740 ? 11.173 25.635 3.543 1.00 87.50 740 ARG A N 1
ATOM 5660 C CA . ARG A 1 740 ? 11.156 25.103 4.916 1.00 87.50 740 ARG A CA 1
ATOM 5661 C C . ARG A 1 740 ? 12.284 24.103 5.113 1.00 87.50 740 ARG A C 1
ATOM 5663 O O . ARG A 1 740 ? 12.501 23.257 4.250 1.00 87.50 740 ARG A O 1
ATOM 5670 N N . ILE A 1 741 ? 12.936 24.175 6.273 1.00 91.25 741 ILE A N 1
ATOM 5671 C CA . ILE A 1 741 ? 13.918 23.184 6.720 1.00 91.25 741 ILE A CA 1
ATOM 5672 C C . ILE A 1 741 ? 13.260 21.796 6.710 1.00 91.25 741 ILE A C 1
ATOM 5674 O O . ILE A 1 741 ? 12.222 21.589 7.343 1.00 91.25 741 ILE A O 1
ATOM 5678 N N . GLU A 1 742 ? 13.868 20.863 5.977 1.00 90.88 742 GLU A N 1
ATOM 5679 C CA . GLU A 1 742 ? 13.460 19.459 5.932 1.00 90.88 742 GLU A CA 1
ATOM 5680 C C . GLU A 1 742 ? 14.321 18.618 6.889 1.00 90.88 742 GLU A C 1
ATOM 5682 O O . GLU A 1 742 ? 15.530 18.832 7.008 1.00 90.88 742 GLU A O 1
ATOM 5687 N N . GLY A 1 743 ? 13.705 17.648 7.564 1.00 90.25 743 GLY A N 1
ATOM 5688 C CA . GLY A 1 743 ? 14.379 16.725 8.478 1.00 90.25 743 GLY A CA 1
ATOM 5689 C C . GLY A 1 743 ? 13.809 16.743 9.895 1.00 90.25 743 GLY A C 1
ATOM 5690 O O . GLY A 1 743 ? 13.039 17.628 10.266 1.00 90.25 743 GLY A O 1
ATOM 5691 N N . GLY A 1 744 ? 14.194 15.747 10.698 1.00 94.00 744 GLY A N 1
ATOM 5692 C CA . GLY A 1 744 ? 13.653 15.501 12.041 1.00 94.00 744 GLY A CA 1
ATOM 5693 C C . GLY A 1 744 ? 14.109 16.476 13.123 1.00 94.00 744 GLY A C 1
ATOM 5694 O O . GLY A 1 744 ? 14.712 16.065 14.118 1.00 94.00 744 GLY A O 1
ATOM 5695 N N . TYR A 1 745 ? 13.805 17.758 12.937 1.00 97.50 745 TYR A N 1
ATOM 5696 C CA . TYR A 1 745 ? 14.242 18.865 13.781 1.00 97.50 745 TYR A CA 1
ATOM 5697 C C . TYR A 1 745 ? 13.070 19.620 14.426 1.00 97.50 745 TYR A C 1
ATOM 5699 O O . TYR A 1 745 ? 11.972 19.728 13.877 1.00 97.50 745 TYR A O 1
ATOM 5707 N N . THR A 1 746 ? 13.314 20.181 15.608 1.00 97.81 746 THR A N 1
ATOM 5708 C CA . THR A 1 746 ? 12.373 21.057 16.319 1.00 97.81 746 THR A CA 1
ATOM 5709 C C . THR A 1 746 ? 13.104 22.082 17.183 1.00 97.81 746 THR A C 1
ATOM 5711 O O . THR A 1 746 ? 14.329 22.035 17.299 1.00 97.81 746 THR A O 1
ATOM 5714 N N . LEU A 1 747 ? 12.367 23.026 17.771 1.00 96.81 747 LEU A N 1
ATOM 5715 C CA . LEU A 1 747 ? 12.911 24.017 18.696 1.00 96.81 747 LEU A CA 1
ATOM 5716 C C . LEU A 1 747 ? 12.742 23.563 20.148 1.00 96.81 747 LEU A C 1
ATOM 5718 O O . LEU A 1 747 ? 11.625 23.433 20.641 1.00 96.81 747 LEU A O 1
ATOM 5722 N N . LEU A 1 748 ? 13.857 23.423 20.860 1.00 94.56 748 LEU A N 1
ATOM 5723 C CA . LEU A 1 748 ? 13.900 23.294 22.314 1.00 94.56 748 LEU A CA 1
ATOM 5724 C C . LEU A 1 748 ? 14.338 24.642 22.896 1.00 94.56 748 LEU A C 1
ATOM 5726 O O . LEU A 1 748 ? 15.479 25.063 22.712 1.00 94.56 748 LEU A O 1
ATOM 5730 N N . ASN A 1 749 ? 13.427 25.340 23.581 1.00 88.25 749 ASN A N 1
ATOM 5731 C CA . ASN A 1 749 ? 13.659 26.681 24.146 1.00 88.25 749 ASN A CA 1
ATOM 5732 C C . ASN A 1 749 ? 14.198 27.711 23.123 1.00 88.25 749 ASN A C 1
ATOM 5734 O O . ASN A 1 749 ? 15.001 28.574 23.469 1.00 88.25 749 ASN A O 1
ATOM 5738 N N . GLY A 1 750 ? 13.771 27.606 21.858 1.00 89.62 750 GLY A N 1
ATOM 5739 C CA . GLY A 1 750 ? 14.218 28.466 20.752 1.00 89.62 750 GLY A CA 1
ATOM 5740 C C . GLY A 1 750 ? 15.477 27.989 20.014 1.00 89.62 750 GLY A C 1
ATOM 5741 O O . GLY A 1 750 ? 15.787 28.527 18.955 1.00 89.62 750 GLY A O 1
ATOM 5742 N N . THR A 1 751 ? 16.171 26.959 20.506 1.00 94.88 751 THR A N 1
ATOM 5743 C CA . THR A 1 751 ? 17.340 26.362 19.839 1.00 94.88 751 THR A CA 1
ATOM 5744 C C . THR A 1 751 ? 16.921 25.158 18.999 1.00 94.88 751 THR A C 1
ATOM 5746 O O . THR A 1 751 ? 16.229 24.270 19.499 1.00 94.88 751 THR A O 1
ATOM 5749 N N . GLN A 1 752 ? 17.362 25.086 17.739 1.00 96.75 752 GLN A N 1
ATOM 5750 C CA . GLN A 1 752 ? 17.122 23.915 16.891 1.00 96.75 752 GLN A CA 1
ATOM 5751 C C . GLN A 1 752 ? 17.880 22.686 17.418 1.00 96.75 752 GLN A C 1
ATOM 5753 O O . GLN A 1 752 ? 19.087 22.733 17.648 1.00 96.75 752 GLN A O 1
ATOM 5758 N N . THR A 1 753 ? 17.165 21.574 17.572 1.00 97.56 753 THR A N 1
ATOM 5759 C CA . THR A 1 753 ? 17.687 20.258 17.966 1.00 97.56 753 THR A CA 1
ATOM 5760 C C . THR A 1 753 ? 16.883 19.148 17.273 1.00 97.56 753 THR A C 1
ATOM 5762 O O . THR A 1 753 ? 15.965 19.448 16.504 1.00 97.56 753 THR A O 1
ATOM 5765 N N . THR A 1 754 ? 17.205 17.868 17.486 1.00 98.06 754 THR A N 1
ATOM 5766 C CA . THR A 1 754 ? 16.395 16.767 16.932 1.00 98.06 754 THR A CA 1
ATOM 5767 C C . THR A 1 754 ? 15.098 16.572 17.722 1.00 98.06 754 THR A C 1
ATOM 5769 O O . THR A 1 754 ? 15.021 16.889 18.912 1.00 98.06 754 THR A O 1
ATOM 5772 N N . VAL A 1 755 ? 14.062 16.022 17.078 1.00 98.38 755 VAL A N 1
ATOM 5773 C CA . VAL A 1 755 ? 12.781 15.722 17.753 1.00 98.38 755 VAL A CA 1
ATOM 5774 C C . VAL A 1 755 ? 12.975 14.763 18.932 1.00 98.38 755 VAL A C 1
ATOM 5776 O O . VAL A 1 755 ? 12.347 14.942 19.976 1.00 98.38 755 VAL A O 1
ATOM 5779 N N . PHE A 1 756 ? 13.877 13.785 18.797 1.00 98.25 756 PHE A N 1
ATOM 5780 C CA . PHE A 1 756 ? 14.196 12.844 19.868 1.00 98.25 756 PHE A CA 1
ATOM 5781 C C . PHE A 1 756 ? 14.814 13.546 21.086 1.00 98.25 756 PHE A C 1
ATOM 5783 O O . PHE A 1 756 ? 14.364 13.317 22.208 1.00 98.25 756 PHE A O 1
ATOM 5790 N N . ASP A 1 757 ? 15.791 14.433 20.882 1.00 98.00 757 ASP A N 1
ATOM 5791 C CA . ASP A 1 757 ? 16.483 15.110 21.987 1.00 98.00 757 ASP A CA 1
ATOM 5792 C C . ASP A 1 757 ? 15.558 16.096 22.720 1.00 98.00 757 ASP A C 1
ATOM 5794 O O . ASP A 1 757 ? 15.571 16.171 23.951 1.00 98.00 757 ASP A O 1
ATOM 5798 N N . ALA A 1 758 ? 14.694 16.807 21.984 1.00 98.31 758 ALA A N 1
ATOM 5799 C CA . ALA A 1 758 ? 13.664 17.663 22.575 1.00 98.31 758 ALA A CA 1
ATOM 5800 C C . ALA A 1 758 ? 12.651 16.856 23.408 1.00 98.31 758 ALA A C 1
ATOM 5802 O O . ALA A 1 758 ? 12.334 17.232 24.539 1.00 98.31 758 ALA A O 1
ATOM 5803 N N . ALA A 1 759 ? 12.177 15.721 22.884 1.00 98.31 759 ALA A N 1
ATOM 5804 C CA . ALA A 1 759 ? 11.274 14.823 23.600 1.00 98.31 759 ALA A CA 1
ATOM 5805 C C . ALA A 1 759 ? 11.926 14.231 24.861 1.00 98.31 759 ALA A C 1
ATOM 5807 O O . ALA A 1 759 ? 11.317 14.242 25.932 1.00 98.31 759 ALA A O 1
ATOM 5808 N N . ALA A 1 760 ? 13.177 13.770 24.764 1.00 97.75 760 ALA A N 1
ATOM 5809 C CA . ALA A 1 760 ? 13.944 13.255 25.894 1.00 97.75 760 ALA A CA 1
ATOM 5810 C C . ALA A 1 760 ? 14.134 14.320 26.988 1.00 97.75 760 ALA A C 1
ATOM 5812 O O . ALA A 1 760 ? 13.914 14.032 28.169 1.00 97.75 760 ALA A O 1
ATOM 5813 N N . GLN A 1 761 ? 14.446 15.565 26.607 1.00 98.12 761 GLN A N 1
ATOM 5814 C CA . GLN A 1 761 ? 14.541 16.671 27.557 1.00 98.12 761 GLN A CA 1
ATOM 5815 C C . GLN A 1 761 ? 13.196 16.919 28.257 1.00 98.12 761 GLN A C 1
ATOM 5817 O O . GLN A 1 761 ? 13.162 16.934 29.488 1.00 98.12 761 GLN A O 1
ATOM 5822 N N . HIS A 1 762 ? 12.091 17.049 27.511 1.00 97.94 762 HIS A N 1
ATOM 5823 C CA . HIS A 1 762 ? 10.762 17.280 28.092 1.00 97.94 762 HIS A CA 1
ATOM 5824 C C . HIS A 1 762 ? 10.306 16.142 29.015 1.00 97.94 762 HIS A C 1
ATOM 5826 O O . HIS A 1 762 ? 9.762 16.406 30.087 1.00 97.94 762 HIS A O 1
ATOM 5832 N N . MET A 1 763 ? 10.586 14.884 28.662 1.00 96.31 763 MET A N 1
ATOM 5833 C CA . MET A 1 763 ? 10.314 13.745 29.541 1.00 96.31 763 MET A CA 1
ATOM 5834 C C . MET A 1 763 ? 11.144 13.796 30.831 1.00 96.31 763 MET A C 1
ATOM 5836 O O . MET A 1 763 ? 10.599 13.533 31.902 1.00 96.31 763 MET A O 1
ATOM 5840 N N . SER A 1 764 ? 12.422 14.194 30.767 1.00 97.12 764 SER A N 1
ATOM 5841 C CA . SER A 1 764 ? 13.267 14.321 31.967 1.00 97.12 764 SER A CA 1
ATOM 5842 C C . SER A 1 764 ? 12.812 15.441 32.913 1.00 97.12 764 SER A C 1
ATOM 5844 O O . SER A 1 764 ? 12.979 15.320 34.125 1.00 97.12 764 SER A O 1
ATOM 5846 N N . THR A 1 765 ? 12.177 16.496 32.386 1.00 96.38 765 THR A N 1
ATOM 5847 C CA . THR A 1 765 ? 11.579 17.585 33.178 1.00 96.38 765 THR A CA 1
ATOM 5848 C C . THR A 1 765 ? 10.116 17.340 33.561 1.00 96.38 765 THR A C 1
ATOM 5850 O O . THR A 1 765 ? 9.489 18.221 34.147 1.00 96.38 765 THR A O 1
ATOM 5853 N N . GLY A 1 766 ? 9.548 16.173 33.231 1.00 95.81 766 GLY A N 1
ATOM 5854 C CA . GLY A 1 766 ? 8.140 15.842 33.481 1.00 95.81 766 GLY A CA 1
ATOM 5855 C C . GLY A 1 766 ? 7.133 16.694 32.693 1.00 95.81 766 GLY A C 1
ATOM 5856 O O . GLY A 1 766 ? 5.961 16.748 33.055 1.00 95.81 766 GLY A O 1
ATOM 5857 N N . THR A 1 767 ? 7.574 17.373 31.633 1.00 97.06 767 THR A N 1
ATOM 5858 C CA . THR A 1 767 ? 6.764 18.290 30.822 1.00 97.06 767 THR A CA 1
ATOM 5859 C C . THR A 1 767 ? 5.953 17.508 29.780 1.00 97.06 767 THR A C 1
ATOM 5861 O O . THR A 1 767 ? 6.558 16.839 28.939 1.00 97.06 767 THR A O 1
ATOM 5864 N N . PRO A 1 768 ? 4.607 17.576 29.771 1.00 97.12 768 PRO A N 1
ATOM 5865 C CA . PRO A 1 768 ? 3.808 16.923 28.736 1.00 97.12 768 PRO A CA 1
ATOM 5866 C C . PRO A 1 768 ? 4.056 17.540 27.356 1.00 97.12 768 PRO A C 1
ATOM 5868 O O . PRO A 1 768 ? 4.253 18.750 27.232 1.00 97.12 768 PRO A O 1
ATOM 5871 N N . THR A 1 769 ? 3.994 16.725 26.305 1.00 98.38 769 THR A N 1
ATOM 5872 C CA . THR A 1 769 ? 4.139 17.179 24.916 1.00 98.38 769 THR A CA 1
ATOM 5873 C C . THR A 1 769 ? 2.895 16.879 24.085 1.00 98.38 769 THR A C 1
ATOM 5875 O O . THR A 1 769 ? 2.188 15.895 24.320 1.00 98.38 769 THR A O 1
ATOM 5878 N N . ILE A 1 770 ? 2.630 17.736 23.100 1.00 98.62 770 ILE A N 1
ATOM 5879 C CA . ILE A 1 770 ? 1.582 17.575 22.084 1.00 98.62 770 ILE A CA 1
ATOM 5880 C C . ILE A 1 770 ? 2.150 17.836 20.683 1.00 98.62 770 ILE A C 1
ATOM 5882 O O . ILE A 1 770 ? 3.187 18.488 20.539 1.00 98.62 770 ILE A O 1
ATOM 5886 N N . VAL A 1 771 ? 1.480 17.327 19.651 1.00 98.81 771 VAL A N 1
ATOM 5887 C CA . VAL A 1 771 ? 1.826 17.554 18.236 1.00 98.81 771 VAL A CA 1
ATOM 5888 C C . VAL A 1 771 ? 0.648 18.219 17.533 1.00 98.81 771 VAL A C 1
ATOM 5890 O O . VAL A 1 771 ? -0.487 17.790 17.724 1.00 98.81 771 VAL A O 1
ATOM 5893 N N . PHE A 1 772 ? 0.913 19.231 16.707 1.00 98.75 772 PHE A N 1
ATOM 5894 C CA . PHE A 1 772 ? -0.081 19.823 15.810 1.00 98.75 772 PHE A CA 1
ATOM 5895 C C . PHE A 1 772 ? 0.121 19.342 14.366 1.00 98.75 772 PHE A C 1
ATOM 5897 O O . PHE A 1 772 ? 1.262 19.167 13.934 1.00 98.75 772 PHE A O 1
ATOM 5904 N N . GLY A 1 773 ? -0.974 19.155 13.627 1.00 97.62 773 GLY A N 1
ATOM 5905 C CA . GLY A 1 773 ? -0.985 18.765 12.214 1.00 97.62 773 GLY A CA 1
ATOM 5906 C C . GLY A 1 773 ? -2.057 19.498 11.398 1.00 97.62 773 GLY A C 1
ATOM 5907 O O . GLY A 1 773 ? -3.024 20.020 11.956 1.00 97.62 773 GLY A O 1
ATOM 5908 N N . GLY A 1 774 ? -1.901 19.506 10.075 1.00 94.56 774 GLY A N 1
ATOM 5909 C CA . GLY A 1 774 ? -2.909 19.995 9.135 1.00 94.56 774 GLY A CA 1
ATOM 5910 C C . GLY A 1 774 ? -4.006 18.964 8.848 1.00 94.56 774 GLY A C 1
ATOM 5911 O O . GLY A 1 774 ? -4.468 18.244 9.737 1.00 94.56 774 GLY A O 1
ATOM 5912 N N . GLU A 1 775 ? -4.456 18.917 7.599 1.00 88.12 775 GLU A N 1
ATOM 5913 C CA . GLU A 1 775 ? -5.354 17.890 7.063 1.00 88.12 775 GLU A CA 1
ATOM 5914 C C . GLU A 1 775 ? -4.616 16.566 6.789 1.00 88.12 775 GLU A C 1
ATOM 5916 O O . GLU A 1 775 ? -3.394 16.536 6.652 1.00 88.12 775 GLU A O 1
ATOM 5921 N N . GLU A 1 776 ? -5.360 15.458 6.713 1.00 80.00 776 GLU A N 1
ATOM 5922 C CA . GLU A 1 776 ? -4.861 14.111 6.379 1.00 80.00 776 GLU A CA 1
ATOM 5923 C C . GLU A 1 776 ? -3.687 13.615 7.252 1.00 80.00 776 GLU A C 1
ATOM 5925 O O . GLU A 1 776 ? -2.819 12.857 6.800 1.00 80.00 776 GLU A O 1
ATOM 5930 N N . TYR A 1 777 ? -3.638 14.027 8.523 1.00 94.12 777 TYR A N 1
ATOM 5931 C CA . TYR A 1 777 ? -2.544 13.657 9.414 1.00 94.12 777 TYR A CA 1
ATOM 5932 C C . TYR A 1 777 ? -2.480 12.133 9.618 1.00 94.12 777 TYR A C 1
ATOM 5934 O O . TYR A 1 777 ? -3.438 11.500 10.074 1.00 94.12 777 TYR A O 1
ATOM 5942 N N . GLY A 1 778 ? -1.323 11.545 9.303 1.00 86.25 778 GLY A N 1
ATOM 5943 C CA . GLY A 1 778 ? -1.074 10.109 9.390 1.00 86.25 778 GLY A CA 1
ATOM 5944 C C . GLY A 1 778 ? -1.363 9.311 8.117 1.00 86.25 778 GLY A C 1
ATOM 5945 O O . GLY A 1 778 ? -1.458 8.092 8.203 1.00 86.25 778 GLY A O 1
ATOM 5946 N N . THR A 1 779 ? -1.509 9.947 6.952 1.00 76.69 779 THR A N 1
ATOM 5947 C CA . THR A 1 779 ? -1.842 9.253 5.691 1.00 76.69 779 THR A CA 1
ATOM 5948 C C . THR A 1 779 ? -0.773 8.248 5.210 1.00 76.69 779 THR A C 1
ATOM 5950 O O . THR A 1 779 ? 0.422 8.401 5.471 1.00 76.69 779 THR A O 1
ATOM 5953 N N . GLY A 1 780 ? -1.175 7.209 4.470 1.00 68.75 780 GLY A N 1
ATOM 5954 C CA . GLY A 1 780 ? -0.260 6.284 3.786 1.00 68.75 780 GLY A CA 1
ATOM 5955 C C . GLY A 1 780 ? -0.187 4.864 4.364 1.00 68.75 780 GLY A C 1
ATOM 5956 O O . GLY A 1 780 ? -1.201 4.228 4.633 1.00 68.75 780 GLY A O 1
ATOM 5957 N N . SER A 1 781 ? 1.025 4.304 4.449 1.00 66.81 781 SER A N 1
ATOM 5958 C CA . SER A 1 781 ? 1.230 2.890 4.805 1.00 66.81 781 SER A CA 1
ATOM 5959 C C . SER A 1 781 ? 1.002 2.642 6.293 1.00 66.81 781 SER A C 1
ATOM 5961 O O . SER A 1 781 ? 1.678 3.246 7.120 1.00 66.81 781 SER A O 1
ATOM 5963 N N . SER A 1 782 ? 0.157 1.678 6.657 1.00 68.25 782 SER A N 1
ATOM 5964 C CA . SER A 1 782 ? -0.108 1.424 8.074 1.00 68.25 782 SER A CA 1
ATOM 5965 C C . SER A 1 782 ? 1.140 0.943 8.832 1.00 68.25 782 SER A C 1
ATOM 5967 O O . SER A 1 782 ? 1.732 -0.093 8.522 1.00 68.25 782 SER A O 1
ATOM 5969 N N . ARG A 1 783 ? 1.576 1.738 9.816 1.00 80.75 783 ARG A N 1
ATOM 5970 C CA . ARG A 1 783 ? 2.793 1.524 10.614 1.00 80.75 783 ARG A CA 1
ATOM 5971 C C . ARG A 1 783 ? 2.464 1.706 12.087 1.00 80.75 783 ARG A C 1
ATOM 5973 O O . ARG A 1 783 ? 2.218 2.822 12.534 1.00 80.75 783 ARG A O 1
ATOM 5980 N N . ASP A 1 784 ? 2.527 0.618 12.848 1.00 84.06 784 ASP A N 1
ATOM 5981 C CA . ASP A 1 784 ? 2.360 0.620 14.306 1.00 84.06 784 ASP A CA 1
ATOM 5982 C C . ASP A 1 784 ? 3.343 1.583 14.991 1.00 84.06 784 ASP A C 1
ATOM 5984 O O . ASP A 1 784 ? 2.968 2.349 15.879 1.00 84.06 784 ASP A O 1
ATOM 5988 N N . TRP A 1 785 ? 4.582 1.627 14.497 1.00 92.44 785 TRP A N 1
ATOM 5989 C CA . TRP A 1 785 ? 5.623 2.540 14.955 1.00 92.44 785 TRP A CA 1
ATOM 5990 C C . TRP A 1 785 ? 5.338 4.031 14.741 1.00 92.44 785 TRP A C 1
ATOM 5992 O O . TRP A 1 785 ? 5.959 4.844 15.423 1.00 92.44 785 TRP A O 1
ATOM 6002 N N . ALA A 1 786 ? 4.359 4.412 13.912 1.00 93.44 786 ALA A N 1
ATOM 6003 C CA . ALA A 1 786 ? 3.891 5.798 13.851 1.00 93.44 786 ALA A CA 1
ATOM 6004 C C . ALA A 1 786 ? 3.086 6.206 15.101 1.00 93.44 786 ALA A C 1
ATOM 6006 O O . ALA A 1 786 ? 3.060 7.381 15.434 1.00 93.44 786 ALA A O 1
ATOM 6007 N N . ALA A 1 787 ? 2.467 5.262 15.820 1.00 94.31 787 ALA A N 1
ATOM 6008 C CA . ALA A 1 787 ? 1.805 5.529 17.101 1.00 94.31 787 ALA A CA 1
ATOM 6009 C C . ALA A 1 787 ? 2.675 5.117 18.300 1.00 94.31 787 ALA A C 1
ATOM 6011 O O . ALA A 1 787 ? 2.821 5.894 19.245 1.00 94.31 787 ALA A O 1
ATOM 6012 N N . LYS A 1 788 ? 3.317 3.936 18.246 1.00 95.31 788 LYS A N 1
ATOM 6013 C CA . LYS A 1 788 ? 4.253 3.460 19.285 1.00 95.31 788 LYS A CA 1
ATOM 6014 C C . LYS A 1 788 ? 5.410 4.448 19.480 1.00 95.31 788 LYS A C 1
ATOM 6016 O O . LYS A 1 788 ? 5.740 4.789 20.610 1.00 95.31 788 LYS A O 1
ATOM 6021 N N . GLY A 1 789 ? 5.973 4.976 18.390 1.00 96.31 789 GLY A N 1
ATOM 6022 C CA . GLY A 1 789 ? 7.016 6.002 18.428 1.00 96.31 789 GLY A CA 1
ATOM 6023 C C . GLY A 1 789 ? 6.548 7.301 19.085 1.00 96.31 789 GLY A C 1
ATOM 6024 O O . GLY A 1 789 ? 7.175 7.775 20.028 1.00 96.31 789 GLY A O 1
ATOM 6025 N N . THR A 1 790 ? 5.412 7.848 18.642 1.00 97.44 790 THR A N 1
ATOM 6026 C CA . THR A 1 790 ? 4.812 9.072 19.203 1.00 97.44 790 THR A CA 1
ATOM 6027 C C . THR A 1 790 ? 4.532 8.943 20.702 1.00 97.44 790 THR A C 1
ATOM 6029 O O . THR A 1 790 ? 4.853 9.856 21.463 1.00 97.44 790 THR A O 1
ATOM 6032 N N . GLN A 1 791 ? 4.024 7.792 21.152 1.00 96.12 791 GLN A N 1
ATOM 6033 C CA . GLN A 1 791 ? 3.809 7.514 22.573 1.00 96.12 791 GLN A CA 1
ATOM 6034 C C . GLN A 1 791 ? 5.128 7.466 23.371 1.00 96.12 791 GLN A C 1
ATOM 6036 O O . GLN A 1 791 ? 5.203 8.036 24.462 1.00 96.12 791 GLN A O 1
ATOM 6041 N N . LEU A 1 792 ? 6.184 6.847 22.824 1.00 96.44 792 LEU A N 1
ATOM 6042 C CA . LEU A 1 792 ? 7.504 6.758 23.469 1.00 96.44 792 LEU A CA 1
ATOM 6043 C C . LEU A 1 792 ? 8.323 8.060 23.410 1.00 96.44 792 LEU A C 1
ATOM 6045 O O . LEU A 1 792 ? 9.216 8.239 24.233 1.00 96.44 792 LEU A O 1
ATOM 6049 N N . LEU A 1 793 ? 7.981 9.005 22.528 1.00 97.56 793 LEU A N 1
ATOM 6050 C CA . LEU A 1 793 ? 8.410 10.413 22.615 1.00 97.56 793 LEU A CA 1
ATOM 6051 C C . LEU A 1 793 ? 7.647 11.202 23.705 1.00 97.56 793 LEU A C 1
ATOM 6053 O O . LEU A 1 793 ? 7.798 12.417 23.832 1.00 97.56 793 LEU A O 1
ATOM 6057 N N . GLY A 1 794 ? 6.796 10.534 24.487 1.00 95.75 794 GLY A N 1
ATOM 6058 C CA . GLY A 1 794 ? 6.075 11.116 25.615 1.00 95.75 794 GLY A CA 1
ATOM 6059 C C . GLY A 1 794 ? 4.815 11.901 25.245 1.00 95.75 794 GLY A C 1
ATOM 6060 O O . GLY A 1 794 ? 4.140 12.378 26.163 1.00 95.75 794 GLY A O 1
ATOM 6061 N N . VAL A 1 795 ? 4.463 11.996 23.958 1.00 98.31 795 VAL A N 1
ATOM 6062 C CA . VAL A 1 795 ? 3.330 12.789 23.453 1.00 98.31 795 VAL A CA 1
ATOM 6063 C C . VAL A 1 795 ? 2.010 12.310 24.062 1.00 98.31 795 VAL A C 1
ATOM 6065 O O . VAL A 1 795 ? 1.744 11.111 24.135 1.00 98.31 795 VAL A O 1
ATOM 6068 N N . LYS A 1 796 ? 1.182 13.251 24.531 1.00 97.69 796 LYS A N 1
ATOM 6069 C CA . LYS A 1 796 ? -0.110 12.975 25.187 1.00 97.69 796 LYS A CA 1
ATOM 6070 C C . LYS A 1 796 ? -1.307 13.153 24.263 1.00 97.69 796 LYS A C 1
ATOM 6072 O O . LYS A 1 796 ? -2.273 12.403 24.379 1.00 97.69 796 LYS A O 1
ATOM 6077 N N . ALA A 1 797 ? -1.226 14.108 23.342 1.00 98.44 797 ALA A N 1
ATOM 6078 C CA . ALA A 1 797 ? -2.259 14.355 22.348 1.00 98.44 797 ALA A CA 1
ATOM 6079 C C . ALA A 1 797 ? -1.665 14.778 21.000 1.00 98.44 797 ALA A C 1
ATOM 6081 O O . ALA A 1 797 ? -0.591 15.384 20.941 1.00 98.44 797 ALA A O 1
ATOM 6082 N N . VAL A 1 798 ? -2.400 14.487 19.931 1.00 98.75 798 VAL A N 1
ATOM 6083 C CA . VAL A 1 798 ? -2.172 15.034 18.589 1.00 98.75 798 VAL A CA 1
ATOM 6084 C C . VAL A 1 798 ? -3.406 15.846 18.217 1.00 98.75 798 VAL A C 1
ATOM 6086 O O . VAL A 1 798 ? -4.516 15.345 18.371 1.00 98.75 798 VAL A O 1
ATOM 6089 N N . ILE A 1 799 ? -3.230 17.080 17.750 1.00 98.75 799 ILE A N 1
ATOM 6090 C CA . ILE A 1 799 ? -4.321 17.986 17.373 1.00 98.75 799 ILE A CA 1
ATOM 6091 C C . ILE A 1 799 ? -4.196 18.294 15.878 1.00 98.75 799 ILE A C 1
ATOM 6093 O O . ILE A 1 799 ? -3.208 18.898 15.464 1.00 98.75 799 ILE A O 1
ATOM 6097 N N . ALA A 1 800 ? -5.167 17.875 15.069 1.00 98.38 800 ALA A N 1
ATOM 6098 C CA . ALA A 1 800 ? -5.123 18.014 13.610 1.00 98.38 800 ALA A CA 1
ATOM 6099 C C . ALA A 1 800 ? -6.391 18.669 13.038 1.00 98.38 800 ALA A C 1
ATOM 6101 O O . ALA A 1 800 ? -7.425 18.728 13.705 1.00 98.38 800 ALA A O 1
ATOM 6102 N N . LYS A 1 801 ? -6.341 19.135 11.784 1.00 97.06 801 LYS A N 1
ATOM 6103 C CA . LYS A 1 801 ? -7.553 19.543 11.043 1.00 97.06 801 LYS A CA 1
ATOM 6104 C C . LYS A 1 801 ? -8.354 18.308 10.614 1.00 97.06 801 LYS A C 1
ATOM 6106 O O . LYS A 1 801 ? -9.577 18.302 10.708 1.00 97.06 801 LYS A O 1
ATOM 6111 N N . SER A 1 802 ? -7.665 17.237 10.214 1.00 90.62 802 SER A N 1
ATOM 6112 C CA . SER A 1 802 ? -8.241 15.902 9.999 1.00 90.62 802 SER A CA 1
ATOM 6113 C C . SER A 1 802 ? -7.171 14.806 10.115 1.00 90.62 802 SER A C 1
ATOM 6115 O O . SER A 1 802 ? -5.974 15.079 10.025 1.00 90.62 802 SER A O 1
ATOM 6117 N N . PHE A 1 803 ? -7.599 13.558 10.328 1.00 88.75 803 PHE A N 1
ATOM 6118 C CA . PHE A 1 803 ? -6.728 12.380 10.435 1.00 88.75 803 PHE A CA 1
ATOM 6119 C C . PHE A 1 803 ? -7.063 11.341 9.364 1.00 88.75 803 PHE A C 1
ATOM 6121 O O . PHE A 1 803 ? -8.225 11.196 8.983 1.00 88.75 803 PHE A O 1
ATOM 6128 N N . GLU A 1 804 ? -6.077 10.532 8.980 1.00 83.00 804 GLU A N 1
ATOM 6129 C CA . GLU A 1 804 ? -6.344 9.234 8.352 1.00 83.00 804 GLU A CA 1
ATOM 6130 C C . GLU A 1 804 ? -6.905 8.241 9.403 1.00 83.00 804 GLU A C 1
ATOM 6132 O O . GLU A 1 804 ? -6.491 8.242 10.569 1.00 83.00 804 GLU A O 1
ATOM 6137 N N . ARG A 1 805 ? -7.883 7.408 9.003 1.00 78.19 805 ARG A N 1
ATOM 6138 C CA . ARG A 1 805 ? -8.642 6.498 9.883 1.00 78.19 805 ARG A CA 1
ATOM 6139 C C . ARG A 1 805 ? -7.737 5.550 10.667 1.00 78.19 805 ARG A C 1
ATOM 6141 O O . ARG A 1 805 ? -7.895 5.428 11.884 1.00 78.19 805 ARG A O 1
ATOM 6148 N N . ILE A 1 806 ? -6.835 4.842 9.996 1.00 78.50 806 ILE A N 1
ATOM 6149 C CA . ILE A 1 806 ? -5.977 3.829 10.610 1.00 78.50 806 ILE A CA 1
ATOM 6150 C C . ILE A 1 806 ? -4.979 4.493 11.563 1.00 78.50 806 ILE A C 1
ATOM 6152 O O . ILE A 1 806 ? -4.807 4.025 12.689 1.00 78.50 806 ILE A O 1
ATOM 6156 N N . HIS A 1 807 ? -4.351 5.609 11.184 1.00 88.06 807 HIS A N 1
ATOM 6157 C CA . HIS A 1 807 ? -3.434 6.311 12.084 1.00 88.06 807 HIS A CA 1
ATOM 6158 C C . HIS A 1 807 ? -4.137 6.860 13.336 1.00 88.06 807 HIS A C 1
ATOM 6160 O O . HIS A 1 807 ? -3.633 6.650 14.441 1.00 88.06 807 HIS A O 1
ATOM 6166 N N . ARG A 1 808 ? -5.330 7.459 13.201 1.00 91.38 808 ARG A N 1
ATOM 6167 C CA . ARG A 1 808 ? -6.187 7.847 14.341 1.00 91.38 808 ARG A CA 1
ATOM 6168 C C . ARG A 1 808 ? -6.448 6.660 15.277 1.00 91.38 808 ARG A C 1
ATOM 6170 O O . ARG A 1 808 ? -6.194 6.762 16.475 1.00 91.38 808 ARG A O 1
ATOM 6177 N N . SER A 1 809 ? -6.876 5.525 14.720 1.00 85.00 809 SER A N 1
ATOM 6178 C CA . SER A 1 809 ? -7.156 4.288 15.471 1.00 85.00 809 SER A CA 1
ATOM 6179 C C . SER A 1 809 ? -5.909 3.791 16.226 1.00 85.00 809 SER A C 1
ATOM 6181 O O . SER A 1 809 ? -5.971 3.458 17.410 1.00 85.00 809 SER A O 1
ATOM 6183 N N . ASN A 1 810 ? -4.741 3.815 15.571 1.00 89.62 810 ASN A N 1
ATOM 6184 C CA . ASN A 1 810 ? -3.456 3.440 16.168 1.00 89.62 810 ASN A CA 1
ATOM 6185 C C . ASN A 1 810 ? -3.034 4.376 17.321 1.00 89.62 810 ASN A C 1
ATOM 6187 O O . ASN A 1 810 ? -2.476 3.894 18.308 1.00 89.62 810 ASN A O 1
ATOM 6191 N N . LEU A 1 811 ? -3.293 5.690 17.232 1.00 94.62 811 LEU A N 1
ATOM 6192 C CA . LEU A 1 811 ? -3.004 6.642 18.318 1.00 94.62 811 LEU A CA 1
ATOM 6193 C C . LEU A 1 811 ? -3.803 6.297 19.583 1.00 94.62 811 LEU A C 1
ATOM 6195 O O . LEU A 1 811 ? -3.201 6.136 20.650 1.00 94.62 811 LEU A O 1
ATOM 6199 N N . VAL A 1 812 ? -5.121 6.081 19.454 1.00 93.06 812 VAL A N 1
ATOM 6200 C CA . VAL A 1 812 ? -5.974 5.653 20.581 1.00 93.06 812 VAL A CA 1
ATOM 6201 C C . VAL A 1 812 ? -5.523 4.292 21.120 1.00 93.06 812 VAL A C 1
ATOM 6203 O O . VAL A 1 812 ? -5.403 4.114 22.334 1.00 93.06 812 VAL A O 1
ATOM 6206 N N . GLY A 1 813 ? -5.171 3.359 20.229 1.00 90.69 813 GLY A N 1
ATOM 6207 C CA . GLY A 1 813 ? -4.608 2.053 20.579 1.00 90.69 813 GLY A CA 1
ATOM 6208 C C . GLY A 1 813 ? -3.333 2.122 21.433 1.00 90.69 813 GLY A C 1
ATOM 6209 O O . GLY A 1 813 ? -3.113 1.232 22.252 1.00 90.69 813 GLY A O 1
ATOM 6210 N N . MET A 1 814 ? -2.538 3.193 21.330 1.00 93.88 814 MET A N 1
ATOM 6211 C CA . MET A 1 814 ? -1.359 3.432 22.181 1.00 93.88 814 MET A CA 1
ATOM 6212 C C . MET A 1 814 ? -1.615 4.355 23.385 1.00 93.88 814 MET A C 1
ATOM 6214 O O . MET A 1 814 ? -0.685 4.620 24.152 1.00 93.88 814 MET A O 1
ATOM 6218 N N . GLY A 1 815 ? -2.844 4.844 23.574 1.00 93.38 815 GLY A N 1
ATOM 6219 C CA . GLY A 1 815 ? -3.196 5.781 24.646 1.00 93.38 815 GLY A CA 1
ATOM 6220 C C . GLY A 1 815 ? -2.797 7.240 24.377 1.00 93.38 815 GLY A C 1
ATOM 6221 O O . GLY A 1 815 ? -2.737 8.033 25.316 1.00 93.38 815 GLY A O 1
ATOM 6222 N N . VAL A 1 816 ? -2.519 7.608 23.122 1.00 96.88 816 VAL A N 1
ATOM 6223 C CA . VAL A 1 816 ? -2.338 9.007 22.696 1.00 96.88 816 VAL A CA 1
ATOM 6224 C C . VAL A 1 816 ? -3.698 9.546 22.255 1.00 96.88 816 VAL A C 1
ATOM 6226 O O . VAL A 1 816 ? -4.400 8.879 21.504 1.00 96.88 816 VAL A O 1
ATOM 6229 N N . LEU A 1 817 ? -4.086 10.738 22.713 1.00 98.00 817 LEU A N 1
ATOM 6230 C CA . LEU A 1 817 ? -5.404 11.320 22.435 1.00 98.00 817 LEU A CA 1
ATOM 6231 C C . LEU A 1 817 ? -5.419 12.065 21.081 1.00 98.00 817 LEU A C 1
ATOM 6233 O O . LEU A 1 817 ? -4.794 13.124 20.986 1.00 98.00 817 LEU A O 1
ATOM 6237 N N . PRO A 1 818 ? -6.105 11.577 20.030 1.00 98.00 818 PRO A N 1
ATOM 6238 C CA . PRO A 1 818 ? -6.316 12.358 18.818 1.00 98.00 818 PRO A CA 1
ATOM 6239 C C . PRO A 1 818 ? -7.447 13.374 19.045 1.00 98.00 818 PRO A C 1
ATOM 6241 O O . PRO A 1 818 ? -8.510 13.045 19.572 1.00 98.00 818 PRO A O 1
ATOM 6244 N N . LEU A 1 819 ? -7.216 14.616 18.638 1.00 98.62 819 LEU A N 1
ATOM 6245 C CA . LEU A 1 819 ? -8.127 15.749 18.779 1.00 98.62 819 LEU A CA 1
ATOM 6246 C C . LEU A 1 819 ? -8.258 16.451 17.431 1.00 98.62 819 LEU A C 1
ATOM 6248 O O . LEU A 1 819 ? -7.256 16.672 16.753 1.00 98.62 819 LEU A O 1
ATOM 6252 N N . GLN A 1 820 ? -9.471 16.826 17.042 1.00 98.38 820 GLN A N 1
ATOM 6253 C CA . GLN A 1 820 ? -9.708 17.551 15.798 1.00 98.38 820 GLN A CA 1
ATOM 6254 C C . GLN A 1 820 ? -10.131 18.993 16.072 1.00 98.38 820 GLN A C 1
ATOM 6256 O O . GLN A 1 820 ? -10.976 19.234 16.936 1.00 98.38 820 GLN A O 1
ATOM 6261 N N . PHE A 1 821 ? -9.577 19.948 15.325 1.00 98.38 821 PHE A N 1
ATOM 6262 C CA . PHE A 1 821 ? -10.109 21.311 15.289 1.00 98.38 821 PHE A CA 1
ATOM 6263 C C . PHE A 1 821 ? -11.561 21.324 14.781 1.00 98.38 821 PHE A C 1
ATOM 6265 O O . PHE A 1 821 ? -11.972 20.462 13.997 1.00 98.38 821 PHE A O 1
ATOM 6272 N N . LYS A 1 822 ? -12.347 22.313 15.222 1.00 97.00 822 LYS A N 1
ATOM 6273 C CA . LYS A 1 822 ? -13.647 22.613 14.610 1.00 97.00 822 LYS A CA 1
ATOM 6274 C C . LYS A 1 822 ? -13.454 23.240 13.226 1.00 97.00 822 LYS A C 1
ATOM 6276 O O . LYS A 1 822 ? -12.375 23.720 12.887 1.00 97.00 822 LYS A O 1
ATOM 6281 N N . GLU A 1 823 ? -14.507 23.216 12.415 1.00 88.31 823 GLU A N 1
ATOM 6282 C CA . GLU A 1 823 ? -14.482 23.806 11.076 1.00 88.31 823 GLU A CA 1
ATOM 6283 C C . GLU A 1 823 ? -14.116 25.299 11.146 1.00 88.31 823 GLU A C 1
ATOM 6285 O O . GLU A 1 823 ? -14.741 26.069 11.874 1.00 88.31 823 GLU A O 1
ATOM 6290 N N . GLY A 1 824 ? -13.080 25.695 10.402 1.00 89.00 824 GLY A N 1
ATOM 6291 C CA . GLY A 1 824 ? -12.541 27.058 10.406 1.00 89.00 824 GLY A CA 1
ATOM 6292 C C . GLY A 1 824 ? -11.424 27.330 11.425 1.00 89.00 824 GLY A C 1
ATOM 6293 O O . GLY A 1 824 ? -10.778 28.367 11.303 1.00 89.00 824 GLY A O 1
ATOM 6294 N N . ASP A 1 825 ? -11.138 26.420 12.364 1.00 95.94 825 ASP A N 1
ATOM 6295 C CA . ASP A 1 825 ? -9.976 26.512 13.261 1.00 95.94 825 ASP A CA 1
ATOM 6296 C C . ASP A 1 825 ? -8.764 25.733 12.711 1.00 95.94 825 ASP A C 1
ATOM 6298 O O . ASP A 1 825 ? -8.890 24.681 12.080 1.00 95.94 825 ASP A O 1
ATOM 6302 N N . SER A 1 826 ? -7.557 26.235 12.983 1.00 96.25 826 SER A N 1
ATOM 6303 C CA . SER A 1 826 ? -6.290 25.532 12.732 1.00 96.25 826 SER A CA 1
ATOM 6304 C C . SER A 1 826 ? -5.155 26.110 13.583 1.00 96.25 826 SER A C 1
ATOM 6306 O O . SER A 1 826 ? -5.301 27.178 14.185 1.00 96.25 826 SER A O 1
ATOM 6308 N N . ALA A 1 827 ? -3.994 25.446 13.616 1.00 96.50 827 ALA A N 1
ATOM 6309 C CA . ALA A 1 827 ? -2.820 25.959 14.326 1.00 96.50 827 ALA A CA 1
ATOM 6310 C C . ALA A 1 827 ? -2.361 27.330 13.785 1.00 96.50 827 ALA A C 1
ATOM 6312 O O . ALA A 1 827 ? -2.011 28.220 14.562 1.00 96.50 827 ALA A O 1
ATOM 6313 N N . GLU A 1 828 ? -2.433 27.526 12.466 1.00 94.44 828 GLU A N 1
ATOM 6314 C CA . GLU A 1 828 ? -2.109 28.780 11.782 1.00 94.44 828 GLU A CA 1
ATOM 6315 C C . GLU A 1 828 ? -3.115 29.885 12.128 1.00 94.44 828 GLU A C 1
ATOM 6317 O O . GLU A 1 828 ? -2.715 30.990 12.496 1.00 94.44 828 GLU A O 1
ATOM 6322 N N . ILE A 1 829 ? -4.418 29.585 12.055 1.00 95.94 829 ILE A N 1
ATOM 6323 C CA . ILE A 1 829 ? -5.509 30.547 12.294 1.00 95.94 829 ILE A CA 1
ATOM 6324 C C . ILE A 1 829 ? -5.519 31.022 13.755 1.00 95.94 829 ILE A C 1
ATOM 6326 O O . ILE A 1 829 ? -5.739 32.201 14.034 1.00 95.94 829 ILE A O 1
ATOM 6330 N N . LEU A 1 830 ? -5.198 30.128 14.693 1.00 96.38 830 LEU A N 1
ATOM 6331 C CA . LEU A 1 830 ? -5.084 30.430 16.123 1.00 96.38 830 LEU A CA 1
ATOM 6332 C C . LEU A 1 830 ? -3.761 31.133 16.497 1.00 96.38 830 LEU A C 1
ATOM 6334 O O . LEU A 1 830 ? -3.587 31.552 17.652 1.00 96.38 830 LEU A O 1
ATOM 6338 N N . GLY A 1 831 ? -2.838 31.278 15.540 1.00 95.38 831 GLY A N 1
ATOM 6339 C CA . GLY A 1 831 ? -1.533 31.913 15.721 1.00 95.38 831 GLY A CA 1
ATOM 6340 C C . GLY A 1 831 ? -0.608 31.136 16.659 1.00 95.38 831 GLY A C 1
ATOM 6341 O O . GLY A 1 831 ? 0.064 31.749 17.488 1.00 95.38 831 GLY A O 1
ATOM 6342 N N . ILE A 1 832 ? -0.621 29.802 16.585 1.00 96.69 832 ILE A N 1
ATOM 6343 C CA . ILE A 1 832 ? 0.208 28.921 17.417 1.00 96.69 832 ILE A CA 1
ATOM 6344 C C . ILE A 1 832 ? 1.628 28.857 16.838 1.00 96.69 832 ILE A C 1
ATOM 6346 O O . ILE A 1 832 ? 1.816 28.515 15.673 1.00 96.69 832 ILE A O 1
ATOM 6350 N N . THR A 1 833 ? 2.637 29.170 17.656 1.00 93.69 833 THR A N 1
ATOM 6351 C CA . THR A 1 833 ? 4.050 29.247 17.230 1.00 93.69 833 THR A CA 1
ATOM 6352 C C . THR A 1 833 ? 4.956 28.187 17.864 1.00 93.69 833 THR A C 1
ATOM 6354 O O . THR A 1 833 ? 6.087 27.998 17.424 1.00 93.69 833 THR A O 1
ATOM 6357 N N . GLY A 1 834 ? 4.481 27.504 18.908 1.00 93.69 834 GLY A N 1
ATOM 6358 C CA . GLY A 1 834 ? 5.237 26.554 19.730 1.00 93.69 834 GLY A CA 1
ATOM 6359 C C . GLY A 1 834 ? 5.821 27.168 21.010 1.00 93.69 834 GLY A C 1
ATOM 6360 O O . GLY A 1 834 ? 6.290 26.444 21.890 1.00 93.69 834 GLY A O 1
ATOM 6361 N N . ASN A 1 835 ? 5.755 28.494 21.164 1.00 94.00 835 ASN A N 1
ATOM 6362 C CA . ASN A 1 835 ? 6.222 29.198 22.364 1.00 94.00 835 ASN A CA 1
ATOM 6363 C C . ASN A 1 835 ? 5.211 29.149 23.525 1.00 94.00 835 ASN A C 1
ATOM 6365 O O . ASN A 1 835 ? 5.579 29.373 24.681 1.00 94.00 835 ASN A O 1
ATOM 6369 N N . GLU A 1 836 ? 3.949 28.847 23.227 1.00 97.19 836 GLU A N 1
ATOM 6370 C CA . GLU A 1 836 ? 2.814 28.807 24.152 1.00 97.19 836 GLU A CA 1
ATOM 6371 C C . GLU A 1 836 ? 2.913 27.631 25.147 1.00 97.19 836 GLU A C 1
ATOM 6373 O O . GLU A 1 836 ? 3.794 26.775 25.038 1.00 97.19 836 GLU A O 1
ATOM 6378 N N . THR A 1 837 ? 2.024 27.569 26.138 1.00 98.00 837 THR A N 1
ATOM 6379 C CA . THR A 1 837 ? 1.737 26.332 26.894 1.00 98.00 837 THR A CA 1
ATOM 6380 C C . THR A 1 837 ? 0.267 25.965 26.767 1.00 98.00 837 THR A C 1
ATOM 6382 O O . THR A 1 837 ? -0.578 26.852 26.639 1.00 98.00 837 THR A O 1
ATOM 6385 N N . PHE A 1 838 ? -0.036 24.669 26.808 1.00 98.56 838 PHE A N 1
ATOM 6386 C CA . PHE A 1 838 ? -1.354 24.148 26.457 1.00 98.56 838 PHE A CA 1
ATOM 6387 C C . PHE A 1 838 ? -1.957 23.276 27.558 1.00 98.56 838 PHE A C 1
ATOM 6389 O O . PHE A 1 838 ? -1.301 22.353 28.046 1.00 98.56 838 PHE A O 1
ATOM 6396 N N . ASP A 1 839 ? -3.230 23.519 27.856 1.00 98.56 839 ASP A N 1
ATOM 6397 C CA . ASP A 1 839 ? -4.063 22.635 28.673 1.00 98.56 839 ASP A CA 1
ATOM 6398 C C . ASP A 1 839 ? -5.167 22.024 27.793 1.00 98.56 839 ASP A C 1
ATOM 6400 O O . ASP A 1 839 ? -5.675 22.671 26.878 1.00 98.56 839 ASP A O 1
ATOM 6404 N N . ILE A 1 840 ? -5.559 20.778 28.067 1.00 98.25 840 ILE A N 1
ATOM 6405 C CA . ILE A 1 840 ? -6.682 20.091 27.416 1.00 98.25 840 ILE A CA 1
ATOM 6406 C C . ILE A 1 840 ? -7.651 19.662 28.517 1.00 98.25 840 ILE A C 1
ATOM 6408 O O . ILE A 1 840 ? -7.394 18.724 29.279 1.00 98.25 840 ILE A O 1
ATOM 6412 N N . LEU A 1 841 ? -8.760 20.393 28.610 1.00 96.94 841 LEU A N 1
ATOM 6413 C CA . LEU A 1 841 ? -9.774 20.262 29.650 1.00 96.94 841 LEU A CA 1
ATOM 6414 C C . LEU A 1 841 ? -10.948 19.392 29.181 1.00 96.94 841 LEU A C 1
ATOM 6416 O O . LEU A 1 841 ? -11.272 19.339 27.996 1.00 96.94 841 LEU A O 1
ATOM 6420 N N . GLY A 1 842 ? -11.604 18.734 30.140 1.00 92.69 842 GLY A N 1
ATOM 6421 C CA . GLY A 1 842 ? -12.735 17.825 29.915 1.00 92.69 842 GLY A CA 1
ATOM 6422 C C . GLY A 1 842 ? -12.356 16.339 29.920 1.00 92.69 842 GLY A C 1
ATOM 6423 O O . GLY A 1 842 ? -13.200 15.508 30.248 1.00 92.69 842 GLY A O 1
ATOM 6424 N N . VAL A 1 843 ? -11.091 15.990 29.656 1.00 92.62 843 VAL A N 1
ATOM 6425 C CA . VAL A 1 843 ? -10.627 14.590 29.647 1.00 92.62 843 VAL A CA 1
ATOM 6426 C C . VAL A 1 843 ? -10.747 13.982 31.051 1.00 92.62 843 VAL A C 1
ATOM 6428 O O . VAL A 1 843 ? -10.149 14.484 32.005 1.00 92.62 843 VAL A O 1
ATOM 6431 N N . ASN A 1 844 ? -11.554 12.928 31.191 1.00 92.31 844 ASN A N 1
ATOM 6432 C CA . ASN A 1 844 ? -11.845 12.270 32.468 1.00 92.31 844 ASN A CA 1
ATOM 6433 C C . ASN A 1 844 ? -12.346 10.824 32.257 1.00 92.31 844 ASN A C 1
ATOM 6435 O O . ASN A 1 844 ? -12.669 10.439 31.135 1.00 92.31 844 ASN A O 1
ATOM 6439 N N . ASN A 1 845 ? -12.475 10.033 33.328 1.00 89.44 845 ASN A N 1
ATOM 6440 C CA . ASN A 1 845 ? -12.948 8.635 33.277 1.00 89.44 845 ASN A CA 1
ATOM 6441 C C . ASN A 1 845 ? -14.286 8.422 32.536 1.00 89.44 845 ASN A C 1
ATOM 6443 O O . ASN A 1 845 ? -14.511 7.354 31.961 1.00 89.44 845 ASN A O 1
ATOM 6447 N N . HIS A 1 846 ? -15.178 9.414 32.538 1.00 89.69 846 HIS A N 1
ATOM 6448 C CA . HIS A 1 846 ? -16.496 9.357 31.899 1.00 89.69 846 HIS A CA 1
ATOM 6449 C C . HIS A 1 846 ? -16.515 9.880 30.454 1.00 89.69 846 HIS A C 1
ATOM 6451 O O . HIS A 1 846 ? -17.608 10.067 29.920 1.00 89.69 846 HIS A O 1
ATOM 6457 N N . ILE A 1 847 ? -15.342 10.091 29.835 1.00 91.12 847 ILE A N 1
ATOM 6458 C CA . ILE A 1 847 ? -15.221 10.509 28.432 1.00 91.12 847 ILE A CA 1
ATOM 6459 C C . ILE A 1 847 ? -16.046 9.611 27.499 1.00 91.12 847 ILE A C 1
ATOM 6461 O O . ILE A 1 847 ? -16.113 8.390 27.685 1.00 91.12 847 ILE A O 1
ATOM 6465 N N . LYS A 1 848 ? -16.693 10.230 26.512 1.00 91.62 848 LYS A N 1
ATOM 6466 C CA . LYS A 1 848 ? -17.553 9.571 25.521 1.00 91.62 848 LYS A CA 1
ATOM 6467 C C . LYS A 1 848 ? -16.930 9.586 24.122 1.00 91.62 848 LYS A C 1
ATOM 6469 O O . LYS A 1 848 ? -16.041 10.398 23.855 1.00 91.62 848 LYS A O 1
ATOM 6474 N N . PRO A 1 849 ? -17.430 8.732 23.210 1.00 89.56 849 PRO A N 1
ATOM 6475 C CA . PRO A 1 849 ? -17.104 8.838 21.796 1.00 89.56 849 PRO A CA 1
ATOM 6476 C C . PRO A 1 849 ? -17.448 10.232 21.259 1.00 89.56 849 PRO A C 1
ATOM 6478 O O . PRO A 1 849 ? -18.521 10.754 21.564 1.00 89.56 849 PRO A O 1
ATOM 6481 N N . GLN A 1 850 ? -16.539 10.818 20.480 1.00 92.38 850 GLN A N 1
ATOM 6482 C CA . GLN A 1 850 ? -16.702 12.113 19.803 1.00 92.38 850 GLN A CA 1
ATOM 6483 C C . GLN A 1 850 ? -17.071 13.300 20.723 1.00 92.38 850 GLN A C 1
ATOM 6485 O O . GLN A 1 850 ? -17.673 14.278 20.285 1.00 92.38 850 GLN A O 1
ATOM 6490 N N . GLU A 1 851 ? -16.708 13.239 22.010 1.00 94.75 851 GLU A N 1
ATOM 6491 C CA . GLU A 1 851 ? -16.983 14.312 22.976 1.00 94.75 851 GLU A CA 1
ATOM 6492 C C . GLU A 1 851 ? -16.116 15.556 22.714 1.00 94.75 851 GLU A C 1
ATOM 6494 O O . GLU A 1 851 ? -14.915 15.452 22.452 1.00 94.75 851 GLU A O 1
ATOM 6499 N N . ASP A 1 852 ? -16.720 16.745 22.801 1.00 97.38 852 ASP A N 1
ATOM 6500 C CA . ASP A 1 852 ? -16.003 18.013 22.657 1.00 97.38 852 ASP A CA 1
ATOM 6501 C C . ASP A 1 852 ? -15.231 18.376 23.932 1.00 97.38 852 ASP A C 1
ATOM 6503 O O . ASP A 1 852 ? -15.746 18.335 25.052 1.00 97.38 852 ASP A O 1
ATOM 6507 N N . LEU A 1 853 ? -13.969 18.744 23.732 1.00 97.62 853 LEU A N 1
ATOM 6508 C CA . LEU A 1 853 ? -12.977 19.062 24.749 1.00 97.62 853 LEU A CA 1
ATOM 6509 C C . LEU A 1 853 ? -12.456 20.485 24.525 1.00 97.62 853 LEU A C 1
ATOM 6511 O O . LEU A 1 853 ? -12.495 21.014 23.416 1.00 97.62 853 LEU A O 1
ATOM 6515 N N . THR A 1 854 ? -11.939 21.127 25.572 1.00 98.25 854 THR A N 1
ATOM 6516 C CA . THR A 1 854 ? -11.447 22.512 25.470 1.00 98.25 854 THR A CA 1
ATOM 6517 C C . THR A 1 854 ? -9.924 22.561 25.501 1.00 98.25 854 THR A C 1
ATOM 6519 O O . THR A 1 854 ? -9.314 22.293 26.536 1.00 98.25 854 THR A O 1
ATOM 6522 N N . LEU A 1 855 ? -9.321 22.959 24.380 1.00 98.44 855 LEU A N 1
ATOM 6523 C CA . LEU A 1 855 ? -7.918 23.355 24.293 1.00 98.44 855 LEU A CA 1
ATOM 6524 C C . LEU A 1 855 ? -7.771 24.782 24.838 1.00 98.44 855 LEU A C 1
ATOM 6526 O O . LEU A 1 855 ? -8.428 25.707 24.357 1.00 98.44 855 LEU A O 1
ATOM 6530 N N . VAL A 1 856 ? -6.890 24.977 25.816 1.00 98.56 856 VAL A N 1
ATOM 6531 C CA . VAL A 1 856 ? -6.504 26.300 26.319 1.00 98.56 856 VAL A CA 1
ATOM 6532 C C . VAL A 1 856 ? -5.094 26.618 25.839 1.00 98.56 856 VAL A C 1
ATOM 6534 O O . VAL A 1 856 ? -4.176 25.824 26.028 1.00 98.56 856 VAL A O 1
ATOM 6537 N N . ILE A 1 857 ? -4.924 27.776 25.203 1.00 98.56 857 ILE A N 1
ATOM 6538 C CA . ILE A 1 857 ? -3.664 28.235 24.608 1.00 98.56 857 ILE A CA 1
ATOM 6539 C C . ILE A 1 857 ? -3.160 29.425 25.424 1.00 98.56 857 ILE A C 1
ATOM 6541 O O . ILE A 1 857 ? -3.657 30.541 25.255 1.00 98.56 857 ILE A O 1
ATOM 6545 N N . HIS A 1 858 ? -2.178 29.203 26.296 1.00 98.12 858 HIS A N 1
ATOM 6546 C CA . HIS A 1 858 ? -1.556 30.242 27.117 1.00 98.12 858 HIS A CA 1
ATOM 6547 C C . HIS A 1 858 ? -0.361 30.857 26.377 1.00 98.12 858 HIS A C 1
ATOM 6549 O O . HIS A 1 858 ? 0.662 30.202 26.166 1.00 98.12 858 HIS A O 1
ATOM 6555 N N . ARG A 1 859 ? -0.478 32.123 25.965 1.00 97.06 859 ARG A N 1
ATOM 6556 C CA . ARG A 1 859 ? 0.547 32.817 25.173 1.00 97.06 859 ARG A CA 1
ATOM 6557 C C . ARG A 1 859 ? 1.605 33.485 26.068 1.00 97.06 859 ARG A C 1
ATOM 6559 O O . ARG A 1 859 ? 1.269 33.938 27.163 1.00 97.06 859 ARG A O 1
ATOM 6566 N N . PRO A 1 860 ? 2.860 33.659 25.598 1.00 92.75 860 PRO A N 1
ATOM 6567 C CA . PRO A 1 860 ? 3.935 34.297 26.376 1.00 92.75 860 PRO A CA 1
ATOM 6568 C C . PRO A 1 860 ? 3.648 35.726 26.875 1.00 92.75 860 PRO A C 1
ATOM 6570 O O . PRO A 1 860 ? 4.302 36.194 27.800 1.00 92.75 860 PRO A O 1
ATOM 6573 N N . ASN A 1 861 ? 2.668 36.424 26.291 1.00 93.00 861 ASN A N 1
ATOM 6574 C CA . ASN A 1 861 ? 2.212 37.748 26.733 1.00 93.00 861 ASN A CA 1
ATOM 6575 C C . ASN A 1 861 ? 1.183 37.707 27.890 1.00 93.00 861 ASN A C 1
ATOM 6577 O O . ASN A 1 861 ? 0.614 38.742 28.227 1.00 93.00 861 ASN A O 1
ATOM 6581 N N . GLY A 1 862 ? 0.895 36.530 28.455 1.00 93.19 862 GLY A N 1
ATOM 6582 C CA . GLY A 1 862 ? -0.082 36.329 29.531 1.00 93.19 862 GLY A CA 1
ATOM 6583 C C . GLY A 1 862 ? -1.543 36.224 29.075 1.00 93.19 862 GLY A C 1
ATOM 6584 O O . GLY A 1 862 ? -2.412 35.927 29.892 1.00 93.19 862 GLY A O 1
ATOM 6585 N N . THR A 1 863 ? -1.844 36.426 27.787 1.00 95.88 863 THR A N 1
ATOM 6586 C CA . THR A 1 863 ? -3.198 36.186 27.254 1.00 95.88 863 THR A CA 1
ATOM 6587 C C . THR A 1 863 ? -3.458 34.692 27.080 1.00 95.88 863 THR A C 1
ATOM 6589 O O . THR A 1 863 ? -2.541 33.921 26.800 1.00 95.88 863 THR A O 1
ATOM 6592 N N . SER A 1 864 ? -4.716 34.273 27.220 1.00 96.94 864 SER A N 1
ATOM 6593 C CA . SER A 1 864 ? -5.140 32.892 26.966 1.00 96.94 864 SER A CA 1
ATOM 6594 C C . SER A 1 864 ? -6.305 32.864 25.978 1.00 96.94 864 SER A C 1
ATOM 6596 O O . SER A 1 864 ? -7.142 33.764 25.996 1.00 96.94 864 SER A O 1
ATOM 6598 N N . ALA A 1 865 ? -6.359 31.849 25.116 1.00 96.56 865 ALA A N 1
ATOM 6599 C CA . ALA A 1 865 ? -7.525 31.544 24.283 1.00 96.56 865 ALA A CA 1
ATOM 6600 C C . ALA A 1 865 ? -8.091 30.167 24.646 1.00 96.56 865 ALA A C 1
ATOM 6602 O O . ALA A 1 865 ? -7.338 29.288 25.056 1.00 96.56 865 ALA A O 1
ATOM 6603 N N . HIS A 1 866 ? -9.401 29.991 24.479 1.00 98.00 866 HIS A N 1
ATOM 6604 C CA . HIS A 1 866 ? -10.110 28.732 24.703 1.00 98.00 866 HIS A CA 1
ATOM 6605 C C . HIS A 1 866 ? -10.767 28.315 23.386 1.00 98.00 866 HIS A C 1
ATOM 6607 O O . HIS A 1 866 ? -11.514 29.101 22.806 1.00 98.00 866 HIS A O 1
ATOM 6613 N N . VAL A 1 867 ? -10.473 27.104 22.921 1.00 97.56 867 VAL A N 1
ATOM 6614 C CA . VAL A 1 867 ? -10.878 26.572 21.613 1.00 97.56 867 VAL A CA 1
ATOM 6615 C C . VAL A 1 867 ? -11.545 25.218 21.831 1.00 97.56 867 VAL A C 1
ATOM 6617 O O . VAL A 1 867 ? -11.056 24.417 22.629 1.00 97.56 867 VAL A O 1
ATOM 6620 N N . GLN A 1 868 ? -12.661 24.954 21.149 1.00 98.31 868 GLN A N 1
ATOM 6621 C CA . GLN A 1 868 ? -13.280 23.627 21.174 1.00 98.31 868 GLN A CA 1
ATOM 6622 C C . GLN A 1 868 ? -12.564 22.704 20.187 1.00 98.31 868 GLN A C 1
ATOM 6624 O O . GLN A 1 868 ? -12.307 23.084 19.048 1.00 98.31 868 GLN A O 1
ATOM 6629 N N . VAL A 1 869 ? -12.260 21.488 20.626 1.00 98.25 869 VAL A N 1
ATOM 6630 C CA . VAL A 1 869 ? -11.659 20.430 19.811 1.00 98.25 869 VAL A CA 1
ATOM 6631 C C . VAL A 1 869 ? -12.398 19.121 20.067 1.00 98.25 869 VAL A C 1
ATOM 6633 O O . VAL A 1 869 ? -12.651 18.754 21.212 1.00 98.25 869 VAL A O 1
ATOM 6636 N N . THR A 1 870 ? -12.762 18.407 19.008 1.00 98.12 870 THR A N 1
ATOM 6637 C CA . THR A 1 870 ? -13.515 17.152 19.122 1.00 98.12 870 THR A CA 1
ATOM 6638 C C . THR A 1 870 ? -12.563 15.998 19.407 1.00 98.12 870 THR A C 1
ATOM 6640 O O . THR A 1 870 ? -11.584 15.805 18.682 1.00 98.12 870 THR A O 1
ATOM 6643 N N . SER A 1 871 ? -12.844 15.213 20.449 1.00 97.38 871 SER A N 1
ATOM 6644 C CA . SER A 1 871 ? -12.143 13.954 20.709 1.00 97.38 871 SER A CA 1
ATOM 6645 C C . SER A 1 871 ? -12.337 13.000 19.534 1.00 97.38 871 SER A C 1
ATOM 6647 O O . SER A 1 871 ? -13.466 12.668 19.197 1.00 97.38 871 SER A O 1
ATOM 6649 N N . ARG A 1 872 ? -11.255 12.519 18.916 1.00 94.50 872 ARG A N 1
ATOM 6650 C CA . ARG A 1 872 ? -11.312 11.506 17.844 1.00 94.50 872 ARG A CA 1
ATOM 6651 C C . ARG A 1 872 ? -11.102 10.085 18.370 1.00 94.50 872 ARG A C 1
ATOM 6653 O O . ARG A 1 872 ? -10.520 9.233 17.702 1.00 94.50 872 ARG A O 1
ATOM 6660 N N . ILE A 1 873 ? -11.561 9.859 19.600 1.00 93.06 873 ILE A N 1
ATOM 6661 C CA . ILE A 1 873 ? -11.969 8.549 20.108 1.00 93.06 873 ILE A CA 1
ATOM 6662 C C . ILE A 1 873 ? -13.392 8.357 19.584 1.00 93.06 873 ILE A C 1
ATOM 6664 O O . ILE A 1 873 ? -14.315 9.021 20.056 1.00 93.06 873 ILE A O 1
ATOM 6668 N N . ASP A 1 874 ? -13.564 7.519 18.568 1.00 83.88 874 ASP A N 1
ATOM 6669 C CA . ASP A 1 874 ? -14.778 7.531 17.746 1.00 83.88 874 ASP A CA 1
ATOM 6670 C C . ASP A 1 874 ? -15.821 6.506 18.218 1.00 83.88 874 ASP A C 1
ATOM 6672 O O . ASP A 1 874 ? -16.993 6.617 17.856 1.00 83.88 874 ASP A O 1
ATOM 6676 N N . THR A 1 875 ? -15.424 5.543 19.063 1.00 79.75 875 THR A N 1
ATOM 6677 C CA . THR A 1 875 ? -16.230 4.355 19.406 1.00 79.75 875 THR A CA 1
ATOM 6678 C C . THR A 1 875 ? -16.260 4.052 20.917 1.00 79.75 875 THR A C 1
ATOM 6680 O O . THR A 1 875 ? -15.340 4.432 21.648 1.00 79.75 875 THR A O 1
ATOM 6683 N N . PRO A 1 876 ? -17.276 3.321 21.430 1.00 83.19 876 PRO A N 1
ATOM 6684 C CA . PRO A 1 876 ? -17.328 2.917 22.840 1.00 83.19 876 PRO A CA 1
ATOM 6685 C C . PRO A 1 876 ? -16.170 2.008 23.277 1.00 83.19 876 PRO A C 1
ATOM 6687 O O . PRO A 1 876 ? -15.699 2.128 24.405 1.00 83.19 876 PRO A O 1
ATOM 6690 N N . ILE A 1 877 ? -15.687 1.118 22.402 1.00 82.12 877 ILE A N 1
ATOM 6691 C CA . ILE A 1 877 ? -14.575 0.213 22.731 1.00 82.12 877 ILE A CA 1
ATOM 6692 C C . ILE A 1 877 ? -13.230 0.954 22.752 1.00 82.12 877 ILE A C 1
ATOM 6694 O O . ILE A 1 877 ? -12.358 0.644 23.560 1.00 82.12 877 ILE A O 1
ATOM 6698 N N . GLU A 1 878 ? -13.080 1.994 21.929 1.00 87.00 878 GLU A N 1
ATOM 6699 C CA . GLU A 1 878 ? -11.901 2.859 21.936 1.00 87.00 878 GLU A CA 1
ATOM 6700 C C . GLU A 1 878 ? -11.794 3.703 23.209 1.00 87.00 878 GLU A C 1
ATOM 6702 O O . GLU A 1 878 ? -10.688 3.920 23.704 1.00 87.00 878 GLU A O 1
ATOM 6707 N N . VAL A 1 879 ? -12.927 4.119 23.788 1.00 90.56 879 VAL A N 1
ATOM 6708 C CA . VAL A 1 879 ? -12.954 4.728 25.126 1.00 90.56 879 VAL A CA 1
ATOM 6709 C C . VAL A 1 879 ? -12.368 3.763 26.165 1.00 90.56 879 VAL A C 1
ATOM 6711 O O . VAL A 1 879 ? -11.577 4.186 27.009 1.00 90.56 879 VAL A O 1
ATOM 6714 N N . ASP A 1 880 ? -12.697 2.471 26.101 1.00 89.12 880 ASP A N 1
ATOM 6715 C CA . ASP A 1 880 ? -12.161 1.471 27.033 1.00 89.12 880 ASP A CA 1
ATOM 6716 C C . ASP A 1 880 ? -10.680 1.146 26.771 1.00 89.12 880 ASP A C 1
ATOM 6718 O O . ASP A 1 880 ? -9.911 1.002 27.726 1.00 89.12 880 ASP A O 1
ATOM 6722 N N . TYR A 1 881 ? -10.228 1.133 25.511 1.00 90.75 881 TYR A N 1
ATOM 6723 C CA . TYR A 1 881 ? -8.794 1.082 25.192 1.00 90.75 881 TYR A CA 1
ATOM 6724 C C . TYR A 1 881 ? -8.053 2.286 25.795 1.00 90.75 881 TYR A C 1
ATOM 6726 O O . TYR A 1 881 ? -7.028 2.109 26.456 1.00 90.75 881 TYR A O 1
ATOM 6734 N N . TYR A 1 882 ? -8.592 3.500 25.647 1.00 93.25 882 TYR A N 1
ATOM 6735 C CA . TYR A 1 882 ? -7.997 4.718 26.196 1.00 93.25 882 TYR A CA 1
ATOM 6736 C C . TYR A 1 882 ? -7.958 4.700 27.737 1.00 93.25 882 TYR A C 1
ATOM 6738 O O . TYR A 1 882 ? -6.890 4.900 28.320 1.00 93.25 882 TYR A O 1
ATOM 6746 N N . ARG A 1 883 ? -9.065 4.328 28.407 1.00 92.31 883 ARG A N 1
ATOM 6747 C CA . ARG A 1 883 ? -9.143 4.102 29.873 1.00 92.31 883 ARG A CA 1
ATOM 6748 C C . ARG A 1 883 ? -8.104 3.117 30.397 1.00 92.31 883 ARG A C 1
ATOM 6750 O O . ARG A 1 883 ? -7.627 3.254 31.521 1.00 92.31 883 ARG A O 1
ATOM 6757 N N . HIS A 1 884 ? -7.762 2.105 29.608 1.00 92.06 884 HIS A N 1
ATOM 6758 C CA . HIS A 1 884 ? -6.800 1.086 30.013 1.00 92.06 884 HIS A CA 1
ATOM 6759 C C . HIS A 1 884 ? -5.337 1.501 29.778 1.00 92.06 884 HIS A C 1
ATOM 6761 O O . HIS A 1 884 ? -4.440 0.806 30.267 1.00 92.06 884 HIS A O 1
ATOM 6767 N N . GLY A 1 885 ? -5.085 2.641 29.123 1.00 91.12 885 GLY A N 1
ATOM 6768 C CA . GLY A 1 885 ? -3.748 3.115 28.746 1.00 91.12 885 GLY A CA 1
ATOM 6769 C C . GLY A 1 885 ? -3.262 2.566 27.401 1.00 91.12 885 GLY A C 1
ATOM 6770 O O . GLY A 1 885 ? -2.058 2.439 27.193 1.00 91.12 885 GLY A O 1
ATOM 6771 N N . GLY A 1 886 ? -4.195 2.202 26.519 1.00 91.44 886 GLY A N 1
ATOM 6772 C CA . GLY A 1 886 ? -3.962 1.544 25.238 1.00 91.44 886 GLY A CA 1
ATOM 6773 C C . GLY A 1 886 ? -4.575 0.140 25.174 1.00 91.44 886 GLY A C 1
ATOM 6774 O O . GLY A 1 886 ? -4.933 -0.470 26.187 1.00 91.44 886 GLY A O 1
ATOM 6775 N N . ILE A 1 887 ? -4.658 -0.404 23.961 1.00 89.38 887 ILE A N 1
ATOM 6776 C CA . ILE A 1 887 ? -5.263 -1.712 23.695 1.00 89.38 887 ILE A CA 1
ATOM 6777 C C . ILE A 1 887 ? -4.430 -2.875 24.252 1.00 89.38 887 ILE A C 1
ATOM 6779 O O . ILE A 1 887 ? -4.996 -3.843 24.756 1.00 89.38 887 ILE A O 1
ATOM 6783 N N . LEU A 1 888 ? -3.097 -2.775 24.258 1.00 89.56 888 LEU A N 1
ATOM 6784 C CA . LEU A 1 888 ? -2.243 -3.852 24.775 1.00 89.56 888 LEU A CA 1
ATOM 6785 C C . LEU A 1 888 ? -2.418 -4.028 26.302 1.00 89.56 888 LEU A C 1
ATOM 6787 O O . LEU A 1 888 ? -2.676 -5.150 26.748 1.00 89.56 888 LEU A O 1
ATOM 6791 N N . PRO A 1 889 ? -2.431 -2.953 27.122 1.00 92.12 889 PRO A N 1
ATOM 6792 C CA . PRO A 1 889 ? -2.879 -3.032 28.514 1.00 92.12 889 PRO A CA 1
ATOM 6793 C C . PRO A 1 889 ? -4.368 -3.375 28.709 1.00 92.12 889 PRO A C 1
ATOM 6795 O O . PRO A 1 889 ? -4.734 -3.849 29.788 1.00 92.12 889 PRO A O 1
ATOM 6798 N N . TYR A 1 890 ? -5.252 -3.127 27.736 1.00 91.19 890 TYR A N 1
ATOM 6799 C CA . TYR A 1 890 ? -6.647 -3.584 27.802 1.00 91.19 890 TYR A CA 1
ATOM 6800 C C . TYR A 1 890 ? -6.720 -5.110 27.710 1.00 91.19 890 TYR A C 1
ATOM 6802 O O . TYR A 1 890 ? -7.164 -5.772 28.651 1.00 91.19 890 TYR A O 1
ATOM 6810 N N . VAL A 1 891 ? -6.196 -5.673 26.621 1.00 88.38 891 VAL A N 1
ATOM 6811 C CA . VAL A 1 891 ? -6.247 -7.111 26.338 1.00 88.38 891 VAL A CA 1
ATOM 6812 C C . VAL A 1 891 ? -5.475 -7.918 27.384 1.00 88.38 891 VAL A C 1
ATOM 6814 O O . VAL A 1 891 ? -5.982 -8.934 27.858 1.00 88.38 891 VAL A O 1
ATOM 6817 N N . LEU A 1 892 ? -4.314 -7.440 27.846 1.00 90.88 892 LEU A N 1
ATOM 6818 C CA . LEU A 1 892 ? -3.552 -8.123 28.897 1.00 90.88 892 LEU A CA 1
ATOM 6819 C C . LEU A 1 892 ? -4.317 -8.205 30.235 1.00 90.88 892 LEU A C 1
ATOM 6821 O O . LEU A 1 892 ? -4.192 -9.200 30.947 1.00 90.88 892 LEU A O 1
ATOM 6825 N N . ARG A 1 893 ? -5.159 -7.214 30.576 1.00 92.06 893 ARG A N 1
ATOM 6826 C CA . ARG A 1 893 ? -6.037 -7.304 31.760 1.00 92.06 893 ARG A CA 1
ATOM 6827 C C . ARG A 1 893 ? -7.170 -8.312 31.567 1.00 92.06 893 ARG A C 1
ATOM 6829 O O . ARG A 1 893 ? -7.512 -8.982 32.538 1.00 92.06 893 ARG A O 1
ATOM 6836 N N . LEU A 1 894 ? -7.710 -8.462 30.353 1.00 87.19 894 LEU A N 1
ATOM 6837 C CA . LEU A 1 894 ? -8.693 -9.511 30.051 1.00 87.19 894 LEU A CA 1
ATOM 6838 C C . LEU A 1 894 ? -8.070 -10.910 30.189 1.00 87.19 894 LEU A C 1
ATOM 6840 O O . LEU A 1 894 ? -8.595 -11.737 30.929 1.00 87.19 894 LEU A O 1
ATOM 6844 N N . LEU A 1 895 ? -6.917 -11.151 29.552 1.00 87.12 895 LEU A N 1
ATOM 6845 C CA . LEU A 1 895 ? -6.235 -12.457 29.542 1.00 87.12 895 LEU A CA 1
ATOM 6846 C C . LEU A 1 895 ? -5.698 -12.896 30.919 1.00 87.12 895 LEU A C 1
ATOM 6848 O O . LEU A 1 895 ? -5.495 -14.086 31.150 1.00 87.12 895 LEU A O 1
ATOM 6852 N N . LEU A 1 896 ? -5.483 -11.960 31.850 1.00 89.69 896 LEU A N 1
ATOM 6853 C CA . LEU A 1 896 ? -5.039 -12.250 33.223 1.00 89.69 896 LEU A CA 1
ATOM 6854 C C . LEU A 1 896 ? -6.151 -12.109 34.282 1.00 89.69 896 LEU A C 1
ATOM 6856 O O . LEU A 1 896 ? -5.895 -12.376 35.465 1.00 89.69 896 LEU A O 1
ATOM 6860 N N . GLY A 1 897 ? -7.355 -11.688 33.885 1.00 83.12 897 GLY A N 1
ATOM 6861 C CA . GLY A 1 897 ? -8.506 -11.436 34.757 1.00 83.12 897 GLY A CA 1
ATOM 6862 C C . GLY A 1 897 ? -9.162 -12.704 35.330 1.00 83.12 897 GLY A C 1
ATOM 6863 O O . GLY A 1 897 ? -8.738 -13.819 35.024 1.00 83.12 897 GLY A O 1
ATOM 6864 N N . PRO A 1 898 ? -10.193 -12.565 36.187 1.00 59.09 898 PRO A N 1
ATOM 6865 C CA . PRO A 1 898 ? -10.939 -13.713 36.712 1.00 59.09 898 PRO A CA 1
ATOM 6866 C C . PRO A 1 898 ? -11.711 -14.459 35.611 1.00 59.09 898 PRO A C 1
ATOM 6868 O O . PRO A 1 898 ? -11.761 -15.687 35.628 1.00 59.09 898 PRO A O 1
ATOM 6871 N N . ASP A 1 899 ? -12.232 -13.739 34.614 1.00 48.84 899 ASP A N 1
ATOM 6872 C CA . ASP A 1 899 ? -13.004 -14.302 33.496 1.00 48.84 899 ASP A CA 1
ATOM 6873 C C . ASP A 1 899 ? -12.139 -15.020 32.440 1.00 48.84 899 ASP A C 1
ATOM 6875 O O . ASP A 1 899 ? -12.662 -15.695 31.554 1.00 48.84 899 ASP A O 1
ATOM 6879 N N . ALA A 1 900 ? -10.805 -14.971 32.568 1.00 50.59 900 ALA A N 1
ATOM 6880 C CA . ALA A 1 900 ? -9.861 -15.692 31.706 1.00 50.59 900 ALA A CA 1
ATOM 6881 C C . ALA A 1 900 ? -9.948 -17.233 31.828 1.00 50.59 900 ALA A C 1
ATOM 6883 O O . ALA A 1 900 ? -9.243 -17.956 31.128 1.00 50.59 900 ALA A O 1
ATOM 6884 N N . GLN A 1 901 ? -10.800 -17.759 32.715 1.00 32.75 901 GLN A N 1
ATOM 6885 C CA . GLN A 1 901 ? -10.996 -19.196 32.942 1.00 32.75 901 GLN A CA 1
ATOM 6886 C C . GLN A 1 901 ? -11.836 -19.908 31.860 1.00 32.75 901 GLN A C 1
ATOM 6888 O O . GLN A 1 901 ? -12.056 -21.112 31.971 1.00 32.75 901 GLN A O 1
ATOM 6893 N N . VAL A 1 902 ? -12.263 -19.230 30.786 1.00 34.16 902 VAL A N 1
ATOM 6894 C CA . VAL A 1 902 ? -12.852 -19.892 29.600 1.00 34.16 902 VAL A CA 1
ATOM 6895 C C . VAL A 1 902 ? -11.749 -20.371 28.637 1.00 34.16 902 VAL A C 1
ATOM 6897 O O . VAL A 1 902 ? -11.753 -20.074 27.444 1.00 34.16 902 VAL A O 1
ATOM 6900 N N . THR A 1 903 ? -10.777 -21.122 29.161 1.00 29.95 903 THR A N 1
ATOM 6901 C CA . THR A 1 903 ? -9.753 -21.810 28.359 1.00 29.95 903 THR A CA 1
ATOM 6902 C C . THR A 1 903 ? -10.372 -23.005 27.627 1.00 29.95 903 THR A C 1
ATOM 6904 O O . THR A 1 903 ? -10.906 -23.895 28.297 1.00 29.95 903 THR A O 1
ATOM 6907 N N . PRO A 1 904 ? -10.284 -23.096 26.288 1.00 35.28 904 PRO A N 1
ATOM 6908 C CA . PRO A 1 904 ? -10.837 -24.212 25.529 1.00 35.28 904 PRO A CA 1
ATOM 6909 C C . PRO A 1 904 ? -9.919 -25.449 25.559 1.00 35.28 904 PRO A C 1
ATOM 6911 O O . PRO A 1 904 ? -9.491 -25.909 24.510 1.00 35.28 904 PRO A O 1
ATOM 6914 N N . GLU A 1 905 ? -9.624 -25.997 26.744 1.00 31.06 905 GLU A N 1
ATOM 6915 C CA . GLU A 1 905 ? -9.072 -27.356 26.886 1.00 31.06 905 GLU A CA 1
ATOM 6916 C C . GLU A 1 905 ? -9.057 -27.848 28.347 1.00 31.06 905 GLU A C 1
ATOM 6918 O O . GLU A 1 905 ? -8.361 -27.271 29.177 1.00 31.06 905 GLU A O 1
ATOM 6923 N N . GLN A 1 906 ? -9.752 -28.959 28.642 1.00 28.09 906 GLN A N 1
ATOM 6924 C CA . GLN A 1 906 ? -9.267 -30.025 29.540 1.00 28.09 906 GLN A CA 1
ATOM 6925 C C . GLN A 1 906 ? -9.910 -31.380 29.177 1.00 28.09 906 GLN A C 1
ATOM 6927 O O . GLN A 1 906 ? -11.116 -31.574 29.308 1.00 28.09 906 GLN A O 1
ATOM 6932 N N . SER A 1 907 ? -9.061 -32.337 28.785 1.00 27.19 907 SER A N 1
ATOM 6933 C CA . SER A 1 907 ? -9.295 -33.793 28.719 1.00 27.19 907 SER A CA 1
ATOM 6934 C C . SER A 1 907 ? -10.492 -34.344 27.917 1.00 27.19 907 SER A C 1
ATOM 6936 O O . SER A 1 907 ? -11.585 -34.540 28.445 1.00 27.19 907 SER A O 1
ATOM 6938 N N . VAL A 1 908 ? -10.194 -34.852 26.716 1.00 25.86 908 VAL A N 1
ATOM 6939 C CA . VAL A 1 908 ? -10.644 -36.202 26.318 1.00 25.86 908 VAL A CA 1
ATOM 6940 C C . VAL A 1 908 ? -9.461 -37.153 26.580 1.00 25.86 908 VAL A C 1
ATOM 6942 O O . VAL A 1 908 ? -8.340 -36.811 26.203 1.00 25.86 908 VAL A O 1
ATOM 6945 N N . PRO A 1 909 ? -9.630 -38.295 27.275 1.00 29.02 909 PRO A N 1
ATOM 6946 C CA . PRO A 1 909 ? -8.499 -39.126 27.692 1.00 29.02 909 PRO A CA 1
ATOM 6947 C C . PRO A 1 909 ? -7.940 -40.007 26.562 1.00 29.02 909 PRO A C 1
ATOM 6949 O O . PRO A 1 909 ? -8.691 -40.593 25.782 1.00 29.02 909 PRO A O 1
ATOM 6952 N N . ASN A 1 910 ? -6.613 -40.178 26.543 1.00 30.38 910 ASN A N 1
ATOM 6953 C CA . ASN A 1 910 ? -5.928 -41.143 25.678 1.00 30.38 910 ASN A CA 1
ATOM 6954 C C . ASN A 1 910 ? -6.388 -42.581 25.969 1.00 30.38 910 ASN A C 1
ATOM 6956 O O . ASN A 1 910 ? -6.208 -43.087 27.078 1.00 30.38 910 ASN A O 1
ATOM 6960 N N . PHE A 1 911 ? -6.889 -43.278 24.948 1.00 27.12 911 PHE A N 1
ATOM 6961 C CA . PHE A 1 911 ? -7.145 -44.717 25.014 1.00 27.12 911 PHE A CA 1
ATOM 6962 C C . PHE A 1 911 ? -5.899 -45.522 24.621 1.00 27.12 911 PHE A C 1
ATOM 6964 O O . PHE A 1 911 ? -5.730 -45.924 23.473 1.00 27.12 911 PHE A O 1
ATOM 6971 N N . SER A 1 912 ? -5.051 -45.819 25.607 1.00 28.47 912 SER A N 1
ATOM 6972 C CA . SER A 1 912 ? -3.985 -46.822 25.486 1.00 28.47 912 SER A CA 1
ATOM 6973 C C . SER A 1 912 ? -3.860 -47.648 26.776 1.00 28.47 912 SER A C 1
ATOM 6975 O O . SER A 1 912 ? -3.136 -47.263 27.683 1.00 28.47 912 SER A O 1
ATOM 6977 N N . HIS A 1 913 ? -4.599 -48.765 26.823 1.00 27.64 913 HIS A N 1
ATOM 6978 C CA . HIS A 1 913 ? -4.499 -49.933 27.724 1.00 27.64 913 HIS A CA 1
ATOM 6979 C C . HIS A 1 913 ? -4.169 -49.761 29.233 1.00 27.64 913 HIS A C 1
ATOM 6981 O O . HIS A 1 913 ? -3.085 -49.341 29.601 1.00 27.64 913 HIS A O 1
ATOM 6987 N N . LEU A 1 914 ? -5.064 -50.311 30.078 1.00 27.59 914 LEU A N 1
ATOM 6988 C CA . LEU A 1 914 ? -4.794 -51.116 31.300 1.00 27.59 914 LEU A CA 1
ATOM 6989 C C . LEU A 1 914 ? -3.623 -50.653 32.214 1.00 27.59 914 LEU A C 1
ATOM 6991 O O . LEU A 1 914 ? -2.464 -50.852 31.881 1.00 27.59 914 LEU A O 1
ATOM 6995 N N . SER A 1 915 ? -3.847 -50.215 33.461 1.00 25.02 915 SER A N 1
ATOM 6996 C CA . SER A 1 915 ? -4.271 -51.121 34.552 1.00 25.02 915 SER A CA 1
ATOM 6997 C C . SER A 1 915 ? -4.903 -50.414 35.787 1.00 25.02 915 SER A C 1
ATOM 6999 O O . SER A 1 915 ? -5.455 -49.326 35.682 1.00 25.02 915 SER A O 1
ATOM 7001 N N . THR A 1 916 ? -4.908 -51.074 36.956 1.00 26.34 916 THR A N 1
ATOM 7002 C CA . THR A 1 916 ? -5.833 -50.872 38.097 1.00 26.34 916 THR A CA 1
ATOM 7003 C C . THR A 1 916 ? -5.358 -49.969 39.263 1.00 26.34 916 THR A C 1
ATOM 7005 O O . THR A 1 916 ? -4.192 -49.600 39.360 1.00 26.34 916 THR A O 1
ATOM 7008 N N . THR A 1 917 ? -6.269 -49.807 40.248 1.00 25.89 917 THR A N 1
ATOM 7009 C CA . THR A 1 917 ? -6.066 -49.691 41.728 1.00 25.89 917 THR A CA 1
ATOM 7010 C C . THR A 1 917 ? -5.923 -48.317 42.439 1.00 25.89 917 THR A C 1
ATOM 7012 O O . THR A 1 917 ? -4.833 -47.857 42.741 1.00 25.89 917 THR A O 1
ATOM 7015 N N . THR A 1 918 ? -7.081 -47.760 42.844 1.00 26.39 918 THR A N 1
ATOM 7016 C CA . THR A 1 918 ? -7.483 -47.351 44.229 1.00 26.39 918 THR A CA 1
ATOM 7017 C C . THR A 1 918 ? -6.535 -46.597 45.194 1.00 26.39 918 THR A C 1
ATOM 7019 O O . THR A 1 918 ? -5.602 -47.204 45.708 1.00 26.39 918 THR A O 1
ATOM 7022 N N . HIS A 1 919 ? -6.937 -45.390 45.653 1.00 26.56 919 HIS A N 1
ATOM 7023 C CA . HIS A 1 919 ? -7.343 -45.020 47.050 1.00 26.56 919 HIS A CA 1
ATOM 7024 C C . HIS A 1 919 ? -7.636 -43.486 47.171 1.00 26.56 919 HIS A C 1
ATOM 7026 O O . HIS A 1 919 ? -7.142 -42.724 46.353 1.00 26.56 919 HIS A O 1
ATOM 7032 N N . LYS A 1 920 ? -8.659 -43.001 47.918 1.00 25.81 920 LYS A N 1
ATOM 7033 C CA . LYS A 1 920 ? -8.678 -42.486 49.330 1.00 25.81 920 LYS A CA 1
ATOM 7034 C C . LYS A 1 920 ? -7.561 -41.467 49.690 1.00 25.81 920 LYS A C 1
ATOM 7036 O O . LYS A 1 920 ? -6.435 -41.688 49.287 1.00 25.81 920 LYS A O 1
ATOM 7041 N N . GLU A 1 921 ? -7.750 -40.401 50.496 1.00 26.16 921 GLU A N 1
ATOM 7042 C CA . GLU A 1 921 ? -8.868 -39.894 51.344 1.00 26.16 921 GLU A CA 1
ATOM 7043 C C . GLU A 1 921 ? -8.616 -38.415 51.788 1.00 26.16 921 GLU A C 1
ATOM 7045 O O . GLU A 1 921 ? -7.454 -38.093 51.977 1.00 26.16 921 GLU A O 1
ATOM 7050 N N . LYS A 1 922 ? -9.667 -37.610 52.107 1.00 26.47 922 LYS A N 1
ATOM 7051 C CA . LYS A 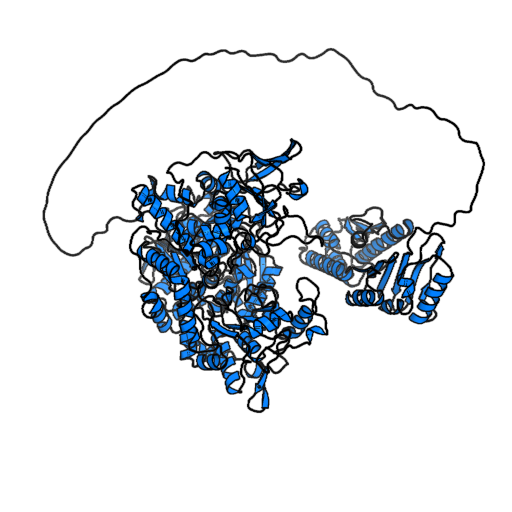1 922 ? -9.719 -36.477 53.110 1.00 26.47 922 LYS A CA 1
ATOM 7052 C C . LYS A 1 922 ? -8.647 -35.336 53.034 1.00 26.47 922 LYS A C 1
ATOM 7054 O O . LYS A 1 922 ? -7.750 -35.387 52.217 1.00 26.47 922 LYS A O 1
ATOM 7059 N N . SER A 1 923 ? -8.604 -34.291 53.884 1.00 26.03 923 SER A N 1
ATOM 7060 C CA . SER A 1 923 ? -9.556 -33.240 54.369 1.00 26.03 923 SER A CA 1
ATOM 7061 C C . SER A 1 923 ? -8.700 -32.153 55.118 1.00 26.03 923 SER A C 1
ATOM 7063 O O . SER A 1 923 ? -7.494 -32.352 55.198 1.00 26.03 923 SER A O 1
ATOM 7065 N N . SER A 1 924 ? -9.097 -31.006 55.713 1.00 26.61 924 SER A N 1
ATOM 7066 C CA . SER A 1 924 ? -10.328 -30.191 55.926 1.00 26.61 924 SER A CA 1
ATOM 7067 C C . SER A 1 924 ? -9.960 -28.890 56.708 1.00 26.61 924 SER A C 1
ATOM 7069 O O . SER A 1 924 ? -9.005 -28.954 57.474 1.00 26.61 924 SER A O 1
ATOM 7071 N N . MET A 1 925 ? -10.801 -27.825 56.682 1.00 26.25 925 MET A N 1
ATOM 7072 C CA . MET A 1 925 ? -10.849 -26.691 57.671 1.00 26.25 925 MET A CA 1
ATOM 7073 C C . MET A 1 925 ? -9.652 -25.683 57.695 1.00 26.25 925 MET A C 1
ATOM 7075 O O . MET A 1 925 ? -8.586 -26.018 57.202 1.00 26.25 925 MET A O 1
ATOM 7079 N N . SER A 1 926 ? -9.725 -24.430 58.213 1.00 25.94 926 SER A N 1
ATOM 7080 C CA . SER A 1 926 ? -10.849 -23.544 58.643 1.00 25.94 926 SER A CA 1
ATOM 7081 C C . SER A 1 926 ? -10.460 -22.044 58.848 1.00 25.94 926 SER A C 1
ATOM 7083 O O . SER A 1 926 ? -9.291 -21.711 58.998 1.00 25.94 926 SER A O 1
ATOM 7085 N N . SER A 1 927 ? -11.493 -21.188 59.012 1.00 26.73 927 SER A N 1
ATOM 7086 C CA . SER A 1 927 ? -11.674 -20.122 60.049 1.00 26.73 927 SER A CA 1
ATOM 7087 C C . SER A 1 927 ? -10.976 -18.729 60.037 1.00 26.73 927 SER A C 1
ATOM 7089 O O . SER A 1 927 ? -9.827 -18.599 60.433 1.00 26.73 927 SER A O 1
ATOM 7091 N N . ASN A 1 928 ? -11.819 -17.693 59.838 1.00 27.73 928 ASN A N 1
ATOM 7092 C CA . ASN A 1 928 ? -12.152 -16.553 60.743 1.00 27.73 928 ASN A CA 1
ATOM 7093 C C . ASN A 1 928 ? -11.136 -15.463 61.195 1.00 27.73 928 ASN A C 1
ATOM 7095 O O . ASN A 1 928 ? -10.239 -15.755 61.978 1.00 27.73 928 ASN A O 1
ATOM 7099 N N . ASN A 1 929 ? -11.451 -14.174 60.910 1.00 27.39 929 ASN A N 1
ATOM 7100 C CA . ASN A 1 929 ? -11.923 -13.096 61.847 1.00 27.39 929 ASN A CA 1
ATOM 7101 C C . ASN A 1 929 ? -11.613 -11.660 61.313 1.00 27.39 929 ASN A C 1
ATOM 7103 O O . ASN A 1 929 ? -10.497 -11.401 60.887 1.00 27.39 929 ASN A O 1
ATOM 7107 N N . THR A 1 930 ? -12.583 -10.737 61.137 1.00 29.62 930 THR A N 1
ATOM 7108 C CA . THR A 1 930 ? -13.087 -9.675 62.077 1.00 29.62 930 THR A CA 1
ATOM 7109 C C . THR A 1 930 ? -11.996 -8.810 62.744 1.00 29.62 930 THR A C 1
ATOM 7111 O O . THR A 1 930 ? -11.050 -9.379 63.268 1.00 29.62 930 THR A O 1
ATOM 7114 N N . HIS A 1 931 ? -12.054 -7.473 62.889 1.00 29.69 931 HIS A N 1
ATOM 7115 C CA . HIS A 1 931 ? -13.134 -6.446 62.954 1.00 29.69 931 HIS A CA 1
ATOM 7116 C C . HIS A 1 931 ? -12.536 -5.054 62.520 1.00 29.69 931 HIS A C 1
ATOM 7118 O O . HIS A 1 931 ? -11.376 -5.035 62.133 1.00 29.69 931 HIS A O 1
ATOM 7124 N N . LYS A 1 932 ? -13.151 -3.845 62.530 1.00 28.36 932 LYS A N 1
ATOM 7125 C CA . LYS A 1 932 ? -14.136 -3.175 63.430 1.00 28.36 932 LYS A CA 1
ATOM 7126 C C . LYS A 1 932 ? -14.760 -1.905 62.764 1.00 28.36 932 LYS A C 1
ATOM 7128 O O . LYS A 1 932 ? -14.520 -1.662 61.590 1.00 28.36 932 LYS A O 1
ATOM 7133 N N . GLN A 1 933 ? -15.569 -1.114 63.491 1.00 27.80 933 GLN A N 1
ATOM 7134 C CA . GLN A 1 933 ? -16.447 -0.029 62.974 1.00 27.80 933 GLN A CA 1
ATOM 7135 C C . GLN A 1 933 ? -16.040 1.411 63.383 1.00 27.80 933 GLN A C 1
ATOM 7137 O O . GLN A 1 933 ? -15.310 1.588 64.356 1.00 27.80 933 GLN A O 1
ATOM 7142 N N . GLY A 1 934 ? -16.659 2.423 62.746 1.00 25.41 934 GLY A N 1
ATOM 7143 C CA . GLY A 1 934 ? -16.808 3.806 63.245 1.00 25.41 934 GLY A CA 1
ATOM 7144 C C . GLY A 1 934 ? -17.952 4.572 62.538 1.00 25.41 934 GLY A C 1
ATOM 7145 O O . GLY A 1 934 ? -18.163 4.370 61.347 1.00 25.41 934 GLY A O 1
ATOM 7146 N N . GLN A 1 935 ? -18.710 5.415 63.258 1.00 28.16 935 GLN A N 1
ATOM 7147 C CA . GLN A 1 935 ? -19.773 6.313 62.726 1.00 28.16 935 GLN A CA 1
ATOM 7148 C C . GLN A 1 935 ? -19.380 7.803 62.929 1.00 28.16 935 GLN A C 1
ATOM 7150 O O . GLN A 1 935 ? -18.304 8.058 63.461 1.00 28.16 935 GLN A O 1
ATOM 7155 N N . TRP A 1 936 ? -20.157 8.814 62.503 1.00 24.17 936 TRP A N 1
ATOM 7156 C CA . TRP A 1 936 ? -21.202 9.478 63.327 1.00 24.17 936 TRP A CA 1
ATOM 7157 C C . TRP A 1 936 ? -22.113 10.455 62.514 1.00 24.17 936 TRP A C 1
ATOM 7159 O O . TRP A 1 936 ? -21.914 10.662 61.321 1.00 24.17 936 TRP A O 1
ATOM 7169 N N . ALA A 1 937 ? -23.141 11.017 63.176 1.00 28.61 937 ALA A N 1
ATOM 7170 C CA . ALA A 1 937 ? -24.221 11.904 62.675 1.00 28.61 937 ALA A CA 1
ATOM 7171 C C . ALA A 1 937 ? -23.768 13.169 61.887 1.00 28.61 937 ALA A C 1
ATOM 7173 O O . ALA A 1 937 ? -22.748 13.758 62.220 1.00 28.61 937 ALA A O 1
ATOM 7174 N N . LYS A 1 938 ? -24.422 13.589 60.781 1.00 29.30 938 LYS A N 1
ATOM 7175 C CA . LYS A 1 938 ? -25.763 14.233 60.598 1.00 29.30 938 LYS A CA 1
ATOM 7176 C C . LYS A 1 938 ? -25.918 15.662 61.175 1.00 29.30 938 LYS A C 1
ATOM 7178 O O . LYS A 1 938 ? -25.842 15.841 62.382 1.00 29.30 938 LYS A O 1
ATOM 7183 N N . TRP A 1 939 ? -26.316 16.610 60.314 1.00 25.95 939 TRP A N 1
ATOM 7184 C CA . TRP A 1 939 ? -27.010 17.880 60.626 1.00 25.95 939 TRP A CA 1
ATOM 7185 C C . TRP A 1 939 ? -28.039 18.200 59.519 1.00 25.95 939 TRP A C 1
ATOM 7187 O O . TRP A 1 939 ? -27.941 17.658 58.418 1.00 25.95 939 TRP A O 1
ATOM 7197 N N . THR A 1 940 ? -29.033 19.051 59.803 1.00 31.75 940 THR A N 1
ATOM 7198 C CA . THR A 1 940 ? -30.148 19.400 58.891 1.00 31.75 940 THR A CA 1
ATOM 7199 C C . THR A 1 940 ? -30.611 20.848 59.080 1.00 31.75 940 THR A C 1
ATOM 7201 O O . THR A 1 940 ? -30.700 21.300 60.219 1.00 31.75 940 THR A O 1
ATOM 7204 N N . GLY A 1 941 ? -31.007 21.537 58.003 1.00 27.25 941 GLY A N 1
ATOM 7205 C CA . GLY A 1 941 ? -31.662 22.855 58.046 1.00 27.25 941 GLY A CA 1
ATOM 7206 C C . GLY A 1 941 ? -32.246 23.248 56.681 1.00 27.25 941 GLY A C 1
ATOM 7207 O O . GLY A 1 941 ? -31.704 22.833 55.658 1.00 27.25 941 GLY A O 1
ATOM 7208 N N . ALA A 1 942 ? -33.361 23.992 56.652 1.00 27.69 942 ALA A N 1
ATOM 7209 C CA . ALA A 1 942 ? -34.075 24.337 55.415 1.00 27.69 942 ALA A CA 1
ATOM 7210 C C . ALA A 1 942 ? -34.940 25.615 55.524 1.00 27.69 942 ALA A C 1
ATOM 7212 O O . ALA A 1 942 ? -35.724 25.748 56.459 1.00 27.69 942 ALA A O 1
ATOM 7213 N N . ALA A 1 943 ? -34.821 26.501 54.526 1.00 25.25 943 ALA A N 1
ATOM 7214 C CA . ALA A 1 943 ? -35.760 27.542 54.060 1.00 25.25 943 ALA A CA 1
ATOM 7215 C C . ALA A 1 943 ? -35.163 28.102 52.738 1.00 25.25 943 ALA A C 1
ATOM 7217 O O . ALA A 1 943 ? -33.941 28.184 52.655 1.00 25.25 943 ALA A O 1
ATOM 7218 N N . VAL A 1 944 ? -35.833 28.393 51.613 1.00 25.91 944 VAL A N 1
ATOM 7219 C CA . VAL A 1 944 ? -37.219 28.765 51.233 1.00 25.91 944 VAL A CA 1
ATOM 7220 C C . VAL A 1 944 ? -37.489 30.282 51.183 1.00 25.91 944 VAL A C 1
ATOM 7222 O O . VAL A 1 944 ? -37.513 30.954 52.204 1.00 25.91 944 VAL A O 1
ATOM 7225 N N . ALA A 1 945 ? -37.812 30.731 49.958 1.00 25.22 945 ALA A N 1
ATOM 7226 C CA . ALA A 1 945 ? -38.515 31.955 49.539 1.00 25.22 945 ALA A CA 1
ATOM 7227 C C . ALA A 1 945 ? -37.838 33.344 49.653 1.00 25.22 945 ALA A C 1
ATOM 7229 O O . ALA A 1 945 ? -37.797 33.962 50.711 1.00 25.22 945 ALA A O 1
ATOM 7230 N N . ALA A 1 946 ? -37.539 33.918 48.479 1.00 24.75 946 ALA A N 1
ATOM 7231 C CA . ALA A 1 946 ? -37.847 35.313 48.145 1.00 24.75 946 ALA A CA 1
ATOM 7232 C C . ALA A 1 946 ? -38.104 35.423 46.625 1.00 24.75 946 ALA A C 1
ATOM 7234 O O . ALA A 1 946 ? -37.195 35.207 45.828 1.00 24.75 946 ALA A O 1
ATOM 7235 N N . LEU A 1 947 ? -39.344 35.715 46.218 1.00 25.00 947 LEU A N 1
ATOM 7236 C CA . LEU A 1 947 ? -39.743 35.897 44.815 1.00 25.00 947 LEU A CA 1
ATOM 7237 C C . LEU A 1 947 ? -40.535 37.210 44.668 1.00 25.00 947 LEU A C 1
ATOM 7239 O O . LEU A 1 947 ? -41.393 37.482 45.503 1.00 25.00 947 LEU A O 1
ATOM 7243 N N . LEU A 1 948 ? -40.333 37.911 43.544 1.00 24.69 948 LEU A N 1
ATOM 7244 C CA . LEU A 1 948 ? -41.204 38.959 42.966 1.00 24.69 948 LEU A CA 1
ATOM 7245 C C . LEU A 1 948 ? -41.342 40.331 43.673 1.00 24.69 948 LEU A C 1
ATOM 7247 O O . LEU A 1 948 ? -40.964 40.522 44.821 1.00 24.69 948 LEU A O 1
ATOM 7251 N N . VAL A 1 949 ? -41.948 41.263 42.908 1.00 26.38 949 VAL A N 1
ATOM 7252 C CA . VAL A 1 949 ? -42.250 42.692 43.180 1.00 26.38 949 VAL A CA 1
ATOM 7253 C C . VAL A 1 949 ? -41.007 43.600 43.108 1.00 26.38 949 VAL A C 1
ATOM 7255 O O . VAL A 1 949 ? -40.248 43.683 44.062 1.00 26.38 949 VAL A O 1
ATOM 7258 N N . ALA A 1 950 ? -40.644 44.259 41.996 1.00 26.25 950 ALA A N 1
ATOM 7259 C CA . ALA A 1 950 ? -41.360 44.805 40.825 1.00 26.25 950 ALA A CA 1
ATOM 7260 C C . ALA A 1 950 ? -42.134 46.127 41.058 1.00 26.25 950 ALA A C 1
ATOM 7262 O O . ALA A 1 950 ? -42.813 46.282 42.067 1.00 26.25 950 ALA A O 1
ATOM 7263 N N . LEU A 1 951 ? -42.092 47.007 40.038 1.00 25.64 951 LEU A N 1
ATOM 7264 C CA . LEU A 1 951 ? -42.679 48.364 39.922 1.00 25.64 951 LEU A CA 1
ATOM 7265 C C . LEU A 1 951 ? -41.884 49.534 40.547 1.00 25.64 951 LEU A C 1
ATOM 7267 O O . LEU A 1 951 ? -41.010 49.345 41.383 1.00 25.64 951 LEU A O 1
ATOM 7271 N N . LEU A 1 952 ? -42.257 50.749 40.101 1.00 29.00 952 LEU A N 1
ATOM 7272 C CA . LEU A 1 952 ? -41.658 52.078 40.350 1.00 29.00 952 LEU A CA 1
ATOM 7273 C C . LEU A 1 952 ? -40.294 52.292 39.630 1.00 29.00 952 LEU A C 1
ATOM 7275 O O . LEU A 1 952 ? -39.293 51.719 40.030 1.00 29.00 952 LEU A O 1
ATOM 7279 N N . PHE A 1 953 ? -40.162 53.113 38.574 1.00 31.80 953 PHE A N 1
ATOM 7280 C CA . PHE A 1 953 ? -41.147 53.957 37.876 1.00 31.80 953 PHE A CA 1
ATOM 7281 C C . PHE A 1 953 ? -40.795 54.212 36.384 1.00 31.80 953 PHE A C 1
ATOM 7283 O O . PHE A 1 953 ? -39.743 53.829 35.889 1.00 31.80 953 PHE A O 1
ATOM 7290 N N . ARG A 1 954 ? -41.747 54.872 35.704 1.00 28.58 954 ARG A N 1
ATOM 7291 C CA . ARG A 1 954 ? -41.794 55.410 34.321 1.00 28.58 954 ARG A CA 1
ATOM 7292 C C . ARG A 1 954 ? -40.517 56.153 33.857 1.00 28.58 954 ARG A C 1
ATOM 7294 O O . ARG A 1 954 ? -39.807 56.698 34.689 1.00 28.58 954 ARG A O 1
ATOM 7301 N N . GLY A 1 955 ? -40.275 56.322 32.550 1.00 25.55 955 GLY A N 1
ATOM 7302 C CA . GLY A 1 955 ? -41.119 55.958 31.398 1.00 25.55 955 GLY A CA 1
ATOM 7303 C C . GLY A 1 955 ? -40.577 56.454 30.045 1.00 25.55 955 GLY A C 1
ATOM 7304 O O . GLY A 1 955 ? -39.379 56.650 29.891 1.00 25.55 955 GLY A O 1
ATOM 7305 N N . CYS A 1 956 ? -41.471 56.616 29.066 1.00 26.73 956 CYS A N 1
ATOM 7306 C CA . CYS A 1 956 ? -41.156 56.861 27.653 1.00 26.73 956 CYS A CA 1
ATOM 7307 C C . CYS A 1 956 ? -40.482 58.217 27.369 1.00 26.73 956 CYS A C 1
ATOM 7309 O O . CYS A 1 956 ? -40.865 59.223 27.964 1.00 26.73 956 CYS A O 1
ATOM 7311 N N . ASN A 1 957 ? -39.638 58.263 26.332 1.00 27.64 957 ASN A N 1
ATOM 7312 C CA . ASN A 1 957 ? -39.949 59.051 25.132 1.00 27.64 957 ASN A CA 1
ATOM 7313 C C . ASN A 1 957 ? -39.114 58.617 23.912 1.00 27.64 957 ASN A C 1
ATOM 7315 O O . ASN A 1 957 ? -38.086 57.960 24.043 1.00 27.64 957 ASN A O 1
ATOM 7319 N N . ASP A 1 958 ? -39.626 58.979 22.738 1.00 36.22 958 ASP A N 1
ATOM 7320 C CA . ASP A 1 958 ? -39.040 58.816 21.399 1.00 36.22 958 ASP A CA 1
ATOM 7321 C C . ASP A 1 958 ? -38.371 60.155 20.957 1.00 36.22 958 ASP A C 1
ATOM 7323 O O . ASP A 1 958 ? -38.356 61.101 21.746 1.00 36.22 958 ASP A O 1
ATOM 7327 N N . TRP A 1 959 ? -37.927 60.262 19.694 1.00 26.78 959 TRP A N 1
ATOM 7328 C CA . TRP A 1 959 ? -37.410 61.439 18.950 1.00 26.78 959 TRP A CA 1
ATOM 7329 C C . TRP A 1 959 ? -35.893 61.753 18.996 1.00 26.78 959 TRP A C 1
ATOM 7331 O O . TRP A 1 959 ? -35.329 62.094 20.029 1.00 26.78 959 TRP A O 1
ATOM 7341 N N . GLY A 1 960 ? -35.297 61.893 17.797 1.00 27.72 960 GLY A N 1
ATOM 7342 C CA . GLY A 1 960 ? -34.867 63.237 17.345 1.00 27.72 960 GLY A CA 1
ATOM 7343 C C . GLY A 1 960 ? -33.368 63.612 17.268 1.00 27.72 960 GLY A C 1
ATOM 7344 O O . GLY A 1 960 ? -32.842 64.268 18.154 1.00 27.72 960 GLY A O 1
ATOM 7345 N N . GLN A 1 961 ? -32.737 63.309 16.127 1.00 29.95 961 GLN A N 1
ATOM 7346 C CA . GLN A 1 961 ? -31.578 63.960 15.459 1.00 29.95 961 GLN A CA 1
ATOM 7347 C C . GLN A 1 961 ? -30.833 65.211 16.044 1.00 29.95 961 GLN A C 1
ATOM 7349 O O . GLN A 1 961 ? -31.403 66.289 16.163 1.00 29.95 961 GLN A O 1
ATOM 7354 N N . THR A 1 962 ? -29.484 65.115 16.049 1.00 34.50 962 THR A N 1
ATOM 7355 C CA . THR A 1 962 ? -28.438 66.121 15.645 1.00 34.50 962 THR A CA 1
ATOM 7356 C C . THR A 1 962 ? -28.221 67.483 16.347 1.00 34.50 962 THR A C 1
ATOM 7358 O O . THR A 1 962 ? -29.171 68.160 16.705 1.00 34.50 962 THR A O 1
ATOM 7361 N N . VAL A 1 963 ? -26.936 67.919 16.384 1.00 30.14 963 VAL A N 1
ATOM 7362 C CA . VAL A 1 963 ? -26.325 69.285 16.189 1.00 30.14 963 VAL A CA 1
ATOM 7363 C C . VAL A 1 963 ? -24.846 69.204 16.679 1.00 30.14 963 VAL A C 1
ATOM 7365 O O . VAL A 1 963 ? -24.614 68.589 17.712 1.00 30.14 963 VAL A O 1
ATOM 7368 N N . GLN A 1 964 ? -23.768 69.494 15.916 1.00 30.80 964 GLN A N 1
ATOM 7369 C CA . GLN A 1 964 ? -23.175 70.775 15.420 1.00 30.80 964 GLN A CA 1
ATOM 7370 C C . GLN A 1 964 ? -22.744 71.772 16.534 1.00 30.80 964 GLN A C 1
ATOM 7372 O O . GLN A 1 964 ? -23.279 71.710 17.629 1.00 30.80 964 GLN A O 1
ATOM 7377 N N . ALA A 1 965 ? -21.764 72.688 16.410 1.00 28.50 965 ALA A N 1
ATOM 7378 C CA . ALA A 1 965 ? -20.971 73.279 15.300 1.00 28.50 965 ALA A CA 1
ATOM 7379 C C . ALA A 1 965 ? -19.530 73.650 15.836 1.00 28.50 965 ALA A C 1
ATOM 7381 O O . ALA A 1 965 ? -19.171 73.043 16.846 1.00 28.50 965 ALA A O 1
ATOM 7382 N N . PRO A 1 966 ? -18.696 74.610 15.320 1.00 41.62 966 PRO A N 1
ATOM 7383 C CA . PRO A 1 966 ? -18.766 75.507 14.144 1.00 41.62 966 PRO A CA 1
ATOM 7384 C C . PRO A 1 966 ? -17.475 75.561 13.258 1.00 41.62 966 PRO A C 1
ATOM 7386 O O . PRO A 1 966 ? -16.612 74.692 13.336 1.00 41.62 966 PRO A O 1
ATOM 7389 N N . LYS A 1 967 ? -17.368 76.576 12.374 1.00 35.72 967 LYS A N 1
ATOM 7390 C CA . LYS A 1 967 ? -16.334 76.781 11.323 1.00 35.72 967 LYS A CA 1
ATOM 7391 C C . LYS A 1 967 ? -15.280 77.858 11.667 1.00 35.72 967 LYS A C 1
ATOM 7393 O O . LYS A 1 967 ? -15.557 78.721 12.493 1.00 35.72 967 LYS A O 1
ATOM 7398 N N . ILE A 1 968 ? -14.187 77.907 10.887 1.00 31.17 968 ILE A N 1
ATOM 7399 C CA . ILE A 1 968 ? -13.410 79.128 10.542 1.00 31.17 968 ILE A CA 1
ATOM 7400 C C . ILE A 1 968 ? -13.226 79.192 8.995 1.00 31.17 968 ILE A C 1
ATOM 7402 O O . ILE A 1 968 ? -13.589 78.243 8.299 1.00 31.17 968 ILE A O 1
ATOM 7406 N N . ASP A 1 969 ? -12.794 80.341 8.465 1.00 30.36 969 ASP A N 1
ATOM 7407 C CA . ASP A 1 969 ? -13.118 80.909 7.139 1.00 30.36 969 ASP A CA 1
ATOM 7408 C C . ASP A 1 969 ? -11.940 80.931 6.112 1.00 30.36 969 ASP A C 1
ATOM 7410 O O . ASP A 1 969 ? -10.787 80.976 6.552 1.00 30.36 969 ASP A O 1
ATOM 7414 N N . PRO A 1 970 ? -12.160 80.927 4.769 1.00 43.81 970 PRO A N 1
ATOM 7415 C CA . PRO A 1 970 ? -11.075 80.814 3.779 1.00 43.81 970 PRO A CA 1
ATOM 7416 C C . PRO A 1 970 ? -10.992 81.945 2.715 1.00 43.81 970 PRO A C 1
ATOM 7418 O O . PRO A 1 970 ? -11.684 81.855 1.703 1.00 43.81 970 PRO A O 1
ATOM 7421 N N . ALA A 1 971 ? -10.069 82.926 2.845 1.00 33.78 971 ALA A N 1
ATOM 7422 C CA . ALA A 1 971 ? -9.511 83.701 1.700 1.00 33.78 971 ALA A CA 1
ATOM 7423 C C . ALA A 1 971 ? -8.343 84.692 2.018 1.00 33.78 971 ALA A C 1
ATOM 7425 O O . ALA A 1 971 ? -8.573 85.893 2.114 1.00 33.78 971 ALA A O 1
ATOM 7426 N N . VAL A 1 972 ? -7.075 84.239 2.043 1.00 39.09 972 VAL A N 1
ATOM 7427 C CA . VAL A 1 972 ? -5.860 85.028 1.660 1.00 39.09 972 VAL A CA 1
ATOM 7428 C C . VAL A 1 972 ? -4.806 84.010 1.164 1.00 39.09 972 VAL A C 1
ATOM 7430 O O . VAL A 1 972 ? -4.398 83.173 1.956 1.00 39.09 972 VAL A O 1
ATOM 7433 N N . VAL A 1 973 ? -4.396 83.847 -0.105 1.00 32.50 973 VAL A N 1
ATOM 7434 C CA . VAL A 1 973 ? -4.086 84.740 -1.251 1.00 32.50 973 VAL A CA 1
ATOM 7435 C C . VAL A 1 973 ? -2.666 85.345 -1.223 1.00 32.50 973 VAL A C 1
ATOM 7437 O O . VAL A 1 973 ? -2.507 86.530 -0.942 1.00 32.50 973 VAL A O 1
ATOM 7440 N N . ASN A 1 974 ? -1.636 84.560 -1.599 1.00 29.97 974 ASN A N 1
ATOM 7441 C CA . ASN A 1 974 ? -0.884 84.751 -2.868 1.00 29.97 974 ASN A CA 1
ATOM 7442 C C . ASN A 1 974 ? 0.381 83.868 -3.030 1.00 29.97 974 ASN A C 1
ATOM 7444 O O . ASN A 1 974 ? 1.257 83.921 -2.175 1.00 29.97 974 ASN A O 1
ATOM 7448 N N . LYS A 1 975 ? 0.545 83.292 -4.240 1.00 27.69 975 LYS A N 1
ATOM 7449 C CA . LYS A 1 975 ? 1.811 82.860 -4.897 1.00 27.69 975 LYS A CA 1
ATOM 7450 C C . LYS A 1 975 ? 2.581 81.697 -4.223 1.00 27.69 975 LYS A C 1
ATOM 7452 O O . LYS A 1 975 ? 2.517 81.506 -3.021 1.00 27.69 975 LYS A O 1
ATOM 7457 N N . ILE A 1 976 ? 3.330 80.863 -4.951 1.00 32.41 976 ILE A N 1
ATOM 7458 C CA . ILE A 1 976 ? 3.837 80.969 -6.335 1.00 32.41 976 ILE A CA 1
ATOM 7459 C C . ILE A 1 976 ? 3.309 79.819 -7.207 1.00 32.41 976 ILE A C 1
ATOM 7461 O O . ILE A 1 976 ? 3.408 78.660 -6.816 1.00 32.41 976 ILE A O 1
ATOM 7465 N N . ASP A 1 977 ? 2.845 80.137 -8.419 1.00 35.69 977 ASP A N 1
ATOM 7466 C CA . ASP A 1 977 ? 2.653 79.145 -9.480 1.00 35.69 977 ASP A CA 1
ATOM 7467 C C . ASP A 1 977 ? 3.998 78.706 -10.071 1.00 35.69 977 ASP A C 1
ATOM 7469 O O . ASP A 1 977 ? 4.771 79.520 -10.582 1.00 35.69 977 ASP A O 1
ATOM 7473 N N . ALA A 1 978 ? 4.223 77.397 -10.097 1.00 32.38 978 ALA A N 1
ATOM 7474 C CA . ALA A 1 978 ? 5.002 76.749 -11.141 1.00 32.38 978 ALA A CA 1
ATOM 7475 C C . ALA A 1 978 ? 4.079 75.709 -11.793 1.00 32.38 978 ALA A C 1
ATOM 7477 O O . ALA A 1 978 ? 3.380 75.003 -11.060 1.00 32.38 978 ALA A O 1
ATOM 7478 N N . PRO A 1 979 ? 4.031 75.592 -13.133 1.00 35.84 979 PRO A N 1
ATOM 7479 C CA . PRO A 1 979 ? 3.199 74.586 -13.775 1.00 35.84 979 PRO A CA 1
ATOM 7480 C C . PRO A 1 979 ? 3.723 73.203 -13.388 1.00 35.84 979 PRO A C 1
ATOM 7482 O O . PRO A 1 979 ? 4.795 72.785 -13.831 1.00 35.84 979 PRO A O 1
ATOM 7485 N N . ALA A 1 980 ? 2.969 72.498 -12.546 1.00 42.28 980 ALA A N 1
ATOM 7486 C CA . ALA A 1 980 ? 3.253 71.114 -12.219 1.00 42.28 980 ALA A CA 1
ATOM 7487 C C . ALA A 1 980 ? 3.109 70.284 -13.499 1.00 42.28 980 ALA A C 1
ATOM 7489 O O . ALA A 1 980 ? 1.998 69.976 -13.933 1.00 42.28 980 ALA A O 1
ATOM 7490 N N . VAL A 1 981 ? 4.248 69.943 -14.112 1.00 50.81 981 VAL A N 1
ATOM 7491 C CA . VAL A 1 981 ? 4.321 68.903 -15.144 1.00 50.81 981 VAL A CA 1
ATOM 7492 C C . VAL A 1 981 ? 3.578 67.686 -14.591 1.00 50.81 981 VAL A C 1
ATOM 7494 O O . VAL A 1 981 ? 3.895 67.289 -13.464 1.00 50.81 981 VAL A O 1
ATOM 7497 N N . PRO A 1 982 ? 2.596 67.108 -15.312 1.00 48.38 982 PRO A N 1
ATOM 7498 C CA . PRO A 1 982 ? 1.872 65.941 -14.832 1.00 48.38 982 PRO A CA 1
ATOM 7499 C C . PRO A 1 982 ? 2.870 64.858 -14.433 1.00 48.38 982 PRO A C 1
ATOM 7501 O O . PRO A 1 982 ? 3.597 64.330 -15.274 1.00 48.38 982 PRO A O 1
ATOM 7504 N N . VAL A 1 983 ? 2.961 64.576 -13.131 1.00 54.50 983 VAL A N 1
ATOM 7505 C CA . VAL A 1 983 ? 3.891 63.571 -12.615 1.00 54.50 983 VAL A CA 1
ATOM 7506 C C . VAL A 1 983 ? 3.335 62.226 -13.044 1.00 54.50 983 VAL A C 1
ATOM 7508 O O . VAL A 1 983 ? 2.440 61.696 -12.387 1.00 54.50 983 VAL A O 1
ATOM 7511 N N . ALA A 1 984 ? 3.824 61.723 -14.180 1.00 60.31 984 ALA A N 1
ATOM 7512 C CA . ALA A 1 984 ? 3.322 60.511 -14.803 1.00 60.31 984 ALA A CA 1
ATOM 7513 C C . ALA A 1 984 ? 3.322 59.371 -13.779 1.00 60.31 984 ALA A C 1
ATOM 7515 O O . ALA A 1 984 ? 4.374 58.937 -13.305 1.00 60.31 984 ALA A O 1
ATOM 7516 N N . ASN A 1 985 ? 2.125 58.943 -13.386 1.00 67.00 985 ASN A N 1
ATOM 7517 C CA . ASN A 1 985 ? 1.891 58.055 -12.249 1.00 67.00 985 ASN A CA 1
ATOM 7518 C C . ASN A 1 985 ? 0.989 56.868 -12.606 1.00 67.00 985 ASN A C 1
ATOM 7520 O O . ASN A 1 985 ? 1.009 55.868 -11.890 1.00 67.00 985 ASN A O 1
ATOM 7524 N N . LYS A 1 986 ? 0.279 56.930 -13.737 1.00 74.19 986 LYS A N 1
ATOM 7525 C CA . LYS A 1 986 ? -0.456 55.802 -14.314 1.00 74.19 986 LYS A CA 1
ATOM 7526 C C . LYS A 1 986 ? 0.481 54.963 -15.179 1.00 74.19 986 LYS A C 1
ATOM 7528 O O . LYS A 1 986 ? 1.366 55.493 -15.850 1.00 74.19 986 LYS A O 1
ATOM 7533 N N . LEU A 1 987 ? 0.288 53.650 -15.170 1.00 79.56 987 LEU A N 1
ATOM 7534 C CA . LEU A 1 987 ? 0.988 52.736 -16.073 1.00 79.56 987 LEU A CA 1
ATOM 7535 C C . LEU A 1 987 ? 0.348 52.776 -17.467 1.00 79.56 987 LEU A C 1
ATOM 7537 O O . LEU A 1 987 ? -0.844 53.060 -17.593 1.00 79.56 987 LEU A O 1
ATOM 7541 N N . MET A 1 988 ? 1.123 52.471 -18.510 1.00 83.12 988 MET A N 1
ATOM 7542 C CA . MET A 1 988 ? 0.567 52.283 -19.851 1.00 83.12 988 MET A CA 1
ATOM 7543 C C . MET A 1 988 ? -0.376 51.084 -19.866 1.00 83.12 988 MET A C 1
ATOM 7545 O O . MET A 1 988 ? 0.010 50.001 -19.430 1.00 83.12 988 MET A O 1
ATOM 7549 N N . GLN A 1 989 ? -1.585 51.264 -20.390 1.00 79.75 989 GLN A N 1
ATOM 7550 C CA . GLN A 1 989 ? -2.565 50.188 -20.516 1.00 79.75 989 GLN A CA 1
ATOM 7551 C C . GLN A 1 989 ? -3.054 50.099 -21.954 1.00 79.75 989 GLN A C 1
ATOM 7553 O O . GLN A 1 989 ? -3.620 51.064 -22.474 1.00 79.75 989 GLN A O 1
ATOM 7558 N N . LEU A 1 990 ? -2.817 48.945 -22.583 1.00 85.44 990 LEU A N 1
ATOM 7559 C CA . LEU A 1 990 ? -3.233 48.639 -23.951 1.00 85.44 990 LEU A CA 1
ATOM 7560 C C . LEU A 1 990 ? -3.896 47.259 -24.010 1.00 85.44 990 LEU A C 1
ATOM 7562 O O . LEU A 1 990 ? -3.408 46.321 -23.388 1.00 85.44 990 LEU A O 1
ATOM 7566 N N . ALA A 1 991 ? -4.955 47.116 -24.803 1.00 79.88 991 ALA A N 1
ATOM 7567 C CA . ALA A 1 991 ? -5.645 45.849 -25.043 1.00 79.88 991 ALA A CA 1
ATOM 7568 C C . ALA A 1 991 ? -5.798 45.604 -26.552 1.00 79.88 991 ALA A C 1
ATOM 7570 O O . ALA A 1 991 ? -6.370 46.433 -27.270 1.00 79.88 991 ALA A O 1
ATOM 7571 N N . GLY A 1 992 ? -5.251 44.484 -27.024 1.00 80.56 992 GLY A N 1
ATOM 7572 C CA . GLY A 1 992 ? -5.193 44.069 -28.422 1.00 80.56 992 GLY A CA 1
ATOM 7573 C C . GLY A 1 992 ? -5.924 42.750 -28.668 1.00 80.56 992 GLY A C 1
ATOM 7574 O O . GLY A 1 992 ? -5.820 41.831 -27.860 1.00 80.56 992 GLY A O 1
ATOM 7575 N N . PHE A 1 993 ? -6.639 42.636 -29.787 1.00 78.62 993 PHE A N 1
ATOM 7576 C CA . PHE A 1 993 ? -7.349 41.412 -30.182 1.00 78.62 993 PHE A CA 1
ATOM 7577 C C . PHE A 1 993 ? -7.211 41.135 -31.681 1.00 78.62 993 PHE A C 1
ATOM 7579 O O . PHE A 1 993 ? -7.442 42.032 -32.495 1.00 78.62 993 PHE A O 1
ATOM 7586 N N . ASN A 1 994 ? -6.878 39.893 -32.050 1.00 79.62 994 ASN A N 1
ATOM 7587 C CA . ASN A 1 994 ? -6.879 39.416 -33.434 1.00 79.62 994 ASN A CA 1
ATOM 7588 C C . ASN A 1 994 ? -8.175 38.665 -33.775 1.00 79.62 994 ASN A C 1
ATOM 7590 O O . ASN A 1 994 ? -8.348 37.502 -33.409 1.00 79.62 994 ASN A O 1
ATOM 7594 N N . ASN A 1 995 ? -9.047 39.295 -34.562 1.00 75.56 995 ASN A N 1
ATOM 7595 C CA . ASN A 1 995 ? -10.207 38.633 -35.147 1.00 75.56 995 ASN A CA 1
ATOM 7596 C C . ASN A 1 995 ? -9.901 38.222 -36.595 1.00 75.56 995 ASN A C 1
ATOM 7598 O O . ASN A 1 995 ? -9.988 39.047 -37.506 1.00 75.56 995 ASN A O 1
ATOM 7602 N N . ASN A 1 996 ? -9.553 36.948 -36.807 1.00 73.62 996 ASN A N 1
ATOM 7603 C CA . ASN A 1 996 ? -9.384 36.329 -38.130 1.00 73.62 996 ASN A CA 1
ATOM 7604 C C . ASN A 1 996 ? -8.471 37.110 -39.092 1.00 73.62 996 ASN A C 1
ATOM 7606 O O . ASN A 1 996 ? -8.780 37.288 -40.268 1.00 73.62 996 ASN A O 1
ATOM 7610 N N . GLY A 1 997 ? -7.330 37.571 -38.576 1.00 71.50 997 GLY A N 1
ATOM 7611 C CA . GLY A 1 997 ? -6.318 38.317 -39.322 1.00 71.50 997 GLY A CA 1
ATOM 7612 C C . GLY A 1 997 ? -6.462 39.837 -39.229 1.00 71.50 997 GLY A C 1
ATOM 7613 O O . GLY A 1 997 ? -5.568 40.541 -39.694 1.00 71.50 997 GLY A O 1
ATOM 7614 N N . LYS A 1 998 ? -7.534 40.354 -38.607 1.00 81.94 998 LYS A N 1
ATOM 7615 C CA . LYS A 1 998 ? -7.703 41.787 -38.340 1.00 81.94 998 LYS A CA 1
ATOM 7616 C C . LYS A 1 998 ? -7.434 42.122 -36.873 1.00 81.94 998 LYS A C 1
ATOM 7618 O O . LYS A 1 998 ? -8.224 41.768 -35.996 1.00 81.94 998 LYS A O 1
ATOM 7623 N N . PHE A 1 999 ? -6.343 42.842 -36.611 1.00 88.38 999 PHE A N 1
ATOM 7624 C CA . PHE A 1 999 ? -5.922 43.201 -35.252 1.00 88.38 999 PHE A CA 1
ATOM 7625 C C . PHE A 1 999 ? -6.469 44.562 -34.809 1.00 88.38 999 PHE A C 1
ATOM 7627 O O . PHE A 1 999 ? -6.327 45.553 -35.516 1.00 88.38 999 PHE A O 1
ATOM 7634 N N . THR A 1 1000 ? -7.074 44.649 -33.628 1.00 87.38 1000 THR A N 1
ATOM 7635 C CA . THR A 1 1000 ? -7.562 45.918 -33.062 1.00 87.38 1000 THR A CA 1
ATOM 7636 C C . THR A 1 1000 ? -6.860 46.193 -31.742 1.00 87.38 1000 THR A C 1
ATOM 7638 O O . THR A 1 1000 ? -6.981 45.384 -30.828 1.00 87.38 1000 THR A O 1
ATOM 7641 N N . LEU A 1 1001 ? -6.160 47.327 -31.634 1.00 91.19 1001 LEU A N 1
ATOM 7642 C CA . LEU A 1 1001 ? -5.456 47.773 -30.428 1.00 91.19 1001 LEU A CA 1
ATOM 7643 C C . LEU A 1 1001 ? -6.116 49.034 -29.855 1.00 91.19 1001 LEU A C 1
ATOM 7645 O O . LEU A 1 1001 ? -6.329 50.016 -30.567 1.00 91.19 1001 LEU A O 1
ATOM 7649 N N . ASN A 1 1002 ? -6.408 49.015 -28.558 1.00 88.31 1002 ASN A N 1
ATOM 7650 C CA . ASN A 1 1002 ? -7.046 50.098 -27.806 1.00 88.31 1002 ASN A CA 1
ATOM 7651 C C . ASN A 1 1002 ? -6.199 50.442 -26.574 1.00 88.31 1002 ASN A C 1
ATOM 7653 O O . ASN A 1 1002 ? -5.433 49.598 -26.115 1.00 88.31 1002 ASN A O 1
ATOM 7657 N N . GLY A 1 1003 ? -6.358 51.641 -26.009 1.00 87.81 1003 GLY A N 1
ATOM 7658 C CA . GLY A 1 1003 ? -5.683 52.044 -24.768 1.00 87.81 1003 GLY A CA 1
ATOM 7659 C C . GLY A 1 1003 ? -5.087 53.448 -24.820 1.00 87.81 1003 GLY A C 1
ATOM 7660 O O . GLY A 1 1003 ? -5.461 54.252 -25.675 1.00 87.81 1003 GLY A O 1
ATOM 7661 N N . THR A 1 1004 ? -4.154 53.740 -23.913 1.00 85.25 1004 THR A N 1
ATOM 7662 C CA . THR A 1 1004 ? -3.617 55.099 -23.716 1.00 85.25 1004 THR A CA 1
ATOM 7663 C C . THR A 1 1004 ? -2.094 55.094 -23.610 1.00 85.25 1004 THR A C 1
ATOM 7665 O O . THR A 1 1004 ? -1.530 54.295 -22.863 1.00 85.25 1004 THR A O 1
ATOM 7668 N N . VAL A 1 1005 ? -1.430 56.010 -24.324 1.00 90.31 1005 VAL A N 1
ATOM 7669 C CA . VAL A 1 1005 ? 0.037 56.141 -24.372 1.00 90.31 1005 VAL A CA 1
ATOM 7670 C C . VAL A 1 1005 ? 0.525 57.552 -23.983 1.00 90.31 1005 VAL A C 1
ATOM 7672 O O . VAL A 1 1005 ? -0.262 58.497 -24.028 1.00 90.31 1005 VAL A O 1
ATOM 7675 N N . PRO A 1 1006 ? 1.812 57.736 -23.619 1.00 88.38 1006 PRO A N 1
ATOM 7676 C CA . PRO A 1 1006 ? 2.316 59.004 -23.076 1.00 88.38 1006 PRO A CA 1
ATOM 7677 C C . PRO A 1 1006 ? 2.402 60.149 -24.094 1.00 88.38 1006 PRO A C 1
ATOM 7679 O O . PRO A 1 1006 ? 2.260 61.314 -23.732 1.00 88.38 1006 PRO A O 1
ATOM 7682 N N . THR A 1 1007 ? 2.696 59.833 -25.361 1.00 90.81 1007 THR A N 1
ATOM 7683 C CA . THR A 1 1007 ? 2.983 60.814 -26.423 1.00 90.81 1007 THR A CA 1
ATOM 7684 C C . THR A 1 1007 ? 2.555 60.308 -27.801 1.00 90.81 1007 THR A C 1
ATOM 7686 O O . THR A 1 1007 ? 2.560 59.101 -28.063 1.00 90.81 1007 THR A O 1
ATOM 7689 N N . ASP A 1 1008 ? 2.283 61.232 -28.728 1.00 90.38 1008 ASP A N 1
ATOM 7690 C CA . ASP A 1 1008 ? 2.039 60.911 -30.141 1.00 90.38 1008 ASP A CA 1
ATOM 7691 C C . ASP A 1 1008 ? 3.224 60.200 -30.813 1.00 90.38 1008 ASP A C 1
ATOM 7693 O O . ASP A 1 1008 ? 3.026 59.388 -31.713 1.00 90.38 1008 ASP A O 1
ATOM 7697 N N . ALA A 1 1009 ? 4.455 60.434 -30.345 1.00 89.94 1009 ALA A N 1
ATOM 7698 C CA . ALA A 1 1009 ? 5.641 59.734 -30.840 1.00 89.94 1009 ALA A CA 1
ATOM 7699 C C . ALA A 1 1009 ? 5.585 58.222 -30.545 1.00 89.94 1009 ALA A C 1
ATOM 7701 O O . ALA A 1 1009 ? 5.856 57.416 -31.434 1.00 89.94 1009 ALA A O 1
ATOM 7702 N N . ILE A 1 1010 ? 5.171 57.830 -29.333 1.00 91.56 1010 ILE A N 1
ATOM 7703 C CA . ILE A 1 1010 ? 4.975 56.415 -28.974 1.00 91.56 1010 ILE A CA 1
ATOM 7704 C C . ILE A 1 1010 ? 3.776 55.834 -29.737 1.00 91.56 1010 ILE A C 1
ATOM 7706 O O . ILE A 1 1010 ? 3.857 54.717 -30.247 1.00 91.56 1010 ILE A O 1
ATOM 7710 N N . LYS A 1 1011 ? 2.689 56.605 -29.898 1.00 93.44 1011 LYS A N 1
ATOM 7711 C CA . LYS A 1 1011 ? 1.540 56.199 -30.725 1.00 93.44 1011 LYS A CA 1
ATOM 7712 C C . LYS A 1 1011 ? 1.956 55.888 -32.168 1.00 93.44 1011 LYS A C 1
ATOM 7714 O O . LYS A 1 1011 ? 1.551 54.857 -32.699 1.00 93.44 1011 LYS A O 1
ATOM 7719 N N . ALA A 1 1012 ? 2.776 56.743 -32.781 1.00 92.25 1012 ALA A N 1
ATOM 7720 C CA . ALA A 1 1012 ? 3.263 56.575 -34.149 1.00 92.25 1012 ALA A CA 1
ATOM 7721 C C . ALA A 1 1012 ? 4.240 55.393 -34.300 1.00 92.25 1012 ALA A C 1
ATOM 7723 O O . ALA A 1 1012 ? 4.199 54.698 -35.313 1.00 92.25 1012 ALA A O 1
ATOM 7724 N N . GLN A 1 1013 ? 5.082 55.123 -33.296 1.00 93.56 1013 GLN A N 1
ATOM 7725 C CA . GLN A 1 1013 ? 5.952 53.938 -33.282 1.00 93.56 1013 GLN A CA 1
ATOM 7726 C C . GLN A 1 1013 ? 5.139 52.636 -33.247 1.00 93.56 1013 GLN A C 1
ATOM 7728 O O . GLN A 1 1013 ? 5.413 51.721 -34.022 1.00 93.56 1013 GLN A O 1
ATOM 7733 N N . ILE A 1 1014 ? 4.113 52.568 -32.390 1.00 93.75 1014 ILE A N 1
ATOM 7734 C CA . ILE A 1 1014 ? 3.208 51.413 -32.316 1.00 93.75 1014 ILE A CA 1
ATOM 7735 C C . ILE A 1 1014 ? 2.423 51.256 -33.627 1.00 93.75 1014 ILE A C 1
ATOM 7737 O O . ILE A 1 1014 ? 2.316 50.144 -34.138 1.00 93.75 1014 ILE A O 1
ATOM 7741 N N . ASP A 1 1015 ? 1.927 52.354 -34.205 1.00 93.81 1015 ASP A N 1
ATOM 7742 C CA . ASP A 1 1015 ? 1.205 52.336 -35.483 1.00 93.81 1015 ASP A CA 1
ATOM 7743 C C . ASP A 1 1015 ? 2.056 51.778 -36.633 1.00 93.81 1015 ASP A C 1
ATOM 7745 O O . ASP A 1 1015 ? 1.610 50.899 -37.370 1.00 93.81 1015 ASP A O 1
ATOM 7749 N N . ALA A 1 1016 ? 3.308 52.232 -36.746 1.00 92.44 1016 ALA A N 1
ATOM 7750 C CA . ALA A 1 1016 ? 4.237 51.779 -37.776 1.00 92.44 1016 ALA A CA 1
ATOM 7751 C C . ALA A 1 1016 ? 4.545 50.275 -37.672 1.00 92.44 1016 ALA A C 1
ATOM 7753 O O . ALA A 1 1016 ? 4.600 49.588 -38.695 1.00 92.44 1016 ALA A O 1
ATOM 7754 N N . GLU A 1 1017 ? 4.708 49.750 -36.455 1.00 94.06 1017 GLU A N 1
ATOM 7755 C CA . GLU A 1 1017 ? 4.954 48.323 -36.251 1.00 94.06 1017 GLU A CA 1
ATOM 7756 C C . GLU A 1 1017 ? 3.690 47.485 -36.507 1.00 94.06 1017 GLU A C 1
ATOM 7758 O O . GLU A 1 1017 ? 3.778 46.480 -37.204 1.00 94.06 1017 GLU A O 1
ATOM 7763 N N . LEU A 1 1018 ? 2.500 47.927 -36.076 1.00 92.38 1018 LEU A N 1
ATOM 7764 C CA . LEU A 1 1018 ? 1.229 47.272 -36.428 1.00 92.38 1018 LEU A CA 1
ATOM 7765 C C . LEU A 1 1018 ? 1.020 47.199 -37.949 1.00 92.38 1018 LEU A C 1
ATOM 7767 O O . LEU A 1 1018 ? 0.684 46.139 -38.484 1.00 92.38 1018 LEU A O 1
ATOM 7771 N N . LYS A 1 1019 ? 1.275 48.308 -38.651 1.00 92.88 1019 LYS A N 1
ATOM 7772 C CA . LYS A 1 1019 ? 1.204 48.415 -40.115 1.00 92.88 1019 LYS A CA 1
ATOM 7773 C C . LYS A 1 1019 ? 2.179 47.462 -40.810 1.00 92.88 1019 LYS A C 1
ATOM 7775 O O . LYS A 1 1019 ? 1.809 46.828 -41.795 1.00 92.88 1019 LYS A O 1
ATOM 7780 N N . LYS A 1 1020 ? 3.397 47.320 -40.277 1.00 91.56 1020 LYS A N 1
ATOM 7781 C CA . LYS A 1 1020 ? 4.415 46.353 -40.724 1.00 91.56 1020 LYS A CA 1
ATOM 7782 C C . LYS A 1 1020 ? 4.015 44.900 -40.437 1.00 91.56 1020 LYS A C 1
ATOM 7784 O O . LYS A 1 1020 ? 4.262 44.033 -41.271 1.00 91.56 1020 LYS A O 1
ATOM 7789 N N . THR A 1 1021 ? 3.393 44.628 -39.292 1.00 91.44 1021 THR A N 1
ATOM 7790 C CA . THR A 1 1021 ? 3.005 43.277 -38.870 1.00 91.44 1021 THR A CA 1
ATOM 7791 C C . THR A 1 1021 ? 1.796 42.747 -39.644 1.00 91.44 1021 THR A C 1
ATOM 7793 O O . THR A 1 1021 ? 1.862 41.628 -40.156 1.00 91.44 1021 THR A O 1
ATOM 7796 N N . PHE A 1 1022 ? 0.703 43.514 -39.734 1.00 88.88 1022 PHE A N 1
ATOM 7797 C CA . PHE A 1 1022 ? -0.588 43.051 -40.275 1.00 88.88 1022 PHE A CA 1
ATOM 7798 C C . PHE A 1 1022 ? -0.886 43.544 -41.703 1.00 88.88 1022 PHE A C 1
ATOM 7800 O O . PHE A 1 1022 ? -1.701 42.942 -42.408 1.00 88.88 1022 PHE A O 1
ATOM 7807 N N . GLY A 1 1023 ? -0.212 44.604 -42.155 1.00 87.12 1023 GLY A N 1
ATOM 7808 C CA . GLY A 1 1023 ? -0.461 45.257 -43.441 1.00 87.12 1023 GLY A CA 1
ATOM 7809 C C . GLY A 1 1023 ? -1.508 46.375 -43.366 1.00 87.12 1023 GLY A C 1
ATOM 7810 O O . GLY A 1 1023 ? -2.318 46.454 -42.440 1.00 87.12 1023 GLY A O 1
ATOM 7811 N N . ASP A 1 1024 ? -1.486 47.260 -44.364 1.00 84.00 1024 ASP A N 1
ATOM 7812 C CA . ASP A 1 1024 ? -2.382 48.418 -44.429 1.00 84.00 1024 ASP A CA 1
ATOM 7813 C C . ASP A 1 1024 ? -3.861 47.996 -44.516 1.00 84.00 1024 ASP A C 1
ATOM 7815 O O . ASP A 1 1024 ? -4.230 47.154 -45.331 1.00 84.00 1024 ASP A O 1
ATOM 7819 N N . GLY A 1 1025 ? -4.716 48.573 -43.665 1.00 81.12 1025 GLY A N 1
ATOM 7820 C CA . GLY A 1 1025 ? -6.154 48.256 -43.584 1.00 81.12 1025 GLY A CA 1
ATOM 7821 C C . GLY A 1 1025 ? -6.531 47.004 -42.767 1.00 81.12 1025 GLY A C 1
ATOM 7822 O O . GLY A 1 1025 ? -7.697 46.858 -42.377 1.00 81.12 1025 GLY A O 1
ATOM 7823 N N . ASN A 1 1026 ? -5.559 46.147 -42.434 1.00 86.69 1026 ASN A N 1
ATOM 7824 C CA . ASN A 1 1026 ? -5.753 44.921 -41.644 1.00 86.69 1026 ASN A CA 1
ATOM 7825 C C . ASN A 1 1026 ? -5.578 45.122 -40.130 1.00 86.69 1026 ASN A C 1
ATOM 7827 O O . ASN A 1 1026 ? -5.624 44.161 -39.363 1.00 86.69 1026 ASN A O 1
ATOM 7831 N N . TYR A 1 1027 ? -5.418 46.360 -39.667 1.00 93.00 1027 TYR A N 1
ATOM 7832 C CA . TYR A 1 1027 ? -5.429 46.677 -38.243 1.00 93.00 1027 TYR A CA 1
ATOM 7833 C C . TYR A 1 1027 ? -6.255 47.935 -37.942 1.00 93.00 1027 TYR A C 1
ATOM 7835 O O . TYR A 1 1027 ? -6.644 48.675 -38.848 1.00 93.00 1027 TYR A O 1
ATOM 7843 N N . VAL A 1 1028 ? -6.563 48.149 -36.663 1.00 89.94 1028 VAL A N 1
ATOM 7844 C CA . VAL A 1 1028 ? -7.259 49.332 -36.141 1.00 89.94 1028 VAL A CA 1
ATOM 7845 C C . VAL A 1 1028 ? -6.526 49.811 -34.887 1.00 89.94 1028 VAL A C 1
ATOM 7847 O O . VAL A 1 1028 ? -6.346 49.041 -33.944 1.00 89.94 1028 VAL A O 1
ATOM 7850 N N . ASN A 1 1029 ? -6.098 51.074 -34.879 1.00 90.75 1029 ASN A N 1
ATOM 7851 C CA . ASN A 1 1029 ? -5.333 51.692 -33.795 1.00 90.75 1029 ASN A CA 1
ATOM 7852 C C . ASN A 1 1029 ? -6.160 52.796 -33.116 1.00 90.75 1029 ASN A C 1
ATOM 7854 O O . ASN A 1 1029 ? -6.227 53.930 -33.588 1.00 90.75 1029 ASN A O 1
ATOM 7858 N N . ASN A 1 1030 ? -6.768 52.450 -31.982 1.00 90.81 1030 ASN A N 1
ATOM 7859 C CA . ASN A 1 1030 ? -7.621 53.325 -31.178 1.00 90.81 1030 ASN A CA 1
ATOM 7860 C C . ASN A 1 1030 ? -6.864 53.956 -29.992 1.00 90.81 1030 ASN A C 1
ATOM 7862 O O . ASN A 1 1030 ? -7.474 54.272 -28.970 1.00 90.81 1030 ASN A O 1
ATOM 7866 N N . LEU A 1 1031 ? -5.536 54.110 -30.077 1.00 89.44 1031 LEU A N 1
ATOM 7867 C CA . LEU A 1 1031 ? -4.741 54.646 -28.970 1.00 89.44 1031 LEU A CA 1
ATOM 7868 C C . LEU A 1 1031 ? -5.003 56.142 -28.728 1.00 89.44 1031 LEU A C 1
ATOM 7870 O O . LEU A 1 1031 ? -4.864 56.970 -29.634 1.00 89.44 1031 LEU A O 1
ATOM 7874 N N . ALA A 1 1032 ? -5.326 56.498 -27.487 1.00 87.62 1032 ALA A N 1
ATOM 7875 C CA . ALA A 1 1032 ? -5.374 57.873 -26.995 1.00 87.62 1032 ALA A CA 1
ATOM 7876 C C . ALA A 1 1032 ? -4.005 58.313 -26.441 1.00 87.62 1032 ALA A C 1
ATOM 7878 O O . ALA A 1 1032 ? -3.172 57.476 -26.091 1.00 87.62 1032 ALA A O 1
ATOM 7879 N N . VAL A 1 1033 ? -3.775 59.624 -26.333 1.00 88.75 1033 VAL A N 1
ATOM 7880 C CA . VAL A 1 1033 ? -2.548 60.196 -25.749 1.00 88.75 1033 VAL A CA 1
ATOM 7881 C C . VAL A 1 1033 ? -2.891 60.934 -24.456 1.00 88.75 1033 VAL A C 1
ATOM 7883 O O . VAL A 1 1033 ? -3.803 61.761 -24.448 1.00 88.75 1033 VAL A O 1
ATOM 7886 N N . ALA A 1 1034 ? -2.173 60.640 -23.370 1.00 85.69 1034 ALA A N 1
ATOM 7887 C CA . ALA A 1 1034 ? -2.332 61.304 -22.077 1.00 85.69 1034 ALA A CA 1
ATOM 7888 C C . ALA A 1 1034 ? -0.983 61.449 -21.354 1.00 85.69 1034 ALA A C 1
ATOM 7890 O O . ALA A 1 1034 ? -0.264 60.473 -21.141 1.00 85.69 1034 ALA A O 1
ATOM 7891 N N . ALA A 1 1035 ? -0.648 62.680 -20.957 1.00 76.81 1035 ALA A N 1
ATOM 7892 C CA . ALA A 1 1035 ? 0.673 63.037 -20.431 1.00 76.81 1035 ALA A CA 1
ATOM 7893 C C . ALA A 1 1035 ? 0.961 62.540 -18.996 1.00 76.81 1035 ALA A C 1
ATOM 7895 O O . ALA A 1 1035 ? 2.083 62.680 -18.518 1.00 76.81 1035 ALA A O 1
ATOM 7896 N N . ASP A 1 1036 ? -0.026 61.972 -18.298 1.00 79.88 1036 ASP A N 1
ATOM 7897 C CA . ASP A 1 1036 ? 0.110 61.385 -16.957 1.00 79.88 1036 ASP A CA 1
ATOM 7898 C C . ASP A 1 1036 ? 0.381 59.862 -16.970 1.00 79.88 1036 ASP A C 1
ATOM 7900 O O . ASP A 1 1036 ? 0.483 59.230 -15.912 1.00 79.88 1036 ASP A O 1
ATOM 7904 N N . VAL A 1 1037 ? 0.545 59.278 -18.162 1.00 83.25 1037 VAL A N 1
ATOM 7905 C CA . VAL A 1 1037 ? 0.882 57.866 -18.390 1.00 83.25 1037 VAL A CA 1
ATOM 7906 C C . VAL A 1 1037 ? 2.397 57.686 -18.537 1.00 83.25 1037 VAL A C 1
ATOM 7908 O O . VAL A 1 1037 ? 3.051 58.403 -19.292 1.00 83.25 1037 VAL A O 1
ATOM 7911 N N . LYS A 1 1038 ? 2.976 56.700 -17.844 1.00 83.75 1038 LYS A N 1
ATOM 7912 C CA . LYS A 1 1038 ? 4.390 56.314 -17.987 1.00 83.75 1038 LYS A CA 1
ATOM 7913 C C . LYS A 1 1038 ? 4.624 55.436 -19.229 1.00 83.75 1038 LYS A C 1
ATOM 7915 O O . LYS A 1 1038 ? 3.791 54.577 -19.518 1.00 83.75 1038 LYS A O 1
ATOM 7920 N N . PRO A 1 1039 ? 5.773 55.564 -19.924 1.00 84.50 1039 PRO A N 1
ATOM 7921 C CA . PRO A 1 1039 ? 6.267 54.529 -20.834 1.00 84.50 1039 PRO A CA 1
ATOM 7922 C C . PRO A 1 1039 ? 6.437 53.175 -20.123 1.00 84.50 1039 PRO A C 1
ATOM 7924 O O . PRO A 1 1039 ? 6.699 53.145 -18.921 1.00 84.50 1039 PRO A O 1
ATOM 7927 N N . ALA A 1 1040 ? 6.332 52.077 -20.873 1.00 85.94 1040 ALA A N 1
ATOM 7928 C CA . ALA A 1 1040 ? 6.579 50.714 -20.399 1.00 85.94 1040 ALA A CA 1
ATOM 7929 C C . ALA A 1 1040 ? 7.832 50.128 -21.073 1.00 85.94 1040 ALA A C 1
ATOM 7931 O O . ALA A 1 1040 ? 8.125 50.443 -22.229 1.00 85.94 1040 ALA A O 1
ATOM 7932 N N . GLY A 1 1041 ? 8.565 49.270 -20.367 1.00 83.00 1041 GLY A N 1
ATOM 7933 C CA . GLY A 1 1041 ? 9.835 48.680 -20.787 1.00 83.00 1041 GLY A CA 1
ATOM 7934 C C . GLY A 1 1041 ? 9.738 47.810 -22.041 1.00 83.00 1041 GLY A C 1
ATOM 7935 O O . GLY A 1 1041 ? 10.672 47.798 -22.843 1.00 83.00 1041 GLY A O 1
ATOM 7936 N N . TRP A 1 1042 ? 8.591 47.167 -22.293 1.00 87.94 1042 TRP A N 1
ATOM 7937 C CA . TRP A 1 1042 ? 8.379 46.377 -23.516 1.00 87.94 1042 TRP A CA 1
ATOM 7938 C C . TRP A 1 1042 ? 8.409 47.224 -24.800 1.00 87.94 1042 TRP A C 1
ATOM 7940 O O . TRP A 1 1042 ? 8.619 46.671 -25.877 1.00 87.94 1042 TRP A O 1
ATOM 7950 N N . LEU A 1 1043 ? 8.305 48.560 -24.721 1.00 87.62 1043 LEU A N 1
ATOM 7951 C CA . LEU A 1 1043 ? 8.535 49.439 -25.877 1.00 87.62 1043 LEU A CA 1
ATOM 7952 C C . LEU A 1 1043 ? 9.961 49.314 -26.438 1.00 87.62 1043 LEU A C 1
ATOM 7954 O O . LEU A 1 1043 ? 10.153 49.446 -27.644 1.00 87.62 1043 LEU A O 1
ATOM 7958 N N . ALA A 1 1044 ? 10.956 48.983 -25.605 1.00 85.44 1044 ALA A N 1
ATOM 7959 C CA . ALA A 1 1044 ? 12.318 48.687 -26.065 1.00 85.44 1044 ALA A CA 1
ATOM 7960 C C . ALA A 1 1044 ? 12.412 47.375 -26.879 1.00 85.44 1044 ALA A C 1
ATOM 7962 O O . ALA A 1 1044 ? 13.435 47.103 -27.505 1.00 85.44 1044 ALA A O 1
ATOM 7963 N N . LYS A 1 1045 ? 11.340 46.573 -26.882 1.00 87.44 1045 LYS A N 1
ATOM 7964 C CA . LYS A 1 1045 ? 11.169 45.305 -27.607 1.00 87.44 1045 LYS A CA 1
ATOM 7965 C C . LYS A 1 1045 ? 10.040 45.370 -28.648 1.00 87.44 1045 LYS A C 1
ATOM 7967 O O . LYS A 1 1045 ? 9.624 44.335 -29.152 1.00 87.44 1045 LYS A O 1
ATOM 7972 N N . LEU A 1 1046 ? 9.543 46.567 -28.979 1.00 89.56 1046 LEU A N 1
ATOM 7973 C CA . LEU A 1 1046 ? 8.375 46.767 -29.849 1.00 89.56 1046 LEU A CA 1
ATOM 7974 C C . LEU A 1 1046 ? 8.512 46.089 -31.225 1.00 89.56 1046 LEU A C 1
ATOM 7976 O O . LEU A 1 1046 ? 7.550 45.510 -31.720 1.00 89.56 1046 LEU A O 1
ATOM 7980 N N . ALA A 1 1047 ? 9.697 46.137 -31.839 1.00 89.19 1047 ALA A N 1
ATOM 7981 C CA . ALA A 1 1047 ? 9.938 45.549 -33.155 1.00 89.19 1047 ALA A CA 1
ATOM 7982 C C . ALA A 1 1047 ? 9.869 44.009 -33.111 1.00 89.19 1047 ALA A C 1
ATOM 7984 O O . ALA A 1 1047 ? 10.700 43.371 -32.470 1.00 89.19 1047 ALA A O 1
ATOM 7985 N N . GLY A 1 1048 ? 8.900 43.418 -33.815 1.00 84.00 1048 GLY A N 1
ATOM 7986 C CA . GLY A 1 1048 ? 8.589 41.983 -33.791 1.00 84.00 1048 GLY A CA 1
ATOM 7987 C C . GLY A 1 1048 ? 7.598 41.564 -32.696 1.00 84.00 1048 GLY A C 1
ATOM 7988 O O . GLY A 1 1048 ? 7.102 40.440 -32.720 1.00 84.00 1048 GLY A O 1
ATOM 7989 N N . LEU A 1 1049 ? 7.238 42.456 -31.764 1.00 90.12 1049 LEU A N 1
ATOM 7990 C CA . LEU A 1 1049 ? 6.322 42.140 -30.662 1.00 90.12 1049 LEU A CA 1
ATOM 7991 C C . LEU A 1 1049 ? 4.935 41.717 -31.155 1.00 90.12 1049 LEU A C 1
ATOM 7993 O O . LEU A 1 1049 ? 4.340 40.785 -30.617 1.00 90.12 1049 LEU A O 1
ATOM 7997 N N . PHE A 1 1050 ? 4.408 42.383 -32.184 1.00 90.38 1050 PHE A N 1
ATOM 7998 C CA . PHE A 1 1050 ? 3.057 42.093 -32.659 1.00 90.38 1050 PHE A CA 1
ATOM 7999 C C . PHE A 1 1050 ? 2.954 40.817 -33.512 1.00 90.38 1050 PHE A C 1
ATOM 8001 O O . PHE A 1 1050 ? 1.844 40.315 -33.697 1.00 90.38 1050 PHE A O 1
ATOM 8008 N N . ASP A 1 1051 ? 4.072 40.243 -33.979 1.00 87.56 1051 ASP A N 1
ATOM 8009 C CA . ASP A 1 1051 ? 4.060 38.986 -34.743 1.00 87.56 1051 ASP A CA 1
ATOM 8010 C C . ASP A 1 1051 ? 3.505 37.811 -33.920 1.00 87.56 1051 ASP A C 1
ATOM 8012 O O . ASP A 1 1051 ? 2.814 36.949 -34.467 1.00 87.56 1051 ASP A O 1
ATOM 8016 N N . PHE A 1 1052 ? 3.706 37.821 -32.597 1.00 82.81 1052 PHE A N 1
ATOM 8017 C CA . PHE A 1 1052 ? 3.157 36.822 -31.673 1.00 82.81 1052 PHE A CA 1
ATOM 8018 C C . PHE A 1 1052 ? 1.620 36.774 -31.685 1.00 82.81 1052 PHE A C 1
ATOM 8020 O O . PHE A 1 1052 ? 1.037 35.710 -31.491 1.00 82.81 1052 PHE A O 1
ATOM 8027 N N . PHE A 1 1053 ? 0.944 37.890 -31.978 1.00 84.06 1053 PHE A N 1
ATOM 8028 C CA . PHE A 1 1053 ? -0.524 37.968 -31.985 1.00 84.06 1053 PHE A CA 1
ATOM 8029 C C . PHE A 1 1053 ? -1.132 37.757 -33.379 1.00 84.06 1053 PHE A C 1
ATOM 8031 O O . PHE A 1 1053 ? -2.317 38.015 -33.578 1.00 84.06 1053 PHE A O 1
ATOM 8038 N N . LYS A 1 1054 ? -0.364 37.245 -34.354 1.00 81.50 1054 LYS A N 1
ATOM 8039 C CA . LYS A 1 1054 ? -0.886 36.821 -35.671 1.00 81.50 1054 LYS A CA 1
ATOM 8040 C C . LYS A 1 1054 ? -1.818 35.604 -35.611 1.00 81.50 1054 LYS A C 1
ATOM 8042 O O . LYS A 1 1054 ? -2.553 35.363 -36.566 1.00 81.50 1054 LYS A O 1
ATOM 8047 N N . VAL A 1 1055 ? -1.837 34.880 -34.492 1.00 75.38 1055 VAL A N 1
ATOM 8048 C CA . VAL A 1 1055 ? -2.791 33.795 -34.217 1.00 75.38 1055 VAL A CA 1
ATOM 8049 C C . VAL A 1 1055 ? -4.216 34.362 -34.108 1.00 75.38 1055 VAL A C 1
ATOM 8051 O O . VAL A 1 1055 ? -4.452 35.298 -33.346 1.00 75.38 1055 VAL A O 1
ATOM 8054 N N . SER A 1 1056 ? -5.174 33.811 -34.861 1.00 69.88 1056 SER A N 1
ATOM 8055 C CA . SER A 1 1056 ? -6.587 34.218 -34.755 1.00 69.88 1056 SER A CA 1
ATOM 8056 C C . SER A 1 1056 ? -7.159 33.831 -33.390 1.00 69.88 1056 SER A C 1
ATOM 8058 O O . SER A 1 1056 ? -6.872 32.747 -32.890 1.00 69.88 1056 SER A O 1
ATOM 8060 N N . GLY A 1 1057 ? -7.963 34.711 -32.792 1.00 60.25 1057 GLY A N 1
ATOM 8061 C CA . GLY A 1 1057 ? -8.498 34.538 -31.440 1.00 60.25 1057 GLY A CA 1
ATOM 8062 C C . GLY A 1 1057 ? -7.571 35.040 -30.328 1.00 60.25 1057 GLY A C 1
ATOM 8063 O O . GLY A 1 1057 ? -8.004 35.102 -29.182 1.00 60.25 1057 GLY A O 1
ATOM 8064 N N . ALA A 1 1058 ? -6.332 35.443 -30.641 1.00 69.38 1058 ALA A N 1
ATOM 8065 C CA . ALA A 1 1058 ? -5.393 35.946 -29.644 1.00 69.38 1058 ALA A CA 1
ATOM 8066 C C . ALA A 1 1058 ? -5.835 37.297 -29.060 1.00 69.38 1058 ALA A C 1
ATOM 8068 O O . ALA A 1 1058 ? -5.919 38.302 -29.775 1.00 69.38 1058 ALA A O 1
ATOM 8069 N N . GLU A 1 1059 ? -6.051 37.317 -27.746 1.00 76.19 1059 GLU A N 1
ATOM 8070 C CA . GLU A 1 1059 ? -6.254 38.514 -26.930 1.00 76.19 1059 GLU A CA 1
ATOM 8071 C C . GLU A 1 1059 ? -4.989 38.777 -26.095 1.00 76.19 1059 GLU A C 1
ATOM 8073 O O . GLU A 1 1059 ? -4.464 37.876 -25.434 1.00 76.19 1059 GLU A O 1
ATOM 8078 N N . VAL A 1 1060 ? -4.498 40.019 -26.111 1.00 81.56 1060 VAL A N 1
ATOM 8079 C CA . VAL A 1 1060 ? -3.339 40.472 -25.330 1.00 81.56 1060 VAL A CA 1
ATOM 8080 C C . VAL A 1 1060 ? -3.657 41.758 -24.574 1.00 81.56 1060 VAL A C 1
ATOM 8082 O O . VAL A 1 1060 ? -4.207 42.702 -25.135 1.00 81.56 1060 VAL A O 1
ATOM 8085 N N . THR A 1 1061 ? -3.266 41.826 -23.304 1.00 81.75 1061 THR A N 1
ATOM 8086 C CA . THR A 1 1061 ? -3.348 43.045 -22.490 1.00 81.75 1061 THR A CA 1
ATOM 8087 C C . THR A 1 1061 ? -1.978 43.398 -21.924 1.00 81.75 1061 THR A C 1
ATOM 8089 O O . THR A 1 1061 ? -1.358 42.592 -21.237 1.00 81.75 1061 THR A O 1
ATOM 8092 N N . PHE A 1 1062 ? -1.525 44.619 -22.190 1.00 82.25 1062 PHE A N 1
ATOM 8093 C CA . PHE A 1 1062 ? -0.330 45.235 -21.620 1.00 82.25 1062 PHE A CA 1
ATOM 8094 C C . PHE A 1 1062 ? -0.761 46.149 -20.468 1.00 82.25 1062 PHE A C 1
ATOM 8096 O O . PHE A 1 1062 ? -1.639 46.992 -20.652 1.00 82.25 1062 PHE A O 1
ATOM 8103 N N . ASN A 1 1063 ? -0.153 46.002 -19.291 1.00 81.19 1063 ASN A N 1
ATOM 8104 C CA . ASN A 1 1063 ? -0.437 46.808 -18.102 1.00 81.19 1063 ASN A CA 1
ATOM 8105 C C . ASN A 1 1063 ? 0.881 47.151 -17.392 1.00 81.19 1063 ASN A C 1
ATOM 8107 O O . ASN A 1 1063 ? 1.376 46.392 -16.558 1.00 81.19 1063 ASN A O 1
ATOM 8111 N N . GLY A 1 1064 ? 1.486 48.273 -17.783 1.00 85.06 1064 GLY A N 1
ATOM 8112 C CA . GLY A 1 1064 ? 2.885 48.570 -17.487 1.00 85.06 1064 GLY A CA 1
ATOM 8113 C C . GLY A 1 1064 ? 3.793 47.488 -18.069 1.00 85.06 1064 GLY A C 1
ATOM 8114 O O . GLY A 1 1064 ? 3.687 47.161 -19.252 1.00 85.06 1064 GLY A O 1
ATOM 8115 N N . ASP A 1 1065 ? 4.637 46.917 -17.214 1.00 84.44 1065 ASP A N 1
ATOM 8116 C CA . ASP A 1 1065 ? 5.592 45.852 -17.548 1.00 84.44 1065 ASP A CA 1
ATOM 8117 C C . ASP A 1 1065 ? 5.033 44.436 -17.305 1.00 84.44 1065 ASP A C 1
ATOM 8119 O O . ASP A 1 1065 ? 5.779 43.459 -17.271 1.00 84.44 1065 ASP A O 1
ATOM 8123 N N . ALA A 1 1066 ? 3.712 44.307 -17.152 1.00 76.50 1066 ALA A N 1
ATOM 8124 C CA . ALA A 1 1066 ? 3.011 43.029 -17.205 1.00 76.50 1066 ALA A CA 1
ATOM 8125 C C . ALA A 1 1066 ? 2.294 42.863 -18.553 1.00 76.50 1066 ALA A C 1
ATOM 8127 O O . ALA A 1 1066 ? 1.651 43.794 -19.047 1.00 76.50 1066 ALA A O 1
ATOM 8128 N N . VAL A 1 1067 ? 2.355 41.658 -19.120 1.00 81.31 1067 VAL A N 1
ATOM 8129 C CA . VAL A 1 1067 ? 1.640 41.274 -20.343 1.00 81.31 1067 VAL A CA 1
ATOM 8130 C C . VAL A 1 1067 ? 0.807 40.029 -20.059 1.00 81.31 1067 VAL A C 1
ATOM 8132 O O . VAL A 1 1067 ? 1.291 39.050 -19.497 1.00 81.31 1067 VAL A O 1
ATOM 8135 N N . THR A 1 1068 ? -0.470 40.059 -20.421 1.00 74.56 1068 THR A N 1
ATOM 8136 C CA . THR A 1 1068 ? -1.396 38.932 -20.258 1.00 74.56 1068 THR A CA 1
ATOM 8137 C C . THR A 1 1068 ? -1.857 38.449 -21.625 1.00 74.56 1068 THR A C 1
ATOM 8139 O O . THR A 1 1068 ? -2.304 39.259 -22.434 1.00 74.56 1068 THR A O 1
ATOM 8142 N N . LEU A 1 1069 ? -1.749 37.147 -21.875 1.00 70.50 1069 LEU A N 1
ATOM 8143 C CA . LEU A 1 1069 ? -2.209 36.450 -23.073 1.00 70.50 1069 LEU A CA 1
ATOM 8144 C C . LEU A 1 1069 ? -3.453 35.611 -22.762 1.00 70.50 1069 LEU A C 1
ATOM 8146 O O . LEU A 1 1069 ? -3.556 34.980 -21.709 1.00 70.50 1069 LEU A O 1
ATOM 8150 N N . SER A 1 1070 ? -4.384 35.577 -23.709 1.00 66.44 1070 SER A N 1
ATOM 8151 C CA . SER A 1 1070 ? -5.592 34.750 -23.652 1.00 66.44 1070 SER A CA 1
ATOM 8152 C C . SER A 1 1070 ? -6.070 34.377 -25.064 1.00 66.44 1070 SER A C 1
ATOM 8154 O O . SER A 1 1070 ? -5.565 34.895 -26.062 1.00 66.44 1070 SER A O 1
ATOM 8156 N N . GLY A 1 1071 ? -6.974 33.397 -25.163 1.00 54.62 1071 GLY A N 1
ATOM 8157 C CA . GLY A 1 1071 ? -7.472 32.881 -26.450 1.00 54.62 1071 GLY A CA 1
ATOM 8158 C C . GLY A 1 1071 ? -6.474 32.030 -27.255 1.00 54.62 1071 GLY A C 1
ATOM 8159 O O . GLY A 1 1071 ? -6.710 31.767 -28.430 1.00 54.62 1071 GLY A O 1
ATOM 8160 N N . THR A 1 1072 ? -5.358 31.598 -26.654 1.00 55.00 1072 THR A N 1
ATOM 8161 C CA . THR A 1 1072 ? -4.286 30.812 -27.303 1.00 55.00 1072 THR A CA 1
ATOM 8162 C C . THR A 1 1072 ? -3.708 29.749 -26.358 1.00 55.00 1072 THR A C 1
ATOM 8164 O O . THR A 1 1072 ? -4.025 29.735 -25.170 1.00 55.00 1072 THR A O 1
ATOM 8167 N N . THR A 1 1073 ? -2.877 28.836 -26.876 1.00 52.41 1073 THR A N 1
ATOM 8168 C CA . THR A 1 1073 ? -2.201 27.790 -26.085 1.00 52.41 1073 THR A CA 1
ATOM 8169 C C . THR A 1 1073 ? -1.006 28.342 -25.293 1.00 52.41 1073 THR A C 1
ATOM 8171 O O . THR A 1 1073 ? -0.309 29.246 -25.759 1.00 52.41 1073 THR A O 1
ATOM 8174 N N . GLY A 1 1074 ? -0.707 27.757 -24.123 1.00 54.47 1074 GLY A N 1
ATOM 8175 C CA . GLY A 1 1074 ? 0.374 28.212 -23.222 1.00 54.47 1074 GLY A CA 1
ATOM 8176 C C . GLY A 1 1074 ? 1.772 28.293 -23.860 1.00 54.47 1074 GLY A C 1
ATOM 8177 O O . GLY A 1 1074 ? 2.568 29.169 -23.519 1.00 54.47 1074 GLY A O 1
ATOM 8178 N N . SER A 1 1075 ? 2.018 27.487 -24.896 1.00 62.38 1075 SER A N 1
ATOM 8179 C CA . SER A 1 1075 ? 3.228 27.520 -25.730 1.00 62.38 1075 SER A CA 1
ATOM 8180 C C . SER A 1 1075 ? 3.483 28.857 -26.451 1.00 62.38 1075 SER A C 1
ATOM 8182 O O . SER A 1 1075 ? 4.561 29.055 -27.013 1.00 62.38 1075 SER A O 1
ATOM 8184 N N . LEU A 1 1076 ? 2.494 29.761 -26.519 1.00 69.25 1076 LEU A N 1
ATOM 8185 C CA . LEU A 1 1076 ? 2.673 31.120 -27.043 1.00 69.25 1076 LEU A CA 1
ATOM 8186 C C . LEU A 1 1076 ? 3.167 32.092 -25.960 1.00 69.25 1076 LEU A C 1
ATOM 8188 O O . LEU A 1 1076 ? 4.020 32.934 -26.244 1.00 69.25 1076 LEU A O 1
ATOM 8192 N N . SER A 1 1077 ? 2.680 31.962 -24.721 1.00 69.50 1077 SER A N 1
ATOM 8193 C CA . SER A 1 1077 ? 3.112 32.806 -23.598 1.00 69.50 1077 SER A CA 1
ATOM 8194 C C . SER A 1 1077 ? 4.561 32.575 -23.196 1.00 69.50 1077 SER A C 1
ATOM 8196 O O . SER A 1 1077 ? 5.249 33.544 -22.898 1.00 69.50 1077 SER A O 1
ATOM 8198 N N . GLU A 1 1078 ? 5.052 31.338 -23.259 1.00 71.12 1078 GLU A N 1
ATOM 8199 C CA . GLU A 1 1078 ? 6.462 31.022 -22.994 1.00 71.12 1078 GLU A CA 1
ATOM 8200 C C . GLU A 1 1078 ? 7.376 31.716 -24.012 1.00 71.12 1078 GLU A C 1
ATOM 8202 O O . GLU A 1 1078 ? 8.289 32.450 -23.642 1.00 71.12 1078 GLU A O 1
ATOM 8207 N N . LYS A 1 1079 ? 7.061 31.597 -25.309 1.00 80.75 1079 LYS A N 1
ATOM 8208 C CA . LYS A 1 1079 ? 7.826 32.247 -26.386 1.00 80.75 1079 LYS A CA 1
ATOM 8209 C C . LYS A 1 1079 ? 7.789 33.775 -26.286 1.00 80.75 1079 LYS A C 1
ATOM 8211 O O . LYS A 1 1079 ? 8.793 34.428 -26.567 1.00 80.75 1079 LYS A O 1
ATOM 8216 N N . LEU A 1 1080 ? 6.660 34.350 -25.860 1.00 82.25 1080 LEU A N 1
ATOM 8217 C CA . LEU A 1 1080 ? 6.555 35.787 -25.600 1.00 82.25 1080 LEU A CA 1
ATOM 8218 C C . LEU A 1 1080 ? 7.344 36.206 -24.342 1.00 82.25 1080 LEU A C 1
ATOM 8220 O O . LEU A 1 1080 ? 7.957 37.274 -24.350 1.00 82.25 1080 LEU A O 1
ATOM 8224 N N . GLN A 1 1081 ? 7.391 35.367 -23.299 1.00 87.81 1081 GLN A N 1
ATOM 8225 C CA . GLN A 1 1081 ? 8.211 35.592 -22.103 1.00 87.81 1081 GLN A CA 1
ATOM 8226 C C . GLN A 1 1081 ? 9.703 35.618 -22.450 1.00 87.81 1081 GLN A C 1
ATOM 8228 O O . GLN A 1 1081 ? 10.397 36.551 -22.049 1.00 87.81 1081 GLN A O 1
ATOM 8233 N N . THR A 1 1082 ? 10.183 34.666 -23.258 1.00 85.81 1082 THR A N 1
ATOM 8234 C CA . THR A 1 1082 ? 11.571 34.642 -23.751 1.00 85.81 1082 THR A CA 1
ATOM 8235 C C . THR A 1 1082 ? 11.901 35.864 -24.617 1.00 85.81 1082 THR A C 1
ATOM 8237 O O . THR A 1 1082 ? 13.002 36.404 -24.540 1.00 85.81 1082 THR A O 1
ATOM 8240 N N . PHE A 1 1083 ? 10.956 36.335 -25.438 1.00 87.19 1083 PHE A N 1
ATOM 8241 C CA . PHE A 1 1083 ? 11.160 37.497 -26.312 1.00 87.19 1083 PHE A CA 1
ATOM 8242 C C . PHE A 1 1083 ? 11.268 38.826 -25.538 1.00 87.19 1083 PHE A C 1
ATOM 8244 O O . PHE A 1 1083 ? 12.158 39.649 -25.807 1.00 87.19 1083 PHE A O 1
ATOM 8251 N N . LEU A 1 1084 ? 10.369 39.029 -24.569 1.00 84.44 1084 LEU A N 1
ATOM 8252 C CA . LEU A 1 1084 ? 10.317 40.236 -23.743 1.00 84.44 1084 LEU A CA 1
ATOM 8253 C C . LEU A 1 1084 ? 11.404 40.255 -22.654 1.00 84.44 1084 LEU A C 1
ATOM 8255 O O . LEU A 1 1084 ? 11.979 41.317 -22.407 1.00 84.44 1084 LEU A O 1
ATOM 8259 N N . GLY A 1 1085 ? 11.752 39.092 -22.098 1.00 81.88 1085 GLY A N 1
ATOM 8260 C CA . GLY A 1 1085 ? 12.747 38.919 -21.037 1.00 81.88 1085 GLY A CA 1
ATOM 8261 C C . GLY A 1 1085 ? 12.166 39.037 -19.624 1.00 81.88 1085 GLY A C 1
ATOM 8262 O O . GLY A 1 1085 ? 11.080 39.577 -19.420 1.00 81.88 1085 GLY A O 1
ATOM 8263 N N . ASP A 1 1086 ? 12.908 38.532 -18.639 1.00 78.44 1086 ASP A N 1
ATOM 8264 C CA . ASP A 1 1086 ? 12.416 38.249 -17.276 1.00 78.44 1086 ASP A CA 1
ATOM 8265 C C . ASP A 1 1086 ? 11.977 39.488 -16.477 1.00 78.44 1086 ASP A C 1
ATOM 8267 O O . ASP A 1 1086 ? 11.225 39.384 -15.509 1.00 78.44 1086 ASP A O 1
ATOM 8271 N N . SER A 1 1087 ? 12.412 40.683 -16.890 1.00 75.19 1087 SER A N 1
ATOM 8272 C CA . SER A 1 1087 ? 11.973 41.961 -16.316 1.00 75.19 1087 SER A CA 1
ATOM 8273 C C . SER A 1 1087 ? 10.540 42.352 -16.698 1.00 75.19 1087 SER A C 1
ATOM 8275 O O . SER A 1 1087 ? 10.018 43.330 -16.164 1.00 75.19 1087 SER A O 1
ATOM 8277 N N . ILE A 1 1088 ? 9.907 41.616 -17.615 1.00 78.69 1088 ILE A N 1
ATOM 8278 C CA . ILE A 1 1088 ? 8.581 41.905 -18.161 1.00 78.69 1088 ILE A CA 1
ATOM 8279 C C . ILE A 1 1088 ? 7.717 40.662 -17.966 1.00 78.69 1088 ILE A C 1
ATOM 8281 O O . ILE A 1 1088 ? 7.907 39.645 -18.632 1.00 78.69 1088 ILE A O 1
ATOM 8285 N N . LYS A 1 1089 ? 6.773 40.721 -17.023 1.00 76.94 1089 LYS A N 1
ATOM 8286 C CA . LYS A 1 1089 ? 6.033 39.538 -16.572 1.00 76.94 1089 LYS A CA 1
ATOM 8287 C C . LYS A 1 1089 ? 4.943 39.162 -17.569 1.00 76.94 1089 LYS A C 1
ATOM 8289 O O . LYS A 1 1089 ? 3.880 39.786 -17.592 1.00 76.94 1089 LYS A O 1
ATOM 8294 N N . VAL A 1 1090 ? 5.184 38.119 -18.354 1.00 75.00 1090 VAL A N 1
ATOM 8295 C CA . VAL A 1 1090 ? 4.177 37.504 -19.218 1.00 75.00 1090 VAL A CA 1
ATOM 8296 C C . VAL A 1 1090 ? 3.375 36.483 -18.415 1.00 75.00 1090 VAL A C 1
ATOM 8298 O O . VAL A 1 1090 ? 3.891 35.780 -17.549 1.00 75.00 1090 VAL A O 1
ATOM 8301 N N . SER A 1 1091 ? 2.078 36.411 -18.683 1.00 63.81 1091 SER A N 1
ATOM 8302 C CA . SER A 1 1091 ? 1.177 35.435 -18.079 1.00 63.81 1091 SER A CA 1
ATOM 8303 C C . SER A 1 1091 ? 0.144 34.984 -19.101 1.00 63.81 1091 SER A C 1
ATOM 8305 O O . SER A 1 1091 ? -0.434 35.813 -19.797 1.00 63.81 1091 SER A O 1
ATOM 8307 N N . ALA A 1 1092 ? -0.104 33.681 -19.196 1.00 62.38 1092 ALA A N 1
ATOM 8308 C CA . ALA A 1 1092 ? -1.341 33.179 -19.778 1.00 62.38 1092 ALA A CA 1
ATOM 8309 C C . ALA A 1 1092 ? -2.325 32.862 -18.655 1.00 62.38 1092 ALA A C 1
ATOM 8311 O O . ALA A 1 1092 ? -1.927 32.382 -17.592 1.00 62.38 1092 ALA A O 1
ATOM 8312 N N . LEU A 1 1093 ? -3.612 33.084 -18.908 1.00 56.69 1093 LEU A N 1
ATOM 8313 C CA . LEU A 1 1093 ? -4.655 32.387 -18.166 1.00 56.69 1093 LEU A CA 1
ATOM 8314 C C . LEU A 1 1093 ? -5.260 31.324 -19.070 1.00 56.69 1093 LEU A C 1
ATOM 8316 O O . LEU A 1 1093 ? -5.793 31.641 -20.135 1.00 56.69 1093 LEU A O 1
ATOM 8320 N N . ASP A 1 1094 ? -5.240 30.075 -18.605 1.00 57.34 1094 ASP A N 1
ATOM 8321 C CA . ASP A 1 1094 ? -5.863 28.939 -19.287 1.00 57.34 1094 ASP A CA 1
ATOM 8322 C C . ASP A 1 1094 ? -7.392 28.910 -19.083 1.00 57.34 1094 ASP A C 1
ATOM 8324 O O . ASP A 1 1094 ? -8.017 27.950 -18.630 1.00 57.34 1094 ASP A O 1
ATOM 8328 N N . ILE A 1 1095 ? -7.999 30.045 -19.426 1.00 59.12 1095 ILE A N 1
ATOM 8329 C CA . ILE A 1 1095 ? -9.440 30.271 -19.518 1.00 59.12 1095 ILE A CA 1
ATOM 8330 C C . ILE A 1 1095 ? -10.078 29.286 -20.505 1.00 59.12 1095 ILE A C 1
ATOM 8332 O O . ILE A 1 1095 ? -11.222 28.881 -20.306 1.00 59.12 1095 ILE A O 1
ATOM 8336 N N . ALA A 1 1096 ? -9.335 28.867 -21.536 1.00 58.19 1096 ALA A N 1
ATOM 8337 C CA . ALA A 1 1096 ? -9.791 27.908 -22.532 1.00 58.19 1096 ALA A CA 1
ATOM 8338 C C . ALA A 1 1096 ? -10.036 26.524 -21.913 1.00 58.19 1096 ALA A C 1
ATOM 8340 O O . ALA A 1 1096 ? -11.161 26.027 -21.987 1.00 58.19 1096 ALA A O 1
ATOM 8341 N N . ASN A 1 1097 ? -9.048 25.916 -21.243 1.00 59.00 1097 ASN A N 1
ATOM 8342 C CA . ASN A 1 1097 ? -9.260 24.614 -20.610 1.00 59.00 1097 ASN A CA 1
ATOM 8343 C C . ASN A 1 1097 ? -10.180 24.707 -19.385 1.00 59.00 1097 ASN A C 1
ATOM 8345 O O . ASN A 1 1097 ? -10.991 23.804 -19.187 1.00 59.00 1097 ASN A O 1
ATOM 8349 N N . ALA A 1 1098 ? -10.158 25.808 -18.624 1.00 64.06 1098 ALA A N 1
ATOM 8350 C CA . ALA A 1 1098 ? -11.113 26.026 -17.533 1.00 64.06 1098 ALA A CA 1
ATOM 8351 C C . ALA A 1 1098 ? -12.572 26.086 -18.033 1.00 64.06 1098 ALA A C 1
ATOM 8353 O O . ALA A 1 1098 ? -13.448 25.419 -17.480 1.00 64.06 1098 ALA A O 1
ATOM 8354 N N . SER A 1 1099 ? -12.841 26.834 -19.111 1.00 70.19 1099 SER A N 1
ATOM 8355 C CA . SER A 1 1099 ? -14.170 26.913 -19.733 1.00 70.19 1099 SER A CA 1
ATOM 8356 C C . SER A 1 1099 ? -14.573 25.587 -20.385 1.00 70.19 1099 SER A C 1
ATOM 8358 O O . SER A 1 1099 ? -15.718 25.161 -20.232 1.00 70.19 1099 SER A O 1
ATOM 8360 N N . LYS A 1 1100 ? -13.637 24.877 -21.027 1.00 70.50 1100 LYS A N 1
ATOM 8361 C CA . LYS A 1 1100 ? -13.863 23.549 -21.617 1.00 70.50 1100 LYS A CA 1
ATOM 8362 C C . LYS A 1 1100 ? -14.212 22.494 -20.560 1.00 70.50 1100 LYS A C 1
ATOM 8364 O O . LYS A 1 1100 ? -15.179 21.762 -20.747 1.00 70.50 1100 LYS A O 1
ATOM 8369 N N . ALA A 1 1101 ? -13.489 22.452 -19.439 1.00 70.06 1101 ALA A N 1
ATOM 8370 C CA . ALA A 1 1101 ? -13.768 21.546 -18.323 1.00 70.06 1101 ALA A CA 1
ATOM 8371 C C . ALA A 1 1101 ? -15.127 21.849 -17.668 1.00 70.06 1101 ALA A C 1
ATOM 8373 O O . ALA A 1 1101 ? -15.933 20.943 -17.478 1.00 70.06 1101 ALA A O 1
ATOM 8374 N N . ALA A 1 1102 ? -15.429 23.126 -17.410 1.00 78.62 1102 ALA A N 1
ATOM 8375 C CA . ALA A 1 1102 ? -16.736 23.557 -16.906 1.00 78.62 1102 ALA A CA 1
ATOM 8376 C C . ALA A 1 1102 ? -17.892 23.176 -17.857 1.00 78.62 1102 ALA A C 1
ATOM 8378 O O . ALA A 1 1102 ? -18.944 22.711 -17.423 1.00 78.62 1102 ALA A O 1
ATOM 8379 N N . THR A 1 1103 ? -17.678 23.317 -19.168 1.00 82.06 1103 THR A N 1
ATOM 8380 C CA . THR A 1 1103 ? -18.646 22.938 -20.212 1.00 82.06 1103 THR A CA 1
ATOM 8381 C C . THR A 1 1103 ? -18.862 21.420 -20.272 1.00 82.06 1103 THR A C 1
ATOM 8383 O O . THR A 1 1103 ? -20.002 20.986 -20.419 1.00 82.06 1103 THR A O 1
ATOM 8386 N N . GLY A 1 1104 ? -17.804 20.617 -20.098 1.00 79.19 1104 GLY A N 1
ATOM 8387 C CA . GLY A 1 1104 ? -17.897 19.159 -19.961 1.00 79.19 1104 GLY A CA 1
ATOM 8388 C C . GLY A 1 1104 ? -18.704 18.749 -18.729 1.00 79.19 1104 GLY A C 1
ATOM 8389 O O . GLY A 1 1104 ? -19.744 18.114 -18.865 1.00 79.19 1104 GLY A O 1
ATOM 8390 N N . ASN A 1 1105 ? -18.310 19.229 -17.545 1.00 79.75 1105 ASN A N 1
ATOM 8391 C CA . ASN A 1 1105 ? -18.998 18.943 -16.280 1.00 79.75 1105 ASN A CA 1
ATOM 8392 C C . ASN A 1 1105 ? -20.501 19.282 -16.336 1.00 79.75 1105 ASN A C 1
ATOM 8394 O O . ASN A 1 1105 ? -21.333 18.519 -15.844 1.00 79.75 1105 ASN A O 1
ATOM 8398 N N . ALA A 1 1106 ? -20.866 20.408 -16.961 1.00 89.31 1106 ALA A N 1
ATOM 8399 C CA . ALA A 1 1106 ? -22.260 20.793 -17.166 1.00 89.31 1106 ALA A CA 1
ATOM 8400 C C . ALA A 1 1106 ? -23.001 19.853 -18.135 1.00 89.31 1106 ALA A C 1
ATOM 8402 O O . ALA A 1 1106 ? -24.150 19.490 -17.878 1.00 89.31 1106 ALA A O 1
ATOM 8403 N N . LEU A 1 1107 ? -22.359 19.429 -19.231 1.00 91.94 1107 LEU A N 1
ATOM 8404 C CA . LEU A 1 1107 ? -22.941 18.477 -20.183 1.00 91.94 1107 LEU A CA 1
ATOM 8405 C C . LEU A 1 1107 ? -23.191 17.112 -19.534 1.00 91.94 1107 LEU A C 1
ATOM 8407 O O . LEU A 1 1107 ? -24.271 16.547 -19.704 1.00 91.94 1107 LEU A O 1
ATOM 8411 N N . ASP A 1 1108 ? -22.222 16.612 -18.772 1.00 87.56 1108 ASP A N 1
ATOM 8412 C CA . ASP A 1 1108 ? -22.290 15.310 -18.108 1.00 87.56 1108 ASP A CA 1
ATOM 8413 C C . ASP A 1 1108 ? -23.331 15.315 -16.984 1.00 87.56 1108 ASP A C 1
ATOM 8415 O O . ASP A 1 1108 ? -24.149 14.398 -16.896 1.00 87.56 1108 ASP A O 1
ATOM 8419 N N . THR A 1 1109 ? -23.411 16.403 -16.210 1.00 90.81 1109 THR A N 1
ATOM 8420 C CA . THR A 1 1109 ? -24.474 16.596 -15.208 1.00 90.81 1109 THR A CA 1
ATOM 8421 C C . THR A 1 1109 ? -25.855 16.613 -15.871 1.00 90.81 1109 THR A C 1
ATOM 8423 O O . THR A 1 1109 ? -26.739 15.862 -15.464 1.00 90.81 1109 THR A O 1
ATOM 8426 N N . LEU A 1 1110 ? -26.044 17.385 -16.951 1.00 91.12 1110 LEU A N 1
ATOM 8427 C CA . LEU A 1 1110 ? -27.299 17.390 -17.718 1.00 91.12 1110 LEU A CA 1
ATOM 8428 C C . LEU A 1 1110 ? -27.607 16.036 -18.382 1.00 91.12 1110 LEU A C 1
ATOM 8430 O O . LEU A 1 1110 ? -28.771 15.750 -18.666 1.00 91.12 1110 LEU A O 1
ATOM 8434 N N . ASN A 1 1111 ? -26.597 15.210 -18.669 1.00 90.38 1111 ASN A N 1
ATOM 8435 C CA . ASN A 1 1111 ? -26.774 13.855 -19.190 1.00 90.38 1111 ASN A CA 1
ATOM 8436 C C . ASN A 1 1111 ? -27.187 12.847 -18.111 1.00 90.38 1111 ASN A C 1
ATOM 8438 O O . ASN A 1 1111 ? -27.945 11.935 -18.434 1.00 90.38 1111 ASN A O 1
ATOM 8442 N N . ALA A 1 1112 ? -26.753 13.040 -16.864 1.00 87.50 1112 ALA A N 1
ATOM 8443 C CA . ALA A 1 1112 ? -27.142 12.225 -15.715 1.00 87.50 1112 ALA A CA 1
ATOM 8444 C C . ALA A 1 1112 ? -28.549 12.551 -15.164 1.00 87.50 1112 ALA A C 1
ATOM 8446 O O . ALA A 1 1112 ? -29.136 11.722 -14.465 1.00 87.50 1112 ALA A O 1
ATOM 8447 N N . LEU A 1 1113 ? -29.113 13.728 -15.475 1.00 90.69 1113 LEU A N 1
ATOM 8448 C CA . LEU A 1 1113 ? -30.480 14.082 -15.074 1.00 90.69 1113 LEU A CA 1
ATOM 8449 C C . LEU A 1 1113 ? -31.529 13.153 -15.708 1.00 90.69 1113 LEU A C 1
ATOM 8451 O O . LEU A 1 1113 ? -31.558 12.933 -16.922 1.00 90.69 1113 LEU A O 1
ATOM 8455 N N . LYS A 1 1114 ? -32.446 12.660 -14.870 1.00 85.56 1114 LYS A N 1
ATOM 8456 C CA . LYS A 1 1114 ? -33.600 11.851 -15.287 1.00 85.56 1114 LYS A CA 1
ATOM 8457 C C . LYS A 1 1114 ? -34.639 12.704 -16.047 1.00 85.56 1114 LYS A C 1
ATOM 8459 O O . LYS A 1 1114 ? -34.698 13.916 -15.832 1.00 85.56 1114 LYS A O 1
ATOM 8464 N N . PRO A 1 1115 ? -35.505 12.114 -16.898 1.00 78.81 1115 PRO A N 1
ATOM 8465 C CA . PRO A 1 1115 ? -36.497 12.869 -17.684 1.00 78.81 1115 PRO A CA 1
ATOM 8466 C C . PRO A 1 1115 ? -37.502 13.692 -16.853 1.00 78.81 1115 PRO A C 1
ATOM 8468 O O . PRO A 1 1115 ? -38.053 14.690 -17.324 1.00 78.81 1115 PRO A O 1
ATOM 8471 N N . ASP A 1 1116 ? -37.750 13.287 -15.610 1.00 83.00 1116 ASP A N 1
ATOM 8472 C CA . ASP A 1 1116 ? -38.649 13.938 -14.661 1.00 83.00 1116 ASP A CA 1
ATOM 8473 C C . ASP A 1 1116 ? -38.016 15.119 -13.902 1.00 83.00 1116 ASP A C 1
ATOM 8475 O O . ASP A 1 1116 ? -38.773 15.959 -13.411 1.00 83.00 1116 ASP A O 1
ATOM 8479 N N . ALA A 1 1117 ? -36.681 15.265 -13.911 1.00 88.12 1117 ALA A N 1
ATOM 8480 C CA . ALA A 1 1117 ? -35.912 16.269 -13.157 1.00 88.12 1117 ALA A CA 1
ATOM 8481 C C . ALA A 1 1117 ? -36.515 17.688 -13.182 1.00 88.12 1117 ALA A C 1
ATOM 8483 O O . ALA A 1 1117 ? -37.050 18.152 -14.198 1.00 88.12 1117 ALA A O 1
ATOM 8484 N N . SER A 1 1118 ? -36.449 18.386 -12.051 1.00 92.31 1118 SER A N 1
ATOM 8485 C CA . SER A 1 1118 ? -37.052 19.708 -11.878 1.00 92.31 1118 SER A CA 1
ATOM 8486 C C . SER A 1 1118 ? -36.360 20.785 -12.717 1.00 92.31 1118 SER A C 1
ATOM 8488 O O . SER A 1 1118 ? -35.196 20.664 -13.101 1.00 92.31 1118 SER A O 1
ATOM 8490 N N . GLY A 1 1119 ? -37.070 21.892 -12.960 1.00 91.00 1119 GLY A N 1
ATOM 8491 C CA . GLY A 1 1119 ? -36.483 23.070 -13.602 1.00 91.00 1119 GLY A CA 1
ATOM 8492 C C . GLY A 1 1119 ? -35.224 23.556 -12.877 1.00 91.00 1119 GLY A C 1
ATOM 8493 O O . GLY A 1 1119 ? -34.221 23.832 -13.529 1.00 91.00 1119 GLY A O 1
ATOM 8494 N N . LYS A 1 1120 ? -35.238 23.555 -11.534 1.00 92.00 1120 LYS A N 1
ATOM 8495 C CA . LYS A 1 1120 ? -34.094 23.960 -10.708 1.00 92.00 1120 LYS A CA 1
ATOM 8496 C C . LYS A 1 1120 ? -32.868 23.076 -10.941 1.00 92.00 1120 LYS A C 1
ATOM 8498 O O . LYS A 1 1120 ? -31.803 23.623 -11.183 1.00 92.00 1120 LYS A O 1
ATOM 8503 N N . GLU A 1 1121 ? -33.002 21.749 -10.937 1.00 90.75 1121 GLU A N 1
ATOM 8504 C CA . GLU A 1 1121 ? -31.863 20.837 -11.165 1.00 90.75 1121 GLU A CA 1
ATOM 8505 C C . GLU A 1 1121 ? -31.220 21.051 -12.547 1.00 90.75 1121 GLU A C 1
ATOM 8507 O O . GLU A 1 1121 ? -30.000 20.967 -12.695 1.00 90.75 1121 GLU A O 1
ATOM 8512 N N . ILE A 1 1122 ? -32.025 21.404 -13.557 1.00 94.25 1122 ILE A N 1
ATOM 8513 C CA . ILE A 1 1122 ? -31.530 21.753 -14.896 1.00 94.25 1122 ILE A CA 1
ATOM 8514 C C . ILE A 1 1122 ? -30.785 23.104 -14.882 1.00 94.25 1122 ILE A C 1
ATOM 8516 O O . ILE A 1 1122 ? -29.780 23.245 -15.582 1.00 94.25 1122 ILE A O 1
ATOM 8520 N N . LEU A 1 1123 ? -31.226 24.084 -14.080 1.00 95.06 1123 LEU A N 1
ATOM 8521 C CA . LEU A 1 1123 ? -30.508 25.356 -13.902 1.00 95.06 1123 LEU A CA 1
ATOM 8522 C C . LEU A 1 1123 ? -29.232 25.203 -13.068 1.00 95.06 1123 LEU A C 1
ATOM 8524 O O . LEU A 1 1123 ? -28.216 25.798 -13.411 1.00 95.06 1123 LEU A O 1
ATOM 8528 N N . ASP A 1 1124 ? -29.256 24.393 -12.009 1.00 92.38 1124 ASP A N 1
ATOM 8529 C CA . ASP A 1 1124 ? -28.084 24.076 -11.188 1.00 92.38 1124 ASP A CA 1
ATOM 8530 C C . ASP A 1 1124 ? -26.981 23.463 -12.069 1.00 92.38 1124 ASP A C 1
ATOM 8532 O O . ASP A 1 1124 ? -25.837 23.915 -12.039 1.00 92.38 1124 ASP A O 1
ATOM 8536 N N . ALA A 1 1125 ? -27.344 22.511 -12.938 1.00 91.50 1125 ALA A N 1
ATOM 8537 C CA . ALA A 1 1125 ? -26.438 21.915 -13.918 1.00 91.50 1125 ALA A CA 1
ATOM 8538 C C . ALA A 1 1125 ? -25.965 22.912 -14.998 1.00 91.50 1125 ALA A C 1
ATOM 8540 O O . ALA A 1 1125 ? -24.800 22.883 -15.394 1.00 91.50 1125 ALA A O 1
ATOM 8541 N N . LEU A 1 1126 ? -26.829 23.827 -15.460 1.00 92.31 1126 LEU A N 1
ATOM 8542 C CA . LEU A 1 1126 ? -26.447 24.902 -16.389 1.00 92.31 1126 LEU A CA 1
ATOM 8543 C C . LEU A 1 1126 ? -25.482 25.923 -15.763 1.00 92.31 1126 LEU A C 1
ATOM 8545 O O . LEU A 1 1126 ? -24.601 26.419 -16.464 1.00 92.31 1126 LEU A O 1
ATOM 8549 N N . ASN A 1 1127 ? -25.617 26.220 -14.469 1.00 93.88 1127 ASN A N 1
ATOM 8550 C CA . ASN A 1 1127 ? -24.737 27.126 -13.724 1.00 93.88 1127 ASN A CA 1
ATOM 8551 C C . ASN A 1 1127 ? -23.312 26.564 -13.529 1.00 93.88 1127 ASN A C 1
ATOM 8553 O O . ASN A 1 1127 ? -22.399 27.326 -13.216 1.00 93.88 1127 ASN A O 1
ATOM 8557 N N . LEU A 1 1128 ? -23.085 25.265 -13.767 1.00 86.62 1128 LEU A N 1
ATOM 8558 C CA . LEU A 1 1128 ? -21.735 24.685 -13.827 1.00 86.62 1128 LEU A CA 1
ATOM 8559 C C . LEU A 1 1128 ? -20.962 25.103 -15.092 1.00 86.62 1128 LEU A C 1
ATOM 8561 O O . LEU A 1 1128 ? -19.737 25.001 -15.121 1.00 86.62 1128 LEU A O 1
ATOM 8565 N N . GLN A 1 1129 ? -21.650 25.565 -16.144 1.00 88.88 1129 GLN A N 1
ATOM 8566 C CA . GLN A 1 1129 ? -21.028 25.943 -17.411 1.00 88.88 1129 GLN A CA 1
ATOM 8567 C C . GLN A 1 1129 ? -20.481 27.375 -17.380 1.00 88.88 1129 GLN A C 1
ATOM 8569 O O . GLN A 1 1129 ? -21.226 28.339 -17.215 1.00 88.88 1129 GLN A O 1
ATOM 8574 N N . ILE A 1 1130 ? -19.204 27.534 -17.736 1.00 87.94 1130 ILE A N 1
ATOM 8575 C CA . ILE A 1 1130 ? -18.639 28.843 -18.080 1.00 87.94 1130 ILE A CA 1
ATOM 8576 C C . ILE A 1 1130 ? -18.768 29.066 -19.592 1.00 87.94 1130 ILE A C 1
ATOM 8578 O O . ILE A 1 1130 ? -18.113 28.378 -20.377 1.00 87.94 1130 ILE A O 1
ATOM 8582 N N . ILE A 1 1131 ? -19.570 30.057 -19.996 1.00 88.00 1131 ILE A N 1
ATOM 8583 C CA . ILE A 1 1131 ? -19.677 30.515 -21.391 1.00 88.00 1131 ILE A CA 1
ATOM 8584 C C . ILE A 1 1131 ? -18.650 31.630 -21.626 1.00 88.00 1131 ILE A C 1
ATOM 8586 O O . ILE A 1 1131 ? -18.918 32.803 -21.356 1.00 88.00 1131 ILE A O 1
ATOM 8590 N N . ASN A 1 1132 ? -17.460 31.274 -22.118 1.00 81.31 1132 ASN A N 1
ATOM 8591 C CA . ASN A 1 1132 ? -16.382 32.236 -22.354 1.00 81.31 1132 ASN A CA 1
ATOM 8592 C C . ASN A 1 1132 ? -16.587 33.022 -23.665 1.00 81.31 1132 ASN A C 1
ATOM 8594 O O . ASN A 1 1132 ? -15.973 32.745 -24.694 1.00 81.31 1132 ASN A O 1
ATOM 8598 N N . PHE A 1 1133 ? -17.467 34.023 -23.628 1.00 77.94 1133 PHE A N 1
ATOM 8599 C CA . PHE A 1 1133 ? -17.639 34.975 -24.726 1.00 77.94 1133 PHE A CA 1
ATOM 8600 C C . PHE A 1 1133 ? -16.360 35.795 -24.966 1.00 77.94 1133 PHE A C 1
ATOM 8602 O O . PHE A 1 1133 ? -15.930 36.535 -24.075 1.00 77.94 1133 PHE A O 1
ATOM 8609 N N . ALA A 1 1134 ? -15.840 35.762 -26.198 1.00 66.94 1134 ALA A N 1
ATOM 8610 C CA . ALA A 1 1134 ? -14.745 36.625 -26.658 1.00 66.94 1134 ALA A CA 1
ATOM 8611 C C . ALA A 1 1134 ? -14.995 38.118 -26.357 1.00 66.94 1134 ALA A C 1
ATOM 8613 O O . ALA A 1 1134 ? -16.149 38.566 -26.256 1.00 66.94 1134 ALA A O 1
ATOM 8614 N N . SER A 1 1135 ? -13.924 38.902 -26.221 1.00 68.06 1135 SER A N 1
ATOM 8615 C CA . SER A 1 1135 ? -14.006 40.307 -25.816 1.00 68.06 1135 SER A CA 1
ATOM 8616 C C . SER A 1 1135 ? -14.893 41.139 -26.753 1.00 68.06 1135 SER A C 1
ATOM 8618 O O . SER A 1 1135 ? -14.888 40.982 -27.975 1.00 68.06 1135 SER A O 1
ATOM 8620 N N . GLY A 1 1136 ? -15.754 41.975 -26.164 1.00 68.62 1136 GLY A N 1
ATOM 8621 C CA . GLY A 1 1136 ? -16.781 42.751 -26.875 1.00 68.62 1136 GLY A CA 1
ATOM 8622 C C . GLY A 1 1136 ? -17.911 41.940 -27.539 1.00 68.62 1136 GLY A C 1
ATOM 8623 O O . GLY A 1 1136 ? -18.869 42.538 -28.028 1.00 68.62 1136 GLY A O 1
ATOM 8624 N N . SER A 1 1137 ? -17.843 40.604 -27.558 1.00 79.88 1137 SER A N 1
ATOM 8625 C CA . SER A 1 1137 ? -18.796 39.732 -28.256 1.00 79.88 1137 SER A CA 1
ATOM 8626 C C . SER A 1 1137 ? -19.936 39.238 -27.360 1.00 79.88 1137 SER A C 1
ATOM 8628 O O . SER A 1 1137 ? -19.768 39.055 -26.153 1.00 79.88 1137 SER A O 1
ATOM 8630 N N . ALA A 1 1138 ? -21.084 38.960 -27.984 1.00 87.62 1138 ALA A N 1
ATOM 8631 C CA . ALA A 1 1138 ? -22.219 38.226 -27.415 1.00 87.62 1138 ALA A CA 1
ATOM 8632 C C . ALA A 1 1138 ? -22.541 36.932 -28.202 1.00 87.62 1138 ALA A C 1
ATOM 8634 O O . ALA A 1 1138 ? -23.611 36.352 -28.044 1.00 87.62 1138 ALA A O 1
ATOM 8635 N N . VAL A 1 1139 ? -21.628 36.473 -29.068 1.00 87.38 1139 VAL A N 1
ATOM 8636 C CA . VAL A 1 1139 ? -21.774 35.208 -29.807 1.00 87.38 1139 VAL A CA 1
ATOM 8637 C C . VAL A 1 1139 ? -21.402 34.034 -28.900 1.00 87.38 1139 VAL A C 1
ATOM 8639 O O . VAL A 1 1139 ? -20.296 33.999 -28.368 1.00 87.38 1139 VAL A O 1
ATOM 8642 N N . ILE A 1 1140 ? -22.315 33.071 -28.746 1.00 90.38 1140 ILE A N 1
ATOM 8643 C CA . ILE A 1 1140 ? -22.113 31.871 -27.920 1.00 90.38 1140 ILE A CA 1
ATOM 8644 C C . ILE A 1 1140 ? -21.121 30.913 -28.617 1.00 90.38 1140 ILE A C 1
ATOM 8646 O O . ILE A 1 1140 ? -21.410 30.499 -29.749 1.00 90.38 1140 ILE A O 1
ATOM 8650 N N . PRO A 1 1141 ? -20.009 30.513 -27.966 1.00 85.94 1141 PRO A N 1
ATOM 8651 C CA . PRO A 1 1141 ? -19.061 29.530 -28.500 1.00 85.94 1141 PRO A CA 1
ATOM 8652 C C . PRO A 1 1141 ? -19.722 28.189 -28.864 1.00 85.94 1141 PRO A C 1
ATOM 8654 O O . PRO A 1 1141 ? -20.736 27.798 -28.281 1.00 85.94 1141 PRO A O 1
ATOM 8657 N N . ALA A 1 1142 ? -19.177 27.483 -29.856 1.00 82.31 1142 ALA A N 1
ATOM 8658 C CA . ALA A 1 1142 ? -19.800 26.283 -30.428 1.00 82.31 1142 ALA A CA 1
ATOM 8659 C C . ALA A 1 1142 ? -19.876 25.116 -29.425 1.00 82.31 1142 ALA A C 1
ATOM 8661 O O . ALA A 1 1142 ? -20.851 24.366 -29.410 1.00 82.31 1142 ALA A O 1
ATOM 8662 N N . GLU A 1 1143 ? -18.879 25.012 -28.552 1.00 76.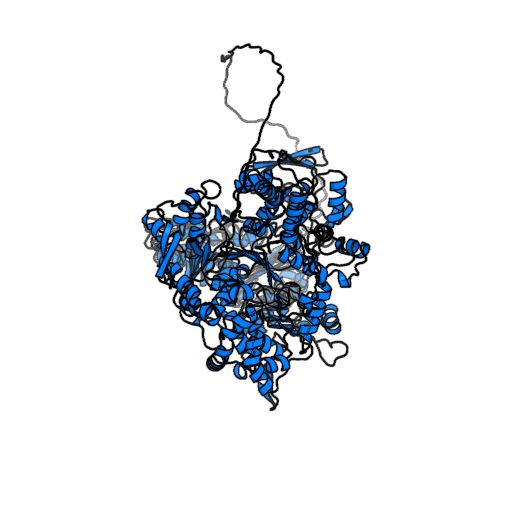44 1143 GLU A N 1
ATOM 8663 C CA . GLU A 1 1143 ? -18.791 24.092 -27.424 1.00 76.44 1143 GLU A CA 1
ATOM 8664 C C . GLU A 1 1143 ? -19.953 24.281 -26.431 1.00 76.44 1143 GLU A C 1
ATOM 8666 O O . GLU A 1 1143 ? -20.620 23.313 -26.062 1.00 76.44 1143 GLU A O 1
ATOM 8671 N N . ASN A 1 1144 ? -20.292 25.528 -26.083 1.00 91.12 1144 ASN A N 1
ATOM 8672 C CA . ASN A 1 1144 ? -21.381 25.830 -25.150 1.00 91.12 1144 ASN A CA 1
ATOM 8673 C C . ASN A 1 1144 ? -22.774 25.547 -25.746 1.00 91.12 1144 ASN A C 1
ATOM 8675 O O . ASN A 1 1144 ? -23.738 25.267 -25.027 1.00 91.12 1144 ASN A O 1
ATOM 8679 N N . GLN A 1 1145 ? -22.902 25.575 -27.076 1.00 93.44 1145 GLN A N 1
ATOM 8680 C CA . GLN A 1 1145 ? -24.169 25.297 -27.758 1.00 93.44 1145 GLN A CA 1
ATOM 8681 C C . GLN A 1 1145 ? -24.642 23.844 -27.587 1.00 93.44 1145 GLN A C 1
ATOM 8683 O O . GLN A 1 1145 ? -25.841 23.591 -27.715 1.00 93.44 1145 GLN A O 1
ATOM 8688 N N . ALA A 1 1146 ? -23.750 22.890 -27.290 1.00 90.25 1146 ALA A N 1
ATOM 8689 C CA . ALA A 1 1146 ? -24.128 21.504 -27.000 1.00 90.25 1146 ALA A CA 1
ATOM 8690 C C . ALA A 1 1146 ? -24.876 21.387 -25.658 1.00 90.25 1146 ALA A C 1
ATOM 8692 O O . ALA A 1 1146 ? -25.973 20.826 -25.604 1.00 90.25 1146 ALA A O 1
ATOM 8693 N N . VAL A 1 1147 ? -24.329 22.003 -24.605 1.00 94.44 1147 VAL A N 1
ATOM 8694 C CA . VAL A 1 1147 ? -24.923 22.075 -23.257 1.00 94.44 1147 VAL A CA 1
ATOM 8695 C C . VAL A 1 1147 ? -26.291 22.756 -23.309 1.00 94.44 1147 VAL A C 1
ATOM 8697 O O . VAL A 1 1147 ? -27.285 22.209 -22.834 1.00 94.44 1147 VAL A O 1
ATOM 8700 N N . LEU A 1 1148 ? -26.374 23.915 -23.973 1.00 96.56 1148 LEU A N 1
ATOM 8701 C CA . LEU A 1 1148 ? -27.625 24.667 -24.105 1.00 96.56 1148 LEU A CA 1
ATOM 8702 C C . LEU A 1 1148 ? -28.701 23.898 -24.894 1.00 96.56 1148 LEU A C 1
ATOM 8704 O O . LEU A 1 1148 ? -29.876 23.971 -24.542 1.00 96.56 1148 LEU A O 1
ATOM 8708 N N . LYS A 1 1149 ? -28.329 23.112 -25.917 1.00 96.00 1149 LYS A N 1
ATOM 8709 C CA . LYS A 1 1149 ? -29.262 22.213 -26.628 1.00 96.00 1149 LYS A CA 1
ATOM 8710 C C . LYS A 1 1149 ? -29.785 21.090 -25.732 1.00 96.00 1149 LYS A C 1
ATOM 8712 O O . LYS A 1 1149 ? -30.982 20.795 -25.765 1.00 96.00 1149 LYS A O 1
ATOM 8717 N N . LYS A 1 1150 ? -28.916 20.475 -24.921 1.00 94.44 1150 LYS A N 1
ATOM 8718 C CA . LYS A 1 1150 ? -29.314 19.441 -23.954 1.00 94.44 1150 LYS A CA 1
ATOM 8719 C C . LYS A 1 1150 ? -30.280 20.015 -22.912 1.00 94.44 1150 LYS A C 1
ATOM 8721 O O . LYS A 1 1150 ? -31.350 19.444 -22.717 1.00 94.44 1150 LYS A O 1
ATOM 8726 N N . ALA A 1 1151 ? -29.966 21.171 -22.325 1.00 94.81 1151 ALA A N 1
ATOM 8727 C CA . ALA A 1 1151 ? -30.846 21.835 -21.364 1.00 94.81 1151 ALA A CA 1
ATOM 8728 C C . ALA A 1 1151 ? -32.188 22.260 -21.987 1.00 94.81 1151 ALA A C 1
ATOM 8730 O O . ALA A 1 1151 ? -33.237 21.963 -21.422 1.00 94.81 1151 ALA A O 1
ATOM 8731 N N . ALA A 1 1152 ? -32.191 22.858 -23.187 1.00 95.81 1152 ALA A N 1
ATOM 8732 C CA . ALA A 1 1152 ? -33.426 23.189 -23.909 1.00 95.81 1152 ALA A CA 1
ATOM 8733 C C . ALA A 1 1152 ? -34.318 21.955 -24.138 1.00 95.81 1152 ALA A C 1
ATOM 8735 O O . ALA A 1 1152 ? -35.536 22.027 -23.979 1.00 95.81 1152 ALA A O 1
ATOM 8736 N N . THR A 1 1153 ? -33.709 20.800 -24.432 1.00 94.19 1153 THR A N 1
ATOM 8737 C CA . THR A 1 1153 ? -34.421 19.526 -24.622 1.00 94.19 1153 THR A CA 1
ATOM 8738 C C . THR A 1 1153 ? -35.136 19.048 -23.352 1.00 94.19 1153 THR A C 1
ATOM 8740 O O . THR A 1 1153 ? -36.190 18.425 -23.472 1.00 94.19 1153 THR A O 1
ATOM 8743 N N . LEU A 1 1154 ? -34.595 19.353 -22.165 1.00 92.62 1154 LEU A N 1
ATOM 8744 C CA . LEU A 1 1154 ? -35.194 19.037 -20.860 1.00 92.62 1154 LEU A CA 1
ATOM 8745 C C . LEU A 1 1154 ? -36.203 20.107 -20.395 1.00 92.62 1154 LEU A C 1
ATOM 8747 O O . LEU A 1 1154 ? -37.187 19.779 -19.736 1.00 92.62 1154 LEU A O 1
ATOM 8751 N N . LEU A 1 1155 ? -35.982 21.380 -20.747 1.00 93.56 1155 LEU A N 1
ATOM 8752 C CA . LEU A 1 1155 ? -36.807 22.519 -20.320 1.00 93.56 1155 LEU A CA 1
ATOM 8753 C C . LEU A 1 1155 ? -38.090 22.709 -21.143 1.00 93.56 1155 LEU A C 1
ATOM 8755 O O . LEU A 1 1155 ? -39.084 23.165 -20.586 1.00 93.56 1155 LEU A O 1
ATOM 8759 N N . LYS A 1 1156 ? -38.109 22.352 -22.436 1.00 91.94 1156 LYS A N 1
ATOM 8760 C CA . LYS A 1 1156 ? -39.250 22.573 -23.360 1.00 91.94 1156 LYS A CA 1
ATOM 8761 C C . LYS A 1 1156 ? -40.621 22.092 -22.835 1.00 91.94 1156 LYS A C 1
ATOM 8763 O O . LYS A 1 1156 ? -41.658 22.654 -23.190 1.00 91.94 1156 LYS A O 1
ATOM 8768 N N . ASP A 1 1157 ? -40.623 21.051 -22.000 1.00 85.31 1157 ASP A N 1
ATOM 8769 C CA . ASP A 1 1157 ? -41.828 20.413 -21.458 1.00 85.31 1157 ASP A CA 1
ATOM 8770 C C . ASP A 1 1157 ? -42.196 20.933 -20.050 1.00 85.31 1157 ASP A C 1
ATOM 8772 O O . ASP A 1 1157 ? -43.285 20.653 -19.553 1.00 85.31 1157 ASP A O 1
ATOM 8776 N N . LYS A 1 1158 ? -41.338 21.746 -19.414 1.00 88.75 1158 LYS A N 1
ATOM 8777 C CA . LYS A 1 1158 ? -41.505 22.299 -18.053 1.00 88.75 1158 LYS A CA 1
ATOM 8778 C C . LYS A 1 1158 ? -42.228 23.659 -18.075 1.00 88.75 1158 LYS A C 1
ATOM 8780 O O . LYS A 1 1158 ? -41.764 24.623 -17.479 1.00 88.75 1158 LYS A O 1
ATOM 8785 N N . LYS A 1 1159 ? -43.345 23.757 -18.802 1.00 80.69 1159 LYS A N 1
ATOM 8786 C CA . LYS A 1 1159 ? -43.965 25.036 -19.229 1.00 80.69 1159 LYS A CA 1
ATOM 8787 C C . LYS A 1 1159 ? -44.387 25.990 -18.103 1.00 80.69 1159 LYS A C 1
ATOM 8789 O O . LYS A 1 1159 ? -44.467 27.189 -18.349 1.00 80.69 1159 LYS A O 1
ATOM 8794 N N . ASP A 1 1160 ? -44.620 25.473 -16.900 1.00 82.62 1160 ASP A N 1
ATOM 8795 C CA . ASP A 1 1160 ? -44.998 26.256 -15.715 1.00 82.62 1160 ASP A CA 1
ATOM 8796 C C . ASP A 1 1160 ? -43.783 26.805 -14.929 1.00 82.62 1160 ASP A C 1
ATOM 8798 O O . ASP A 1 1160 ? -43.951 27.438 -13.888 1.00 82.62 1160 ASP A O 1
ATOM 8802 N N . PHE A 1 1161 ? -42.552 26.560 -15.398 1.00 91.25 1161 PHE A N 1
ATOM 8803 C CA . PHE A 1 1161 ? -41.307 27.004 -14.764 1.00 91.25 1161 PHE A CA 1
ATOM 8804 C C . PHE A 1 1161 ? -40.708 28.219 -15.489 1.00 91.25 1161 PHE A C 1
ATOM 8806 O O . PHE A 1 1161 ? -40.357 28.141 -16.666 1.00 91.25 1161 PHE A O 1
ATOM 8813 N N . THR A 1 1162 ? -40.557 29.338 -14.778 1.00 94.62 1162 THR A N 1
ATOM 8814 C CA . THR A 1 1162 ? -39.993 30.600 -15.294 1.00 94.62 1162 THR A CA 1
ATOM 8815 C C . THR A 1 1162 ? -38.668 30.928 -14.609 1.00 94.62 1162 THR A C 1
ATOM 8817 O O . THR A 1 1162 ? -38.600 30.799 -13.388 1.00 94.62 1162 THR A O 1
ATOM 8820 N N . PHE A 1 1163 ? -37.664 31.414 -15.345 1.00 96.19 1163 PHE A N 1
ATOM 8821 C CA . PHE A 1 1163 ? -36.353 31.778 -14.788 1.00 96.19 1163 PHE A CA 1
ATOM 8822 C C . PHE A 1 1163 ? -35.684 32.976 -15.488 1.00 96.19 1163 PHE A C 1
ATOM 8824 O O . PHE A 1 1163 ? -35.979 33.293 -16.645 1.00 96.19 1163 PHE A O 1
ATOM 8831 N N . GLU A 1 1164 ? -34.778 33.645 -14.771 1.00 97.38 1164 GLU A N 1
ATOM 8832 C CA . GLU A 1 1164 ? -33.963 34.763 -15.256 1.00 97.38 1164 GLU A CA 1
ATOM 8833 C C . GLU A 1 1164 ? -32.593 34.269 -15.743 1.00 97.38 1164 GLU A C 1
ATOM 8835 O O . GLU A 1 1164 ? -31.935 33.439 -15.114 1.00 97.38 1164 GLU A O 1
ATOM 8840 N N . ILE A 1 1165 ? -32.139 34.823 -16.866 1.00 97.81 1165 ILE A N 1
ATOM 8841 C CA . ILE A 1 1165 ? -30.778 34.677 -17.382 1.00 97.81 1165 ILE A CA 1
ATOM 8842 C C . ILE A 1 1165 ? -30.031 35.983 -17.091 1.00 97.81 1165 ILE A C 1
ATOM 8844 O O . ILE A 1 1165 ? -30.217 36.995 -17.773 1.00 97.81 1165 ILE A O 1
ATOM 8848 N N . GLY A 1 1166 ? -29.200 35.961 -16.050 1.00 96.94 1166 GLY A N 1
ATOM 8849 C CA . GLY A 1 1166 ? -28.361 37.073 -15.620 1.00 96.94 1166 GLY A CA 1
ATOM 8850 C C . GLY A 1 1166 ? -27.029 37.090 -16.367 1.00 96.94 1166 GLY A C 1
ATOM 8851 O O . GLY A 1 1166 ? -26.237 36.154 -16.282 1.00 96.94 1166 GLY A O 1
ATOM 8852 N N . GLY A 1 1167 ? -26.760 38.167 -17.100 1.00 96.19 1167 GLY A N 1
ATOM 8853 C CA . GLY A 1 1167 ? -25.472 38.412 -17.740 1.00 96.19 1167 GLY A CA 1
ATOM 8854 C C . GLY A 1 1167 ? -24.579 39.287 -16.870 1.00 96.19 1167 GLY A C 1
ATOM 8855 O O . GLY A 1 1167 ? -25.004 40.353 -16.423 1.00 96.19 1167 GLY A O 1
ATOM 8856 N N . HIS A 1 1168 ? -23.322 38.881 -16.682 1.00 94.12 1168 HIS A N 1
ATOM 8857 C CA . HIS A 1 1168 ? -22.345 39.587 -15.852 1.00 94.12 1168 HIS A CA 1
ATOM 8858 C C . HIS A 1 1168 ? -21.061 39.938 -16.622 1.00 94.12 1168 HIS A C 1
ATOM 8860 O O . HIS A 1 1168 ? -20.715 39.330 -17.639 1.00 94.12 1168 HIS A O 1
ATOM 8866 N N . ALA A 1 1169 ? -20.358 40.956 -16.133 1.00 88.25 1169 ALA A N 1
ATOM 8867 C CA . ALA A 1 1169 ? -19.066 41.415 -16.626 1.00 88.25 1169 ALA A CA 1
ATOM 8868 C C . ALA A 1 1169 ? -18.123 41.705 -15.446 1.00 88.25 1169 ALA A C 1
ATOM 8870 O O . ALA A 1 1169 ? -18.548 41.785 -14.294 1.00 88.25 1169 ALA A O 1
ATOM 8871 N N . ASP A 1 1170 ? -16.838 41.886 -15.736 1.00 85.00 1170 ASP A N 1
ATOM 8872 C CA . ASP A 1 1170 ? -15.877 42.404 -14.764 1.00 85.00 1170 ASP A CA 1
ATOM 8873 C C . ASP A 1 1170 ? -15.856 43.947 -14.738 1.00 85.00 1170 ASP A C 1
ATOM 8875 O O . ASP A 1 1170 ? -16.625 44.626 -15.428 1.00 85.00 1170 ASP A O 1
ATOM 8879 N N . ASN A 1 1171 ? -14.978 44.504 -13.902 1.00 83.25 1171 ASN A N 1
ATOM 8880 C CA . ASN A 1 1171 ? -14.797 45.941 -13.710 1.00 83.25 1171 ASN A CA 1
ATOM 8881 C C . ASN A 1 1171 ? -13.899 46.638 -14.757 1.00 83.25 1171 ASN A C 1
ATOM 8883 O O . ASN A 1 1171 ? -13.560 47.805 -14.555 1.00 83.25 1171 ASN A O 1
ATOM 8887 N N . VAL A 1 1172 ? -13.471 45.967 -15.831 1.00 73.12 1172 VAL A N 1
ATOM 8888 C CA . VAL A 1 1172 ? -12.582 46.544 -16.850 1.00 73.12 1172 VAL A CA 1
ATOM 8889 C C . VAL A 1 1172 ? -13.407 47.097 -18.008 1.00 73.12 1172 VAL A C 1
ATOM 8891 O O . VAL A 1 1172 ? -14.188 46.390 -18.638 1.00 73.12 1172 VAL A O 1
ATOM 8894 N N . GLY A 1 1173 ? -13.216 48.382 -18.311 1.00 72.19 1173 GLY A N 1
ATOM 8895 C CA . GLY A 1 1173 ? -13.942 49.089 -19.367 1.00 72.19 1173 GLY A CA 1
ATOM 8896 C C . GLY A 1 1173 ? -14.867 50.175 -18.821 1.00 72.19 1173 GLY A C 1
ATOM 8897 O O . GLY A 1 1173 ? -14.643 50.725 -17.745 1.00 72.19 1173 GLY A O 1
ATOM 8898 N N . ASN A 1 1174 ? -15.892 50.528 -19.596 1.00 83.06 1174 ASN A N 1
ATOM 8899 C CA . ASN A 1 1174 ? -16.889 51.521 -19.203 1.00 83.06 1174 ASN A CA 1
ATOM 8900 C C . ASN A 1 1174 ? -18.126 50.819 -18.627 1.00 83.06 1174 ASN A C 1
ATOM 8902 O O . ASN A 1 1174 ? -18.684 49.940 -19.273 1.00 83.06 1174 ASN A O 1
ATOM 8906 N N . GLU A 1 1175 ? -18.590 51.241 -17.452 1.00 81.12 1175 GLU A N 1
ATOM 8907 C CA . GLU A 1 1175 ? -19.695 50.599 -16.725 1.00 81.12 1175 GLU A CA 1
ATOM 8908 C C . GLU A 1 1175 ? -20.984 50.458 -17.558 1.00 81.12 1175 GLU A C 1
ATOM 8910 O O . GLU A 1 1175 ? -21.559 49.371 -17.624 1.00 81.12 1175 GLU A O 1
ATOM 8915 N N . ALA A 1 1176 ? -21.397 51.508 -18.277 1.00 82.88 1176 ALA A N 1
ATOM 8916 C CA . ALA A 1 1176 ? -22.585 51.468 -19.132 1.00 82.88 1176 ALA A CA 1
ATOM 8917 C C . ALA A 1 1176 ? -22.396 50.560 -20.363 1.00 82.88 1176 ALA A C 1
ATOM 8919 O O . ALA A 1 1176 ? -23.336 49.880 -20.787 1.00 82.88 1176 ALA A O 1
ATOM 8920 N N . ALA A 1 1177 ? -21.180 50.492 -20.915 1.00 83.56 1177 ALA A N 1
ATOM 8921 C CA . ALA A 1 1177 ? -20.840 49.549 -21.978 1.00 83.56 1177 ALA A CA 1
ATOM 8922 C C . ALA A 1 1177 ? -20.831 48.095 -21.471 1.00 83.56 1177 ALA A C 1
ATOM 8924 O O . ALA A 1 1177 ? -21.377 47.220 -22.143 1.00 83.56 1177 ALA A O 1
ATOM 8925 N N . ASN A 1 1178 ? -20.291 47.840 -20.275 1.00 86.56 1178 ASN A N 1
ATOM 8926 C CA . ASN A 1 1178 ? -20.254 46.514 -19.653 1.00 86.56 1178 ASN A CA 1
ATOM 8927 C C . ASN A 1 1178 ? -21.666 46.034 -19.285 1.00 86.56 1178 ASN A C 1
ATOM 8929 O O . ASN A 1 1178 ? -21.997 44.876 -19.541 1.00 86.56 1178 ASN A O 1
ATOM 8933 N N . LEU A 1 1179 ? -22.532 46.924 -18.783 1.00 92.00 1179 LEU A N 1
ATOM 8934 C CA . LEU A 1 1179 ? -23.957 46.650 -18.585 1.00 92.00 1179 LEU A CA 1
ATOM 8935 C C . LEU A 1 1179 ? -24.626 46.249 -19.911 1.00 92.00 1179 LEU A C 1
ATOM 8937 O O . LEU A 1 1179 ? -25.144 45.137 -20.021 1.00 92.00 1179 LEU A O 1
ATOM 8941 N N . THR A 1 1180 ? -24.498 47.086 -20.947 1.00 91.81 1180 THR A N 1
ATOM 8942 C CA . THR A 1 1180 ? -25.058 46.844 -22.293 1.00 91.81 1180 THR A CA 1
ATOM 8943 C C . THR A 1 1180 ? -24.546 45.541 -22.930 1.00 91.81 1180 THR A C 1
ATOM 8945 O O . THR A 1 1180 ? -25.292 44.836 -23.610 1.00 91.81 1180 THR A O 1
ATOM 8948 N N . LEU A 1 1181 ? -23.265 45.204 -22.749 1.00 90.31 1181 LEU A N 1
ATOM 8949 C CA . LEU A 1 1181 ? -22.673 43.965 -23.263 1.00 90.31 1181 LEU A CA 1
ATOM 8950 C C . LEU A 1 1181 ? -23.184 42.740 -22.498 1.00 90.31 1181 LEU A C 1
ATOM 8952 O O . LEU A 1 1181 ? -23.499 41.721 -23.111 1.00 90.31 1181 LEU A O 1
ATOM 8956 N N . SER A 1 1182 ? -23.297 42.843 -21.173 1.00 94.25 1182 SER A N 1
ATOM 8957 C CA . SER A 1 1182 ? -23.809 41.765 -20.325 1.00 94.25 1182 SER A CA 1
ATOM 8958 C C . SER A 1 1182 ? -25.277 41.436 -20.634 1.00 94.25 1182 SER A C 1
ATOM 8960 O O . SER A 1 1182 ? -25.631 40.265 -20.753 1.00 94.25 1182 SER A O 1
ATOM 8962 N N . GLU A 1 1183 ? -26.101 42.453 -20.902 1.00 96.69 1183 GLU A N 1
ATOM 8963 C CA . GLU A 1 1183 ? -27.494 42.296 -21.333 1.00 96.69 1183 GLU A CA 1
ATOM 8964 C C . GLU A 1 1183 ? -27.596 41.581 -22.687 1.00 96.69 1183 GLU A C 1
ATOM 8966 O O . GLU A 1 1183 ? -28.349 40.620 -22.832 1.00 96.69 1183 GLU A O 1
ATOM 8971 N N . LYS A 1 1184 ? -26.764 41.969 -23.664 1.00 95.50 1184 LYS A N 1
ATOM 8972 C CA . LYS A 1 1184 ? -26.692 41.297 -24.974 1.00 95.50 1184 LYS A CA 1
ATOM 8973 C C . LYS A 1 1184 ? -26.247 39.836 -24.870 1.00 95.50 1184 LYS A C 1
ATOM 8975 O O . LYS A 1 1184 ? -26.743 39.003 -25.623 1.00 95.50 1184 LYS A O 1
ATOM 8980 N N . ARG A 1 1185 ? -25.335 39.513 -23.945 1.00 96.31 1185 ARG A N 1
ATOM 8981 C CA . ARG A 1 1185 ? -24.889 38.134 -23.672 1.00 96.31 1185 ARG A CA 1
ATOM 8982 C C . ARG A 1 1185 ? -26.015 37.284 -23.074 1.00 96.31 1185 ARG A C 1
ATOM 8984 O O . ARG A 1 1185 ? -26.233 36.171 -23.544 1.00 96.31 1185 ARG A O 1
ATOM 8991 N N . ALA A 1 1186 ? -26.773 37.823 -22.116 1.00 97.12 1186 ALA A N 1
ATOM 8992 C CA . ALA A 1 1186 ? -27.962 37.164 -21.573 1.00 97.12 1186 ALA A CA 1
ATOM 8993 C C . ALA A 1 1186 ? -29.048 36.945 -22.642 1.00 97.12 1186 ALA A C 1
ATOM 8995 O O . ALA A 1 1186 ? -29.565 35.836 -22.785 1.00 97.12 1186 ALA A O 1
ATOM 8996 N N . ALA A 1 1187 ? -29.349 37.979 -23.437 1.00 97.12 1187 ALA A N 1
ATOM 8997 C CA . ALA A 1 1187 ? -30.326 37.906 -24.522 1.00 97.12 1187 ALA A CA 1
ATOM 8998 C C . ALA A 1 1187 ? -29.946 36.844 -25.567 1.00 97.12 1187 ALA A C 1
ATOM 9000 O O . ALA A 1 1187 ? -30.789 36.040 -25.952 1.00 97.12 1187 ALA A O 1
ATOM 9001 N N . ALA A 1 1188 ? -28.668 36.755 -25.955 1.00 96.69 1188 ALA A N 1
ATOM 9002 C CA . ALA A 1 1188 ? -28.198 35.726 -26.881 1.00 96.69 1188 ALA A CA 1
ATOM 9003 C C . ALA A 1 1188 ? -28.449 34.295 -26.363 1.00 96.69 1188 ALA A C 1
ATOM 9005 O O . ALA A 1 1188 ? -28.833 33.424 -27.146 1.00 96.69 1188 ALA A O 1
ATOM 9006 N N . VAL A 1 1189 ? -28.270 34.046 -25.057 1.00 97.31 1189 VAL A N 1
ATOM 9007 C CA . VAL A 1 1189 ? -28.545 32.733 -24.443 1.00 97.31 1189 VAL A CA 1
ATOM 9008 C C . VAL A 1 1189 ? -30.047 32.446 -24.384 1.00 97.31 1189 VAL A C 1
ATOM 9010 O O . VAL A 1 1189 ? -30.455 31.347 -24.765 1.00 97.31 1189 VAL A O 1
ATOM 9013 N N . ARG A 1 1190 ? -30.880 33.427 -24.003 1.00 97.44 1190 ARG A N 1
ATOM 9014 C CA . ARG A 1 1190 ? -32.350 33.317 -24.083 1.00 97.44 1190 ARG A CA 1
ATOM 9015 C C . ARG A 1 1190 ? -32.792 32.950 -25.495 1.00 97.44 1190 ARG A C 1
ATOM 9017 O O . ARG A 1 1190 ? -33.447 31.929 -25.685 1.00 97.44 1190 ARG A O 1
ATOM 9024 N N . ASP A 1 1191 ? -32.393 33.738 -26.486 1.00 97.19 1191 ASP A N 1
ATOM 9025 C CA . ASP A 1 1191 ? -32.828 33.578 -27.873 1.00 97.19 1191 ASP A CA 1
ATOM 9026 C C . ASP A 1 1191 ? -32.350 32.237 -28.459 1.00 97.19 1191 ASP A C 1
ATOM 9028 O O . ASP A 1 1191 ? -33.052 31.613 -29.261 1.00 97.19 1191 ASP A O 1
ATOM 9032 N N . PHE A 1 1192 ? -31.193 31.732 -28.012 1.00 97.50 1192 PHE A N 1
ATOM 9033 C CA . PHE A 1 1192 ? -30.732 30.383 -28.333 1.00 97.50 1192 PHE A CA 1
ATOM 9034 C C . PHE A 1 1192 ? -31.619 29.295 -27.704 1.00 97.50 1192 PHE A C 1
ATOM 9036 O O . PHE A 1 1192 ? -31.981 28.344 -28.398 1.00 97.50 1192 PHE A O 1
ATOM 9043 N N . LEU A 1 1193 ? -32.003 29.411 -26.429 1.00 96.50 1193 LEU A N 1
ATOM 9044 C CA . LEU A 1 1193 ? -32.900 28.449 -25.773 1.00 96.50 1193 LEU A CA 1
ATOM 9045 C C . LEU A 1 1193 ? -34.304 28.456 -26.403 1.00 96.50 1193 LEU A C 1
ATOM 9047 O O . LEU A 1 1193 ? -34.833 27.383 -26.701 1.00 96.50 1193 LEU A O 1
ATOM 9051 N N . VAL A 1 1194 ? -34.861 29.635 -26.716 1.00 96.44 1194 VAL A N 1
ATOM 9052 C CA . VAL A 1 1194 ? -36.137 29.769 -27.449 1.00 96.44 1194 VAL A CA 1
ATOM 9053 C C . VAL A 1 1194 ? -36.053 29.094 -28.819 1.00 96.44 1194 VAL A C 1
ATOM 9055 O O . VAL A 1 1194 ? -36.906 28.280 -29.175 1.00 96.44 1194 VAL A O 1
ATOM 9058 N N . LYS A 1 1195 ? -34.974 29.341 -29.574 1.00 96.88 1195 LYS A N 1
ATOM 9059 C CA . LYS A 1 1195 ? -34.738 28.715 -30.887 1.00 96.88 1195 LYS A CA 1
ATOM 9060 C C . LYS A 1 1195 ? -34.616 27.184 -30.831 1.00 96.88 1195 LYS A C 1
ATOM 9062 O O . LYS A 1 1195 ? -34.844 26.531 -31.847 1.00 96.88 1195 LYS A O 1
ATOM 9067 N N . ASN A 1 1196 ? -34.278 26.609 -29.675 1.00 96.44 1196 ASN A N 1
ATOM 9068 C CA . ASN A 1 1196 ? -34.214 25.159 -29.456 1.00 96.44 1196 ASN A CA 1
ATOM 9069 C C . ASN A 1 1196 ? -35.443 24.599 -28.700 1.00 96.44 1196 ASN A C 1
ATOM 9071 O O . ASN A 1 1196 ? -35.421 23.444 -28.279 1.00 96.44 1196 ASN A O 1
ATOM 9075 N N . GLY A 1 1197 ? -36.531 25.372 -28.580 1.00 93.25 1197 GLY A N 1
ATOM 9076 C CA . GLY A 1 1197 ? -37.854 24.875 -28.185 1.00 93.25 1197 GLY A CA 1
ATOM 9077 C C . GLY A 1 1197 ? -38.322 25.211 -26.766 1.00 93.25 1197 GLY A C 1
ATOM 9078 O O . GLY A 1 1197 ? -39.403 24.766 -26.386 1.00 93.25 1197 GLY A O 1
ATOM 9079 N N . VAL A 1 1198 ? -37.567 25.993 -25.988 1.00 96.00 1198 VAL A N 1
ATOM 9080 C CA . VAL A 1 1198 ? -38.066 26.542 -24.712 1.00 96.00 1198 VAL A CA 1
ATOM 9081 C C . VAL A 1 1198 ? -39.086 27.651 -25.006 1.00 96.00 1198 VAL A C 1
ATOM 9083 O O . VAL A 1 1198 ? -38.897 28.435 -25.935 1.00 96.00 1198 VAL A O 1
ATOM 9086 N N . ALA A 1 1199 ? -40.187 27.726 -24.254 1.00 93.56 1199 ALA A N 1
ATOM 9087 C CA . ALA A 1 1199 ? -41.193 28.763 -24.487 1.00 93.56 1199 ALA A CA 1
ATOM 9088 C C . ALA A 1 1199 ? -40.674 30.140 -24.041 1.00 93.56 1199 ALA A C 1
ATOM 9090 O O . ALA A 1 1199 ? -40.144 30.278 -22.942 1.00 93.56 1199 ALA A O 1
ATOM 9091 N N . ASP A 1 1200 ? -40.866 31.173 -24.865 1.00 93.75 1200 ASP A N 1
ATOM 9092 C CA . ASP A 1 1200 ? -40.361 32.527 -24.579 1.00 93.75 1200 ASP A CA 1
ATOM 9093 C C . ASP A 1 1200 ? -40.916 33.112 -23.266 1.00 93.75 1200 ASP A C 1
ATOM 9095 O O . ASP A 1 1200 ? -40.217 33.790 -22.521 1.00 93.75 1200 ASP A O 1
ATOM 9099 N N . THR A 1 1201 ? -42.153 32.750 -22.916 1.00 93.25 1201 THR A N 1
ATOM 9100 C CA . THR A 1 1201 ? -42.806 33.119 -21.650 1.00 93.25 1201 THR A CA 1
ATOM 9101 C C . THR A 1 1201 ? -42.137 32.534 -20.401 1.00 93.25 1201 THR A C 1
ATOM 9103 O O . THR A 1 1201 ? -42.493 32.935 -19.297 1.00 93.25 1201 THR A O 1
ATOM 9106 N N . MET A 1 1202 ? -41.196 31.595 -20.548 1.00 93.88 1202 MET A N 1
ATOM 9107 C CA . MET A 1 1202 ? -40.410 31.037 -19.442 1.00 93.88 1202 MET A CA 1
ATOM 9108 C C . MET A 1 1202 ? -39.152 31.862 -19.129 1.00 93.88 1202 MET A C 1
ATOM 9110 O O . MET A 1 1202 ? -38.559 31.647 -18.076 1.00 93.88 1202 MET A O 1
ATOM 9114 N N . LEU A 1 1203 ? -38.709 32.756 -20.025 1.00 96.00 1203 LEU A N 1
ATOM 9115 C CA . LEU A 1 1203 ? -37.340 33.283 -20.021 1.00 96.00 1203 LEU A CA 1
ATOM 9116 C C . LEU A 1 1203 ? -37.283 34.813 -19.966 1.00 96.00 1203 LEU A C 1
ATOM 9118 O O . LEU A 1 1203 ? -37.592 35.496 -20.945 1.00 96.00 1203 LEU A O 1
ATOM 9122 N N . THR A 1 1204 ? -36.763 35.359 -18.867 1.00 96.38 1204 THR A N 1
ATOM 9123 C CA . THR A 1 1204 ? -36.283 36.749 -18.825 1.00 96.38 1204 THR A CA 1
ATOM 9124 C C . THR A 1 1204 ? -34.767 36.794 -19.031 1.00 96.38 1204 THR A C 1
ATOM 9126 O O . THR A 1 1204 ? -34.044 35.868 -18.674 1.00 96.38 1204 THR A O 1
ATOM 9129 N N . ALA A 1 1205 ? -34.260 37.866 -19.640 1.00 96.88 1205 ALA A N 1
ATOM 9130 C CA . ALA A 1 1205 ? -32.829 38.088 -19.851 1.00 96.88 1205 ALA A CA 1
ATOM 9131 C C . ALA A 1 1205 ? -32.454 39.492 -19.378 1.00 96.88 1205 ALA A C 1
ATOM 9133 O O . ALA A 1 1205 ? -33.221 40.432 -19.594 1.00 96.88 1205 ALA A O 1
ATOM 9134 N N . LYS A 1 1206 ? -31.302 39.636 -18.715 1.00 97.06 1206 LYS A N 1
ATOM 9135 C CA . LYS A 1 1206 ? -30.960 40.874 -18.007 1.00 97.06 1206 LYS A CA 1
ATOM 9136 C C . LYS A 1 1206 ? -29.462 41.079 -17.859 1.00 97.06 1206 LYS A C 1
ATOM 9138 O O . LYS A 1 1206 ? -28.735 40.166 -17.476 1.00 97.06 1206 LYS A O 1
ATOM 9143 N N . GLY A 1 1207 ? -29.002 42.299 -18.122 1.00 95.62 1207 GLY A N 1
ATOM 9144 C CA . GLY A 1 1207 ? -27.632 42.707 -17.827 1.00 95.62 1207 GLY A CA 1
ATOM 9145 C C . GLY A 1 1207 ? -27.474 43.185 -16.389 1.00 95.62 1207 GLY A C 1
ATOM 9146 O O . GLY A 1 1207 ? -28.296 43.949 -15.889 1.00 95.62 1207 GLY A O 1
ATOM 9147 N N . TYR A 1 1208 ? -26.378 42.782 -15.752 1.00 95.00 1208 TYR A N 1
ATOM 9148 C CA . TYR A 1 1208 ? -25.938 43.281 -14.447 1.00 95.00 1208 TYR A CA 1
ATOM 9149 C C . TYR A 1 1208 ? -24.608 44.046 -14.514 1.00 95.00 1208 TYR A C 1
ATOM 9151 O O . TYR A 1 1208 ? -24.215 44.686 -13.534 1.00 95.00 1208 TYR A O 1
ATOM 9159 N N . GLY A 1 1209 ? -23.895 43.995 -15.643 1.00 91.25 1209 GLY A N 1
ATOM 9160 C CA . GLY A 1 1209 ? -22.559 44.572 -15.778 1.00 91.25 1209 GLY A CA 1
ATOM 9161 C C . GLY A 1 1209 ? -21.616 44.059 -14.685 1.00 91.25 1209 GLY A C 1
ATOM 9162 O O . GLY A 1 1209 ? -21.620 42.872 -14.357 1.00 91.25 1209 GLY A O 1
ATOM 9163 N N . SER A 1 1210 ? -20.846 44.972 -14.096 1.00 87.81 1210 SER A N 1
ATOM 9164 C CA . SER A 1 1210 ? -19.907 44.720 -12.994 1.00 87.81 1210 SER A CA 1
ATOM 9165 C C . SER A 1 1210 ? -20.535 44.747 -11.592 1.00 87.81 1210 SER A C 1
ATOM 9167 O O . SER A 1 1210 ? -19.817 44.560 -10.611 1.00 87.81 1210 SER A O 1
ATOM 9169 N N . SER A 1 1211 ? -21.847 44.988 -11.464 1.00 88.50 1211 SER A N 1
ATOM 9170 C CA . SER A 1 1211 ? -22.485 45.311 -10.171 1.00 88.50 1211 SER A CA 1
ATOM 9171 C C . SER A 1 1211 ? -22.614 44.140 -9.185 1.00 88.50 1211 SER A C 1
ATOM 9173 O O . SER A 1 1211 ? -22.809 44.373 -7.994 1.00 88.50 1211 SER A O 1
ATOM 9175 N N . ILE A 1 1212 ? -22.492 42.889 -9.653 1.00 90.50 1212 ILE A N 1
ATOM 9176 C CA . ILE A 1 1212 ? -22.581 41.675 -8.818 1.00 90.50 1212 ILE A CA 1
ATOM 9177 C C . ILE A 1 1212 ? -21.369 40.756 -9.083 1.00 90.50 1212 ILE A C 1
ATOM 9179 O O . ILE A 1 1212 ? -21.490 39.747 -9.800 1.00 90.50 1212 ILE A O 1
ATOM 9183 N N . PRO A 1 1213 ? -20.183 41.106 -8.546 1.00 89.75 1213 PRO A N 1
ATOM 9184 C CA . PRO A 1 1213 ? -19.014 40.238 -8.572 1.00 89.75 1213 PRO A CA 1
ATOM 9185 C C . PRO A 1 1213 ? -19.180 39.058 -7.601 1.00 89.75 1213 PRO A C 1
ATOM 9187 O O . PRO A 1 1213 ? -19.768 39.193 -6.531 1.00 89.75 1213 PRO A O 1
ATOM 9190 N N . VAL A 1 1214 ? -18.627 37.907 -7.978 1.00 88.38 1214 VAL A N 1
ATOM 9191 C CA . VAL A 1 1214 ? -18.542 36.671 -7.170 1.00 88.38 1214 VAL A CA 1
ATOM 9192 C C . VAL A 1 1214 ? -17.096 36.305 -6.817 1.00 88.38 1214 VAL A C 1
ATOM 9194 O O . VAL A 1 1214 ? -16.848 35.359 -6.074 1.00 88.38 1214 VAL A O 1
ATOM 9197 N N . ALA A 1 1215 ? -16.131 37.055 -7.345 1.00 85.56 1215 ALA A N 1
ATOM 9198 C CA . ALA A 1 1215 ? -14.716 36.966 -7.025 1.00 85.56 1215 ALA A CA 1
ATOM 9199 C C . ALA A 1 1215 ? -14.076 38.364 -7.035 1.00 85.56 1215 ALA A C 1
ATOM 9201 O O . ALA A 1 1215 ? -14.672 39.335 -7.510 1.00 85.56 1215 ALA A O 1
ATOM 9202 N N . ASP A 1 1216 ? -12.843 38.450 -6.536 1.00 76.88 1216 ASP A N 1
ATOM 9203 C CA . ASP A 1 1216 ? -12.002 39.645 -6.634 1.00 76.88 1216 ASP A CA 1
ATOM 9204 C C . ASP A 1 1216 ? -11.920 40.194 -8.078 1.00 76.88 1216 ASP A C 1
ATOM 9206 O O . ASP A 1 1216 ? -11.970 39.452 -9.053 1.00 76.88 1216 ASP A O 1
ATOM 9210 N N . ASN A 1 1217 ? -11.779 41.512 -8.211 1.00 75.31 1217 ASN A N 1
ATOM 9211 C CA . ASN A 1 1217 ? -11.631 42.205 -9.491 1.00 75.31 1217 ASN A CA 1
ATOM 9212 C C . ASN A 1 1217 ? -10.206 42.756 -9.725 1.00 75.31 1217 ASN A C 1
ATOM 9214 O O . ASN A 1 1217 ? -9.912 43.236 -10.822 1.00 75.31 1217 ASN A O 1
ATOM 9218 N N . ALA A 1 1218 ? -9.300 42.698 -8.742 1.00 60.47 1218 ALA A N 1
ATOM 9219 C CA . ALA A 1 1218 ? -7.896 43.080 -8.913 1.00 60.47 1218 ALA A CA 1
ATOM 9220 C C . ALA A 1 1218 ? -7.114 42.045 -9.747 1.00 60.47 1218 ALA A C 1
ATOM 9222 O O . ALA A 1 1218 ? -6.292 42.411 -10.594 1.00 60.47 1218 ALA A O 1
ATOM 9223 N N . THR A 1 1219 ? -7.411 40.758 -9.571 1.00 59.12 1219 THR A N 1
ATOM 9224 C CA . THR A 1 1219 ? -6.806 39.628 -10.291 1.00 59.12 1219 THR A CA 1
ATOM 9225 C C . THR A 1 1219 ? -7.588 39.248 -11.553 1.00 59.12 1219 THR A C 1
ATOM 9227 O O . THR A 1 1219 ? -8.816 39.264 -11.578 1.00 59.12 1219 THR A O 1
ATOM 9230 N N . GLU A 1 1220 ? -6.886 38.842 -12.617 1.00 68.00 1220 GLU A N 1
ATOM 9231 C CA . GLU A 1 1220 ? -7.538 38.418 -13.870 1.00 68.00 1220 GLU A CA 1
ATOM 9232 C C . GLU A 1 1220 ? -8.327 37.107 -13.707 1.00 68.00 1220 GLU A C 1
ATOM 9234 O O . GLU A 1 1220 ? -9.381 36.935 -14.312 1.00 68.00 1220 GLU A O 1
ATOM 9239 N N . ALA A 1 1221 ? -7.881 36.213 -12.818 1.00 60.97 1221 ALA A N 1
ATOM 9240 C CA . ALA A 1 1221 ? -8.599 34.978 -12.501 1.00 60.97 1221 ALA A CA 1
ATOM 9241 C C . ALA A 1 1221 ? -9.931 35.239 -11.770 1.00 60.97 1221 ALA A C 1
ATOM 9243 O O . ALA A 1 1221 ? -10.893 34.491 -11.954 1.00 60.97 1221 ALA A O 1
ATOM 9244 N N . GLY A 1 1222 ? -10.007 36.301 -10.961 1.00 71.69 1222 GLY A N 1
ATOM 9245 C CA . GLY A 1 1222 ? -11.249 36.744 -10.336 1.00 71.69 1222 GLY A CA 1
ATOM 9246 C C . GLY A 1 1222 ? -12.162 37.491 -11.316 1.00 71.69 1222 GLY A C 1
ATOM 9247 O O . GLY A 1 1222 ? -13.342 37.152 -11.428 1.00 71.69 1222 GLY A O 1
ATOM 9248 N N . ARG A 1 1223 ? -11.609 38.395 -12.140 1.00 78.69 1223 ARG A N 1
ATOM 9249 C CA . ARG A 1 1223 ? -12.348 39.035 -13.247 1.00 78.69 1223 ARG A CA 1
ATOM 9250 C C . ARG A 1 1223 ? -12.970 38.013 -14.198 1.00 78.69 1223 ARG A C 1
ATOM 9252 O O . ARG A 1 1223 ? -14.147 38.132 -14.524 1.00 78.69 1223 ARG A O 1
ATOM 9259 N N . PHE A 1 1224 ? -12.244 36.955 -14.558 1.00 78.12 1224 PHE A N 1
ATOM 9260 C CA . PHE A 1 1224 ? -12.785 35.851 -15.352 1.00 78.12 1224 PHE A CA 1
ATOM 9261 C C . PHE A 1 1224 ? -14.032 35.212 -14.718 1.00 78.12 1224 PHE A C 1
ATOM 9263 O O . PHE A 1 1224 ? -15.041 35.060 -15.401 1.00 78.12 1224 PHE A O 1
ATOM 9270 N N . LYS A 1 1225 ? -14.021 34.927 -13.407 1.00 77.62 1225 LYS A N 1
ATOM 9271 C CA . LYS A 1 1225 ? -15.204 34.419 -12.681 1.00 77.62 1225 LYS A CA 1
ATOM 9272 C C . LYS A 1 1225 ? -16.370 35.421 -12.651 1.00 77.62 1225 LYS A C 1
ATOM 9274 O O . LYS A 1 1225 ? -17.529 35.016 -12.564 1.00 77.62 1225 LYS A O 1
ATOM 9279 N N . ASN A 1 1226 ? -16.089 36.720 -12.758 1.00 84.50 1226 ASN A N 1
ATOM 9280 C CA . ASN A 1 1226 ? -17.112 37.763 -12.857 1.00 84.50 1226 ASN A CA 1
ATOM 9281 C C . ASN A 1 1226 ? -17.716 37.874 -14.277 1.00 84.50 1226 ASN A C 1
ATOM 9283 O O . ASN A 1 1226 ? -18.890 38.220 -14.407 1.00 84.50 1226 ASN A O 1
ATOM 9287 N N . ARG A 1 1227 ? -16.983 37.491 -15.335 1.00 85.75 1227 ARG A N 1
ATOM 9288 C CA . ARG A 1 1227 ? -17.469 37.396 -16.730 1.00 85.75 1227 ARG A CA 1
ATOM 9289 C C . ARG A 1 1227 ? -18.306 36.124 -16.979 1.00 85.75 1227 ARG A C 1
ATOM 9291 O O . ARG A 1 1227 ? -17.906 35.256 -17.753 1.00 85.75 1227 ARG A O 1
ATOM 9298 N N . ARG A 1 1228 ? -19.479 36.013 -16.345 1.00 90.88 1228 ARG A N 1
ATOM 9299 C CA . ARG A 1 1228 ? -20.348 34.814 -16.389 1.00 90.88 1228 ARG A CA 1
ATOM 9300 C C . ARG A 1 1228 ? -21.750 35.058 -16.970 1.00 90.88 1228 ARG A C 1
ATOM 9302 O O . ARG A 1 1228 ? -22.211 36.196 -17.068 1.00 90.88 1228 ARG A O 1
ATOM 9309 N N . ILE A 1 1229 ? -22.438 33.960 -17.279 1.00 95.88 1229 ILE A N 1
ATOM 9310 C CA . ILE A 1 1229 ? -23.907 33.874 -17.286 1.00 95.88 1229 ILE A CA 1
ATOM 9311 C C . ILE A 1 1229 ? -24.322 33.140 -16.011 1.00 95.88 1229 ILE A C 1
ATOM 9313 O O . ILE A 1 1229 ? -23.608 32.244 -15.568 1.00 95.88 1229 ILE A O 1
ATOM 9317 N N . GLU A 1 1230 ? -25.453 33.521 -15.434 1.00 94.19 1230 GLU A N 1
ATOM 9318 C CA . GLU A 1 1230 ? -26.051 32.899 -14.254 1.00 94.19 1230 GLU A CA 1
ATOM 9319 C C . GLU A 1 1230 ? -27.548 32.669 -14.517 1.00 94.19 1230 GLU A C 1
ATOM 9321 O O . GLU A 1 1230 ? -28.206 33.523 -15.114 1.00 94.19 1230 GLU A O 1
ATOM 9326 N N . TYR A 1 1231 ? -28.085 31.526 -14.097 1.00 95.69 1231 TYR A N 1
ATOM 9327 C CA . TYR A 1 1231 ? -29.492 31.147 -14.277 1.00 95.69 1231 TYR A CA 1
ATOM 9328 C C . TYR A 1 1231 ? -30.184 31.102 -12.909 1.00 95.69 1231 TYR A C 1
ATOM 9330 O O . TYR A 1 1231 ? -29.651 30.468 -11.994 1.00 95.69 1231 TYR A O 1
ATOM 9338 N N . ARG A 1 1232 ? -31.329 31.782 -12.761 1.00 86.31 1232 ARG A N 1
ATOM 9339 C CA . ARG A 1 1232 ? -31.990 32.048 -11.468 1.00 86.31 1232 ARG A CA 1
ATOM 9340 C C . ARG A 1 1232 ? -33.495 31.803 -11.490 1.00 86.31 1232 ARG A C 1
ATOM 9342 O O . ARG A 1 1232 ? -34.157 32.405 -12.363 1.00 86.31 1232 ARG A O 1
#

Secondary structure (DSSP, 8-state):
----GGG-EEEEE-TTS-EEEEE-HHHHHHTTS--GGGS-HHHHHHHHHHHHT--SSSS-HHHHHHHHT--TTS----EEEE--SEEEEEHHHHHHHHHHHHHHHHHHHHTT--GGG---SS-EEEE--SS---SS-SSTTHHHHHHHHHHHHHHHHHHHHHHHHHH-SSEEEE-TTSB-HHHHIIIII--SEEEETTEEEE-EEEESSGGGGGGGGGT-EEEE--HHHHHHHHTTPPEEEEPPPEEEEEEES-PPTT--HHHHHHHHHHHHHHTT-TT-EEEEESHHHHHS-HHHHHHHHHTHHHHT-SEEE----HHHHHHHHHTT--HHHHHHHHHHHHHTT--S---TTTS--SEEEEEEGGG---EEE-SS-TT-EEEGGGHHHHHHHHHH--STTS----TTGGG-EEEPTTSS-EEETTBEEEEEE-SHHHHT-HHHHHHHHHHHHHHHHTT----TTSEEEE--SBHHHHHHHHHTT-HHHHHHTT--B--SS-HHHHT------HHHHHHHHHTT---EEEESSS---TTTS-TT--EEEE--HHHHHHHHHH-BSS--TTTSEEEE-TTS-EEEHHHHPPPHHHHHHHGGGG--HHHHHHHHH-SSTT-HHHHHS----SSS----S-SSB---GGGTT--SS------EEEEEEEEEB-S--BHHHHS--S---TTSHHHHHHHHTT--GGG---TTTTTB-HHHHHHHTT--TT-BBTTSPBPTTSPBPBSSEEEETTEEEEHHHHHHHHHHTT--EEEE--SSBTBSS--THHHHHHHHTTEEEEEES-B-HHHHHHHHHTT-EEEEEPTT--TTTTT--S-SEEEEES-STT--TT-EEEEEEE-TTS-EEEEEEEE---SHHHHHHHHHTSHHHHHHHHHHSGGGG--S---PPP---------------------------------------------------------------------------BPPEEEEEEETTEEEEEEEES-HHHHHHHHHHHHHHH-TTSEEEEEEE-TTBPP-GGGGG-TTGGGGGGSTT-EEEEETTEEEEESS-HHHHHHHHHHH-TTSEEEE--HHHHHHHHHHHHHHHHHHS-TT--HHHHHHHHHT----PPTT--PPPTTHHHHHHHHHHHHTT-TT--EEEEEE--SSS-HHHHHHHHHHHHHHHHHHHHHTT--GGGEEEEEEETSS-SS-SSSHHHHHHHS-EEE-

Foldseek 3Di:
DWDCPLNQWDWFAFPVRDIFTERAPVSCVVSVLAPQLFADLLLLQQLRQLVRPDPCPQRNPVLNSCSRHDALADDQPDKHFGAAQEEEEELLLVLQLLLLLLLLLVVCVVVVHHSLLSAFPHAYEYEYFLQFFQQDFLDQCQAVVRVVVSCVQQLVSLLSVLQVVFQYPRYYYQDFFFFARLLCCLLPVDLQWDDDPRYIGGHEYEYQFALVLLNLLLVHHYGYAFSLLSSCNRLGGTRMDTDAAEEEEEEDDEADWLFDLLLVLLVVLLVLLVVVQAAHHYEYFYDHLVVDASLSSSLNQSLCVLSRHRTHHYFHEVSSLLSCVLSADDPSSSSRSVRVCVSRVRYDGDHPPSHRGSHYHYDYNHVGAFWKADQAGSNNIDHLQCQQVVQLCQQCDPDPSRNNDDPVQQPDWDDQPPDPDIDAAQFAQEFEAFDPSALSPLLLLLQQLQLLVLCVVLPFEFPPRHRAEYAHRRPLSVQLCVVLVRQVSCSRRGHHHNGNHHYQLQQSHHDGDVSVLCNCVVSVHQYEHEYCHSGNHAPRRPVSHGTYMHHGSNVSSLCRRLRGRNDSLQPAFSDAGPVRHGHGSVSSGDTPVSSVVSVSSSRHNVSSCVSPVDSVPPCPSSVPSDHDYDNHDPADDDQQAHNQCLCVVFDLDFDWKFWAFQAFALFAAEAPAELCQQWNWAQDDCPQQLNVVCVVVVQDSVSSGTSSRRSNPLSNRLSRGSFDQATFGQLDDADPVRHTRGGQWHDDPNDIDGSLVSLVVCVVVVHEYEYEYEYAHHDDNRYLSSQSSCVVSRHQEYEYCYYDPSSLLSNLQQLRWYKHFDPPDGCVSVVPNRQWTWIKPDTTLPDDAQDKIWIWTQDPVRDIDIGIITTNLHDPVSSQCNSLNHDSSSSSSVSSDPVVVPDPDDDPDDPDDDDDDDDDDDDDDDYDDDDDDDDDDDDDDDDDDDDDDDDDDDDDDDDDDDDDDDDDDDDDDDDDDDPPQQQQDFEWKKKWAAAPLAIEIATEDQDVVLLVLLVVQCCVQRNPPSYHRHYHHDNSYDDALCSVLSRCLCNLRSDHQWIWMDGRLEIEIERDDVVSQVVSCVSSDPSRHTYYDPLVVQQLVLLVQLQVQLVPDDLPDDLVSLQVSLQSHFQDARPLDLDTDPSNLNSLLSSLVSQLVVQVAAKEKEFFAAPPDDQVSQQVSSQSNQVSSLVSSVVSRHDNRRYHTGGDYRPDQPADRVDPVSRSSRRGIHMD